Protein AF-A0A1Z9HAQ8-F1 (afdb_monomer_lite)

Radius of gyration: 44.08 Å; chains: 1; bounding box: 168×93×110 Å

Sequence (1094 aa):
MNKNILQEGAVAGHMNHIYDNGEITFGELKQLLQAAVDGKLRGTEKTDGQNVFLSFDIKTQRARAIRNKTHIKAGGLNVEEFDDFFSAHPNQALRYSFVEALQTFEDTIKQLDEDTQFKIFGNKEDNIYFNTEVMNPGTPDGEEGDPRAAGTQNVIPYDKKTLLIHEVGHAMFNPDTALAHDDPESLKRVSVCYSVLENSLIGKSTEEASVFSIETHPRRKLDPAGMERAASVLGPTIEAIDNVVSDFGLNDINTIQDLVMVQIKPLIDNFGMTDDRNKAFILRLMGLCKSLKDPNILIPCGTKDPKTGQSLHEPPINIRELTSGLPQDLTDEIKQFDKGFKYQHYTAALSSSLYEFTNAILQDFNSSFISDNQRAIKDLQNELKQSIKKIQNSANEAAKEDLEKQLAKLQDVKNVNTPSEGFVFDYNGTTYKFTGWFAPSNQILGTERYGRFGPIEPQSSEENGSQVNTRALKIALFPGSFKPPHKGHVLAAEALAAEADLIYIFVSAPQLSGRSLKSGATISADQAVQCWNAMIDKSSIKNKARVLIGPDGVASPMMTAINFIQHPASPGNIYAAPKNATVILGVGAKGSDADRYSQKIMDKSKEKRPDLKIIKMAVGPFKHSSEYLALLDKHPSVASILNKGKGRISTSDLSEEERLEGKVGDKDLFHASDMRDFIDIATEDPIGLEFLRDFVPRPGDELAIMGILGLNPVDTQDNESDQVEEEEIDPLNEIIFEQANLFYESFKRQSAPKAGSSNSKFQRKMRTRLSKAHRTYLDMGRKDLTKYGGGFHLDRPKNISNAFLAEEDIEEMSSMAGGHVQGAPSQNITPGKRDKKMNNKQEKALRMKIRKGLKEFFIIKSKQHEEDISKILEEHSLRLHLRNMILDQSVLLEVEDPTTDLHDSTGINTLKDLFKNTNILSTIRNVYKTLTTDEEQKKSFRAHLVQWTQDTLAPVKLNDTDSLDQAQVAEQSDVGIDVLGVNDEDREKFIDASDGSEKDAKPVEDDDELATISGEDTTGRNKAERVYPTIERSIVDYYAELDNAEDQEMFYDYLIANMKLYFDKWDNESAKSIEEPESETYNQATSSQESASI

Secondary structure (DSSP, 8-state):
----S--TTTTT-PPPBTTT-TT-BHHHHHHHHHHHHTT---EEEE--SEEEEEEEETTTTEEEEESSHHHHHTT-B-HHHHHHHHTT-S-HHHHHHHHHHHHHHHHHHHTS-HHHHHHHH--GGG-EEEEEEEE----TTPPTT-TTTS----SS--SS-EEEEPSS--EEB-TTT--B--SHHHHHHHHHHHHHHHHHHTT-----TTSPEEEEPPPBPPPHHHHHHHHHHHHHHHHHHHHHHHHTT--TTSBHHHHHHHHHHHHHHTTT--HHHHHHHHHHHTTEEEBSS-TTSEEETT-B-TTT--BSBPPPPPHHHHHTTS-HHHHHHHHHHHHH--HHHHTHHHHHHHHHHHHHHTTT---TT-S-HHHHHHHHHHHHHHHHHHHHTBS-HHHHHHHHHHHHHH--GGG---SSSEEEEEETTEEEEE-TTHHHHHHHHHHHHTTBTB--PBP--S-S------PPPEEEEEEE--SS--HHHHHHHHHHHHS-SEEEEEEP--SS-PEEPTTS-EE-HHHHHHHHHHHHTTSTTTTTEEEEEPPTT---HHHHHHHHHHSPP-TT-TTSPPTT-EEEEEEESSSTTGGGS-HHHHHHHHHH-TT-EEEEEEE-PPBPPHHHHHHHHH-HHHHHHHT-STT---TTS--HHHHHTT-S--TTB--HHHHHHHHHHHTT-THHHHHHHHHSSSTTHHHHHHHHTT--PPP----S----PPP---HHHHHHHHHHHHHHHHHHT-SPPP------HHHHHHHHHHHHHHIIIIIS--GGGGGG-SGGGS---TT---TTSSSS-SS----------------------STHHHHHHHHHHHHHHHHHHHHHHHHHHHHHHHHHHHHHHHHHHHHHHHHHHHHHHHTTS----TTTT--S-HHHHHHHHHHHHS-HHHHHHHHHHT--S-HHHHHHHHHHHHHHHHHHHHHHHHHS--S--TTSGGGSTTS----S---HHHHTT------PPP--PPP------PPPPTTS-HHHHHHHHHHHHHHHHHHHHHHTT---HHHHHHHHHHHHHHHHHHHHHHHHHHT---PPPPPHHHHHHHTTSSSS--

pLDDT: mean 72.61, std 19.31, range [20.7, 95.81]

Foldseek 3Di:
DPPPPQQQQQLLHDADALLRPQFAFLLNSLVVLVCQLVLVFKFFFFFRFRKWKWAAALVVLFIFIHRHLVCLLVLGDTLVRQLVVCVPPPQVLVSLLVSQLRVLVSVLLVVDDSVLSCLQHNHSQQQWIFMKGWFFLFAPPDDPPPSPRHGPDFQFRFPATETETELDSIFGADNPLRDGQPDPVRVVSSNSSVVSVQVSLVPQADPDRSHYGYYYTDIDTFDNQLSVLLVVCSVQLSVLSVVLQVVLPHDRRHGSNVLLVSVCLVVLVVLVDDPVLSVLLSCVLVQWFQFPVHRVDIDHHCDADSVPRHDRGDHRDDLCNSCPPPDPVSSVVSVVCSVPRDSCVSCVSNCLSCQSSLLSRNAPVEDPRDPCFVVSLVVSLVLLVVLLVLLVQFPQVVLVVLSVVLCSRLVHSPSSRYSGQWTWTDDPNGIHTRRHNNVSSSVSSCCPVVVPRHDSDGDPDPDDDDPDDDDAFEEEEAEDQCQDPFPQVVQLQVVRVVVGQAYEYEHFADPPDFDAFPVGFGRGSVLNLLLVCLQQVPDPCVVRYDYDYADPPDRGSLVLQLQQLQDDDDVPDPSHDDFQHEYEYEAEPAACRVCSCPPVSVVNSCVRHVRYHYHYDYGDFAFFDPVLVVLCVVCVVLVVVVQPPPQADPPPPDDPVVVRNPSHPDNGTDDPVSLSSLLVVQLVDVVSLVNNCRGGPHPPSSQVSCVSSVGDGDDDDDDDDDDDDDDDDPPVVVVVVVVVVVVVVVVVPPDDDDDDDDDDPVVVVVVVVVVVVCCVQPQCADCVCPVPDADRRHGDDPPDGPPPRGPPDDDDDDDDDDDDDDDDDDDDDDDDPDPPPPVVVVVVVVVVVVVVVVVVVVVVVVVVVVVVVVVVVVVVVVVVVVVVVVVVVVVVDPPPDPPVPDDPFPLLVLLLCLQAVDQLLVLLLVLLVVPDDDPLLNLQLLVLLLVVLCVLCVVVVVVLDDDDDPPPPVPPPPDDPPLDDDDPVLVVLADDYDNDDDDDQDDDDDDDDRDHDPPGDPNSVVSNVVRNVSSSVSLVVSLVVDPDPVSSVVNSVSVSSNSSVSSVVSVVVVPDDDDDDDDPVVVVVVVVPPPPDD

Structure (mmCIF, N/CA/C/O backbone):
data_AF-A0A1Z9HAQ8-F1
#
_entry.id   AF-A0A1Z9HAQ8-F1
#
loop_
_atom_site.group_PDB
_atom_site.id
_atom_site.type_symbol
_atom_site.label_atom_id
_atom_site.label_alt_id
_atom_site.label_comp_id
_atom_site.label_asym_id
_atom_site.label_entity_id
_atom_site.label_seq_id
_atom_site.pdbx_PDB_ins_code
_atom_site.Cartn_x
_atom_site.Cartn_y
_atom_site.Cartn_z
_atom_site.occupancy
_atom_site.B_iso_or_equiv
_atom_site.auth_seq_id
_atom_site.auth_comp_id
_atom_site.auth_asym_id
_atom_site.auth_atom_id
_atom_site.pdbx_PDB_model_num
ATOM 1 N N . MET A 1 1 ? -8.245 15.567 -8.925 1.00 29.48 1 MET A N 1
ATOM 2 C CA . MET A 1 1 ? -8.192 15.247 -7.465 1.00 29.48 1 MET A CA 1
ATOM 3 C C . MET A 1 1 ? -9.001 13.974 -7.241 1.00 29.48 1 MET A C 1
ATOM 5 O O . MET A 1 1 ? -10.179 14.015 -7.526 1.00 29.48 1 MET A O 1
ATOM 9 N N . ASN A 1 2 ? -8.431 12.876 -6.732 1.00 20.70 2 ASN A N 1
ATOM 10 C CA . ASN A 1 2 ? -9.222 11.754 -6.192 1.00 20.70 2 ASN A CA 1
ATOM 11 C C . ASN A 1 2 ? -8.411 11.027 -5.108 1.00 20.70 2 ASN A C 1
ATOM 13 O O . ASN A 1 2 ? -7.792 9.991 -5.323 1.00 20.70 2 ASN A O 1
ATOM 17 N N . LYS A 1 3 ? -8.332 11.667 -3.937 1.00 22.59 3 LYS A N 1
ATOM 18 C CA . LYS A 1 3 ? -7.612 11.188 -2.745 1.00 22.59 3 LYS A CA 1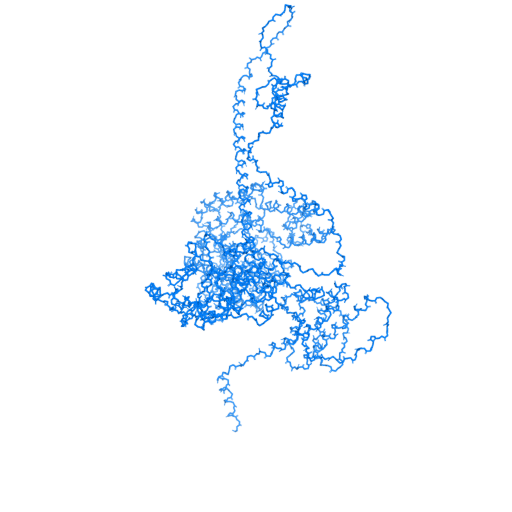
ATOM 19 C C . LYS A 1 3 ? -8.566 11.015 -1.554 1.00 22.59 3 LYS A C 1
ATOM 21 O O . LYS A 1 3 ? -8.182 11.262 -0.420 1.00 22.59 3 LYS A O 1
ATOM 26 N N . ASN A 1 4 ? -9.808 10.604 -1.816 1.00 24.95 4 ASN A N 1
ATOM 27 C CA . ASN A 1 4 ? -10.806 10.294 -0.785 1.00 24.95 4 ASN A CA 1
ATOM 28 C C . ASN A 1 4 ? -10.978 8.777 -0.613 1.00 24.95 4 ASN A C 1
ATOM 30 O O . ASN A 1 4 ? -12.090 8.280 -0.484 1.00 24.95 4 ASN A O 1
ATOM 34 N N . ILE A 1 5 ? -9.869 8.035 -0.592 1.00 26.27 5 ILE A N 1
ATOM 35 C CA . ILE A 1 5 ? -9.858 6.750 0.112 1.00 26.27 5 ILE A CA 1
ATOM 36 C C . ILE A 1 5 ? -9.799 7.124 1.592 1.00 26.27 5 ILE A C 1
ATOM 38 O O . ILE A 1 5 ? -8.929 7.904 1.986 1.00 26.27 5 ILE A O 1
ATOM 42 N N . LEU A 1 6 ? -10.767 6.643 2.377 1.00 31.39 6 LEU A N 1
ATOM 43 C CA . LEU A 1 6 ? -10.829 6.805 3.829 1.00 31.39 6 LEU A CA 1
ATOM 44 C C . LEU A 1 6 ? -9.426 6.583 4.416 1.00 31.39 6 LEU A C 1
ATOM 46 O O . LEU A 1 6 ? -8.922 5.465 4.412 1.00 31.39 6 LEU A O 1
ATOM 50 N N . GLN A 1 7 ? -8.770 7.655 4.872 1.00 30.81 7 GLN A N 1
ATOM 51 C CA . GLN A 1 7 ? -7.513 7.519 5.600 1.00 30.81 7 GLN A CA 1
ATOM 52 C C . GLN A 1 7 ? -7.826 6.733 6.875 1.00 30.81 7 GLN A C 1
ATOM 54 O O . GLN A 1 7 ? -8.694 7.142 7.649 1.00 30.81 7 GLN A O 1
ATOM 59 N N . GLU A 1 8 ? -7.128 5.615 7.067 1.00 38.59 8 GLU A N 1
ATOM 60 C CA . GLU A 1 8 ? -7.360 4.594 8.105 1.00 38.59 8 GLU A CA 1
ATOM 61 C C . GLU A 1 8 ? -7.362 5.150 9.550 1.00 38.59 8 GLU A C 1
ATOM 63 O O . GLU A 1 8 ? -7.747 4.454 10.480 1.00 38.59 8 GLU A O 1
ATOM 68 N N . GLY A 1 9 ? -6.988 6.420 9.756 1.00 45.78 9 GLY A N 1
ATOM 69 C CA . GLY A 1 9 ? -6.946 7.082 11.063 1.00 45.78 9 GLY A CA 1
ATOM 70 C C . GLY A 1 9 ? -8.006 8.155 11.339 1.00 45.78 9 GLY A C 1
ATOM 71 O O . GLY A 1 9 ? -7.924 8.788 12.387 1.00 45.78 9 GLY A O 1
ATOM 72 N N . ALA A 1 10 ? -8.954 8.431 10.430 1.00 57.62 10 ALA A N 1
ATOM 73 C CA . ALA A 1 10 ? -9.944 9.513 10.589 1.00 57.62 10 ALA A CA 1
ATOM 74 C C . ALA A 1 10 ? -9.317 10.825 11.137 1.00 57.62 10 ALA A C 1
ATOM 76 O O . ALA A 1 10 ? -8.391 11.367 10.535 1.00 57.62 10 ALA A O 1
ATOM 77 N N . VAL A 1 11 ? -9.792 11.340 12.278 1.00 58.06 11 VAL A N 1
ATOM 78 C CA . VAL A 1 11 ? -9.239 12.539 12.941 1.00 58.06 11 VAL A CA 1
ATOM 79 C C . VAL A 1 11 ? -7.953 12.240 13.734 1.00 58.06 11 VAL A C 1
ATOM 81 O O . VAL A 1 11 ? -7.134 13.141 13.900 1.00 58.06 11 VAL A O 1
ATOM 84 N N . ALA A 1 12 ? -7.743 10.997 14.185 1.00 55.75 12 ALA A N 1
ATOM 85 C CA . ALA A 1 12 ? -6.584 10.584 14.989 1.00 55.75 12 ALA A CA 1
ATOM 86 C C . ALA A 1 12 ? -5.259 10.541 14.204 1.00 55.75 12 ALA A C 1
ATOM 88 O O . ALA A 1 12 ? -4.190 10.588 14.810 1.00 55.75 12 ALA A O 1
ATOM 89 N N . GLY A 1 13 ? -5.307 10.471 12.870 1.00 61.94 13 GLY A N 1
ATOM 90 C CA . GLY A 1 13 ? -4.109 10.374 12.031 1.00 61.94 13 GLY A CA 1
ATOM 91 C C . GLY A 1 13 ? -3.434 8.994 12.077 1.00 61.94 13 GLY A C 1
ATOM 92 O O . GLY A 1 13 ? -4.013 8.009 12.530 1.00 61.94 13 GLY A O 1
ATOM 93 N N . HIS A 1 14 ? -2.210 8.899 11.545 1.00 66.75 14 HIS A N 1
ATOM 94 C CA . HIS A 1 14 ? -1.449 7.645 11.495 1.00 66.75 14 HIS A CA 1
ATOM 95 C C . HIS A 1 14 ? -0.644 7.447 12.787 1.00 66.75 14 HIS A C 1
ATOM 97 O O . HIS A 1 14 ? 0.209 8.262 13.121 1.00 66.75 14 HIS A O 1
ATOM 103 N N . MET A 1 15 ? -0.876 6.340 13.494 1.00 74.94 15 MET A N 1
ATOM 104 C CA . MET A 1 15 ? -0.092 5.973 14.678 1.00 74.94 15 MET A CA 1
ATOM 105 C C . MET A 1 15 ? 1.320 5.520 14.288 1.00 74.94 15 MET A C 1
ATOM 107 O O . MET A 1 15 ? 1.467 4.686 13.390 1.00 74.94 15 MET A O 1
ATOM 111 N N . ASN A 1 16 ? 2.340 6.036 14.973 1.00 78.75 16 ASN A N 1
ATOM 112 C CA . ASN A 1 16 ? 3.743 5.841 14.611 1.00 78.75 16 ASN A CA 1
ATOM 113 C C . ASN A 1 16 ? 4.191 4.381 14.763 1.00 78.75 16 ASN A C 1
ATOM 115 O O . ASN A 1 16 ? 4.074 3.781 15.837 1.00 78.75 16 ASN A O 1
ATOM 119 N N . HIS A 1 17 ? 4.782 3.818 13.706 1.00 86.12 17 HIS A N 1
ATOM 120 C CA . HIS A 1 17 ? 5.743 2.739 13.899 1.00 86.12 17 HIS A CA 1
ATOM 121 C C . HIS A 1 17 ? 6.979 3.286 14.617 1.00 86.12 17 HIS A C 1
ATOM 123 O O . HIS A 1 17 ? 7.255 4.484 14.621 1.00 86.12 17 HIS A O 1
ATOM 129 N N . ILE A 1 18 ? 7.766 2.397 15.212 1.00 87.75 18 ILE A N 1
ATOM 130 C CA . ILE A 1 18 ? 8.951 2.803 15.978 1.00 87.75 18 ILE A CA 1
ATOM 131 C C . ILE A 1 18 ? 9.981 3.514 15.084 1.00 87.75 18 ILE A C 1
ATOM 133 O O . ILE A 1 18 ? 10.668 4.423 15.534 1.00 87.75 18 ILE A O 1
ATOM 137 N N . TYR A 1 19 ? 10.030 3.150 13.801 1.00 86.38 19 TYR A N 1
ATOM 138 C CA . TYR A 1 19 ? 10.891 3.770 12.795 1.00 86.38 19 TYR A CA 1
ATOM 139 C C . TYR A 1 19 ? 10.283 5.002 12.096 1.00 86.38 19 TYR A C 1
ATOM 141 O O . TYR A 1 19 ? 10.948 5.596 11.252 1.00 86.38 19 TYR A O 1
ATOM 149 N N . ASP A 1 20 ? 9.042 5.383 12.421 1.00 84.88 20 ASP A N 1
ATOM 150 C CA . ASP A 1 20 ? 8.405 6.594 11.879 1.00 84.88 20 ASP A CA 1
ATOM 151 C C . ASP A 1 20 ? 8.700 7.828 12.737 1.00 84.88 20 ASP A C 1
ATOM 153 O O . ASP A 1 20 ? 8.599 8.957 12.256 1.00 84.88 20 ASP A O 1
ATOM 157 N N . ASN A 1 21 ? 9.056 7.633 14.013 1.00 85.56 21 ASN A N 1
ATOM 158 C CA . ASN A 1 21 ? 9.413 8.743 14.882 1.00 85.56 21 ASN A CA 1
ATOM 159 C C . ASN A 1 21 ? 10.819 9.247 14.536 1.00 85.56 21 ASN A C 1
ATOM 161 O O . ASN A 1 21 ? 11.811 8.695 15.001 1.00 85.56 21 ASN A O 1
ATOM 165 N N . GLY A 1 22 ? 10.898 10.320 13.751 1.00 83.88 22 GLY A N 1
ATOM 166 C CA . GLY A 1 22 ? 12.168 10.943 13.386 1.00 83.88 22 GLY A CA 1
ATOM 167 C C . GLY A 1 22 ? 13.000 11.419 14.582 1.00 83.88 22 GLY A C 1
ATOM 168 O O . GLY A 1 22 ? 14.221 11.449 14.471 1.00 83.88 22 GLY A O 1
ATOM 169 N N . GLU A 1 23 ? 12.375 11.744 15.719 1.00 85.12 23 GLU A N 1
ATOM 170 C CA . GLU A 1 23 ? 13.045 12.338 16.885 1.00 85.12 23 GLU A CA 1
ATOM 171 C C . GLU A 1 23 ? 13.723 11.309 17.801 1.00 85.12 23 GLU A C 1
ATOM 173 O O . GLU A 1 23 ? 14.572 11.685 18.610 1.00 85.12 23 GLU A O 1
ATOM 178 N N . ILE A 1 24 ? 13.385 10.017 17.688 1.00 89.00 24 ILE A N 1
ATOM 179 C CA . ILE A 1 24 ? 13.989 8.982 18.537 1.00 89.00 24 ILE A CA 1
ATOM 180 C C . ILE A 1 24 ? 15.457 8.763 18.152 1.00 89.00 24 ILE A C 1
ATOM 182 O O . ILE A 1 24 ? 15.803 8.644 16.971 1.00 89.00 24 ILE A O 1
ATOM 186 N N . THR A 1 25 ? 16.331 8.677 19.154 1.00 93.75 25 THR A N 1
ATOM 187 C CA . THR A 1 25 ? 17.736 8.306 18.935 1.00 93.75 25 THR A CA 1
ATOM 188 C C . THR A 1 25 ? 17.890 6.802 18.708 1.00 93.75 25 THR A C 1
ATOM 190 O O . THR A 1 25 ? 17.106 5.997 19.219 1.00 93.75 25 THR A O 1
ATOM 193 N N . PHE A 1 26 ? 18.933 6.377 17.990 1.00 94.69 26 PHE A N 1
ATOM 194 C CA . PHE A 1 26 ? 19.217 4.944 17.823 1.00 94.69 26 PHE A CA 1
ATOM 195 C C . PHE A 1 26 ? 19.499 4.248 19.165 1.00 94.69 26 PHE A C 1
ATOM 197 O O . PHE A 1 26 ? 19.129 3.087 19.348 1.00 94.69 26 PHE A O 1
ATOM 204 N N . GLY A 1 27 ? 20.083 4.957 20.137 1.00 94.44 27 GLY A N 1
ATOM 205 C CA . GLY A 1 27 ? 20.246 4.463 21.503 1.00 94.44 27 GLY A CA 1
ATOM 206 C C . GLY A 1 27 ? 18.910 4.222 22.217 1.00 94.44 27 GLY A C 1
ATOM 207 O O . GLY A 1 27 ? 18.715 3.162 22.812 1.00 94.44 27 GLY A O 1
ATOM 208 N N . GLU A 1 28 ? 17.969 5.166 22.135 1.00 94.69 28 GLU A N 1
ATOM 209 C CA . GLU A 1 28 ? 16.619 5.011 22.698 1.00 94.69 28 GLU A CA 1
ATOM 210 C C . GLU A 1 28 ? 15.820 3.918 21.988 1.00 94.69 28 GLU A C 1
ATOM 212 O O . GLU A 1 28 ? 15.141 3.136 22.652 1.00 94.69 28 GLU A O 1
ATOM 217 N N . LEU A 1 29 ? 15.948 3.805 20.663 1.00 95.12 29 LEU A N 1
ATOM 218 C CA . LEU A 1 29 ? 15.342 2.728 19.885 1.00 95.12 29 LEU A CA 1
ATOM 219 C C . LEU A 1 29 ? 15.787 1.358 20.416 1.00 95.12 29 LEU A C 1
ATOM 221 O O . LEU A 1 29 ? 14.948 0.519 20.735 1.00 95.12 29 LEU A O 1
ATOM 225 N N . LYS A 1 30 ? 17.096 1.140 20.594 1.00 95.25 30 LYS A N 1
ATOM 226 C CA . LYS A 1 30 ? 17.630 -0.115 21.155 1.00 95.25 30 LYS A CA 1
ATOM 227 C C . LYS A 1 30 ? 17.142 -0.366 22.584 1.00 95.25 30 LYS A C 1
ATOM 229 O O . LYS A 1 30 ? 16.807 -1.498 22.931 1.00 95.25 30 LYS A O 1
ATOM 234 N N . GLN A 1 31 ? 17.068 0.678 23.413 1.00 95.44 31 GLN A N 1
ATOM 235 C CA . GLN A 1 31 ? 16.528 0.572 24.773 1.00 95.44 31 GLN A CA 1
ATOM 236 C C . GLN A 1 31 ? 15.044 0.197 24.781 1.00 95.44 31 GLN A C 1
ATOM 238 O O . GLN A 1 31 ? 14.626 -0.583 25.638 1.00 95.44 31 GLN A O 1
ATOM 243 N N . LEU A 1 32 ? 14.259 0.707 23.831 1.00 95.19 32 LEU A N 1
ATOM 244 C CA . LEU A 1 32 ? 12.859 0.339 23.647 1.00 95.19 32 LEU A CA 1
ATOM 245 C C . LEU A 1 32 ? 12.736 -1.146 23.280 1.00 95.19 32 LEU A C 1
ATOM 247 O O . LEU A 1 32 ? 11.952 -1.855 23.913 1.00 95.19 32 LEU A O 1
ATOM 251 N N . LEU A 1 33 ? 13.545 -1.646 22.337 1.00 95.81 33 LEU A N 1
ATOM 252 C CA . LEU A 1 33 ? 13.554 -3.073 21.977 1.00 95.81 33 LEU A CA 1
ATOM 253 C C . LEU A 1 33 ? 13.924 -3.957 23.179 1.00 95.81 33 LEU A C 1
ATOM 255 O O . LEU A 1 33 ? 13.256 -4.955 23.446 1.00 95.81 33 LEU A O 1
ATOM 259 N N . GLN A 1 34 ? 14.928 -3.556 23.964 1.00 95.31 34 GLN A N 1
ATOM 260 C CA . GLN A 1 34 ? 15.287 -4.260 25.196 1.00 95.31 34 GLN A CA 1
ATOM 261 C C . GLN A 1 34 ? 14.149 -4.219 26.228 1.00 95.31 34 GLN A C 1
ATOM 263 O O . GLN A 1 34 ? 13.839 -5.231 26.850 1.00 95.31 34 GLN A O 1
ATOM 268 N N . ALA A 1 35 ? 13.482 -3.074 26.400 1.00 94.62 35 ALA A N 1
ATOM 269 C CA . ALA A 1 35 ? 12.352 -2.940 27.316 1.00 94.62 35 ALA A CA 1
ATOM 270 C C . ALA A 1 35 ? 11.151 -3.814 26.909 1.00 94.62 35 ALA A C 1
ATOM 272 O O . ALA A 1 35 ? 10.424 -4.294 27.788 1.00 94.62 35 ALA A O 1
ATOM 273 N N . ALA A 1 36 ? 10.959 -4.041 25.605 1.00 93.88 36 ALA A N 1
ATOM 274 C CA . ALA A 1 36 ? 9.962 -4.969 25.079 1.00 93.88 36 ALA A CA 1
ATOM 275 C C . ALA A 1 36 ? 10.260 -6.410 25.507 1.00 93.88 36 ALA A C 1
ATOM 277 O O . ALA A 1 36 ? 9.395 -7.060 26.094 1.00 93.88 36 ALA A O 1
ATOM 278 N N . VAL A 1 37 ? 11.497 -6.871 25.298 1.00 95.25 37 VAL A N 1
ATOM 279 C CA . VAL A 1 37 ? 11.947 -8.220 25.687 1.00 95.25 37 VAL A CA 1
ATOM 280 C C . VAL A 1 37 ? 11.927 -8.419 27.205 1.00 95.25 37 VAL A C 1
ATOM 282 O O . VAL A 1 37 ? 11.550 -9.482 27.690 1.00 95.25 37 VAL A O 1
ATOM 285 N N . ASP A 1 38 ? 12.257 -7.381 27.973 1.00 92.94 38 ASP A N 1
ATOM 286 C CA . ASP A 1 38 ? 12.222 -7.410 29.440 1.00 92.94 38 ASP A CA 1
ATOM 287 C C . ASP A 1 38 ? 10.786 -7.448 30.018 1.00 92.94 38 ASP A C 1
ATOM 289 O O . ASP A 1 38 ? 10.607 -7.478 31.241 1.00 92.94 38 ASP A O 1
ATOM 293 N N . GLY A 1 39 ? 9.745 -7.366 29.178 1.00 90.06 39 GLY A N 1
ATOM 294 C CA . GLY A 1 39 ? 8.344 -7.346 29.609 1.00 90.06 39 GLY A CA 1
ATOM 295 C C . GLY A 1 39 ? 7.960 -6.100 30.413 1.00 90.06 39 GLY A C 1
ATOM 296 O O . GLY A 1 39 ? 7.065 -6.154 31.275 1.00 90.06 39 GLY A O 1
ATOM 297 N N . LYS A 1 40 ? 8.664 -4.986 30.164 1.00 91.00 40 LYS A N 1
ATOM 298 C CA . LYS A 1 40 ? 8.406 -3.671 30.774 1.00 91.00 40 LYS A CA 1
ATOM 299 C C . LYS A 1 40 ? 7.314 -2.898 30.037 1.00 91.00 40 LYS A C 1
ATOM 301 O O . LYS A 1 40 ? 6.691 -2.030 30.644 1.00 91.00 40 LYS A O 1
ATOM 306 N N . LEU A 1 41 ? 7.063 -3.226 28.769 1.00 90.94 41 LEU A N 1
ATOM 307 C CA . LEU A 1 41 ? 6.003 -2.601 27.985 1.00 90.94 41 LEU A CA 1
ATOM 308 C C . LEU A 1 41 ? 4.624 -3.107 28.423 1.00 90.94 41 LEU A C 1
ATOM 310 O O . LEU A 1 41 ? 4.399 -4.302 28.633 1.00 90.94 41 LEU A O 1
ATOM 314 N N . ARG A 1 42 ? 3.695 -2.164 28.564 1.00 89.19 42 ARG A N 1
ATOM 315 C CA . ARG A 1 42 ? 2.271 -2.408 28.788 1.00 89.19 42 ARG A CA 1
ATOM 316 C C . ARG A 1 42 ? 1.496 -1.619 27.754 1.00 89.19 42 ARG A C 1
ATOM 318 O O . ARG A 1 42 ? 1.848 -0.479 27.470 1.00 89.19 42 ARG A O 1
ATOM 325 N N . GLY A 1 43 ? 0.447 -2.230 27.240 1.00 88.94 43 GLY A N 1
ATOM 326 C CA . GLY A 1 43 ? -0.250 -1.700 26.091 1.00 88.94 43 GLY A CA 1
ATOM 327 C C . GLY A 1 43 ? -1.549 -2.432 25.832 1.00 88.94 43 GLY A C 1
ATOM 328 O O . GLY A 1 43 ? -1.975 -3.277 26.626 1.00 88.94 43 GLY A O 1
ATOM 329 N N . THR A 1 44 ? -2.167 -2.092 24.720 1.00 89.25 44 THR A N 1
ATOM 330 C CA . THR A 1 44 ? -3.438 -2.642 24.271 1.00 89.25 44 THR A CA 1
ATOM 331 C C . THR A 1 44 ? -3.248 -3.363 22.947 1.00 89.25 44 THR A C 1
ATOM 333 O O . THR A 1 44 ? -2.252 -3.195 22.239 1.00 89.25 44 THR A O 1
ATOM 336 N N . GLU A 1 45 ? -4.191 -4.244 22.648 1.00 89.56 45 GLU A N 1
ATOM 337 C CA . GLU A 1 45 ? -4.269 -4.858 21.334 1.00 89.56 45 GLU A CA 1
ATOM 338 C C . GLU A 1 45 ? -4.515 -3.781 20.275 1.00 89.56 45 GLU A C 1
ATOM 340 O O . GLU A 1 45 ? -5.324 -2.878 20.486 1.00 89.56 45 GLU A O 1
ATOM 345 N N . LYS A 1 46 ? -3.800 -3.861 19.149 1.00 89.19 46 LYS A N 1
ATOM 346 C CA . LYS A 1 46 ? -4.189 -3.109 17.966 1.00 89.19 46 LYS A CA 1
ATOM 347 C C . LYS A 1 46 ? -5.226 -3.923 17.203 1.00 89.19 46 LYS A C 1
ATOM 349 O O . LYS A 1 46 ? -4.986 -5.083 16.868 1.00 89.19 46 LYS A O 1
ATOM 354 N N . THR A 1 47 ? -6.341 -3.279 16.926 1.00 89.62 47 THR A N 1
ATOM 355 C CA . THR A 1 47 ? -7.462 -3.788 16.145 1.00 89.62 47 THR A CA 1
ATOM 356 C C . THR A 1 47 ? -7.488 -3.137 14.759 1.00 89.62 47 THR A C 1
ATOM 358 O O . THR A 1 47 ? -6.929 -2.045 14.591 1.00 89.62 47 THR A O 1
ATOM 361 N N . ASP A 1 48 ? -8.078 -3.841 13.783 1.00 88.62 48 ASP A N 1
ATOM 362 C CA . ASP A 1 48 ? -8.147 -3.458 12.361 1.00 88.62 48 ASP A CA 1
ATOM 363 C C . ASP A 1 48 ? -9.570 -3.107 11.895 1.00 88.62 48 ASP A C 1
ATOM 365 O O . ASP A 1 48 ? -9.973 -3.375 10.757 1.00 88.62 48 ASP A O 1
ATOM 369 N N . GLY A 1 49 ? -10.347 -2.510 12.793 1.00 88.31 49 GLY A N 1
ATOM 370 C CA . GLY A 1 49 ? -11.691 -2.032 12.515 1.00 88.31 49 GLY A CA 1
ATOM 371 C C . GLY A 1 49 ? -11.722 -0.648 11.860 1.00 88.31 49 GLY A C 1
ATOM 372 O O . GLY A 1 49 ? -10.754 -0.128 11.305 1.00 88.31 49 GLY A O 1
ATOM 373 N N . GLN A 1 50 ? -12.907 -0.043 11.885 1.00 88.81 50 GLN A N 1
ATOM 374 C CA . GLN A 1 50 ? -13.173 1.236 11.239 1.00 88.81 50 GLN A CA 1
ATOM 375 C C . GLN A 1 50 ? -13.237 2.365 12.273 1.00 88.81 50 GLN A C 1
ATOM 377 O O . GLN A 1 50 ? -14.190 2.467 13.047 1.00 88.81 50 GLN A O 1
ATOM 382 N N . ASN A 1 51 ? -12.230 3.239 12.277 1.00 89.62 51 ASN A N 1
ATOM 383 C CA . ASN A 1 51 ? -12.093 4.295 13.282 1.00 89.62 51 ASN A CA 1
ATOM 384 C C . ASN A 1 51 ? -13.157 5.403 13.155 1.00 89.62 51 ASN A C 1
ATOM 386 O O . ASN A 1 51 ? -13.410 5.887 12.049 1.00 89.62 51 ASN A O 1
ATOM 390 N N . VAL A 1 52 ? -13.744 5.849 14.269 1.00 91.50 52 VAL A N 1
ATOM 391 C CA . VAL A 1 52 ? -14.654 7.004 14.367 1.00 91.50 52 VAL A CA 1
ATOM 392 C C . VAL A 1 52 ? -14.554 7.635 15.758 1.00 91.50 52 VAL A C 1
ATOM 394 O O . VAL A 1 52 ? -14.322 6.952 16.749 1.00 91.50 52 VAL A O 1
ATOM 397 N N . PHE A 1 53 ? -14.733 8.948 15.861 1.00 92.81 53 PHE A N 1
ATOM 398 C CA . PHE A 1 53 ? -14.738 9.637 17.152 1.00 92.81 53 PHE A CA 1
ATOM 399 C C . PHE A 1 53 ? -16.161 9.927 17.593 1.00 92.81 53 PHE A C 1
ATOM 401 O O . PHE A 1 53 ? -16.926 10.514 16.825 1.00 92.81 53 PHE A O 1
ATOM 408 N N . LEU A 1 54 ? -16.487 9.565 18.833 1.00 94.69 54 LEU A N 1
ATOM 409 C CA . LEU A 1 54 ? -17.836 9.661 19.378 1.00 94.69 54 LEU A CA 1
ATOM 410 C C . LEU A 1 54 ? -17.920 10.612 20.571 1.00 94.69 54 LEU A C 1
ATOM 412 O O . LEU A 1 54 ? -17.012 10.709 21.395 1.00 94.69 54 LEU A O 1
ATOM 416 N N . SER A 1 55 ? -19.044 11.309 20.662 1.00 95.38 55 SER A N 1
ATOM 417 C CA . SER A 1 55 ? -19.451 12.161 21.775 1.00 95.38 55 SER A CA 1
ATOM 418 C C . SER A 1 55 ? -20.963 12.033 21.976 1.00 95.38 55 SER A C 1
ATOM 420 O O . SER A 1 55 ? -21.649 11.335 21.230 1.00 95.38 55 SER A O 1
ATOM 422 N N . PHE A 1 56 ? -21.503 12.715 22.978 1.00 94.94 56 PHE A N 1
ATOM 423 C CA . PHE A 1 56 ? -22.928 12.718 23.286 1.00 94.94 56 PHE A CA 1
ATOM 424 C C . PHE A 1 56 ? -23.385 14.145 23.595 1.00 94.94 56 PHE A C 1
ATOM 426 O O . PHE A 1 56 ? -22.660 14.915 24.228 1.00 94.94 56 PHE A O 1
ATOM 433 N N . ASP A 1 57 ? -24.556 14.534 23.096 1.00 93.75 57 ASP A N 1
ATOM 434 C CA . ASP A 1 57 ? -25.197 15.811 23.411 1.00 93.75 57 ASP A CA 1
ATOM 435 C C . ASP A 1 57 ? -26.313 15.580 24.433 1.00 93.75 57 ASP A C 1
ATOM 437 O O . ASP A 1 57 ? -27.378 15.052 24.121 1.00 93.75 57 ASP A O 1
ATOM 441 N N . ILE A 1 58 ? -26.063 16.011 25.668 1.00 92.12 58 ILE A N 1
ATOM 442 C CA . ILE A 1 58 ? -26.946 15.793 26.821 1.00 92.12 58 ILE A CA 1
ATOM 443 C C . ILE A 1 58 ? -28.295 16.503 26.636 1.00 92.12 58 ILE A C 1
ATOM 445 O O . ILE A 1 58 ? -29.322 15.999 27.083 1.00 92.12 58 ILE A O 1
ATOM 449 N N . LYS A 1 59 ? -28.328 17.653 25.944 1.00 90.25 59 LYS A N 1
ATOM 450 C CA . LYS A 1 59 ? -29.566 18.435 25.762 1.00 90.25 59 LYS A CA 1
ATOM 451 C C . LYS A 1 59 ? -30.524 17.763 24.787 1.00 90.25 59 LYS A C 1
ATOM 453 O O . LYS A 1 59 ? -31.734 17.798 24.987 1.00 90.25 59 LYS A O 1
ATOM 458 N N . THR A 1 60 ? -29.980 17.205 23.709 1.00 90.81 60 THR A N 1
ATOM 459 C CA . THR A 1 60 ? -30.765 16.541 22.659 1.00 90.81 60 THR A CA 1
ATOM 460 C C . THR A 1 60 ? -30.897 15.038 22.894 1.00 90.81 60 THR A C 1
ATOM 462 O O . THR A 1 60 ? -31.726 14.406 22.247 1.00 90.81 60 THR A O 1
ATOM 465 N N . GLN A 1 61 ? -30.125 14.482 23.838 1.00 92.94 61 GLN A N 1
ATOM 466 C CA . GLN A 1 61 ? -29.996 13.047 24.103 1.00 92.94 61 GLN A CA 1
ATOM 467 C C . GLN A 1 61 ? -29.613 12.264 22.838 1.00 92.94 61 GLN A C 1
ATOM 469 O O . GLN A 1 61 ? -30.121 11.168 22.598 1.00 92.94 61 GLN A O 1
ATOM 474 N N . ARG A 1 62 ? -28.733 12.849 22.016 1.00 94.12 62 ARG A N 1
ATOM 475 C CA . ARG A 1 62 ? -28.255 12.261 20.760 1.00 94.12 62 ARG A CA 1
ATOM 476 C C . ARG A 1 62 ? -26.752 12.027 20.781 1.00 94.12 62 ARG A C 1
ATOM 478 O O . ARG A 1 62 ? -25.991 12.864 21.278 1.00 94.12 62 ARG A O 1
ATOM 485 N N . ALA A 1 63 ? -26.316 10.908 20.211 1.00 94.81 63 ALA A N 1
ATOM 486 C CA . ALA A 1 63 ? -24.903 10.665 19.961 1.00 94.81 63 ALA A CA 1
ATOM 487 C C . ALA A 1 63 ? -24.388 11.570 18.835 1.00 94.81 63 ALA A C 1
ATOM 489 O O . ALA A 1 63 ? -25.138 12.003 17.962 1.00 94.81 63 ALA A O 1
ATOM 490 N N . ARG A 1 64 ? -23.092 11.876 18.875 1.00 94.12 64 ARG A N 1
ATOM 491 C CA . ARG A 1 64 ? -22.410 12.724 17.896 1.00 94.12 64 ARG A CA 1
ATOM 492 C C . ARG A 1 64 ? -21.158 12.031 17.391 1.00 94.12 64 ARG A C 1
ATOM 494 O O . ARG A 1 64 ? -20.343 11.597 18.201 1.00 94.12 64 ARG A O 1
ATOM 501 N N . ALA A 1 65 ? -20.967 11.993 16.080 1.00 93.69 65 ALA A N 1
ATOM 502 C CA . ALA A 1 65 ? -19.816 11.372 15.441 1.00 93.69 65 ALA A CA 1
ATOM 503 C C . ALA A 1 65 ? -19.022 12.368 14.583 1.00 93.69 65 ALA A C 1
ATOM 505 O O . ALA A 1 65 ? -19.584 13.241 13.915 1.00 93.69 65 ALA A O 1
ATOM 506 N N . ILE A 1 66 ? -17.694 12.220 14.566 1.00 91.69 66 ILE A N 1
ATOM 507 C CA . ILE A 1 66 ? -16.790 12.983 13.692 1.00 91.69 66 ILE A CA 1
ATOM 508 C C . ILE A 1 66 ? -15.800 12.050 12.979 1.00 91.69 66 ILE A C 1
ATOM 510 O O . ILE A 1 66 ? -15.314 11.071 13.544 1.00 91.69 66 ILE A O 1
ATOM 514 N N . ARG A 1 67 ? -15.486 12.380 11.718 1.00 86.94 67 ARG A N 1
ATOM 515 C CA . ARG A 1 67 ? -14.470 11.684 10.898 1.00 86.94 67 ARG A CA 1
ATOM 516 C C . ARG A 1 67 ? -13.457 12.615 10.236 1.00 86.94 67 ARG A C 1
ATOM 518 O O . ARG A 1 67 ? -12.382 12.171 9.854 1.00 86.94 67 ARG A O 1
ATOM 525 N N . ASN A 1 68 ? -13.799 13.890 10.064 1.00 84.56 68 ASN A N 1
ATOM 526 C CA . ASN A 1 68 ? -12.966 14.874 9.382 1.00 84.56 68 ASN A CA 1
ATOM 527 C C . ASN A 1 68 ? -13.088 16.252 10.057 1.00 84.56 68 ASN A C 1
ATOM 529 O O . ASN A 1 68 ? -13.948 16.474 10.912 1.00 84.56 68 ASN A O 1
ATOM 533 N N . LYS A 1 69 ? -12.238 17.198 9.637 1.00 84.56 69 LYS A N 1
ATOM 534 C CA . LYS A 1 69 ? -12.214 18.566 10.180 1.00 84.56 69 LYS A CA 1
ATOM 535 C C . LYS A 1 69 ? -13.531 19.319 9.980 1.00 84.56 69 LYS A C 1
ATOM 537 O O . LYS A 1 69 ? -13.870 20.153 10.810 1.00 84.56 69 LYS A O 1
ATOM 542 N N . THR A 1 70 ? -14.278 19.032 8.916 1.00 86.31 70 THR A N 1
ATOM 543 C CA . THR A 1 70 ? -15.584 19.656 8.659 1.00 86.31 70 THR A CA 1
ATOM 544 C C . THR A 1 70 ? -16.600 19.251 9.725 1.00 86.31 70 THR A C 1
ATOM 546 O O . THR A 1 70 ? -17.307 20.108 10.242 1.00 86.31 70 THR A O 1
ATOM 549 N N . HIS A 1 71 ? -16.614 17.978 10.131 1.00 88.62 71 HIS A N 1
ATOM 550 C CA . HIS A 1 71 ? -17.528 17.486 11.168 1.00 88.62 71 HIS A CA 1
ATOM 551 C C . HIS A 1 71 ? -17.174 18.062 12.547 1.00 88.62 71 HIS A C 1
ATOM 553 O O . HIS A 1 71 ? -18.068 18.360 13.333 1.00 88.62 71 HIS A O 1
ATOM 559 N N . ILE A 1 72 ? -15.881 18.290 12.821 1.00 86.12 72 ILE A N 1
ATOM 560 C CA . ILE A 1 72 ? -15.431 18.976 14.045 1.00 86.12 72 ILE A CA 1
ATOM 561 C C . ILE A 1 72 ? -16.000 20.397 14.102 1.00 86.12 72 ILE A C 1
ATOM 563 O O . ILE A 1 72 ? -16.570 20.787 15.118 1.00 86.12 72 ILE A O 1
ATOM 567 N N . LYS A 1 73 ? -15.900 21.150 12.999 1.00 84.56 73 LYS A N 1
ATOM 568 C CA . LYS A 1 73 ? -16.442 22.517 12.907 1.00 84.56 73 LYS A CA 1
ATOM 569 C C . LYS A 1 73 ? -17.965 22.561 13.010 1.00 84.56 73 LYS A C 1
ATOM 571 O O . LYS A 1 73 ? -18.511 23.514 13.552 1.00 84.56 73 LYS A O 1
ATOM 576 N N . ALA A 1 74 ? -18.643 21.522 12.522 1.00 85.44 74 ALA A N 1
ATOM 577 C CA . ALA A 1 74 ? -20.088 21.361 12.670 1.00 85.44 74 ALA A CA 1
ATOM 578 C C . ALA A 1 74 ? -20.516 20.990 14.107 1.00 85.44 74 ALA A C 1
ATOM 580 O O . ALA A 1 74 ? -21.703 21.021 14.418 1.00 85.44 74 ALA A O 1
ATOM 581 N N . GLY A 1 75 ? -19.571 20.659 14.996 1.00 85.62 75 GLY A N 1
ATOM 582 C CA . GLY A 1 75 ? -19.868 20.228 16.363 1.00 85.62 75 GLY A CA 1
ATOM 583 C C . GLY A 1 75 ? -20.355 18.779 16.466 1.00 85.62 75 GLY A C 1
ATOM 584 O O . GLY A 1 75 ? -20.966 18.435 17.482 1.00 85.62 75 GLY A O 1
ATOM 585 N N . GLY A 1 76 ? -20.053 17.953 15.455 1.00 89.69 76 GLY A N 1
ATOM 586 C CA . GLY A 1 76 ? -20.428 16.540 15.351 1.00 89.69 76 GLY A CA 1
ATOM 587 C C . GLY A 1 76 ? -21.759 16.309 14.641 1.00 89.69 76 GLY A C 1
ATOM 588 O O . GLY A 1 76 ? -22.676 17.111 14.781 1.00 89.69 76 GLY A O 1
ATOM 589 N N . LEU A 1 77 ? -21.851 15.204 13.896 1.00 92.38 77 LEU A N 1
ATOM 590 C CA . LEU A 1 77 ? -23.075 14.777 13.209 1.00 92.38 77 LEU A CA 1
ATOM 591 C C . LEU A 1 77 ? -23.859 13.797 14.086 1.00 92.38 77 LEU A C 1
ATOM 593 O O . LEU A 1 77 ? -23.245 12.929 14.710 1.00 92.38 77 LEU A O 1
ATOM 597 N N . ASN A 1 78 ? -25.184 13.921 14.132 1.00 92.94 78 ASN A N 1
ATOM 598 C CA . ASN A 1 78 ? -26.052 12.924 14.775 1.00 92.94 78 ASN A CA 1
ATOM 599 C C . ASN A 1 78 ? -26.227 11.659 13.907 1.00 92.94 78 ASN A C 1
ATOM 601 O O . ASN A 1 78 ? -25.655 11.573 12.823 1.00 92.94 78 ASN A O 1
ATOM 605 N N . VAL A 1 79 ? -26.984 10.663 14.385 1.00 91.38 79 VAL A N 1
ATOM 606 C CA . VAL A 1 79 ? -27.182 9.381 13.679 1.00 91.38 79 VAL A CA 1
ATOM 607 C C . VAL A 1 79 ? -27.760 9.583 12.282 1.00 91.38 79 VAL A C 1
ATOM 609 O O . VAL A 1 79 ? -27.241 9.015 11.325 1.00 91.38 79 VAL A O 1
ATOM 612 N N . GLU A 1 80 ? -28.794 10.411 12.157 1.00 92.00 80 GLU A N 1
ATOM 613 C CA . GLU A 1 80 ? -29.486 10.656 10.895 1.00 92.00 80 GLU A CA 1
ATOM 614 C C . GLU A 1 80 ? -28.594 11.424 9.897 1.00 92.00 80 GLU A C 1
ATOM 616 O O . GLU A 1 80 ? -28.454 11.028 8.743 1.00 92.00 80 GLU A O 1
ATOM 621 N N . GLU A 1 81 ? -27.893 12.462 10.357 1.00 90.81 81 GLU A N 1
ATOM 622 C CA . GLU A 1 81 ? -26.933 13.229 9.550 1.00 90.81 81 GLU A CA 1
ATOM 623 C C . GLU A 1 81 ? -25.726 12.381 9.119 1.00 90.81 81 GLU A C 1
ATOM 625 O O . GLU A 1 81 ? -25.179 12.558 8.027 1.00 90.81 81 GLU A O 1
ATOM 630 N N . PHE A 1 82 ? -25.281 11.465 9.983 1.00 89.06 82 PHE A N 1
ATOM 631 C CA . PHE A 1 82 ? -24.184 10.551 9.681 1.00 89.06 82 PHE A CA 1
ATOM 632 C C . PHE A 1 82 ? -24.612 9.479 8.673 1.00 89.06 82 PHE A C 1
ATOM 634 O O . PHE A 1 82 ? -23.825 9.117 7.799 1.00 89.06 82 PHE A O 1
ATOM 641 N N . ASP A 1 83 ? -25.858 9.012 8.753 1.00 90.75 83 ASP A N 1
ATOM 642 C CA . ASP A 1 83 ? -26.459 8.099 7.781 1.00 90.75 83 ASP A CA 1
ATOM 643 C C . ASP A 1 83 ? -26.566 8.745 6.389 1.00 90.75 83 ASP A C 1
ATOM 645 O O . ASP A 1 83 ? -26.109 8.170 5.396 1.00 90.75 83 ASP A O 1
ATOM 649 N N . ASP A 1 84 ? -27.064 9.983 6.326 1.00 90.06 84 ASP A N 1
ATOM 650 C CA . ASP A 1 84 ? -27.151 10.769 5.091 1.00 90.06 84 ASP A CA 1
ATOM 651 C C . ASP A 1 84 ? -25.772 10.980 4.455 1.00 90.06 84 ASP A C 1
ATOM 653 O O . ASP A 1 84 ? -25.613 10.830 3.239 1.00 90.06 84 ASP A O 1
ATOM 657 N N . PHE A 1 85 ? -24.747 11.255 5.269 1.00 86.94 85 PHE A N 1
ATOM 658 C CA . PHE A 1 85 ? -23.368 11.410 4.802 1.00 86.94 85 PHE A CA 1
ATOM 659 C C . PHE A 1 85 ? -22.828 10.145 4.110 1.00 86.94 85 PHE A C 1
ATOM 661 O O . PHE A 1 85 ? -22.078 10.248 3.138 1.00 86.94 85 PHE A O 1
ATOM 668 N N . PHE A 1 86 ? -23.217 8.953 4.573 1.00 86.06 86 PHE A N 1
ATOM 669 C CA . PHE A 1 86 ? -22.788 7.674 3.996 1.00 86.06 86 PHE A CA 1
ATOM 670 C C . PHE A 1 86 ? -23.759 7.097 2.954 1.00 86.06 86 PHE A C 1
ATOM 672 O O . PHE A 1 86 ? -23.458 6.060 2.360 1.00 86.06 86 PHE A O 1
ATOM 679 N N . SER A 1 87 ? -24.886 7.758 2.679 1.00 86.56 87 SER A N 1
ATOM 680 C CA . SER A 1 87 ? -25.928 7.259 1.770 1.00 86.56 87 SER A CA 1
ATOM 681 C C . SER A 1 87 ? -25.417 6.945 0.358 1.00 86.56 87 SER A C 1
ATOM 683 O O . SER A 1 87 ? -25.764 5.907 -0.204 1.00 86.56 87 SER A O 1
ATOM 685 N N . ALA A 1 88 ? -24.527 7.785 -0.179 1.00 83.44 88 ALA A N 1
ATOM 686 C CA . ALA A 1 88 ? -23.923 7.631 -1.504 1.00 83.44 88 ALA A CA 1
ATOM 687 C C . ALA A 1 88 ? -22.674 6.722 -1.532 1.00 83.44 88 ALA A C 1
ATOM 689 O O . ALA A 1 88 ? -22.031 6.590 -2.574 1.00 83.44 88 ALA A O 1
ATOM 690 N N . HIS A 1 89 ? -22.281 6.118 -0.404 1.00 79.56 89 HIS A N 1
ATOM 691 C CA . HIS A 1 89 ? -21.074 5.296 -0.337 1.00 79.56 89 HIS A CA 1
ATOM 692 C C . HIS A 1 89 ? -21.270 3.960 -1.090 1.00 79.56 89 HIS A C 1
ATOM 694 O O . HIS A 1 89 ? -22.297 3.304 -0.903 1.00 79.56 89 HIS A O 1
ATOM 700 N N . PRO A 1 90 ? -20.299 3.494 -1.905 1.00 80.00 90 PRO A N 1
ATOM 701 C CA . PRO A 1 90 ? -20.456 2.270 -2.702 1.00 80.00 90 PRO A CA 1
ATOM 702 C C . PRO A 1 90 ? -20.631 1.012 -1.838 1.00 80.00 90 PRO A C 1
ATOM 704 O O . PRO A 1 90 ? -21.359 0.097 -2.204 1.00 80.00 90 PRO A O 1
ATOM 707 N N . ASN A 1 91 ? -19.996 0.977 -0.663 1.00 83.12 91 ASN A N 1
ATOM 708 C CA . ASN A 1 91 ? -20.183 -0.091 0.315 1.00 83.12 91 ASN A CA 1
ATOM 709 C C . ASN A 1 91 ? -21.258 0.310 1.338 1.00 83.12 91 ASN A C 1
ATOM 711 O O . ASN A 1 91 ? -20.962 1.052 2.277 1.00 83.12 91 ASN A O 1
ATOM 715 N N . GLN A 1 92 ? -22.487 -0.182 1.152 1.00 87.00 92 GLN A N 1
ATOM 716 C CA . GLN A 1 92 ? -23.614 0.081 2.056 1.00 87.00 92 GLN A CA 1
ATOM 717 C C . GLN A 1 92 ? -23.495 -0.664 3.397 1.00 87.00 92 GLN A C 1
ATOM 719 O O . GLN A 1 92 ? -24.027 -0.183 4.393 1.00 87.00 92 GLN A O 1
ATOM 724 N N . ALA A 1 93 ? -22.753 -1.774 3.475 1.00 87.69 93 ALA A N 1
ATOM 725 C CA . ALA A 1 93 ? -22.513 -2.454 4.752 1.00 87.69 93 ALA A CA 1
ATOM 726 C C . ALA A 1 93 ? -21.732 -1.556 5.723 1.00 87.69 93 ALA A C 1
ATOM 728 O O . ALA A 1 93 ? -22.046 -1.484 6.908 1.00 87.69 93 ALA A O 1
ATOM 729 N N . LEU A 1 94 ? -20.774 -0.775 5.204 1.00 88.19 94 LEU A N 1
ATOM 730 C CA . LEU A 1 94 ? -20.022 0.210 5.991 1.00 88.19 94 LEU A CA 1
ATOM 731 C C . LEU A 1 94 ? -20.918 1.287 6.605 1.00 88.19 94 LEU A C 1
ATOM 733 O O . LEU A 1 94 ? -20.756 1.622 7.778 1.00 88.19 94 LEU A O 1
ATOM 737 N N . ARG A 1 95 ? -21.868 1.805 5.822 1.00 89.94 95 ARG A N 1
ATOM 738 C CA . ARG A 1 95 ? -22.868 2.771 6.290 1.00 89.94 95 ARG A CA 1
ATOM 739 C C . ARG A 1 95 ? -23.633 2.208 7.489 1.00 89.94 95 ARG A C 1
ATOM 741 O O . ARG A 1 95 ? -23.633 2.826 8.551 1.00 89.94 95 ARG A O 1
ATOM 748 N N . TYR A 1 96 ? -24.219 1.019 7.340 1.00 89.75 96 TYR A N 1
ATOM 749 C CA . TYR A 1 96 ? -25.015 0.404 8.402 1.00 89.75 96 TYR A CA 1
ATOM 750 C C . TYR A 1 96 ? -24.184 0.034 9.633 1.00 89.75 96 TYR A C 1
ATOM 752 O O . TYR A 1 96 ? -24.645 0.286 10.743 1.00 89.75 96 TYR A O 1
ATOM 760 N N . SER A 1 97 ? -22.944 -0.444 9.468 1.00 91.75 97 SER A N 1
ATOM 761 C CA . SER A 1 97 ? -22.028 -0.691 10.592 1.00 91.75 97 SER A CA 1
ATOM 762 C C . SER A 1 97 ? -21.867 0.536 11.490 1.00 91.75 97 SER A C 1
ATOM 764 O O . SER A 1 97 ? -21.938 0.417 12.711 1.00 91.75 97 SER A O 1
ATOM 766 N N . PHE A 1 98 ? -21.659 1.724 10.912 1.00 92.31 98 PHE A N 1
ATOM 767 C CA . PHE A 1 98 ? -21.518 2.940 11.713 1.00 92.31 98 PHE A CA 1
ATOM 768 C C . PHE A 1 98 ? -22.822 3.377 12.366 1.00 92.31 98 PHE A C 1
ATOM 770 O O . PHE A 1 98 ? -22.808 3.782 13.526 1.00 92.31 98 PHE A O 1
ATOM 777 N N . VAL A 1 99 ? -23.930 3.318 11.629 1.00 91.88 99 VAL A N 1
ATOM 778 C CA . VAL A 1 99 ? -25.243 3.747 12.125 1.00 91.88 99 VAL A CA 1
ATOM 779 C C . VAL A 1 99 ? -25.693 2.863 13.287 1.00 91.88 99 VAL A C 1
ATOM 781 O O . VAL A 1 99 ? -26.069 3.382 14.334 1.00 91.88 99 VAL A O 1
ATOM 784 N N . GLU A 1 100 ? -25.577 1.540 13.154 1.00 92.31 100 GLU A N 1
ATOM 785 C CA . GLU A 1 100 ? -25.900 0.584 14.220 1.00 92.31 100 GLU A CA 1
ATOM 786 C C . GLU A 1 100 ? -24.989 0.759 15.444 1.00 92.31 100 GLU A C 1
ATOM 788 O O . GLU A 1 100 ? -25.472 0.751 16.580 1.00 92.31 100 GLU A O 1
ATOM 793 N N . ALA A 1 101 ? -23.684 0.968 15.234 1.00 93.81 101 ALA A N 1
ATOM 794 C CA . ALA A 1 101 ? -22.746 1.218 16.325 1.00 93.81 101 ALA A CA 1
ATOM 795 C C . ALA A 1 101 ? -23.062 2.531 17.064 1.00 93.81 101 ALA A C 1
ATOM 797 O O . ALA A 1 101 ? -23.072 2.563 18.295 1.00 93.81 101 ALA A O 1
ATOM 798 N N . LEU A 1 102 ? -23.370 3.605 16.328 1.00 94.38 102 LEU A N 1
ATOM 799 C CA . LEU A 1 102 ? -23.708 4.908 16.899 1.00 94.38 102 LEU A CA 1
ATOM 800 C C . LEU A 1 102 ? -25.045 4.877 17.647 1.00 94.38 102 LEU A C 1
ATOM 802 O O . LEU A 1 102 ? -25.145 5.445 18.732 1.00 94.38 102 LEU A O 1
ATOM 806 N N . GLN A 1 103 ? -26.042 4.173 17.107 1.00 93.06 103 GLN A N 1
ATOM 807 C CA . GLN A 1 103 ? -27.329 3.969 17.768 1.00 93.06 103 GLN A CA 1
ATOM 808 C C . GLN A 1 103 ? -27.158 3.177 19.070 1.00 93.06 103 GLN A C 1
ATOM 810 O O . GLN A 1 103 ? -27.674 3.571 20.114 1.00 93.06 103 GLN A O 1
ATOM 815 N N . THR A 1 104 ? -26.359 2.109 19.041 1.00 93.06 104 THR A N 1
ATOM 816 C CA . THR A 1 104 ? -26.078 1.303 20.237 1.00 93.06 104 THR A CA 1
ATOM 817 C C . THR A 1 104 ? -25.337 2.113 21.305 1.00 93.06 104 THR A C 1
ATOM 819 O O . THR A 1 104 ? -25.641 2.011 22.498 1.00 93.06 104 THR A O 1
ATOM 822 N N . PHE A 1 105 ? -24.400 2.970 20.887 1.00 94.75 105 PHE A N 1
ATOM 823 C CA . PHE A 1 105 ? -23.743 3.933 21.768 1.00 94.75 105 PHE A CA 1
ATOM 824 C C . PHE A 1 105 ? -24.737 4.923 22.379 1.00 94.75 105 PHE A C 1
ATOM 826 O O . PHE A 1 105 ? -24.758 5.089 23.598 1.00 94.75 105 PHE A O 1
ATOM 833 N N . GLU A 1 106 ? -25.599 5.531 21.562 1.00 94.81 106 GLU A N 1
ATOM 834 C CA . GLU A 1 106 ? -26.651 6.444 22.013 1.00 94.81 106 GLU A CA 1
ATOM 835 C C . GLU A 1 106 ? -27.536 5.792 23.085 1.00 94.81 106 GLU A C 1
ATOM 837 O O . GLU A 1 106 ? -27.719 6.353 24.168 1.00 94.81 106 GLU A O 1
ATOM 842 N N . ASP A 1 107 ? -28.025 4.581 22.826 1.00 92.81 107 ASP A N 1
ATOM 843 C CA . ASP A 1 107 ? -28.937 3.874 23.724 1.00 92.81 107 ASP A CA 1
ATOM 844 C C . ASP A 1 107 ? -28.254 3.422 25.021 1.00 92.81 107 ASP A C 1
ATOM 846 O O . ASP A 1 107 ? -28.863 3.462 26.093 1.00 92.81 107 ASP A O 1
ATOM 850 N N . THR A 1 108 ? -26.969 3.066 24.966 1.00 91.94 108 THR A N 1
ATOM 851 C CA . THR A 1 108 ? -26.193 2.692 26.159 1.00 91.94 108 THR A CA 1
ATOM 852 C C . THR A 1 108 ? -25.912 3.892 27.061 1.00 91.94 108 THR A C 1
ATOM 854 O O . THR A 1 108 ? -25.992 3.779 28.291 1.00 91.94 108 THR A O 1
ATOM 857 N N . ILE A 1 109 ? -25.600 5.050 26.471 1.00 93.75 109 ILE A N 1
ATOM 858 C CA . ILE A 1 109 ? -25.324 6.285 27.214 1.00 93.75 109 ILE A CA 1
ATOM 859 C C . ILE A 1 109 ? -26.611 6.892 27.785 1.00 93.75 109 ILE A C 1
ATOM 861 O O . ILE A 1 109 ? -26.592 7.370 28.920 1.00 93.75 109 ILE A O 1
ATOM 865 N N . LYS A 1 110 ? -27.751 6.789 27.086 1.00 93.81 110 LYS A N 1
ATOM 866 C CA . LYS A 1 110 ? -29.076 7.196 27.602 1.00 93.81 110 LYS A CA 1
ATOM 867 C C . LYS A 1 110 ? -29.486 6.483 28.895 1.00 93.81 110 LYS A C 1
ATOM 869 O O . LYS A 1 110 ? -30.308 7.001 29.642 1.00 93.81 110 LYS A O 1
ATOM 874 N N . GLN A 1 111 ? -28.934 5.301 29.172 1.00 91.81 111 GLN A N 1
ATOM 875 C CA . GLN A 1 111 ? -29.182 4.578 30.426 1.00 91.81 111 GLN A CA 1
ATOM 876 C C . GLN A 1 111 ? -28.394 5.137 31.622 1.00 91.81 111 GLN A C 1
ATOM 878 O O . GLN A 1 111 ? -28.645 4.725 32.754 1.00 91.81 111 GLN A O 1
ATOM 883 N N . LEU A 1 112 ? -27.398 5.996 31.389 1.00 92.56 112 LEU A N 1
ATOM 884 C CA . LEU A 1 112 ? -26.643 6.670 32.446 1.00 92.56 112 LEU A CA 1
ATOM 885 C C . LEU A 1 112 ? -27.417 7.897 32.944 1.00 92.56 112 LEU A C 1
ATOM 887 O O . LEU A 1 112 ? -28.153 8.521 32.184 1.00 92.56 112 LEU A O 1
ATOM 891 N N . ASP A 1 113 ? -27.234 8.262 34.212 1.00 93.00 113 ASP A N 1
ATOM 892 C CA . ASP A 1 113 ? -27.801 9.497 34.756 1.00 93.00 113 ASP A CA 1
ATOM 893 C C . ASP A 1 113 ? -27.133 10.746 34.149 1.00 93.00 113 ASP A C 1
ATOM 895 O O . ASP A 1 113 ? -25.963 10.715 33.755 1.00 93.00 113 ASP A O 1
ATOM 899 N N . GLU A 1 114 ? -27.870 11.860 34.089 1.00 92.56 114 GLU A N 1
ATOM 900 C CA . GLU A 1 114 ? -27.397 13.110 33.474 1.00 92.56 114 GLU A CA 1
ATOM 901 C C . GLU A 1 114 ? -26.109 13.652 34.125 1.00 92.56 114 GLU A C 1
ATOM 903 O O . GLU A 1 114 ? -25.259 14.203 33.425 1.00 92.56 114 GLU A O 1
ATOM 908 N N . ASP A 1 115 ? -25.908 13.455 35.436 1.00 93.06 115 ASP A N 1
ATOM 909 C CA . ASP A 1 115 ? -24.690 13.897 36.130 1.00 93.06 115 ASP A CA 1
ATOM 910 C C . ASP A 1 115 ? -23.461 13.107 35.655 1.00 93.06 115 ASP A C 1
ATOM 912 O O . ASP A 1 115 ? -22.370 13.663 35.483 1.00 93.06 115 ASP A O 1
ATOM 916 N N . THR A 1 116 ? -23.617 11.800 35.447 1.00 93.25 116 THR A N 1
ATOM 917 C CA . THR A 1 116 ? -22.581 10.931 34.885 1.00 93.25 116 THR A CA 1
ATOM 918 C C . THR A 1 116 ? -22.322 11.274 33.420 1.00 93.25 116 THR A C 1
ATOM 920 O O . THR A 1 116 ? -21.161 11.438 33.040 1.00 93.25 116 THR A O 1
ATOM 923 N N . GLN A 1 117 ? -23.371 11.486 32.614 1.00 93.25 117 GLN A N 1
ATOM 924 C CA . GLN A 1 117 ? -23.230 11.952 31.228 1.00 93.25 117 GLN A CA 1
ATOM 925 C C . GLN A 1 117 ? -22.445 13.274 31.163 1.00 93.25 117 GLN A C 1
ATOM 927 O O . GLN A 1 117 ? -21.511 13.402 30.370 1.00 93.25 117 GLN A O 1
ATOM 932 N N . PHE A 1 118 ? -22.748 14.227 32.049 1.00 93.56 118 PHE A N 1
ATOM 933 C CA . PHE A 1 118 ? -22.054 15.513 32.135 1.00 93.56 118 PHE A CA 1
ATOM 934 C C . PHE A 1 118 ? -20.576 15.375 32.509 1.00 93.56 118 PHE A C 1
ATOM 936 O O . PHE A 1 118 ? -19.726 16.051 31.930 1.00 93.56 118 PHE A O 1
ATOM 943 N N . LYS A 1 119 ? -20.232 14.473 33.435 1.00 93.88 119 LYS A N 1
ATOM 944 C CA . LYS A 1 119 ? -18.827 14.205 33.796 1.00 93.88 119 LYS A CA 1
ATOM 945 C C . LYS A 1 119 ? -18.024 13.592 32.648 1.00 93.88 119 LYS A C 1
ATOM 947 O O . LYS A 1 119 ? -16.815 13.812 32.585 1.00 93.88 119 LYS A O 1
ATOM 952 N N . ILE A 1 120 ? -18.675 12.832 31.771 1.00 93.38 120 ILE A N 1
ATOM 953 C CA . ILE A 1 120 ? -18.030 12.176 30.631 1.00 93.38 120 ILE A CA 1
ATOM 954 C C . ILE A 1 120 ? -17.878 13.144 29.453 1.00 93.38 120 ILE A C 1
ATOM 956 O O . ILE A 1 120 ? -16.776 13.316 28.941 1.00 93.38 120 ILE A O 1
ATOM 960 N N . PHE A 1 121 ? -18.969 13.770 29.012 1.00 94.19 121 PHE A N 1
ATOM 961 C CA . PHE A 1 121 ? -19.002 14.508 27.743 1.00 94.19 121 PHE A CA 1
ATOM 962 C C . PHE A 1 121 ? -18.915 16.028 27.906 1.00 94.19 121 PHE A C 1
ATOM 964 O O . PHE A 1 121 ? -18.646 16.730 26.932 1.00 94.19 121 PHE A O 1
ATOM 971 N N . GLY A 1 122 ? -19.101 16.545 29.124 1.00 90.56 122 GLY A N 1
ATOM 972 C CA . GLY A 1 122 ? -19.200 17.981 29.370 1.00 90.56 122 GLY A CA 1
ATOM 973 C C . GLY A 1 122 ? -20.417 18.606 28.686 1.00 90.56 122 GLY A C 1
ATOM 974 O O . GLY A 1 122 ? -21.406 17.937 28.381 1.00 90.56 122 GLY A O 1
ATOM 975 N N . ASN A 1 123 ? -20.352 19.914 28.449 1.00 87.69 123 ASN A N 1
ATOM 976 C CA . ASN A 1 123 ? -21.334 20.592 27.612 1.00 87.69 123 ASN A CA 1
ATOM 977 C C . ASN A 1 123 ? -21.050 20.339 26.127 1.00 87.69 123 ASN A C 1
ATOM 979 O O . ASN A 1 123 ? -19.937 19.992 25.732 1.00 87.69 123 ASN A O 1
ATOM 983 N N . LYS A 1 124 ? -22.044 20.597 25.270 1.00 84.12 124 LYS A N 1
ATOM 984 C CA . LYS A 1 124 ? -21.893 20.464 23.815 1.00 84.12 124 LYS A CA 1
ATOM 985 C C . LYS A 1 124 ? -20.688 21.252 23.290 1.00 84.12 124 LYS A C 1
ATOM 987 O O . LYS A 1 124 ? -19.962 20.751 22.435 1.00 84.12 124 LYS A O 1
ATOM 992 N N . GLU A 1 125 ? -20.486 22.447 23.838 1.00 83.81 125 GLU A N 1
ATOM 993 C CA . GLU A 1 125 ? -19.444 23.412 23.492 1.00 83.81 125 GLU A CA 1
ATOM 994 C C . GLU A 1 125 ? -18.039 22.968 23.931 1.00 83.81 125 GLU A C 1
ATOM 996 O O . GLU A 1 125 ? -17.056 23.460 23.383 1.00 83.81 125 GLU A O 1
ATOM 1001 N N . ASP A 1 126 ? -17.932 22.025 24.877 1.00 84.69 126 ASP A N 1
ATOM 1002 C CA . ASP A 1 126 ? -16.642 21.467 25.293 1.00 84.69 126 ASP A CA 1
ATOM 1003 C C . ASP A 1 126 ? -16.037 20.563 24.206 1.00 84.69 126 ASP A C 1
ATOM 1005 O O . ASP A 1 126 ? -14.829 20.373 24.200 1.00 84.69 126 ASP A O 1
ATOM 1009 N N . ASN A 1 127 ? -16.838 20.020 23.273 1.00 88.56 127 ASN A N 1
ATOM 1010 C CA . ASN A 1 127 ? -16.363 19.203 22.143 1.00 88.56 127 ASN A CA 1
ATOM 1011 C C . ASN A 1 127 ? -15.360 18.104 22.550 1.00 88.56 127 ASN A C 1
ATOM 1013 O O . ASN A 1 127 ? -14.306 17.933 21.930 1.00 88.56 127 ASN A O 1
ATOM 1017 N N . ILE A 1 128 ? -15.696 17.354 23.601 1.00 92.25 128 ILE A N 1
ATOM 1018 C CA . ILE A 1 128 ? -14.938 16.181 24.043 1.00 92.25 128 ILE A CA 1
ATOM 1019 C C . ILE A 1 128 ? -15.371 14.984 23.201 1.00 92.25 128 ILE A C 1
ATOM 1021 O O . ILE A 1 128 ? -16.554 14.633 23.190 1.00 92.25 128 ILE A O 1
ATOM 1025 N N . TYR A 1 129 ? -14.420 14.356 22.513 1.00 93.44 129 TYR A N 1
ATOM 1026 C CA . TYR A 1 129 ? -14.663 13.168 21.702 1.00 93.44 129 TYR A CA 1
ATOM 1027 C C . TYR A 1 129 ? -13.716 12.036 22.076 1.00 93.44 129 TYR A C 1
ATOM 1029 O O . TYR A 1 129 ? -12.513 12.229 22.284 1.00 93.44 129 TYR A O 1
ATOM 1037 N N . PHE A 1 130 ? -14.266 10.829 22.087 1.00 92.75 130 PHE A N 1
ATOM 1038 C CA . PHE A 1 130 ? -13.533 9.609 22.355 1.00 92.75 130 PHE A CA 1
ATOM 1039 C C . PHE A 1 130 ? -13.218 8.892 21.049 1.00 92.75 130 PHE A C 1
ATOM 1041 O O . PHE A 1 130 ? -14.108 8.632 20.246 1.00 92.75 130 PHE A O 1
ATOM 1048 N N . ASN A 1 131 ? -11.941 8.578 20.849 1.00 91.00 131 ASN A N 1
ATOM 1049 C CA . ASN A 1 131 ? -11.474 7.689 19.802 1.00 91.00 131 ASN A CA 1
ATOM 1050 C C . ASN A 1 131 ? -12.078 6.280 19.950 1.00 91.00 131 ASN A C 1
ATOM 1052 O O . ASN A 1 131 ? -11.864 5.621 20.971 1.00 91.00 131 ASN A O 1
ATOM 1056 N N . THR A 1 132 ? -12.812 5.830 18.935 1.00 92.38 132 THR A N 1
ATOM 1057 C CA . THR A 1 132 ? -13.455 4.512 18.907 1.00 92.38 132 THR A CA 1
ATOM 1058 C C . THR A 1 132 ? -13.229 3.802 17.580 1.00 92.38 132 THR A C 1
ATOM 1060 O O . THR A 1 132 ? -12.866 4.418 16.577 1.00 92.38 132 THR A O 1
ATOM 1063 N N . GLU A 1 133 ? -13.481 2.503 17.563 1.00 91.69 133 GLU A N 1
ATOM 1064 C CA . GLU A 1 133 ? -13.326 1.656 16.396 1.00 91.69 133 GLU A CA 1
ATOM 1065 C C . GLU A 1 133 ? -14.494 0.682 16.270 1.00 91.69 133 GLU A C 1
ATOM 1067 O O . GLU A 1 133 ? -14.917 0.049 17.236 1.00 91.69 133 GLU A O 1
ATOM 1072 N N . VAL A 1 134 ? -15.043 0.596 15.061 1.00 92.44 134 VAL A N 1
ATOM 1073 C CA . VAL A 1 134 ? -16.187 -0.253 14.737 1.00 92.44 134 VAL A CA 1
ATOM 1074 C C . VAL A 1 134 ? -15.680 -1.539 14.094 1.00 92.44 134 VAL A C 1
ATOM 1076 O O . VAL A 1 134 ? -15.112 -1.511 13.002 1.00 92.44 134 VAL A O 1
ATOM 1079 N N . MET A 1 135 ? -15.907 -2.669 14.760 1.00 92.12 135 MET A N 1
ATOM 1080 C CA . MET A 1 135 ? -15.597 -4.012 14.270 1.00 92.12 135 MET A CA 1
ATOM 1081 C C . MET A 1 135 ? -16.911 -4.740 13.983 1.00 92.12 135 MET A C 1
ATOM 1083 O O . MET A 1 135 ? -17.701 -4.971 14.896 1.00 92.12 135 MET A O 1
ATOM 1087 N N . ASN A 1 136 ? -17.167 -5.086 12.720 1.00 91.56 136 ASN A N 1
ATOM 1088 C CA . ASN A 1 136 ? -18.385 -5.791 12.314 1.00 91.56 136 ASN A CA 1
ATOM 1089 C C . ASN A 1 136 ? -18.034 -7.024 11.461 1.00 91.56 136 ASN A C 1
ATOM 1091 O O . ASN A 1 136 ? -17.756 -6.862 10.269 1.00 91.56 136 ASN A O 1
ATOM 1095 N N . PRO A 1 137 ? -18.066 -8.242 12.031 1.00 88.75 137 PRO A N 1
ATOM 1096 C CA . PRO A 1 137 ? -17.856 -9.479 11.278 1.00 88.75 137 PRO A CA 1
ATOM 1097 C C . PRO A 1 137 ? -19.086 -9.934 10.471 1.00 88.75 137 PRO A C 1
ATOM 1099 O O . PRO A 1 137 ? -19.009 -10.917 9.741 1.00 88.75 137 PRO A O 1
ATOM 1102 N N . GLY A 1 138 ? -20.208 -9.213 10.555 1.00 87.19 138 GLY A N 1
ATOM 1103 C CA . GLY A 1 138 ? -21.487 -9.585 9.951 1.00 87.19 138 GLY A CA 1
ATOM 1104 C C . GLY A 1 138 ? -22.375 -10.373 10.913 1.00 87.19 138 GLY A C 1
ATOM 1105 O O . GLY A 1 138 ? -22.033 -10.586 12.078 1.00 87.19 138 GLY A O 1
ATOM 1106 N N . THR A 1 139 ? -23.551 -10.781 10.442 1.00 83.06 139 THR A N 1
ATOM 1107 C CA . THR A 1 139 ? -24.515 -11.559 11.234 1.00 83.06 139 THR A CA 1
ATOM 1108 C C . THR A 1 139 ? -24.611 -12.987 10.684 1.00 83.06 139 THR A C 1
ATOM 1110 O O . THR A 1 139 ? -24.993 -13.140 9.525 1.00 83.06 139 THR A O 1
ATOM 1113 N N . PRO A 1 140 ? -24.301 -14.033 11.483 1.00 73.75 140 PRO A N 1
ATOM 1114 C CA . PRO A 1 140 ? -24.223 -15.421 11.006 1.00 73.75 140 PRO A CA 1
ATOM 1115 C C . PRO A 1 140 ? -25.482 -15.956 10.306 1.00 73.75 140 PRO A C 1
ATOM 1117 O O . PRO A 1 140 ? -25.361 -16.759 9.388 1.00 73.75 140 PRO A O 1
ATOM 1120 N N . ASP A 1 141 ? -26.666 -15.491 10.718 1.00 70.19 141 ASP A N 1
ATOM 1121 C CA . ASP A 1 141 ? -27.975 -15.921 10.197 1.00 70.19 141 ASP A CA 1
ATOM 1122 C C . ASP A 1 141 ? -28.696 -14.813 9.401 1.00 70.19 141 ASP A C 1
ATOM 1124 O O . ASP A 1 141 ? -29.921 -14.824 9.273 1.00 70.19 141 ASP A O 1
ATOM 1128 N N . GLY A 1 142 ? -27.966 -13.798 8.933 1.00 73.69 142 GLY A N 1
ATOM 1129 C CA . GLY A 1 142 ? -28.563 -12.694 8.186 1.00 73.69 142 GLY A CA 1
ATOM 1130 C C . GLY A 1 142 ? -29.015 -13.095 6.777 1.00 73.69 142 GLY A C 1
ATOM 1131 O O . GLY A 1 142 ? -28.482 -14.034 6.185 1.00 73.69 142 GLY A O 1
ATOM 1132 N N . GLU A 1 143 ? -30.007 -12.386 6.233 1.00 75.44 143 GLU A N 1
ATOM 1133 C CA . GLU A 1 143 ? -30.503 -12.650 4.879 1.00 75.44 143 GLU A CA 1
ATOM 1134 C C . GLU A 1 143 ? -29.416 -12.376 3.827 1.00 75.44 143 GLU A C 1
ATOM 1136 O O . GLU A 1 143 ? -28.749 -11.338 3.838 1.00 75.44 143 GLU A O 1
ATOM 1141 N N . GLU A 1 144 ? -29.235 -13.322 2.903 1.00 73.25 144 GLU A N 1
ATOM 1142 C CA . GLU A 1 144 ? -28.255 -13.207 1.825 1.00 73.25 144 GLU A CA 1
ATOM 1143 C C . GLU A 1 144 ? -28.599 -12.005 0.930 1.00 73.25 144 GLU A C 1
ATOM 1145 O O . GLU A 1 144 ? -29.681 -11.928 0.350 1.00 73.25 144 GLU A O 1
ATOM 1150 N N . GLY A 1 145 ? -27.675 -11.045 0.839 1.00 74.88 145 GLY A N 1
ATOM 1151 C CA . GLY A 1 145 ? -27.866 -9.800 0.092 1.00 74.88 145 GLY A CA 1
ATOM 1152 C C . GLY A 1 145 ? -28.352 -8.603 0.919 1.00 74.88 145 GLY A C 1
ATOM 1153 O O . GLY A 1 145 ? -28.349 -7.497 0.381 1.00 74.88 145 GLY A O 1
ATOM 1154 N N . ASP A 1 146 ? -28.700 -8.765 2.204 1.00 82.06 146 ASP A N 1
ATOM 1155 C CA . ASP A 1 146 ? -28.961 -7.625 3.096 1.00 82.06 146 ASP A CA 1
ATOM 1156 C C . ASP A 1 146 ? -27.633 -6.947 3.501 1.00 82.06 146 ASP A C 1
ATOM 1158 O O . ASP A 1 146 ? -26.791 -7.565 4.167 1.00 82.06 146 ASP A O 1
ATOM 1162 N N . PRO A 1 147 ? -27.418 -5.659 3.168 1.00 82.44 147 PRO A N 1
ATOM 1163 C CA . PRO A 1 147 ? -26.215 -4.936 3.566 1.00 82.44 147 PRO A CA 1
ATOM 1164 C C . PRO A 1 147 ? -25.997 -4.846 5.086 1.00 82.44 147 PRO A C 1
ATOM 1166 O O . PRO A 1 147 ? -24.867 -4.624 5.505 1.00 82.44 147 PRO A O 1
ATOM 1169 N N . ARG A 1 148 ? -27.037 -5.003 5.918 1.00 81.94 148 ARG A N 1
ATOM 1170 C CA . ARG A 1 148 ? -26.928 -4.982 7.394 1.00 81.94 148 ARG A CA 1
ATOM 1171 C C . ARG A 1 148 ? -26.393 -6.288 7.977 1.00 81.94 148 ARG A C 1
ATOM 1173 O O . ARG A 1 148 ? -25.775 -6.297 9.044 1.00 81.94 148 ARG A O 1
ATOM 1180 N N . ALA A 1 149 ? -26.638 -7.388 7.270 1.00 81.69 149 ALA A N 1
ATOM 1181 C CA . ALA A 1 149 ? -26.107 -8.703 7.597 1.00 81.69 149 ALA A CA 1
ATOM 1182 C C . ALA A 1 149 ? -24.644 -8.858 7.161 1.00 81.69 149 ALA A C 1
ATOM 1184 O O . ALA A 1 149 ? -23.895 -9.628 7.767 1.00 81.69 149 ALA A O 1
ATOM 1185 N N . ALA A 1 150 ? -24.233 -8.123 6.125 1.00 84.81 150 ALA A N 1
ATOM 1186 C CA . ALA A 1 150 ? -22.881 -8.165 5.595 1.00 84.81 150 ALA A CA 1
ATOM 1187 C C . ALA A 1 150 ? -21.849 -7.602 6.590 1.00 84.81 150 ALA A C 1
ATOM 1189 O O . ALA A 1 150 ? -22.033 -6.548 7.202 1.00 84.81 150 ALA A O 1
ATOM 1190 N N . GLY A 1 151 ? -20.728 -8.311 6.735 1.00 84.00 151 GLY A N 1
ATOM 1191 C CA . GLY A 1 151 ? -19.597 -7.855 7.535 1.00 84.00 151 GLY A CA 1
ATOM 1192 C C . GLY A 1 151 ? -18.793 -6.762 6.834 1.00 84.00 151 GLY A C 1
ATOM 1193 O O . GLY A 1 151 ? -18.696 -6.711 5.610 1.00 84.00 151 GLY A O 1
ATOM 1194 N N . THR A 1 152 ? -18.154 -5.908 7.628 1.00 85.62 152 THR A N 1
ATOM 1195 C CA . THR A 1 152 ? -17.169 -4.916 7.162 1.00 85.62 152 THR A CA 1
ATOM 1196 C C . THR A 1 152 ? -15.778 -5.263 7.665 1.00 85.62 152 THR A C 1
ATOM 1198 O O . THR A 1 152 ? -14.974 -4.379 7.966 1.00 85.62 152 THR A O 1
ATOM 1201 N N . GLN A 1 153 ? -15.534 -6.564 7.815 1.00 82.56 153 GLN A N 1
ATOM 1202 C CA . GLN A 1 153 ? -14.280 -7.114 8.283 1.00 82.56 153 GLN A CA 1
ATOM 1203 C C . GLN A 1 153 ? -13.150 -6.683 7.346 1.00 82.56 153 GLN A C 1
ATOM 1205 O O . GLN A 1 153 ? -13.236 -6.862 6.128 1.00 82.56 153 GLN A O 1
ATOM 1210 N N . ASN A 1 154 ? -12.086 -6.131 7.927 1.00 83.50 154 ASN A N 1
ATOM 1211 C CA . ASN A 1 154 ? -10.813 -6.029 7.238 1.00 83.50 154 ASN A CA 1
ATOM 1212 C C . ASN A 1 154 ? -10.124 -7.399 7.335 1.00 83.50 154 ASN A C 1
ATOM 1214 O O . ASN A 1 154 ? -10.736 -8.411 7.002 1.00 83.50 154 ASN A O 1
ATOM 1218 N N . VAL A 1 155 ? -8.878 -7.503 7.771 1.00 87.38 155 VAL A N 1
ATOM 1219 C CA . VAL A 1 155 ? -8.139 -8.768 7.737 1.00 87.38 155 VAL A CA 1
ATOM 1220 C C . VAL A 1 155 ? -8.571 -9.701 8.870 1.00 87.38 155 VAL A C 1
ATOM 1222 O O . VAL A 1 155 ? -8.853 -10.865 8.594 1.00 87.38 155 VAL A O 1
ATOM 1225 N N . ILE A 1 156 ? -8.671 -9.229 10.115 1.00 89.31 156 ILE A N 1
ATOM 1226 C CA . ILE A 1 156 ? -8.903 -10.094 11.282 1.00 89.31 156 ILE A CA 1
ATOM 1227 C C . ILE A 1 156 ? -10.383 -10.511 11.409 1.00 89.31 156 ILE A C 1
ATOM 1229 O O . ILE A 1 156 ? -11.263 -9.649 11.448 1.00 89.31 156 ILE A O 1
ATOM 1233 N N . PRO A 1 157 ? -10.689 -11.823 11.509 1.00 88.38 157 PRO A N 1
ATOM 1234 C CA . PRO A 1 157 ? -12.050 -12.321 11.699 1.00 88.38 157 PRO A CA 1
ATOM 1235 C C . PRO A 1 157 ? -12.457 -12.291 13.172 1.00 88.38 157 PRO A C 1
ATOM 1237 O O . PRO A 1 157 ? -12.306 -13.279 13.886 1.00 88.38 157 PRO A O 1
ATOM 1240 N N . TYR A 1 158 ? -12.958 -11.145 13.630 1.00 90.25 158 TYR A N 1
ATOM 1241 C CA . TYR A 1 158 ? -13.537 -11.007 14.969 1.00 90.25 158 TYR A CA 1
ATOM 1242 C C . TYR A 1 158 ? -14.823 -11.827 15.129 1.00 90.25 158 TYR A C 1
ATOM 1244 O O . TYR A 1 158 ? -15.573 -12.003 14.175 1.00 90.25 158 TYR A O 1
ATOM 1252 N N . ASP A 1 159 ? -15.118 -12.285 16.347 1.00 88.19 159 ASP A N 1
ATOM 1253 C CA . ASP A 1 159 ? -16.269 -13.173 16.575 1.00 88.19 159 ASP A CA 1
ATOM 1254 C C . ASP A 1 159 ? -17.611 -12.430 16.666 1.00 88.19 159 ASP A C 1
ATOM 1256 O O . ASP A 1 159 ? -18.660 -13.006 16.375 1.00 88.19 159 ASP A O 1
ATOM 1260 N N . LYS A 1 160 ? -17.601 -11.158 17.092 1.00 88.75 160 LYS A N 1
ATOM 1261 C CA . LYS A 1 160 ? -18.822 -10.376 17.343 1.00 88.75 160 LYS A CA 1
ATOM 1262 C C . LYS A 1 160 ? -18.707 -8.907 16.943 1.00 88.75 160 LYS A C 1
ATOM 1264 O O . LYS A 1 160 ? -17.615 -8.333 16.907 1.00 88.75 160 LYS A O 1
ATOM 1269 N N . LYS A 1 161 ? -19.865 -8.286 16.692 1.00 91.75 161 LYS A N 1
ATOM 1270 C CA . LYS A 1 161 ? -19.992 -6.840 16.474 1.00 91.75 161 LYS A CA 1
ATOM 1271 C C . LYS A 1 161 ? -19.534 -6.096 17.731 1.00 91.75 161 LYS A C 1
ATOM 1273 O O . LYS A 1 161 ? -20.116 -6.276 18.797 1.00 91.75 161 LYS A O 1
ATOM 1278 N N . THR A 1 162 ? -18.511 -5.255 17.616 1.00 92.25 162 THR A N 1
ATOM 1279 C CA . THR A 1 162 ? -17.931 -4.526 18.754 1.00 92.25 162 THR A CA 1
ATOM 1280 C C . THR A 1 162 ? -17.685 -3.065 18.382 1.00 92.25 162 THR A C 1
ATOM 1282 O O . THR A 1 162 ? -17.038 -2.773 17.377 1.00 92.25 162 THR A O 1
ATOM 1285 N N . LEU A 1 163 ? -18.197 -2.144 19.199 1.00 93.69 163 LEU A N 1
ATOM 1286 C CA . LEU A 1 163 ? -17.772 -0.751 19.244 1.00 93.69 163 LEU A CA 1
ATOM 1287 C C . LEU A 1 163 ? -16.742 -0.611 20.361 1.00 93.69 163 LEU A C 1
ATOM 1289 O O . LEU A 1 163 ? -17.057 -0.652 21.552 1.00 93.69 163 LEU A O 1
ATOM 1293 N N . LEU A 1 164 ? -15.500 -0.449 19.952 1.00 91.88 164 LEU A N 1
ATOM 1294 C CA . LEU A 1 164 ? -14.355 -0.470 20.829 1.00 91.88 164 LEU A CA 1
ATOM 1295 C C . LEU A 1 164 ? -13.900 0.945 21.134 1.00 91.88 164 LEU A C 1
ATOM 1297 O O . LEU A 1 164 ? -13.534 1.692 20.233 1.00 91.88 164 LEU A O 1
ATOM 1301 N N . ILE A 1 165 ? -13.902 1.322 22.404 1.00 91.50 165 ILE A N 1
ATOM 1302 C CA . ILE A 1 165 ? -13.370 2.607 22.843 1.00 91.50 165 ILE A CA 1
ATOM 1303 C C . ILE A 1 165 ? -11.906 2.389 23.211 1.00 91.50 165 ILE A C 1
ATOM 1305 O O . ILE A 1 165 ? -11.579 1.594 24.097 1.00 91.50 165 ILE A O 1
ATOM 1309 N N . HIS A 1 166 ? -11.008 3.062 22.490 1.00 87.31 166 HIS A N 1
ATOM 1310 C CA . HIS A 1 166 ? -9.581 2.991 22.790 1.00 87.31 166 HIS A CA 1
ATOM 1311 C C . HIS A 1 166 ? -9.290 3.643 24.139 1.00 87.31 166 HIS A C 1
ATOM 1313 O O . HIS A 1 166 ? -10.100 4.396 24.651 1.00 87.31 166 HIS A O 1
ATOM 1319 N N . GLU A 1 167 ? -8.122 3.375 24.709 1.00 80.81 167 GLU A N 1
ATOM 1320 C CA . GLU A 1 167 ? -7.681 4.055 25.932 1.00 80.81 167 GLU A CA 1
ATOM 1321 C C . GLU A 1 167 ? -7.010 5.413 25.649 1.00 80.81 167 GLU A C 1
ATOM 1323 O O . GLU A 1 167 ? -6.888 6.281 26.515 1.00 80.81 167 GLU A O 1
ATOM 1328 N N . VAL A 1 168 ? -6.522 5.581 24.420 1.00 78.75 168 VAL A N 1
ATOM 1329 C CA . VAL A 1 168 ? -5.700 6.714 23.997 1.00 78.75 168 VAL A CA 1
ATOM 1330 C C . VAL A 1 168 ? -6.231 7.320 22.701 1.00 78.75 168 VAL A C 1
ATOM 1332 O O . VAL A 1 168 ? -7.006 6.713 21.956 1.00 78.75 168 VAL A O 1
ATOM 1335 N N . GLY A 1 169 ? -5.798 8.547 22.420 1.00 80.75 169 GLY A N 1
ATOM 1336 C CA . GLY A 1 169 ? -6.207 9.293 21.229 1.00 80.75 169 GLY A CA 1
ATOM 1337 C C . GLY A 1 169 ? -7.524 10.053 21.388 1.00 80.75 169 GLY A C 1
ATOM 1338 O O . GLY A 1 169 ? -8.012 10.618 20.418 1.00 80.75 169 GLY A O 1
ATOM 1339 N N . HIS A 1 170 ? -8.109 10.095 22.586 1.00 87.69 170 HIS A N 1
ATOM 1340 C CA . HIS A 1 170 ? -9.221 10.997 22.892 1.00 87.69 170 HIS A CA 1
ATOM 1341 C C . HIS A 1 170 ? -8.757 12.450 22.858 1.00 87.69 170 HIS A C 1
ATOM 1343 O O . HIS A 1 170 ? -7.625 12.755 23.236 1.00 87.69 170 HIS A O 1
ATOM 1349 N N . ALA A 1 171 ? -9.644 13.355 22.458 1.00 87.31 171 ALA A N 1
ATOM 1350 C CA . ALA A 1 171 ? -9.290 14.758 22.343 1.00 87.31 171 ALA A CA 1
ATOM 1351 C C . ALA A 1 171 ? -10.484 15.676 22.592 1.00 87.31 171 ALA A C 1
ATOM 1353 O O . ALA A 1 171 ? -11.644 15.339 22.345 1.00 87.31 171 ALA A O 1
ATOM 1354 N N . MET A 1 172 ? -10.152 16.872 23.065 1.00 88.75 172 MET A N 1
ATOM 1355 C CA . MET A 1 172 ? -11.047 18.017 23.087 1.00 88.75 172 MET A CA 1
ATOM 1356 C C . MET A 1 172 ? -10.723 18.871 21.864 1.00 88.75 172 MET A C 1
ATOM 1358 O O . MET A 1 172 ? -9.556 19.217 21.668 1.00 88.75 172 MET A O 1
ATOM 1362 N N . PHE A 1 173 ? -11.714 19.190 21.034 1.00 87.19 173 PHE A N 1
ATOM 1363 C CA . PHE A 1 173 ? -11.480 19.895 19.772 1.00 87.19 173 PHE A CA 1
ATOM 1364 C C . PHE A 1 173 ? -11.996 21.330 19.790 1.00 87.19 173 PHE A C 1
ATOM 1366 O O . PHE A 1 173 ? -13.135 21.602 20.169 1.00 87.19 173 PHE A O 1
ATOM 1373 N N . ASN A 1 174 ? -11.183 22.249 19.275 1.00 83.38 174 ASN A N 1
ATOM 1374 C CA . ASN A 1 174 ? -11.597 23.627 19.072 1.00 83.38 174 ASN A CA 1
ATOM 1375 C C . ASN A 1 174 ? -12.522 23.731 17.832 1.00 83.38 174 ASN A C 1
ATOM 1377 O O . ASN A 1 174 ? -12.100 23.349 16.734 1.00 83.38 174 ASN A O 1
ATOM 1381 N N . PRO A 1 175 ? -13.753 24.262 17.969 1.00 80.00 175 PRO A N 1
ATOM 1382 C CA . PRO A 1 175 ? -14.731 24.317 16.879 1.00 80.00 175 PRO A CA 1
ATOM 1383 C C . PRO A 1 175 ? -14.328 25.243 15.722 1.00 80.00 175 PRO A C 1
ATOM 1385 O O . PRO A 1 175 ? -14.707 24.983 14.584 1.00 80.00 175 PRO A O 1
ATOM 1388 N N . ASP A 1 176 ? -13.523 26.279 15.960 1.00 78.38 176 ASP A N 1
ATOM 1389 C CA . ASP A 1 176 ? -13.125 27.226 14.912 1.00 78.38 176 ASP A CA 1
ATOM 1390 C C . ASP A 1 176 ? -11.941 26.691 14.096 1.00 78.38 176 ASP A C 1
ATOM 1392 O O . ASP A 1 176 ? -11.905 26.751 12.858 1.00 78.38 176 ASP A O 1
ATOM 1396 N N . THR A 1 177 ? -10.947 26.140 14.795 1.00 76.31 177 THR A N 1
ATOM 1397 C CA . THR A 1 177 ? -9.683 25.708 14.184 1.00 76.31 177 THR A CA 1
ATOM 1398 C C . THR A 1 177 ? -9.687 24.241 13.762 1.00 76.31 177 THR A C 1
ATOM 1400 O O . THR A 1 177 ? -8.888 23.866 12.900 1.00 76.31 177 THR A O 1
ATOM 1403 N N . ALA A 1 178 ? -10.596 23.429 14.314 1.00 77.75 178 ALA A N 1
ATOM 1404 C CA . ALA A 1 178 ? -10.625 21.971 14.193 1.00 77.75 178 ALA A CA 1
ATOM 1405 C C . ALA A 1 178 ? -9.325 21.282 14.655 1.00 77.75 178 ALA A C 1
ATOM 1407 O O . ALA A 1 178 ? -8.942 20.243 14.113 1.00 77.75 178 ALA A O 1
ATOM 1408 N N . LEU A 1 179 ? -8.624 21.889 15.617 1.00 78.88 179 LEU A N 1
ATOM 1409 C CA . LEU A 1 179 ? -7.410 21.351 16.236 1.00 78.88 179 LEU A CA 1
ATOM 1410 C C . LEU A 1 179 ? -7.722 20.795 17.626 1.00 78.88 179 LEU A C 1
ATOM 1412 O O . LEU A 1 179 ? -8.619 21.295 18.309 1.00 78.88 179 LEU A O 1
ATOM 1416 N N . ALA A 1 180 ? -6.977 19.767 18.028 1.00 80.44 180 ALA A N 1
ATOM 1417 C CA . ALA A 1 180 ? -7.030 19.235 19.382 1.00 80.44 180 ALA A CA 1
ATOM 1418 C C . ALA A 1 180 ? -6.387 20.215 20.378 1.00 80.44 180 ALA A C 1
ATOM 1420 O O . ALA A 1 180 ? -5.465 20.960 20.040 1.00 80.44 180 ALA A O 1
ATOM 1421 N N . HIS A 1 181 ? -6.891 20.226 21.609 1.00 78.81 181 HIS A N 1
ATOM 1422 C CA . HIS A 1 181 ? -6.265 20.932 22.718 1.00 78.81 181 HIS A CA 1
ATOM 1423 C C . HIS A 1 181 ? -5.117 20.100 23.305 1.00 78.81 181 HIS A C 1
ATOM 1425 O O . HIS A 1 181 ? -5.359 19.112 23.996 1.00 78.81 181 HIS A O 1
ATOM 1431 N N . ASP A 1 182 ? -3.881 20.551 23.086 1.00 70.81 182 ASP A N 1
ATOM 1432 C CA . ASP A 1 182 ? -2.661 19.860 23.541 1.00 70.81 182 ASP A CA 1
ATOM 1433 C C . ASP A 1 182 ? -2.128 20.371 24.894 1.00 70.81 182 ASP A C 1
ATOM 1435 O O . ASP A 1 182 ? -1.035 20.008 25.334 1.00 70.81 182 ASP A O 1
ATOM 1439 N N . ASP A 1 183 ? -2.856 21.263 25.571 1.00 78.31 183 ASP A N 1
ATOM 1440 C CA . ASP A 1 183 ? -2.412 21.784 26.859 1.00 78.31 183 ASP A CA 1
ATOM 1441 C C . ASP A 1 183 ? -2.585 20.742 27.991 1.00 78.31 183 ASP A C 1
ATOM 1443 O O . ASP A 1 183 ? -3.538 19.956 27.983 1.00 78.31 183 ASP A O 1
ATOM 1447 N N . PRO A 1 184 ? -1.694 20.731 29.007 1.00 76.69 184 PRO A N 1
ATOM 1448 C CA . PRO A 1 184 ? -1.725 19.723 30.069 1.00 76.69 184 PRO A CA 1
ATOM 1449 C C . PRO A 1 184 ? -3.040 19.649 30.857 1.00 76.69 184 PRO A C 1
ATOM 1451 O O . PRO A 1 184 ? -3.354 18.604 31.427 1.00 76.69 184 PRO A O 1
ATOM 1454 N N . GLU A 1 185 ? -3.795 20.748 30.935 1.00 83.00 185 GLU A N 1
ATOM 1455 C CA . GLU A 1 185 ? -5.065 20.796 31.659 1.00 83.00 185 GLU A CA 1
ATOM 1456 C C . GLU A 1 185 ? -6.172 20.102 30.860 1.00 83.00 185 GLU A C 1
ATOM 1458 O O . GLU A 1 185 ? -6.869 19.245 31.407 1.00 83.00 185 GLU A O 1
ATOM 1463 N N . SER A 1 186 ? -6.264 20.384 29.559 1.00 83.50 186 SER A N 1
ATOM 1464 C CA . SER A 1 186 ? -7.173 19.703 28.632 1.00 83.50 186 SER A CA 1
ATOM 1465 C C . SER A 1 186 ? -6.889 18.203 28.542 1.00 83.50 186 SER A C 1
ATOM 1467 O O . SER A 1 186 ? -7.812 17.402 28.691 1.00 83.50 186 SER A O 1
ATOM 1469 N N . LEU A 1 187 ? -5.621 17.797 28.404 1.00 80.88 187 LEU A N 1
ATOM 1470 C CA . LEU A 1 187 ? -5.230 16.379 28.385 1.00 80.88 187 LEU A CA 1
ATOM 1471 C C . LEU A 1 187 ? -5.627 15.661 29.684 1.00 80.88 187 LEU A C 1
ATOM 1473 O O . LEU A 1 187 ? -6.165 14.551 29.662 1.00 80.88 187 LEU A O 1
ATOM 1477 N N . LYS A 1 188 ? -5.427 16.319 30.833 1.00 86.94 188 LYS A N 1
ATOM 1478 C CA . LYS A 1 188 ? -5.851 15.792 32.133 1.00 86.94 188 LYS A CA 1
ATOM 1479 C C . LYS A 1 188 ? -7.374 15.692 32.236 1.00 86.94 188 LYS A C 1
ATOM 1481 O O . LYS A 1 188 ? -7.872 14.700 32.762 1.00 86.94 188 LYS A O 1
ATOM 1486 N N . ARG A 1 189 ? -8.113 16.690 31.741 1.00 88.38 189 ARG A N 1
ATOM 1487 C CA . ARG A 1 189 ? -9.583 16.684 31.715 1.00 88.38 189 ARG A CA 1
ATOM 1488 C C . ARG A 1 189 ? -10.108 15.509 30.893 1.00 88.38 189 ARG A C 1
ATOM 1490 O O . ARG A 1 189 ? -10.909 14.739 31.408 1.00 88.38 189 ARG A O 1
ATOM 1497 N N . VAL A 1 190 ? -9.608 15.334 29.670 1.00 89.06 190 VAL A N 1
ATOM 1498 C CA . VAL A 1 190 ? -9.996 14.232 28.776 1.00 89.06 190 VAL A CA 1
ATOM 1499 C C . VAL A 1 190 ? -9.699 12.870 29.411 1.00 89.06 190 VAL A C 1
ATOM 1501 O O . VAL A 1 190 ? -10.554 11.988 29.389 1.00 89.06 190 VAL A O 1
ATOM 1504 N N . SER A 1 191 ? -8.534 12.712 30.048 1.00 87.38 191 SER A N 1
ATOM 1505 C CA . SER A 1 191 ? -8.184 11.482 30.770 1.00 87.38 191 SER A CA 1
ATOM 1506 C C . SER A 1 191 ? -9.166 11.171 31.908 1.00 87.38 191 SER A C 1
ATOM 1508 O O . SER A 1 191 ? -9.606 10.031 32.038 1.00 87.38 191 SER A O 1
ATOM 1510 N N . VAL A 1 192 ? -9.574 12.177 32.691 1.00 90.69 192 VAL A N 1
ATOM 1511 C CA . VAL A 1 192 ? -10.588 12.006 33.747 1.00 90.69 192 VAL A CA 1
ATOM 1512 C C . VAL A 1 192 ? -11.944 11.620 33.154 1.00 90.69 192 VAL A C 1
ATOM 1514 O O . VAL A 1 192 ? -12.586 10.702 33.662 1.00 90.69 192 VAL A O 1
ATOM 1517 N N . CYS A 1 193 ? -12.369 12.282 32.076 1.00 92.38 193 CYS A N 1
ATOM 1518 C CA . CYS A 1 193 ? -13.612 11.968 31.374 1.00 92.38 193 CYS A CA 1
ATOM 1519 C C . CYS A 1 193 ? -13.631 10.517 30.866 1.00 92.38 193 CYS A C 1
ATOM 1521 O O . CYS A 1 193 ? -14.620 9.813 31.074 1.00 92.38 193 CYS A O 1
ATOM 1523 N N . TYR A 1 194 ? -12.522 10.043 30.286 1.00 91.88 194 TYR A N 1
ATOM 1524 C CA . TYR A 1 194 ? -12.374 8.650 29.863 1.00 91.88 194 TYR A CA 1
ATOM 1525 C C . TYR A 1 194 ? -12.465 7.682 31.045 1.00 91.88 194 TYR A C 1
ATOM 1527 O O . TYR A 1 194 ? -13.222 6.721 30.979 1.00 91.88 194 TYR A O 1
ATOM 1535 N N . SER A 1 195 ? -11.783 7.952 32.164 1.00 90.69 195 SER A N 1
ATOM 1536 C CA . SER A 1 195 ? -11.877 7.083 33.346 1.00 90.69 195 SER A CA 1
ATOM 1537 C C . SER A 1 195 ? -13.309 6.966 33.883 1.00 90.69 195 SER A C 1
ATOM 1539 O O . SER A 1 195 ? -13.694 5.914 34.388 1.00 90.69 195 SER A O 1
ATOM 1541 N N . VAL A 1 196 ? -14.121 8.025 33.798 1.00 93.19 196 VAL A N 1
ATOM 1542 C CA . VAL A 1 196 ? -15.541 7.954 34.186 1.00 93.19 196 VAL A CA 1
ATOM 1543 C C . VAL A 1 196 ? -16.343 7.130 33.177 1.00 93.19 196 VAL A C 1
ATOM 1545 O O . VAL A 1 196 ? -17.164 6.310 33.593 1.00 93.19 196 VAL A O 1
ATOM 1548 N N . LEU A 1 197 ? -16.091 7.307 31.877 1.00 92.12 197 LEU A N 1
ATOM 1549 C CA . LEU A 1 197 ? -16.730 6.532 30.813 1.00 92.12 197 LEU A CA 1
ATOM 1550 C C . LEU A 1 197 ? -16.427 5.040 30.955 1.00 92.12 197 LEU A C 1
ATOM 1552 O O . LEU A 1 197 ? -17.351 4.239 31.029 1.00 92.12 197 LEU A O 1
ATOM 1556 N N . GLU A 1 198 ? -15.151 4.683 31.074 1.00 90.88 198 GLU A N 1
ATOM 1557 C CA . GLU A 1 198 ? -14.683 3.308 31.239 1.00 90.88 198 GLU A CA 1
ATOM 1558 C C . GLU A 1 198 ? -15.373 2.629 32.427 1.00 90.88 198 GLU A C 1
ATOM 1560 O O . GLU A 1 198 ? -15.990 1.579 32.264 1.00 90.88 198 GLU A O 1
ATOM 1565 N N . ASN A 1 199 ? -15.378 3.272 33.600 1.00 89.81 199 ASN A N 1
ATOM 1566 C CA . ASN A 1 199 ? -16.054 2.739 34.786 1.00 89.81 199 ASN A CA 1
ATOM 1567 C C . ASN A 1 199 ? -17.573 2.579 34.599 1.00 89.81 199 ASN A C 1
ATOM 1569 O O . ASN A 1 199 ? -18.171 1.686 35.196 1.00 89.81 199 ASN A O 1
ATOM 1573 N N . SER A 1 200 ? -18.197 3.428 33.778 1.00 89.81 200 SER A N 1
ATOM 1574 C CA . SER A 1 200 ? -19.640 3.389 33.499 1.00 89.81 200 SER A CA 1
ATOM 1575 C C . SER A 1 200 ? -20.034 2.298 32.495 1.00 89.81 200 SER A C 1
ATOM 1577 O O . SER A 1 200 ? -21.209 1.932 32.419 1.00 89.81 200 SER A O 1
ATOM 1579 N N . LEU A 1 201 ? -19.069 1.786 31.726 1.00 88.00 201 LEU A N 1
ATOM 1580 C CA . LEU A 1 201 ? -19.265 0.731 30.729 1.00 88.00 201 LEU A CA 1
ATOM 1581 C C . LEU A 1 201 ? -18.979 -0.678 31.274 1.00 88.00 201 LEU A C 1
ATOM 1583 O O . LEU A 1 201 ? -19.357 -1.663 30.640 1.00 88.00 201 LEU A O 1
ATOM 1587 N N . ILE A 1 202 ? -18.369 -0.802 32.460 1.00 83.75 202 ILE A N 1
ATOM 1588 C CA . ILE A 1 202 ? -18.086 -2.103 33.086 1.00 83.75 202 ILE A CA 1
ATOM 1589 C C . ILE A 1 202 ? -19.382 -2.916 33.229 1.00 83.75 202 ILE A C 1
ATOM 1591 O O . ILE A 1 202 ? -20.328 -2.503 33.897 1.00 83.75 202 ILE A O 1
ATOM 1595 N N . GLY A 1 203 ? -19.400 -4.110 32.629 1.00 76.44 203 GLY A N 1
ATOM 1596 C CA . GLY A 1 203 ? -20.534 -5.037 32.692 1.00 76.44 203 GLY A CA 1
ATOM 1597 C C . GLY A 1 203 ? -21.697 -4.706 31.751 1.00 76.44 203 GLY A C 1
ATOM 1598 O O . GLY A 1 203 ? -22.741 -5.344 31.863 1.00 76.44 203 GLY A O 1
ATOM 1599 N N . LYS A 1 204 ? -21.531 -3.737 30.838 1.00 78.88 204 LYS A N 1
ATOM 1600 C CA . LYS A 1 204 ? -22.513 -3.405 29.791 1.00 78.88 204 LYS A CA 1
ATOM 1601 C C . LYS A 1 204 ? -22.231 -4.066 28.430 1.00 78.88 204 LYS A C 1
ATOM 1603 O O . LYS A 1 204 ? -22.916 -3.754 27.460 1.00 78.88 204 LYS A O 1
ATOM 1608 N N . SER A 1 205 ? -21.247 -4.963 28.344 1.00 82.88 205 SER A N 1
ATOM 1609 C CA . SER A 1 205 ? -20.957 -5.736 27.130 1.00 82.88 205 SER A CA 1
ATOM 1610 C C . SER A 1 205 ? -22.036 -6.794 26.866 1.00 82.88 205 SER A C 1
ATOM 1612 O O . SER A 1 205 ? -22.668 -7.298 27.797 1.00 82.88 205 SER A O 1
ATOM 1614 N N . THR A 1 206 ? -22.233 -7.153 25.597 1.00 83.62 206 THR A N 1
ATOM 1615 C CA . THR A 1 206 ? -23.176 -8.201 25.175 1.00 83.62 206 THR A CA 1
ATOM 1616 C C . THR A 1 206 ? -22.466 -9.291 24.367 1.00 83.62 206 THR A C 1
ATOM 1618 O O . THR A 1 206 ? -21.419 -9.056 23.760 1.00 83.62 206 THR A O 1
ATOM 1621 N N . GLU A 1 207 ? -23.034 -10.496 24.385 1.00 81.81 207 GLU A N 1
ATOM 1622 C CA . GLU A 1 207 ? -22.606 -11.644 23.568 1.00 81.81 207 GLU A CA 1
ATOM 1623 C C . GLU A 1 207 ? -23.570 -11.906 22.394 1.00 81.81 207 GLU A C 1
ATOM 1625 O O . GLU A 1 207 ? -23.410 -12.870 21.648 1.00 81.81 207 GLU A O 1
ATOM 1630 N N . GLU A 1 208 ? -24.597 -11.068 22.221 1.00 82.19 208 GLU A N 1
ATOM 1631 C CA . GLU A 1 208 ? -25.544 -11.185 21.110 1.00 82.19 208 GLU A CA 1
ATOM 1632 C C . GLU A 1 208 ? -24.898 -10.753 19.785 1.00 82.19 208 GLU A C 1
ATOM 1634 O O . GLU A 1 208 ? -24.578 -9.585 19.596 1.00 82.19 208 GLU A O 1
ATOM 1639 N N . ALA A 1 209 ? -24.757 -11.679 18.830 1.00 78.81 209 ALA A N 1
ATOM 1640 C CA . ALA A 1 209 ? -24.070 -11.424 17.557 1.00 78.81 209 ALA A CA 1
ATOM 1641 C C . ALA A 1 209 ? -24.753 -10.373 16.653 1.00 78.81 209 ALA A C 1
ATOM 1643 O O . ALA A 1 209 ? -24.108 -9.782 15.787 1.00 78.81 209 ALA A O 1
ATOM 1644 N N . SER A 1 210 ? -26.058 -10.136 16.828 1.00 78.69 210 SER A N 1
ATOM 1645 C CA . SER A 1 210 ? -26.824 -9.167 16.035 1.00 78.69 210 SER A CA 1
ATOM 1646 C C . SER A 1 210 ? -26.672 -7.719 16.511 1.00 78.69 210 SER A C 1
ATOM 1648 O O . SER A 1 210 ? -27.014 -6.811 15.756 1.00 78.69 210 SER A O 1
ATOM 1650 N N . VAL A 1 211 ? -26.170 -7.492 17.730 1.00 86.38 211 VAL A N 1
ATOM 1651 C CA . VAL A 1 211 ? -26.081 -6.169 18.370 1.00 86.38 211 VAL A CA 1
ATOM 1652 C C . VAL A 1 211 ? -24.617 -5.819 18.635 1.00 86.38 211 VAL A C 1
ATOM 1654 O O . VAL A 1 211 ? -23.807 -6.689 18.937 1.00 86.38 211 VAL A O 1
ATOM 1657 N N . PHE A 1 212 ? -24.258 -4.538 18.534 1.00 91.50 212 PHE A N 1
ATOM 1658 C CA . PHE A 1 212 ? -22.909 -4.092 18.878 1.00 91.50 212 PHE A CA 1
ATOM 1659 C C . PHE A 1 212 ? -22.656 -4.186 20.390 1.00 91.50 212 PHE A C 1
ATOM 1661 O O . PHE A 1 212 ? -23.378 -3.609 21.198 1.00 91.50 212 PHE A O 1
ATOM 1668 N N . SER A 1 213 ? -21.585 -4.867 20.788 1.00 91.25 213 SER A N 1
ATOM 1669 C CA . SER A 1 213 ? -21.052 -4.792 22.150 1.00 91.25 213 SER A CA 1
ATOM 1670 C C . SER A 1 213 ? -20.211 -3.528 22.312 1.00 91.25 213 SER A C 1
ATOM 1672 O O . SER A 1 213 ? -19.382 -3.239 21.452 1.00 91.25 213 SER A O 1
ATOM 1674 N N . ILE A 1 214 ? -20.400 -2.766 23.392 1.00 91.12 214 ILE A N 1
ATOM 1675 C CA . ILE A 1 214 ? -19.548 -1.608 23.704 1.00 91.12 214 ILE A CA 1
ATOM 1676 C C . ILE A 1 214 ? -18.488 -2.042 24.705 1.00 91.12 214 ILE A C 1
ATOM 1678 O O . ILE A 1 214 ? -18.815 -2.431 25.827 1.00 91.12 214 ILE A O 1
ATOM 1682 N N . GLU A 1 215 ? -17.222 -1.964 24.303 1.00 89.50 215 GLU A N 1
ATOM 1683 C CA . GLU A 1 215 ? -16.102 -2.502 25.079 1.00 89.50 215 GLU A CA 1
ATOM 1684 C C . GLU A 1 215 ? -14.925 -1.524 25.142 1.00 89.50 215 GLU A C 1
ATOM 1686 O O . GLU A 1 215 ? -14.749 -0.669 24.273 1.00 89.50 215 GLU A O 1
ATOM 1691 N N . THR A 1 216 ? -14.104 -1.654 26.185 1.00 86.56 216 THR A N 1
ATOM 1692 C CA . THR A 1 216 ? -12.813 -0.967 26.318 1.00 86.56 216 THR A CA 1
ATOM 1693 C C . THR A 1 216 ? -11.683 -1.995 26.354 1.00 86.56 216 THR A C 1
ATOM 1695 O O . THR A 1 216 ? -11.868 -3.135 26.786 1.00 86.56 216 THR A O 1
ATOM 1698 N N . HIS A 1 217 ? -10.493 -1.615 25.886 1.00 75.88 217 HIS A N 1
ATOM 1699 C CA . HIS A 1 217 ? -9.346 -2.524 25.878 1.00 75.88 217 HIS A CA 1
ATOM 1700 C C . HIS A 1 217 ? -8.709 -2.681 27.266 1.00 75.88 217 HIS A C 1
ATOM 1702 O O . HIS A 1 217 ? -8.279 -1.687 27.853 1.00 75.88 217 HIS A O 1
ATOM 1708 N N . PRO A 1 218 ? -8.486 -3.912 27.757 1.00 71.25 218 PRO A N 1
ATOM 1709 C CA . PRO A 1 218 ? -7.666 -4.109 28.941 1.00 71.25 218 PRO A CA 1
ATOM 1710 C C . PRO A 1 218 ? -6.179 -3.903 28.614 1.00 71.25 218 PRO A C 1
ATOM 1712 O O . PRO A 1 218 ? -5.633 -4.527 27.699 1.00 71.25 218 PRO A O 1
ATOM 1715 N N . ARG A 1 219 ? -5.477 -3.092 29.421 1.00 80.75 219 ARG A N 1
ATOM 1716 C CA . ARG A 1 219 ? -4.007 -3.042 29.371 1.00 80.75 219 ARG A CA 1
ATOM 1717 C C . ARG A 1 219 ? -3.425 -4.402 29.728 1.00 80.75 219 ARG A C 1
ATOM 1719 O O . ARG A 1 219 ? -3.567 -4.877 30.859 1.00 80.75 219 ARG A O 1
ATOM 1726 N N . ARG A 1 220 ? -2.659 -4.975 28.807 1.00 87.06 220 ARG A N 1
ATOM 1727 C CA . ARG A 1 220 ? -1.960 -6.246 28.995 1.00 87.06 220 ARG A CA 1
ATOM 1728 C C . ARG A 1 220 ? -0.480 -6.144 28.646 1.00 87.06 220 ARG A C 1
ATOM 1730 O O . ARG A 1 220 ? 0.007 -5.140 28.126 1.00 87.06 220 ARG A O 1
ATOM 1737 N N . LYS A 1 221 ? 0.259 -7.172 29.050 1.00 87.88 221 LYS A N 1
ATOM 1738 C CA . LYS A 1 221 ? 1.650 -7.372 28.642 1.00 87.88 221 LYS A CA 1
ATOM 1739 C C . LYS A 1 221 ? 1.681 -8.197 27.357 1.00 87.88 221 LYS A C 1
ATOM 1741 O O . LYS A 1 221 ? 0.716 -8.899 27.061 1.00 87.88 221 LYS A O 1
ATOM 1746 N N . LEU A 1 222 ? 2.802 -8.118 26.650 1.00 89.06 222 LEU A N 1
ATOM 1747 C CA . LEU A 1 222 ? 3.132 -9.032 25.558 1.00 89.06 222 LEU A CA 1
ATOM 1748 C C . LEU A 1 222 ? 3.247 -10.474 26.075 1.00 89.06 222 LEU A C 1
ATOM 1750 O O . LEU A 1 222 ? 3.520 -10.693 27.262 1.00 89.06 222 LEU A O 1
ATOM 1754 N N . ASP A 1 223 ? 3.018 -11.443 25.189 1.00 89.06 223 ASP A N 1
ATOM 1755 C CA . ASP A 1 223 ? 3.046 -12.858 25.555 1.00 89.06 223 ASP A CA 1
ATOM 1756 C C . ASP A 1 223 ? 4.480 -13.320 25.892 1.00 89.06 223 ASP A C 1
ATOM 1758 O O . ASP A 1 223 ? 5.431 -12.925 25.205 1.00 89.06 223 ASP A O 1
ATOM 1762 N N . PRO A 1 224 ? 4.681 -14.145 26.939 1.00 88.50 224 PRO A N 1
ATOM 1763 C CA . PRO A 1 224 ? 5.989 -14.709 27.263 1.00 88.50 224 PRO A CA 1
ATOM 1764 C C . PRO A 1 224 ? 6.682 -15.430 26.106 1.00 88.50 224 PRO A C 1
ATOM 1766 O O . PRO A 1 224 ? 7.897 -15.286 25.969 1.00 88.50 224 PRO A O 1
ATOM 1769 N N . ALA A 1 225 ? 5.938 -16.153 25.265 1.00 88.69 225 ALA A N 1
ATOM 1770 C CA . ALA A 1 225 ? 6.500 -16.849 24.110 1.00 88.69 225 ALA A CA 1
ATOM 1771 C C . ALA A 1 225 ? 7.076 -15.858 23.087 1.00 88.69 225 ALA A C 1
ATOM 1773 O O . ALA A 1 225 ? 8.196 -16.041 22.603 1.00 88.69 225 ALA A O 1
ATOM 1774 N N . GLY A 1 226 ? 6.354 -14.765 22.820 1.00 90.19 226 GLY A N 1
ATOM 1775 C CA . GLY A 1 226 ? 6.833 -13.678 21.969 1.00 90.19 226 GLY A CA 1
ATOM 1776 C C . GLY A 1 226 ? 8.067 -12.979 22.538 1.00 90.19 226 GLY A C 1
ATOM 1777 O O . GLY A 1 226 ? 9.033 -12.742 21.815 1.00 90.19 226 GLY A O 1
ATOM 1778 N N . MET A 1 227 ? 8.098 -12.723 23.850 1.00 92.25 227 MET A N 1
ATOM 1779 C CA . MET A 1 227 ? 9.269 -12.133 24.516 1.00 92.25 227 MET A CA 1
ATOM 1780 C C . MET A 1 227 ? 10.509 -13.036 24.434 1.00 92.25 227 MET A C 1
ATOM 1782 O O . MET A 1 227 ? 11.603 -12.542 24.162 1.00 92.25 227 MET A O 1
ATOM 1786 N N . GLU A 1 228 ? 10.356 -14.351 24.613 1.00 92.62 228 GLU A N 1
ATOM 1787 C CA . GLU A 1 228 ? 11.455 -15.317 24.489 1.00 92.62 228 GLU A CA 1
ATOM 1788 C C . GLU A 1 228 ? 11.988 -15.390 23.051 1.00 92.62 228 GLU A C 1
ATOM 1790 O O . GLU A 1 228 ? 13.202 -15.323 22.830 1.00 92.62 228 GLU A O 1
ATOM 1795 N N . ARG A 1 229 ? 11.094 -15.451 22.053 1.00 91.88 229 ARG A N 1
ATOM 1796 C CA . ARG A 1 229 ? 11.500 -15.447 20.641 1.00 91.88 229 ARG A CA 1
ATOM 1797 C C . ARG A 1 229 ? 12.191 -14.132 20.279 1.00 91.88 229 ARG A C 1
ATOM 1799 O O . ARG A 1 229 ? 13.256 -14.157 19.664 1.00 91.88 229 ARG A O 1
ATOM 1806 N N . ALA A 1 230 ? 11.639 -12.998 20.708 1.00 93.00 230 ALA A N 1
ATOM 1807 C CA . ALA A 1 230 ? 12.221 -11.675 20.497 1.00 93.00 230 ALA A CA 1
ATOM 1808 C C . ALA A 1 230 ? 13.608 -11.542 21.143 1.00 93.00 230 ALA A C 1
ATOM 1810 O O . ALA A 1 230 ? 14.509 -10.978 20.527 1.00 93.00 230 ALA A O 1
ATOM 1811 N N . ALA A 1 231 ? 13.823 -12.125 22.328 1.00 94.31 231 ALA A N 1
ATOM 1812 C CA . ALA A 1 231 ? 15.137 -12.163 22.971 1.00 94.31 231 ALA A CA 1
ATOM 1813 C C . ALA A 1 231 ? 16.196 -12.865 22.105 1.00 94.31 231 ALA A C 1
ATOM 1815 O O . ALA A 1 231 ? 17.347 -12.431 22.069 1.00 94.31 231 ALA A O 1
ATOM 1816 N N . SER A 1 232 ? 15.810 -13.931 21.393 1.00 94.62 232 SER A N 1
ATOM 1817 C CA . SER A 1 232 ? 16.724 -14.686 20.527 1.00 94.62 232 SER A CA 1
ATOM 1818 C C . SER A 1 232 ? 17.150 -13.920 19.268 1.00 94.62 232 SER A C 1
ATOM 1820 O O . SER A 1 232 ? 18.280 -14.088 18.813 1.00 94.62 232 SER A O 1
ATOM 1822 N N . VAL A 1 233 ? 16.283 -13.045 18.744 1.00 94.81 233 VAL A N 1
ATOM 1823 C CA . VAL A 1 233 ? 16.550 -12.235 17.539 1.00 94.81 233 VAL A CA 1
ATOM 1824 C C . VAL A 1 233 ? 17.039 -10.819 17.855 1.00 94.81 233 VAL A C 1
ATOM 1826 O O . VAL A 1 233 ? 17.567 -10.151 16.973 1.00 94.81 233 VAL A O 1
ATOM 1829 N N . LEU A 1 234 ? 16.944 -10.367 19.113 1.00 95.69 234 LEU A N 1
ATOM 1830 C CA . LEU A 1 234 ? 17.331 -9.014 19.526 1.00 95.69 234 LEU A CA 1
ATOM 1831 C C . LEU A 1 234 ? 18.792 -8.684 19.188 1.00 95.69 234 LEU A C 1
ATOM 1833 O O . LEU A 1 234 ? 19.068 -7.593 18.701 1.00 95.69 234 LEU A O 1
ATOM 1837 N N . GLY A 1 235 ? 19.721 -9.615 19.427 1.00 95.31 235 GLY A N 1
ATOM 1838 C CA . GLY A 1 235 ? 21.140 -9.435 19.095 1.00 95.31 235 GLY A CA 1
ATOM 1839 C C . GLY A 1 235 ? 21.361 -9.161 17.600 1.00 95.31 235 GLY A C 1
ATOM 1840 O O . GLY A 1 235 ? 21.866 -8.088 17.267 1.00 95.31 235 GLY A O 1
ATOM 1841 N N . PRO A 1 236 ? 20.931 -10.075 16.707 1.00 95.69 236 PRO A N 1
ATOM 1842 C CA . PRO A 1 236 ? 20.947 -9.855 15.260 1.00 95.69 236 PRO A CA 1
ATOM 1843 C C . PRO A 1 236 ? 20.237 -8.570 14.809 1.00 95.69 236 PRO A C 1
ATOM 1845 O O . PRO A 1 236 ? 20.747 -7.864 13.944 1.00 95.69 236 PRO A O 1
ATOM 1848 N N . THR A 1 237 ? 19.092 -8.223 15.406 1.00 95.12 237 THR A N 1
ATOM 1849 C CA . THR A 1 237 ? 18.374 -6.976 15.095 1.00 95.12 237 THR A CA 1
ATOM 1850 C C . THR A 1 237 ? 19.195 -5.740 15.454 1.00 95.12 237 THR A C 1
ATOM 1852 O O . THR A 1 237 ? 19.281 -4.816 14.649 1.00 95.12 237 THR A O 1
ATOM 1855 N N . ILE A 1 238 ? 19.821 -5.708 16.635 1.00 95.62 238 ILE A N 1
ATOM 1856 C CA . ILE A 1 238 ? 20.686 -4.592 17.041 1.00 95.62 238 ILE A CA 1
ATOM 1857 C C . ILE A 1 238 ? 21.892 -4.484 16.104 1.00 95.62 238 ILE A C 1
ATOM 1859 O O . ILE A 1 238 ? 22.201 -3.382 15.663 1.00 95.62 238 ILE A O 1
ATOM 1863 N N . GLU A 1 239 ? 22.520 -5.604 15.738 1.00 95.25 239 GLU A N 1
ATOM 1864 C CA . GLU A 1 239 ? 23.633 -5.623 14.780 1.00 95.25 239 GLU A CA 1
ATOM 1865 C C . GLU A 1 239 ? 23.206 -5.111 13.393 1.00 95.25 239 GLU A C 1
ATOM 1867 O O . GLU A 1 239 ? 23.913 -4.319 12.774 1.00 95.25 239 GLU A O 1
ATOM 1872 N N . ALA A 1 240 ? 22.019 -5.494 12.916 1.00 94.62 240 ALA A N 1
ATOM 1873 C CA . ALA A 1 240 ? 21.470 -4.996 11.657 1.00 94.62 240 ALA A CA 1
ATOM 1874 C C . ALA A 1 240 ? 21.186 -3.484 11.698 1.00 94.62 240 ALA A C 1
ATOM 1876 O O . ALA A 1 240 ? 21.438 -2.791 10.713 1.00 94.62 240 ALA A O 1
ATOM 1877 N N . ILE A 1 241 ? 20.695 -2.957 12.826 1.00 94.31 241 ILE A N 1
ATOM 1878 C CA . ILE A 1 241 ? 20.541 -1.508 13.034 1.00 94.31 241 ILE A CA 1
ATOM 1879 C C . ILE A 1 241 ? 21.917 -0.831 13.029 1.00 94.31 241 ILE A C 1
ATOM 1881 O O . ILE A 1 241 ? 22.095 0.165 12.334 1.00 94.31 241 ILE A O 1
ATOM 1885 N N . ASP A 1 242 ? 22.899 -1.386 13.742 1.00 94.06 242 ASP A N 1
ATOM 1886 C CA . ASP A 1 242 ? 24.256 -0.836 13.825 1.00 94.06 242 ASP A CA 1
ATOM 1887 C C . ASP A 1 242 ? 24.954 -0.776 12.472 1.00 94.06 242 ASP A C 1
ATOM 1889 O O . ASP A 1 242 ? 25.626 0.214 12.183 1.00 94.06 242 ASP A O 1
ATOM 1893 N N . ASN A 1 243 ? 24.765 -1.788 11.626 1.00 94.25 243 ASN A N 1
ATOM 1894 C CA . ASN A 1 243 ? 25.297 -1.795 10.267 1.00 94.25 243 ASN A CA 1
ATOM 1895 C C . ASN A 1 243 ? 24.673 -0.670 9.428 1.00 94.25 243 ASN A C 1
ATOM 1897 O O . ASN A 1 243 ? 25.408 0.139 8.869 1.00 94.25 243 ASN A O 1
ATOM 1901 N N . VAL A 1 244 ? 23.339 -0.537 9.436 1.00 92.31 244 VAL A N 1
ATOM 1902 C CA . VAL A 1 244 ? 22.640 0.550 8.720 1.00 92.31 244 VAL A CA 1
ATOM 1903 C C . VAL A 1 244 ? 23.114 1.924 9.202 1.00 92.31 244 VAL A C 1
ATOM 1905 O O . VAL A 1 244 ? 23.357 2.814 8.396 1.00 92.31 244 VAL A O 1
ATOM 1908 N N . VAL A 1 245 ? 23.270 2.113 10.512 1.00 92.19 245 VAL A N 1
ATOM 1909 C CA . VAL A 1 245 ? 23.714 3.383 11.109 1.00 92.19 245 VAL A CA 1
ATOM 1910 C C . VAL A 1 245 ? 25.182 3.674 10.764 1.00 92.19 245 VAL A C 1
ATOM 1912 O O . VAL A 1 245 ? 25.529 4.802 10.402 1.00 92.19 245 VAL A O 1
ATOM 1915 N N . SER A 1 246 ? 26.042 2.656 10.821 1.00 91.69 246 SER A N 1
ATOM 1916 C CA . SER A 1 246 ? 27.480 2.780 10.555 1.00 91.69 246 SER A CA 1
ATOM 1917 C C . SER A 1 246 ? 27.795 3.034 9.082 1.00 91.69 246 SER A C 1
ATOM 1919 O O . SER A 1 246 ? 28.733 3.780 8.798 1.00 91.69 246 SER A O 1
ATOM 1921 N N . ASP A 1 247 ? 27.002 2.487 8.155 1.00 91.62 247 ASP A N 1
ATOM 1922 C CA . ASP A 1 247 ? 27.152 2.703 6.708 1.00 91.62 247 ASP A CA 1
ATOM 1923 C C . ASP A 1 247 ? 27.057 4.193 6.330 1.00 91.62 247 ASP A C 1
ATOM 1925 O O . ASP A 1 247 ? 27.717 4.648 5.394 1.00 91.62 247 ASP A O 1
ATOM 1929 N N . PHE A 1 248 ? 26.309 4.978 7.112 1.00 90.69 248 PHE A N 1
ATOM 1930 C CA . PHE A 1 248 ? 26.174 6.430 6.953 1.00 90.69 248 PHE A CA 1
ATOM 1931 C C . PHE A 1 248 ? 27.034 7.248 7.934 1.00 90.69 248 PHE A C 1
ATOM 1933 O O . PHE A 1 248 ? 26.926 8.474 7.978 1.00 90.69 248 PHE A O 1
ATOM 1940 N N . GLY A 1 249 ? 27.909 6.601 8.711 1.00 90.31 249 GLY A N 1
ATOM 1941 C CA . GLY A 1 249 ? 28.798 7.264 9.672 1.00 90.31 249 GLY A CA 1
ATOM 1942 C C . GLY A 1 249 ? 28.087 7.855 10.896 1.00 90.31 249 GLY A C 1
ATOM 1943 O O . GLY A 1 249 ? 28.617 8.775 11.524 1.00 90.31 249 GLY A O 1
ATOM 1944 N N . LEU A 1 250 ? 26.895 7.355 11.224 1.00 93.00 250 LEU A N 1
ATOM 1945 C CA . LEU A 1 250 ? 26.103 7.775 12.380 1.00 93.00 250 LEU A CA 1
ATOM 1946 C C . LEU A 1 250 ? 26.412 6.905 13.611 1.00 93.00 250 LEU A C 1
ATOM 1948 O O . LEU A 1 250 ? 27.158 5.928 13.535 1.00 93.00 250 LEU A O 1
ATOM 1952 N N . ASN A 1 251 ? 25.876 7.282 14.774 1.00 92.44 251 ASN A N 1
ATOM 1953 C CA . ASN A 1 251 ? 25.999 6.519 16.020 1.00 92.44 251 ASN A CA 1
ATOM 1954 C C . ASN A 1 251 ? 24.730 6.620 16.890 1.00 92.44 251 ASN A C 1
ATOM 1956 O O . ASN A 1 251 ? 23.750 7.251 16.510 1.00 92.44 251 ASN A O 1
ATOM 1960 N N . ASP A 1 252 ? 24.766 6.031 18.087 1.00 92.94 252 ASP A N 1
ATOM 1961 C CA . ASP A 1 252 ? 23.621 5.924 19.005 1.00 92.94 252 ASP A CA 1
ATOM 1962 C C . ASP A 1 252 ? 23.023 7.257 19.477 1.00 92.94 252 ASP A C 1
ATOM 1964 O O . ASP A 1 252 ? 21.884 7.273 19.939 1.00 92.94 252 ASP A O 1
ATOM 1968 N N . ILE A 1 253 ? 23.770 8.361 19.379 1.00 93.56 253 ILE A N 1
ATOM 1969 C CA . ILE A 1 253 ? 23.309 9.709 19.747 1.00 93.56 253 ILE A CA 1
ATOM 1970 C C . ILE A 1 253 ? 22.470 10.321 18.617 1.00 93.56 253 ILE A C 1
ATOM 1972 O O . ILE A 1 253 ? 21.680 11.232 18.856 1.00 93.56 253 ILE A O 1
ATOM 1976 N N . ASN A 1 254 ? 22.640 9.835 17.386 1.00 92.50 254 ASN A N 1
ATOM 1977 C CA . ASN A 1 254 ? 21.907 10.325 16.232 1.00 92.50 254 ASN A CA 1
ATOM 1978 C C . ASN A 1 254 ? 20.467 9.821 16.215 1.00 92.50 254 ASN A C 1
ATOM 1980 O O . ASN A 1 254 ? 20.140 8.757 16.749 1.00 92.50 254 ASN A O 1
ATOM 1984 N N . THR A 1 255 ? 19.618 10.608 15.569 1.00 91.75 255 THR A N 1
ATOM 1985 C CA . THR A 1 255 ? 18.191 10.336 15.408 1.00 91.75 255 THR A CA 1
ATOM 1986 C C . THR A 1 255 ? 17.896 9.610 14.097 1.00 91.75 255 THR A C 1
ATOM 1988 O O . THR A 1 255 ? 18.699 9.634 13.160 1.00 91.75 255 THR A O 1
ATOM 1991 N N . ILE A 1 256 ? 16.717 8.992 13.984 1.00 90.75 256 ILE A N 1
ATOM 1992 C CA . ILE A 1 256 ? 16.249 8.429 12.702 1.00 90.75 256 ILE A CA 1
ATOM 1993 C C . ILE A 1 256 ? 16.162 9.527 11.635 1.00 90.75 256 ILE A C 1
ATOM 1995 O O . ILE A 1 256 ? 16.472 9.311 10.462 1.00 90.75 256 ILE A O 1
ATOM 1999 N N . GLN A 1 257 ? 15.803 10.739 12.044 1.00 87.88 257 GLN A N 1
ATOM 2000 C CA . GLN A 1 257 ? 15.808 11.898 11.174 1.00 87.88 257 GLN A CA 1
ATOM 2001 C C . GLN A 1 257 ? 17.206 12.218 10.615 1.00 87.88 257 GLN A C 1
ATOM 2003 O O . GLN A 1 257 ? 17.314 12.541 9.432 1.00 87.88 257 GLN A O 1
ATOM 2008 N N . ASP A 1 258 ? 18.275 12.068 11.404 1.00 89.44 258 ASP A N 1
ATOM 2009 C CA . ASP A 1 258 ? 19.656 12.253 10.927 1.00 89.44 258 ASP A CA 1
ATOM 2010 C C . ASP A 1 258 ? 20.033 11.235 9.839 1.00 89.44 258 ASP A C 1
ATOM 2012 O O . ASP A 1 258 ? 20.728 11.573 8.879 1.00 89.44 258 ASP A O 1
ATOM 2016 N N . LEU A 1 259 ? 19.540 9.997 9.940 1.00 90.62 259 LEU A N 1
ATOM 2017 C CA . LEU A 1 259 ? 19.742 8.967 8.915 1.00 90.62 259 LEU A CA 1
ATOM 2018 C C . LEU A 1 259 ? 19.126 9.373 7.573 1.00 90.62 259 LEU A C 1
ATOM 2020 O O . LEU A 1 259 ? 19.758 9.226 6.526 1.00 90.62 259 LEU A O 1
ATOM 2024 N N . VAL A 1 260 ? 17.912 9.917 7.603 1.00 90.50 260 VAL A N 1
ATOM 2025 C CA . VAL A 1 260 ? 17.228 10.409 6.402 1.00 90.50 260 VAL A CA 1
ATOM 2026 C C . VAL A 1 260 ? 17.950 11.637 5.832 1.00 90.50 260 VAL A C 1
ATOM 2028 O O . VAL A 1 260 ? 18.166 11.731 4.624 1.00 90.50 260 VAL A O 1
ATOM 2031 N N . MET A 1 261 ? 18.424 12.533 6.699 1.00 87.81 261 MET A N 1
ATOM 2032 C CA . MET A 1 261 ? 19.206 13.713 6.317 1.00 87.81 261 MET A CA 1
ATOM 2033 C C . MET A 1 261 ? 20.481 13.376 5.551 1.00 87.81 261 MET A C 1
ATOM 2035 O O . MET A 1 261 ? 20.746 13.966 4.502 1.00 87.81 261 MET A O 1
ATOM 2039 N N . VAL A 1 262 ? 21.275 12.434 6.066 1.00 90.62 262 VAL A N 1
ATOM 2040 C CA . VAL A 1 262 ? 22.548 12.044 5.444 1.00 90.62 262 VAL A CA 1
ATOM 2041 C C . VAL A 1 262 ? 22.326 11.408 4.071 1.00 90.62 262 VAL A C 1
ATOM 2043 O O . VAL A 1 262 ? 23.118 11.651 3.164 1.00 90.62 262 VAL A O 1
ATOM 2046 N N . GLN A 1 263 ? 21.234 10.662 3.890 1.00 90.88 263 GLN A N 1
ATOM 2047 C CA . GLN A 1 263 ? 20.884 10.046 2.608 1.00 90.88 263 GLN A CA 1
ATOM 2048 C C . GLN A 1 263 ? 20.404 11.058 1.561 1.00 90.88 263 GLN A C 1
ATOM 2050 O O . GLN A 1 263 ? 20.754 10.948 0.387 1.00 90.88 263 GLN A O 1
ATOM 2055 N N . ILE A 1 264 ? 19.601 12.044 1.967 1.00 90.69 264 ILE A N 1
ATOM 2056 C CA . ILE A 1 264 ? 19.007 13.015 1.038 1.00 90.69 264 ILE A CA 1
ATOM 2057 C C . ILE A 1 264 ? 20.010 14.092 0.629 1.00 90.69 264 ILE A C 1
ATOM 2059 O O . ILE A 1 264 ? 19.992 14.543 -0.515 1.00 90.69 264 ILE A O 1
ATOM 2063 N N . LYS A 1 265 ? 20.889 14.513 1.545 1.00 89.69 265 LYS A N 1
ATOM 2064 C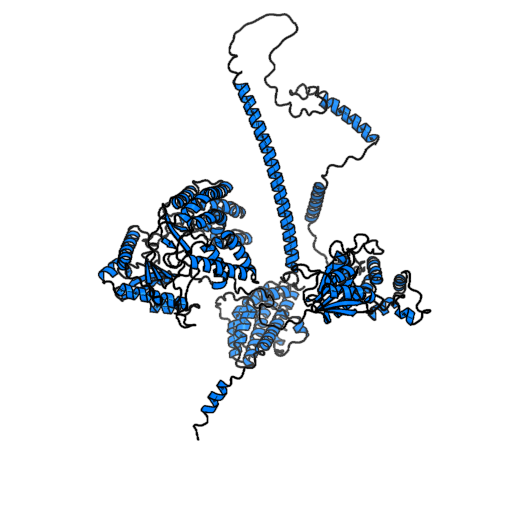 CA . LYS A 1 265 ? 21.850 15.591 1.300 1.00 89.69 265 LYS A CA 1
ATOM 2065 C C . LYS A 1 265 ? 22.625 15.453 -0.028 1.00 89.69 265 LYS A C 1
ATOM 2067 O O . LYS A 1 265 ? 22.574 16.407 -0.796 1.00 89.69 265 LYS A O 1
ATOM 2072 N N . PRO A 1 266 ? 23.273 14.318 -0.364 1.00 89.62 266 PRO A N 1
ATOM 2073 C CA . PRO A 1 266 ? 23.986 14.184 -1.638 1.00 89.62 266 PRO A CA 1
ATOM 2074 C C . PRO A 1 266 ? 23.060 14.257 -2.861 1.00 89.62 266 PRO A C 1
ATOM 2076 O O . PRO A 1 266 ? 23.468 14.770 -3.898 1.00 89.62 266 PRO A O 1
ATOM 2079 N N . LEU A 1 267 ? 21.811 13.787 -2.748 1.00 89.88 267 LEU A N 1
ATOM 2080 C CA . LEU A 1 267 ? 20.829 13.884 -3.834 1.00 89.88 267 LEU A CA 1
ATOM 2081 C C . LEU A 1 267 ? 20.449 15.340 -4.107 1.00 89.88 267 LEU A C 1
ATOM 2083 O O . LEU A 1 267 ? 20.303 15.732 -5.257 1.00 89.88 267 LEU A O 1
ATOM 2087 N N . ILE A 1 268 ? 20.322 16.143 -3.050 1.00 89.00 268 ILE A N 1
ATOM 2088 C CA . ILE A 1 268 ? 19.996 17.564 -3.177 1.00 89.00 268 ILE A CA 1
ATOM 2089 C C . ILE A 1 268 ? 21.204 18.382 -3.623 1.00 89.00 268 ILE A C 1
ATOM 2091 O O . ILE A 1 268 ? 21.059 19.271 -4.458 1.00 89.00 268 ILE A O 1
ATOM 2095 N N . ASP A 1 269 ? 22.394 18.065 -3.113 1.00 88.19 269 ASP A N 1
ATOM 2096 C CA . ASP A 1 269 ? 23.634 18.728 -3.517 1.00 88.19 269 ASP A CA 1
ATOM 2097 C C . ASP A 1 269 ? 23.906 18.533 -5.026 1.00 88.19 269 ASP A C 1
ATOM 2099 O O . ASP A 1 269 ? 24.423 19.444 -5.675 1.00 88.19 269 ASP A O 1
ATOM 2103 N N . ASN A 1 270 ? 23.463 17.414 -5.618 1.00 89.88 270 ASN A N 1
ATOM 2104 C CA . ASN A 1 270 ? 23.552 17.159 -7.061 1.00 89.88 270 ASN A CA 1
ATOM 2105 C C . ASN A 1 270 ? 22.715 18.114 -7.932 1.00 89.88 270 ASN A C 1
ATOM 2107 O O . ASN A 1 270 ? 23.062 18.297 -9.096 1.00 89.88 270 ASN A O 1
ATOM 2111 N N . PHE A 1 271 ? 21.671 18.763 -7.398 1.00 87.50 271 PHE A N 1
ATOM 2112 C CA . PHE A 1 271 ? 20.928 19.792 -8.144 1.00 87.50 271 PHE A CA 1
ATOM 2113 C C . PHE A 1 271 ? 21.743 21.080 -8.352 1.00 87.50 271 PHE A C 1
ATOM 2115 O O . PHE A 1 271 ? 21.317 21.967 -9.089 1.00 87.50 271 PHE A O 1
ATOM 2122 N N . GLY A 1 272 ? 22.897 21.228 -7.688 1.00 82.94 272 GLY A N 1
ATOM 2123 C CA . GLY A 1 272 ? 23.789 22.373 -7.879 1.00 82.94 272 GLY A CA 1
ATOM 2124 C C . GLY A 1 272 ? 23.220 23.710 -7.390 1.00 82.94 272 GLY A C 1
ATOM 2125 O O . GLY A 1 272 ? 23.681 24.767 -7.824 1.00 82.94 272 GLY A O 1
ATOM 2126 N N . MET A 1 273 ? 22.219 23.696 -6.501 1.00 86.38 273 MET A N 1
ATOM 2127 C CA . MET A 1 273 ? 21.712 24.922 -5.876 1.00 86.38 273 MET A CA 1
ATOM 2128 C C . MET A 1 273 ? 22.680 25.430 -4.794 1.00 86.38 273 MET A C 1
ATOM 2130 O O . MET A 1 273 ? 23.616 24.747 -4.382 1.00 86.38 273 MET A O 1
ATOM 2134 N N . THR A 1 274 ? 22.457 26.654 -4.308 1.00 85.88 274 THR A N 1
ATOM 2135 C CA . THR A 1 274 ? 23.249 27.209 -3.201 1.00 85.88 274 THR A CA 1
ATOM 2136 C C . THR A 1 274 ? 23.015 26.438 -1.898 1.00 85.88 274 THR A C 1
ATOM 2138 O O . THR A 1 274 ? 21.908 25.962 -1.651 1.00 85.88 274 THR A O 1
ATOM 2141 N N . ASP A 1 275 ? 24.014 26.401 -1.010 1.00 84.94 275 ASP A N 1
ATOM 2142 C CA . ASP A 1 275 ? 23.920 25.726 0.298 1.00 84.94 275 ASP A CA 1
ATOM 2143 C C . ASP A 1 275 ? 22.679 26.137 1.107 1.00 84.94 275 ASP A C 1
ATOM 2145 O O . ASP A 1 275 ? 22.069 25.318 1.796 1.00 84.94 275 ASP A O 1
ATOM 2149 N N . ASP A 1 276 ? 22.287 27.411 1.033 1.00 84.62 276 ASP A N 1
ATOM 2150 C CA . ASP A 1 276 ? 21.110 27.921 1.736 1.00 84.62 276 ASP A CA 1
ATOM 2151 C C . ASP A 1 276 ? 19.799 27.423 1.109 1.00 84.62 276 ASP A C 1
ATOM 2153 O O . ASP A 1 276 ? 18.860 27.100 1.842 1.00 84.62 276 ASP A O 1
ATOM 2157 N N . ARG A 1 277 ? 19.742 27.279 -0.226 1.00 85.62 277 ARG A N 1
ATOM 2158 C CA . ARG A 1 277 ? 18.606 26.651 -0.922 1.00 85.62 277 ARG A CA 1
ATOM 2159 C C . ARG A 1 277 ? 18.544 25.154 -0.640 1.00 85.62 277 ARG A C 1
ATOM 2161 O O . ARG A 1 277 ? 17.459 24.662 -0.354 1.00 85.62 277 ARG A O 1
ATOM 2168 N N . ASN A 1 278 ? 19.680 24.455 -0.613 1.00 87.25 278 ASN A N 1
ATOM 2169 C CA . ASN A 1 278 ? 19.733 23.033 -0.256 1.00 87.25 278 ASN A CA 1
ATOM 2170 C C . ASN A 1 278 ? 19.199 22.804 1.160 1.00 87.25 278 ASN A C 1
ATOM 2172 O O . ASN A 1 278 ? 18.319 21.970 1.361 1.00 87.25 278 ASN A O 1
ATOM 2176 N N . LYS A 1 279 ? 19.649 23.599 2.140 1.00 86.00 279 LYS A N 1
ATOM 2177 C CA . LYS A 1 279 ? 19.130 23.535 3.517 1.00 86.00 279 LYS A CA 1
ATOM 2178 C C . LYS A 1 279 ? 17.629 23.810 3.577 1.00 86.00 279 LYS A C 1
ATOM 2180 O O . LYS A 1 279 ? 16.913 23.096 4.271 1.00 86.00 279 LYS A O 1
ATOM 2185 N N . ALA A 1 280 ? 17.145 24.823 2.859 1.00 84.69 280 ALA A N 1
ATOM 2186 C CA . ALA A 1 280 ? 15.721 25.141 2.826 1.00 84.69 280 ALA A CA 1
ATOM 2187 C C . ALA A 1 280 ? 14.892 24.027 2.163 1.00 84.69 280 ALA A C 1
ATOM 2189 O O . ALA A 1 280 ? 13.800 23.714 2.639 1.00 84.69 280 ALA A O 1
ATOM 2190 N N . PHE A 1 281 ? 15.421 23.391 1.112 1.00 89.38 281 PHE A N 1
ATOM 2191 C CA . PHE A 1 281 ? 14.760 22.273 0.447 1.00 89.38 281 PHE A CA 1
ATOM 2192 C C . PHE A 1 281 ? 14.677 21.052 1.360 1.00 89.38 281 PHE A C 1
ATOM 2194 O O . PHE A 1 281 ? 13.612 20.465 1.511 1.00 89.38 281 PHE A O 1
ATOM 2201 N N . ILE A 1 282 ? 15.772 20.725 2.043 1.00 87.38 282 ILE A N 1
ATOM 2202 C CA . ILE A 1 282 ? 15.816 19.646 3.028 1.00 87.38 282 ILE A CA 1
ATOM 2203 C C . ILE A 1 282 ? 14.763 19.862 4.124 1.00 87.38 282 ILE A C 1
ATOM 2205 O O . ILE A 1 282 ? 13.946 18.981 4.376 1.00 87.38 282 ILE A O 1
ATOM 2209 N N . LEU A 1 283 ? 14.730 21.054 4.731 1.00 84.12 283 LEU A N 1
ATOM 2210 C CA . LEU A 1 283 ? 13.742 21.392 5.761 1.00 84.12 283 LEU A CA 1
ATOM 2211 C C . LEU A 1 283 ? 12.304 21.244 5.248 1.00 84.12 283 LEU A C 1
ATOM 2213 O O . LEU A 1 283 ? 11.448 20.707 5.951 1.00 84.12 283 LEU A O 1
ATOM 2217 N N . ARG A 1 284 ? 12.052 21.649 3.998 1.00 86.50 284 ARG A N 1
ATOM 2218 C CA . ARG A 1 284 ? 10.759 21.466 3.333 1.00 86.50 284 ARG A CA 1
ATOM 2219 C C . ARG A 1 284 ? 10.389 19.988 3.186 1.00 86.50 284 ARG A C 1
ATOM 2221 O O . ARG A 1 284 ? 9.271 19.630 3.547 1.00 86.50 284 ARG A O 1
ATOM 2228 N N . LEU A 1 285 ? 11.297 19.145 2.693 1.00 86.56 285 LEU A N 1
ATOM 2229 C CA . LEU A 1 285 ? 11.044 17.710 2.499 1.00 86.56 285 LEU A CA 1
ATOM 2230 C C . LEU A 1 285 ? 10.757 16.988 3.818 1.00 86.56 285 LEU A C 1
ATOM 2232 O O . LEU A 1 285 ? 9.941 16.073 3.870 1.00 86.56 285 LEU A O 1
ATOM 2236 N N . MET A 1 286 ? 11.397 17.429 4.896 1.00 81.12 286 MET A N 1
ATOM 2237 C CA . MET A 1 286 ? 11.191 16.883 6.237 1.00 81.12 286 MET A CA 1
ATOM 2238 C C . MET A 1 286 ? 9.970 17.459 6.954 1.00 81.12 286 MET A C 1
ATOM 2240 O O . MET A 1 286 ? 9.633 17.000 8.041 1.00 81.12 286 MET A O 1
ATOM 2244 N N . GLY A 1 287 ? 9.333 18.489 6.392 1.00 82.06 287 GLY A N 1
ATOM 2245 C CA . GLY A 1 287 ? 8.243 19.197 7.053 1.00 82.06 287 GLY A CA 1
ATOM 2246 C C . GLY A 1 287 ? 8.682 19.912 8.332 1.00 82.06 287 GLY A C 1
ATOM 2247 O O . GLY A 1 287 ? 7.903 19.980 9.278 1.00 82.06 287 GLY A O 1
ATOM 2248 N N . LEU A 1 288 ? 9.908 20.440 8.377 1.00 81.25 288 LEU A N 1
ATOM 2249 C CA . LEU A 1 288 ? 10.462 21.170 9.518 1.00 81.25 288 LEU A CA 1
ATOM 2250 C C . LEU A 1 288 ? 10.613 22.655 9.204 1.00 81.25 288 LEU A C 1
ATOM 2252 O O . LEU A 1 288 ? 11.075 23.053 8.138 1.00 81.25 288 LEU A O 1
ATOM 2256 N N . CYS A 1 289 ? 10.240 23.486 10.166 1.00 82.06 289 CYS A N 1
ATOM 2257 C CA . CYS A 1 289 ? 10.253 24.934 10.070 1.00 82.06 289 CYS A CA 1
ATOM 2258 C C . CYS A 1 289 ? 10.993 25.524 11.278 1.00 82.06 289 CYS A C 1
ATOM 2260 O O . CYS A 1 289 ? 11.013 24.946 12.365 1.00 82.06 289 CYS A O 1
ATOM 2262 N N . LYS A 1 290 ? 11.606 26.698 11.109 1.00 83.12 290 LYS A N 1
ATOM 2263 C CA . LYS A 1 290 ? 12.263 27.395 12.223 1.00 83.12 290 LYS A CA 1
ATOM 2264 C C . LYS A 1 290 ? 11.219 27.922 13.199 1.00 83.12 290 LYS A C 1
ATOM 2266 O O . LYS A 1 290 ? 10.222 28.514 12.781 1.00 83.12 290 LYS A O 1
ATOM 2271 N N . SER A 1 291 ? 11.450 27.717 14.491 1.00 81.69 291 SER A N 1
ATOM 2272 C CA . SER A 1 291 ? 10.584 28.249 15.540 1.00 81.69 291 SER A CA 1
ATOM 2273 C C . SER A 1 291 ? 10.662 29.776 15.592 1.00 81.69 291 SER A C 1
ATOM 2275 O O . SER A 1 291 ? 11.743 30.361 15.581 1.00 81.69 291 SER A O 1
ATOM 2277 N N . LEU A 1 292 ? 9.504 30.431 15.721 1.00 82.31 292 LEU A N 1
ATOM 2278 C CA . LEU A 1 292 ? 9.411 31.880 15.940 1.00 82.31 292 LEU A CA 1
ATOM 2279 C C . LEU A 1 292 ? 9.907 32.290 17.333 1.00 82.31 292 LEU A C 1
ATOM 2281 O O . LEU A 1 292 ? 10.215 33.459 17.555 1.00 82.31 292 LEU A O 1
ATOM 2285 N N . LYS A 1 293 ? 9.957 31.347 18.286 1.00 80.38 293 LYS A N 1
ATOM 2286 C CA . LYS A 1 293 ? 10.464 31.595 19.646 1.00 80.38 293 LYS A CA 1
ATOM 2287 C C . LYS A 1 293 ? 11.986 31.492 19.717 1.00 80.38 293 LYS A C 1
ATOM 2289 O O . LYS A 1 293 ? 12.601 32.270 20.438 1.00 80.38 293 LYS A O 1
ATOM 2294 N N . ASP A 1 294 ? 12.569 30.539 18.994 1.00 77.75 294 ASP A N 1
ATOM 2295 C CA . ASP A 1 294 ? 14.017 30.344 18.904 1.00 77.75 294 ASP A CA 1
ATOM 2296 C C . ASP A 1 294 ? 14.395 29.876 17.486 1.00 77.75 294 ASP A C 1
ATOM 2298 O O . ASP A 1 294 ? 14.127 28.725 17.137 1.00 77.75 294 ASP A O 1
ATOM 2302 N N . PRO A 1 295 ? 15.044 30.728 16.671 1.00 74.38 295 PRO A N 1
ATOM 2303 C CA . PRO A 1 295 ? 15.418 30.396 15.296 1.00 74.38 295 PRO A CA 1
ATOM 2304 C C . PRO A 1 295 ? 16.372 29.200 15.154 1.00 74.38 295 PRO A C 1
ATOM 2306 O O . PRO A 1 295 ? 16.510 28.671 14.049 1.00 74.38 295 PRO A O 1
ATOM 2309 N N . ASN A 1 296 ? 17.049 28.785 16.234 1.00 74.31 296 ASN A N 1
ATOM 2310 C CA . ASN A 1 296 ? 17.941 27.621 16.232 1.00 74.31 296 ASN A CA 1
ATOM 2311 C C . ASN A 1 296 ? 17.203 26.297 16.463 1.00 74.31 296 ASN A C 1
ATOM 2313 O O . ASN A 1 296 ? 17.792 25.233 16.275 1.00 74.31 296 ASN A O 1
ATOM 2317 N N . ILE A 1 297 ? 15.936 26.351 16.875 1.00 75.62 297 ILE A N 1
ATOM 2318 C CA . ILE A 1 297 ? 15.110 25.171 17.114 1.00 75.62 297 ILE A CA 1
ATOM 2319 C C . ILE A 1 297 ? 14.233 24.938 15.885 1.00 75.62 297 ILE A C 1
ATOM 2321 O O . ILE A 1 297 ? 13.460 25.806 15.470 1.00 75.62 297 ILE A O 1
ATOM 2325 N N . LEU A 1 298 ? 14.348 23.743 15.312 1.00 77.69 298 LEU A N 1
ATOM 2326 C CA . LEU A 1 298 ? 13.450 23.261 14.270 1.00 77.69 298 LEU A CA 1
ATOM 2327 C C . LEU A 1 298 ? 12.229 22.624 14.929 1.00 77.69 298 LEU A C 1
ATOM 2329 O O . LEU A 1 298 ? 12.368 21.826 15.851 1.00 77.69 298 LEU A O 1
ATOM 2333 N N . ILE A 1 299 ? 11.044 22.989 14.458 1.00 73.81 299 ILE A N 1
ATOM 2334 C CA . ILE A 1 299 ? 9.769 22.407 14.880 1.00 73.81 299 ILE A CA 1
ATOM 2335 C C . ILE A 1 299 ? 8.974 21.971 13.646 1.00 73.81 299 ILE A C 1
ATOM 2337 O O . ILE A 1 299 ? 9.175 22.540 12.570 1.00 73.81 299 ILE A O 1
ATOM 2341 N N . PRO A 1 300 ? 8.052 21.003 13.760 1.00 75.00 300 PRO A N 1
ATOM 2342 C CA . PRO A 1 300 ? 7.207 20.605 12.642 1.00 75.00 300 PRO A CA 1
ATOM 2343 C C . PRO A 1 300 ? 6.462 21.796 12.020 1.00 75.00 300 PRO A C 1
ATOM 2345 O O . PRO A 1 300 ? 5.881 22.640 12.713 1.00 75.00 300 PRO A O 1
ATOM 2348 N N . CYS A 1 301 ? 6.459 21.876 10.695 1.00 73.38 301 CYS A N 1
ATOM 2349 C CA . CYS A 1 301 ? 5.659 22.844 9.964 1.00 73.38 301 CYS A CA 1
ATOM 2350 C C . CYS A 1 301 ? 4.168 22.567 10.205 1.00 73.38 301 CYS A C 1
ATOM 2352 O O . CYS A 1 301 ? 3.708 21.430 10.226 1.00 73.38 301 CYS A O 1
ATOM 2354 N N . GLY A 1 302 ? 3.393 23.625 10.380 1.00 68.62 302 GLY A N 1
ATOM 2355 C CA . GLY A 1 302 ? 1.993 23.585 10.792 1.00 68.62 302 GLY A CA 1
ATOM 2356 C C . GLY A 1 302 ? 1.775 23.652 12.305 1.00 68.62 302 GLY A C 1
ATOM 2357 O O . GLY A 1 302 ? 0.619 23.756 12.717 1.00 68.62 302 GLY A O 1
ATOM 2358 N N . THR A 1 303 ? 2.837 23.637 13.126 1.00 69.69 303 THR A N 1
ATOM 2359 C CA . THR A 1 303 ? 2.720 23.784 14.586 1.00 69.69 303 THR A CA 1
ATOM 2360 C C . THR A 1 303 ? 2.112 25.141 14.933 1.00 69.69 303 THR A C 1
ATOM 2362 O O . THR A 1 303 ? 2.676 26.197 14.635 1.00 69.69 303 THR A O 1
ATOM 2365 N N . LYS A 1 304 ? 0.951 25.118 15.585 1.00 75.06 304 LYS A N 1
ATOM 2366 C CA . LYS A 1 304 ? 0.213 26.312 15.999 1.00 75.06 304 LYS A CA 1
ATOM 2367 C C . LYS A 1 304 ? 0.140 26.395 17.509 1.00 75.06 304 LYS A C 1
ATOM 2369 O O . LYS A 1 304 ? 0.176 25.383 18.199 1.00 75.06 304 LYS A O 1
ATOM 2374 N N . ASP A 1 305 ? 0.011 27.611 18.014 1.00 68.19 305 ASP A N 1
ATOM 2375 C CA . ASP A 1 305 ? -0.329 27.835 19.407 1.00 68.19 305 ASP A CA 1
ATOM 2376 C C . ASP A 1 305 ? -1.741 27.265 19.656 1.00 68.19 305 ASP A C 1
ATOM 2378 O O . ASP A 1 305 ? -2.691 27.707 18.998 1.00 68.19 305 ASP A O 1
ATOM 2382 N N . PRO A 1 306 ? -1.907 26.310 20.590 1.00 53.84 306 PRO A N 1
ATOM 2383 C CA . PRO A 1 306 ? -3.198 25.673 20.852 1.00 53.84 306 PRO A CA 1
ATOM 2384 C C . PRO A 1 306 ? -4.291 26.653 21.300 1.00 53.84 306 PRO A C 1
ATOM 2386 O O . PRO A 1 306 ? -5.478 26.368 21.154 1.00 53.84 306 PRO A O 1
ATOM 2389 N N . LYS A 1 307 ? -3.912 27.811 21.859 1.00 58.62 307 LYS A N 1
ATOM 2390 C CA . LYS A 1 307 ? -4.843 28.805 22.408 1.00 58.62 307 LYS A CA 1
ATOM 2391 C C . LYS A 1 307 ? -5.212 29.882 21.399 1.00 58.62 307 LYS A C 1
ATOM 2393 O O . LYS A 1 307 ? -6.355 30.326 21.380 1.00 58.62 307 LYS A O 1
ATOM 2398 N N . THR A 1 308 ? -4.253 30.335 20.593 1.00 65.88 308 THR A N 1
ATOM 2399 C CA . THR A 1 308 ? -4.459 31.466 19.667 1.00 65.88 308 THR A CA 1
ATOM 2400 C C . THR A 1 308 ? -4.608 31.039 18.209 1.00 65.88 308 THR A C 1
ATOM 2402 O O . THR A 1 308 ? -5.005 31.850 17.374 1.00 65.88 308 THR A O 1
ATOM 2405 N N . GLY A 1 309 ? -4.274 29.787 17.876 1.00 64.44 309 GLY A N 1
ATOM 2406 C CA . GLY A 1 309 ? -4.275 29.271 16.507 1.00 64.44 309 GLY A CA 1
ATOM 2407 C C . GLY A 1 309 ? -3.205 29.892 15.599 1.00 64.44 309 GLY A C 1
ATOM 2408 O O . GLY A 1 309 ? -3.172 29.583 14.403 1.00 64.44 309 GLY A O 1
ATOM 2409 N N . GLN A 1 310 ? -2.339 30.759 16.138 1.00 74.06 310 GLN A N 1
ATOM 2410 C CA . GLN A 1 310 ? -1.250 31.396 15.401 1.00 74.06 310 GLN A CA 1
ATOM 2411 C C . GLN A 1 310 ? -0.108 30.409 15.161 1.00 74.06 310 GLN A C 1
ATOM 2413 O O . GLN A 1 310 ? 0.160 29.547 15.994 1.00 74.06 310 GLN A O 1
ATOM 2418 N N . SER A 1 311 ? 0.572 30.537 14.021 1.00 77.19 311 SER A N 1
ATOM 2419 C CA . SER A 1 311 ? 1.755 29.725 13.720 1.00 77.19 311 SER A CA 1
ATOM 2420 C C . SER A 1 311 ? 2.844 29.963 14.765 1.00 77.19 311 SER A C 1
ATOM 2422 O O . SER A 1 311 ? 3.112 31.110 15.113 1.00 77.19 311 SER A O 1
ATOM 2424 N N . LEU A 1 312 ? 3.483 28.894 15.242 1.00 79.88 312 LEU A N 1
ATOM 2425 C CA . LEU A 1 312 ? 4.675 28.968 16.094 1.00 79.88 312 LEU A CA 1
ATOM 2426 C C . LEU A 1 312 ? 5.976 28.900 15.291 1.00 79.88 312 LEU A C 1
ATOM 2428 O O . LEU A 1 312 ? 7.054 29.009 15.874 1.00 79.88 312 LEU A O 1
ATOM 2432 N N . HIS A 1 313 ? 5.885 28.740 13.973 1.00 80.81 313 HIS A N 1
ATOM 2433 C CA . HIS A 1 313 ? 7.023 28.628 13.071 1.00 80.81 313 HIS A CA 1
ATOM 2434 C C . HIS A 1 313 ? 6.961 29.660 11.937 1.00 80.81 313 HIS A C 1
ATOM 2436 O O . HIS A 1 313 ? 5.883 30.141 11.566 1.00 80.81 313 HIS A O 1
ATOM 2442 N N . GLU A 1 314 ? 8.125 29.976 11.372 1.00 80.00 314 GLU A N 1
ATOM 2443 C CA . GLU A 1 314 ? 8.243 30.732 10.123 1.00 80.00 314 GLU A CA 1
ATOM 2444 C C . GLU A 1 314 ? 7.540 29.985 8.976 1.00 80.00 314 GLU A C 1
ATOM 2446 O O . GLU A 1 314 ? 7.508 28.749 8.982 1.00 80.00 314 GLU A O 1
ATOM 2451 N N . PRO A 1 315 ? 6.946 30.690 7.995 1.00 77.00 315 PRO A N 1
ATOM 2452 C CA . PRO A 1 315 ? 6.267 30.031 6.886 1.00 77.00 315 PRO A CA 1
ATOM 2453 C C . PRO A 1 315 ? 7.232 29.093 6.139 1.00 77.00 315 PRO A C 1
ATOM 2455 O O . PRO A 1 315 ? 8.372 29.481 5.876 1.00 77.00 315 PRO A O 1
ATOM 2458 N N . PRO A 1 316 ? 6.806 27.860 5.801 1.00 78.31 316 PRO A N 1
ATOM 2459 C CA . PRO A 1 316 ? 7.640 26.945 5.033 1.00 78.31 316 PRO A CA 1
ATOM 2460 C C . PRO A 1 316 ? 7.945 27.547 3.664 1.00 78.31 316 PRO A C 1
ATOM 2462 O O . PRO A 1 316 ? 7.067 28.151 3.043 1.00 78.31 316 PRO A O 1
ATOM 2465 N N . ILE A 1 317 ? 9.166 27.332 3.172 1.00 79.56 317 ILE A N 1
ATOM 2466 C CA . ILE A 1 317 ? 9.559 27.826 1.853 1.00 79.56 317 ILE A CA 1
ATOM 2467 C C . ILE A 1 317 ? 8.662 27.217 0.770 1.00 79.56 317 ILE A C 1
ATOM 2469 O O . ILE A 1 317 ? 8.430 25.998 0.719 1.00 79.56 317 ILE A O 1
ATOM 2473 N N . ASN A 1 318 ? 8.127 28.071 -0.100 1.00 84.00 318 ASN A N 1
ATOM 2474 C CA . ASN A 1 318 ? 7.330 27.611 -1.227 1.00 84.00 318 ASN A CA 1
ATOM 2475 C C . ASN A 1 318 ? 8.255 27.000 -2.291 1.00 84.00 318 ASN A C 1
ATOM 2477 O O . ASN A 1 318 ? 9.337 27.522 -2.548 1.00 84.00 318 ASN A O 1
ATOM 2481 N N . ILE A 1 319 ? 7.818 25.934 -2.970 1.00 84.88 319 ILE A N 1
ATOM 2482 C CA . ILE A 1 319 ? 8.573 25.354 -4.090 1.00 84.88 319 ILE A CA 1
ATOM 2483 C C . ILE A 1 319 ? 8.868 26.398 -5.178 1.00 84.88 319 ILE A C 1
ATOM 2485 O O . ILE A 1 319 ? 9.938 26.378 -5.777 1.00 84.88 319 ILE A O 1
ATOM 2489 N N . ARG A 1 320 ? 7.960 27.365 -5.385 1.00 85.06 320 ARG A N 1
ATOM 2490 C CA . ARG A 1 320 ? 8.162 28.492 -6.312 1.00 85.06 320 ARG A CA 1
ATOM 2491 C C . ARG A 1 320 ? 9.288 29.423 -5.868 1.00 85.06 320 ARG A C 1
ATOM 2493 O O . ARG A 1 320 ? 10.035 29.912 -6.703 1.00 85.06 320 ARG A O 1
ATOM 2500 N N . GLU A 1 321 ? 9.417 29.670 -4.568 1.00 84.31 321 GLU A N 1
ATOM 2501 C CA . GLU A 1 321 ? 10.493 30.504 -4.016 1.00 84.31 321 GLU A CA 1
ATOM 2502 C C . GLU A 1 321 ? 11.838 29.779 -4.090 1.00 84.31 321 GLU A C 1
ATOM 2504 O O . GLU A 1 321 ? 12.849 30.393 -4.425 1.00 84.31 321 GLU A O 1
ATOM 2509 N N . LEU A 1 322 ? 11.836 28.464 -3.847 1.00 84.81 322 LEU A N 1
ATOM 2510 C CA . LEU A 1 322 ? 13.015 27.606 -3.958 1.00 84.81 322 LEU A CA 1
ATOM 2511 C C . LEU A 1 322 ? 13.567 27.565 -5.395 1.00 84.81 322 LEU A C 1
ATOM 2513 O O . LEU A 1 322 ? 14.776 27.667 -5.605 1.00 84.81 322 LEU A O 1
ATOM 2517 N N . THR A 1 323 ? 12.667 27.442 -6.373 1.00 86.38 323 THR A N 1
ATOM 2518 C CA . THR A 1 323 ? 12.993 27.300 -7.804 1.00 86.38 323 THR A CA 1
ATOM 2519 C C . THR A 1 323 ? 13.128 28.632 -8.542 1.00 86.38 323 THR A C 1
ATOM 2521 O O . THR A 1 323 ? 13.519 28.667 -9.704 1.00 86.38 323 THR A O 1
ATOM 2524 N N . SER A 1 324 ? 12.871 29.755 -7.867 1.00 85.88 324 SER A N 1
ATOM 2525 C CA . SER A 1 324 ? 12.957 31.084 -8.473 1.00 85.88 324 SER A CA 1
ATOM 2526 C C . SER A 1 324 ? 14.359 31.368 -9.029 1.00 85.88 324 SER A C 1
ATOM 2528 O O . SER A 1 324 ? 15.370 31.267 -8.319 1.00 85.88 324 SER A O 1
ATOM 2530 N N . GLY A 1 325 ? 14.417 31.733 -10.311 1.00 81.75 325 GLY A N 1
ATOM 2531 C CA . GLY A 1 325 ? 15.656 32.041 -11.028 1.00 81.75 325 GLY A CA 1
ATOM 2532 C C . GLY A 1 325 ? 16.508 30.824 -11.408 1.00 81.75 325 GLY A C 1
ATOM 2533 O O . GLY A 1 325 ? 17.661 31.019 -11.783 1.00 81.75 325 GLY A O 1
ATOM 2534 N N . LEU A 1 326 ? 15.985 29.596 -11.288 1.00 87.69 326 LEU A N 1
ATOM 2535 C CA . LEU A 1 326 ? 16.615 28.388 -11.836 1.00 87.69 326 LEU A CA 1
ATOM 2536 C C . LEU A 1 326 ? 16.130 28.120 -13.275 1.00 87.69 326 LEU A C 1
ATOM 2538 O O . LEU A 1 326 ? 15.033 28.556 -13.630 1.00 87.69 326 LEU A O 1
ATOM 2542 N N . PRO A 1 327 ? 16.909 27.388 -14.095 1.00 88.38 327 PRO A N 1
ATOM 2543 C CA . PRO A 1 327 ? 16.446 26.875 -15.384 1.00 88.38 327 PRO A CA 1
ATOM 2544 C C . PRO A 1 327 ? 15.162 26.046 -15.249 1.00 88.38 327 PRO A C 1
ATOM 2546 O O . PRO A 1 327 ? 14.914 25.440 -14.200 1.00 88.38 327 PRO A O 1
ATOM 2549 N N . GLN A 1 328 ? 14.352 26.014 -16.310 1.00 87.00 328 GLN A N 1
ATOM 2550 C CA . GLN A 1 328 ? 13.060 25.322 -16.306 1.00 87.00 328 GLN A CA 1
ATOM 2551 C C . GLN A 1 328 ? 13.223 23.806 -16.109 1.00 87.00 328 GLN A C 1
ATOM 2553 O O . GLN A 1 328 ? 12.541 23.243 -15.257 1.00 87.00 328 GLN A O 1
ATOM 2558 N N . ASP A 1 329 ? 14.197 23.184 -16.775 1.00 86.69 329 ASP A N 1
ATOM 2559 C CA . ASP A 1 329 ? 14.473 21.744 -16.647 1.00 86.69 329 ASP A CA 1
ATOM 2560 C C . ASP A 1 329 ? 14.804 21.360 -15.198 1.00 86.69 329 ASP A C 1
ATOM 2562 O O . ASP A 1 329 ? 14.161 20.498 -14.601 1.00 86.69 329 ASP A O 1
ATOM 2566 N N . LEU A 1 330 ? 15.727 22.100 -14.570 1.00 87.06 330 LEU A N 1
ATOM 2567 C CA . LEU A 1 330 ? 16.096 21.903 -13.165 1.00 87.06 330 LEU A CA 1
ATOM 2568 C C . LEU A 1 330 ? 14.910 22.163 -12.222 1.00 87.06 330 LEU A C 1
ATOM 2570 O O . LEU A 1 330 ? 14.735 21.493 -11.205 1.00 87.06 330 LEU A O 1
ATOM 2574 N N . THR A 1 331 ? 14.077 23.148 -12.553 1.00 87.69 331 THR A N 1
ATOM 2575 C CA . THR A 1 331 ? 12.860 23.459 -11.801 1.00 87.69 331 THR A CA 1
ATOM 2576 C C . THR A 1 331 ? 11.874 22.293 -11.836 1.00 87.69 331 THR A C 1
ATOM 2578 O O . THR A 1 331 ? 11.247 21.990 -10.815 1.00 87.69 331 THR A O 1
ATOM 2581 N N . ASP A 1 332 ? 11.729 21.632 -12.979 1.00 90.44 332 ASP A N 1
ATOM 2582 C CA . ASP A 1 332 ? 10.813 20.511 -13.140 1.00 90.44 332 ASP A CA 1
ATOM 2583 C C . ASP A 1 332 ? 11.367 19.225 -12.515 1.00 90.44 332 ASP A C 1
ATOM 2585 O O . ASP A 1 332 ? 10.609 18.537 -11.826 1.00 90.44 332 ASP A O 1
ATOM 2589 N N . GLU A 1 333 ? 12.682 18.989 -12.573 1.00 90.06 333 GLU A N 1
ATOM 2590 C CA . GLU A 1 333 ? 13.355 17.935 -11.798 1.00 90.06 333 GLU A CA 1
ATOM 2591 C C . GLU A 1 333 ? 13.133 18.101 -10.286 1.00 90.06 333 GLU A C 1
ATOM 2593 O O . GLU A 1 333 ? 12.705 17.166 -9.604 1.00 90.06 333 GLU A O 1
ATOM 2598 N N . ILE A 1 334 ? 13.346 19.308 -9.747 1.00 89.44 334 ILE A N 1
ATOM 2599 C CA . ILE A 1 334 ? 13.140 19.604 -8.321 1.00 89.44 334 ILE A CA 1
ATOM 2600 C C . ILE A 1 334 ? 11.670 19.400 -7.927 1.00 89.44 334 ILE A C 1
ATOM 2602 O O . ILE A 1 334 ? 11.382 18.823 -6.876 1.00 89.44 334 ILE A O 1
ATOM 2606 N N . LYS A 1 335 ? 10.714 19.843 -8.757 1.00 90.25 335 LYS A N 1
ATOM 2607 C CA . LYS A 1 335 ? 9.277 19.617 -8.508 1.00 90.25 335 LYS A CA 1
ATOM 2608 C C . LYS A 1 335 ? 8.916 18.135 -8.571 1.00 90.25 335 LYS A C 1
ATOM 2610 O O . LYS A 1 335 ? 8.059 17.696 -7.802 1.00 90.25 335 LYS A O 1
ATOM 2615 N N . GLN A 1 336 ? 9.505 17.378 -9.493 1.00 90.94 336 GLN A N 1
ATOM 2616 C CA . GLN A 1 336 ? 9.285 15.940 -9.603 1.00 90.94 336 GLN A CA 1
ATOM 2617 C C . GLN A 1 336 ? 9.844 15.220 -8.374 1.00 90.94 336 GLN A C 1
ATOM 2619 O O . GLN A 1 336 ? 9.155 14.369 -7.810 1.00 90.94 336 GLN A O 1
ATOM 2624 N N . PHE A 1 337 ? 11.022 15.625 -7.895 1.00 90.62 337 PHE A N 1
ATOM 2625 C CA . PHE A 1 337 ? 11.613 15.116 -6.662 1.00 90.62 337 PHE A CA 1
ATOM 2626 C C . PHE A 1 337 ? 10.762 15.453 -5.425 1.00 90.62 337 PHE A C 1
ATOM 2628 O O . PHE A 1 337 ? 10.429 14.546 -4.668 1.00 90.62 337 PHE A O 1
ATOM 2635 N N . ASP A 1 338 ? 10.322 16.710 -5.250 1.00 88.81 338 ASP A N 1
ATOM 2636 C CA . ASP A 1 338 ? 9.432 17.142 -4.146 1.00 88.81 338 ASP A CA 1
ATOM 2637 C C . ASP A 1 338 ? 8.126 16.327 -4.126 1.00 88.81 338 ASP A C 1
ATOM 2639 O O . ASP A 1 338 ? 7.676 15.888 -3.070 1.00 88.81 338 ASP A O 1
ATOM 2643 N N . LYS A 1 339 ? 7.535 16.060 -5.301 1.00 87.75 339 LYS A N 1
ATOM 2644 C CA . LYS A 1 339 ? 6.320 15.234 -5.430 1.00 87.75 339 LYS A CA 1
ATOM 2645 C C . LYS A 1 339 ? 6.569 13.742 -5.186 1.00 87.75 339 LYS A C 1
ATOM 2647 O O . LYS A 1 339 ? 5.672 13.057 -4.695 1.00 87.75 339 LYS A O 1
ATOM 2652 N N . GLY A 1 340 ? 7.733 13.232 -5.583 1.00 87.00 340 GLY A N 1
ATOM 2653 C CA . GLY A 1 340 ? 8.113 11.823 -5.464 1.00 87.00 340 GLY A CA 1
ATOM 2654 C C . GLY A 1 340 ? 8.672 11.442 -4.092 1.00 87.00 340 GLY A C 1
ATOM 2655 O O . GLY A 1 340 ? 8.732 10.254 -3.766 1.00 87.00 340 GLY A O 1
ATOM 2656 N N . PHE A 1 341 ? 9.063 12.427 -3.284 1.00 88.00 341 PHE A N 1
ATOM 2657 C CA . PHE A 1 341 ? 9.676 12.213 -1.984 1.00 88.00 341 PHE A CA 1
ATOM 2658 C C . PHE A 1 341 ? 8.734 11.489 -1.012 1.00 88.00 341 PHE A C 1
ATOM 2660 O O . PHE A 1 341 ? 7.623 11.939 -0.724 1.00 88.00 341 PHE A O 1
ATOM 2667 N N . LYS A 1 342 ? 9.206 10.367 -0.460 1.00 87.06 342 LYS A N 1
ATOM 2668 C CA . LYS A 1 342 ? 8.522 9.616 0.597 1.00 87.06 342 LYS A CA 1
ATOM 2669 C C . LYS A 1 342 ? 9.510 9.277 1.703 1.00 87.06 342 LYS A C 1
ATOM 2671 O O . LYS A 1 342 ? 10.470 8.546 1.464 1.00 87.06 342 LYS A O 1
ATOM 2676 N N . TYR A 1 343 ? 9.243 9.753 2.920 1.00 84.50 343 TYR A N 1
ATOM 2677 C CA . TYR A 1 343 ? 10.097 9.519 4.092 1.00 84.50 343 TYR A CA 1
ATOM 2678 C C . TYR A 1 343 ? 10.374 8.023 4.322 1.00 84.50 343 TYR A C 1
ATOM 2680 O O . TYR A 1 343 ? 11.509 7.626 4.577 1.00 84.50 343 TYR A O 1
ATOM 2688 N N . GLN A 1 344 ? 9.358 7.178 4.114 1.00 83.94 344 GLN A N 1
ATOM 2689 C CA . GLN A 1 344 ? 9.432 5.727 4.302 1.00 83.94 344 GLN A CA 1
ATOM 2690 C C . GLN A 1 344 ? 10.441 5.033 3.377 1.00 83.94 344 GLN A C 1
ATOM 2692 O O . GLN A 1 344 ? 10.923 3.954 3.709 1.00 83.94 344 GLN A O 1
ATOM 2697 N N . HIS A 1 345 ? 10.773 5.619 2.220 1.00 86.75 345 HIS A N 1
ATOM 2698 C CA . HIS A 1 345 ? 11.793 5.047 1.336 1.00 86.75 345 HIS A CA 1
ATOM 2699 C C . HIS A 1 345 ? 13.185 5.124 1.975 1.00 86.75 345 HIS A C 1
ATOM 2701 O O . HIS A 1 345 ? 13.959 4.177 1.874 1.00 86.75 345 HIS A O 1
ATOM 2707 N N . TYR A 1 346 ? 13.475 6.212 2.691 1.00 88.38 346 TYR A N 1
ATOM 2708 C CA . TYR A 1 346 ? 14.770 6.444 3.336 1.00 88.38 346 TYR A CA 1
ATOM 2709 C C . TYR A 1 346 ? 14.904 5.727 4.686 1.00 88.38 346 TYR A C 1
ATOM 2711 O O . TYR A 1 346 ? 16.016 5.501 5.163 1.00 88.38 346 TYR A O 1
ATOM 2719 N N . THR A 1 347 ? 13.786 5.316 5.293 1.00 89.62 347 THR A N 1
ATOM 2720 C CA . THR A 1 347 ? 13.766 4.469 6.497 1.00 89.62 347 THR A CA 1
ATOM 2721 C C . THR A 1 347 ? 13.526 2.987 6.194 1.00 89.62 347 THR A C 1
ATOM 2723 O O . THR A 1 347 ? 13.485 2.175 7.118 1.00 89.62 347 THR A O 1
ATOM 2726 N N . ALA A 1 348 ? 13.426 2.588 4.920 1.00 87.50 348 ALA A N 1
ATOM 2727 C CA . ALA A 1 348 ? 13.101 1.216 4.520 1.00 87.50 348 ALA A CA 1
ATOM 2728 C C . ALA A 1 348 ? 14.122 0.176 5.014 1.00 87.50 348 ALA A C 1
ATOM 2730 O O . ALA A 1 348 ? 13.731 -0.908 5.453 1.00 87.50 348 ALA A O 1
ATOM 2731 N N . ALA A 1 349 ? 15.418 0.510 4.995 1.00 88.62 349 ALA A N 1
ATOM 2732 C CA . ALA A 1 349 ? 16.472 -0.362 5.517 1.00 88.62 349 ALA A CA 1
ATOM 2733 C C . ALA A 1 349 ? 16.311 -0.590 7.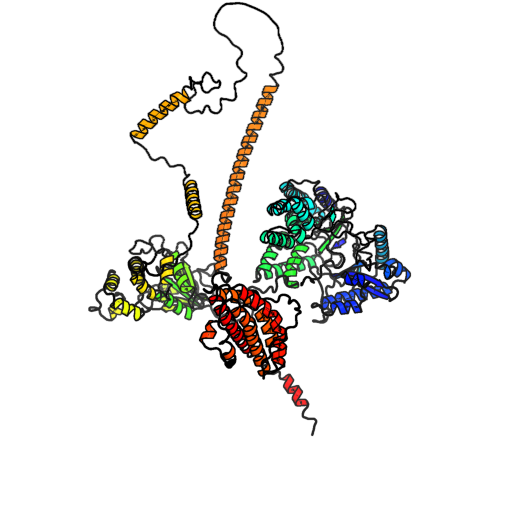029 1.00 88.62 349 ALA A C 1
ATOM 2735 O O . ALA A 1 349 ? 16.315 -1.728 7.490 1.00 88.62 349 ALA A O 1
ATOM 2736 N N . LEU A 1 350 ? 16.063 0.485 7.786 1.00 90.94 350 LEU A N 1
ATOM 2737 C CA . LEU A 1 350 ? 15.811 0.412 9.226 1.00 90.94 350 LEU A CA 1
ATOM 2738 C C . LEU A 1 350 ? 14.534 -0.382 9.544 1.00 90.94 350 LEU A C 1
ATOM 2740 O O . LEU A 1 350 ? 14.536 -1.238 10.427 1.00 90.94 350 LEU A O 1
ATOM 2744 N N . SER A 1 351 ? 13.456 -0.124 8.802 1.00 88.56 351 SER A N 1
ATOM 2745 C CA . SER A 1 351 ? 12.189 -0.856 8.907 1.00 88.56 351 SER A CA 1
ATOM 2746 C C . SER A 1 351 ? 12.389 -2.359 8.677 1.00 88.56 351 SER A C 1
ATOM 2748 O O . SER A 1 351 ? 11.890 -3.175 9.453 1.00 88.56 351 SER A O 1
ATOM 2750 N N . SER A 1 352 ? 13.189 -2.727 7.672 1.00 87.00 352 SER A N 1
ATOM 2751 C CA . SER A 1 352 ? 13.505 -4.124 7.349 1.00 87.00 352 SER A CA 1
ATOM 2752 C C . SER A 1 352 ? 14.307 -4.805 8.461 1.00 87.00 352 SER A C 1
ATOM 2754 O O . SER A 1 352 ? 13.980 -5.930 8.835 1.00 87.00 352 SER A O 1
ATOM 2756 N N . SER A 1 353 ? 15.283 -4.110 9.060 1.00 90.19 353 SER A N 1
ATOM 2757 C CA . SER A 1 353 ? 16.063 -4.623 10.199 1.00 90.19 353 SER A CA 1
ATOM 2758 C C . SER A 1 353 ? 15.207 -4.896 11.440 1.00 90.19 353 SER A C 1
ATOM 2760 O O . SER A 1 353 ? 15.516 -5.788 12.227 1.00 90.19 353 SER A O 1
ATOM 2762 N N . LEU A 1 354 ? 14.116 -4.147 11.622 1.00 90.94 354 LEU A N 1
ATOM 2763 C CA . LEU A 1 354 ? 13.201 -4.294 12.758 1.00 90.94 354 LEU A CA 1
ATOM 2764 C C . LEU A 1 354 ? 12.121 -5.358 12.532 1.00 90.94 354 LEU A C 1
ATOM 2766 O O . LEU A 1 354 ? 11.506 -5.818 13.495 1.00 90.94 354 LEU A O 1
ATOM 2770 N N . TYR A 1 355 ? 11.869 -5.750 11.284 1.00 87.00 355 TYR A N 1
ATOM 2771 C CA . TYR A 1 355 ? 10.694 -6.537 10.925 1.00 87.00 355 TYR A CA 1
ATOM 2772 C C . TYR A 1 355 ? 10.654 -7.905 11.623 1.00 87.00 355 TYR A C 1
ATOM 2774 O O . TYR A 1 355 ? 9.651 -8.249 12.254 1.00 87.00 355 TYR A O 1
ATOM 2782 N N . GLU A 1 356 ? 11.770 -8.640 11.607 1.00 87.88 356 GLU A N 1
ATOM 2783 C CA . GLU A 1 356 ? 11.893 -9.939 12.281 1.00 87.88 356 GLU A CA 1
ATOM 2784 C C . GLU A 1 356 ? 11.635 -9.829 13.790 1.00 87.88 356 GLU A C 1
ATOM 2786 O O . GLU A 1 356 ? 10.897 -10.639 14.352 1.00 87.88 356 GLU A O 1
ATOM 2791 N N . PHE A 1 357 ? 12.152 -8.778 14.433 1.00 92.81 357 PHE A N 1
ATOM 2792 C CA . PHE A 1 357 ? 11.882 -8.506 15.842 1.00 92.81 357 PHE A CA 1
ATOM 2793 C C . PHE A 1 357 ? 10.396 -8.234 16.092 1.00 92.81 357 PHE A C 1
ATOM 2795 O O . PHE A 1 357 ? 9.818 -8.791 17.024 1.00 92.81 357 PHE A O 1
ATOM 2802 N N . THR A 1 358 ? 9.752 -7.412 15.255 1.00 90.88 358 THR A N 1
ATOM 2803 C CA . THR A 1 358 ? 8.320 -7.110 15.414 1.00 90.88 358 THR A CA 1
ATOM 2804 C C . THR A 1 358 ? 7.425 -8.336 15.207 1.00 90.88 358 THR A C 1
ATOM 2806 O O . THR A 1 358 ? 6.408 -8.463 15.882 1.00 90.88 358 THR A O 1
ATOM 2809 N N . ASN A 1 359 ? 7.818 -9.274 14.341 1.00 89.44 359 ASN A N 1
ATOM 2810 C CA . ASN A 1 359 ? 7.138 -10.566 14.198 1.00 89.44 359 ASN A CA 1
ATOM 2811 C C . ASN A 1 359 ? 7.381 -11.483 15.394 1.00 89.44 359 ASN A C 1
ATOM 2813 O O . ASN A 1 359 ? 6.483 -12.209 15.819 1.00 89.44 359 ASN A O 1
ATOM 2817 N N . ALA A 1 360 ? 8.604 -11.470 15.921 1.00 91.69 360 ALA A N 1
ATOM 2818 C CA . ALA A 1 360 ? 8.984 -12.292 17.053 1.00 91.69 360 ALA A CA 1
ATOM 2819 C C . ALA A 1 360 ? 8.243 -11.875 18.324 1.00 91.69 360 ALA A C 1
ATOM 2821 O O . ALA A 1 360 ? 7.674 -12.727 18.996 1.00 91.69 360 ALA A O 1
ATOM 2822 N N . ILE A 1 361 ? 8.198 -10.572 18.617 1.00 93.19 361 ILE A N 1
ATOM 2823 C CA . ILE A 1 361 ? 7.597 -10.047 19.849 1.00 93.19 361 ILE A CA 1
ATOM 2824 C C . ILE A 1 361 ? 6.074 -10.234 19.899 1.00 93.19 361 ILE A C 1
ATOM 2826 O O . ILE A 1 361 ? 5.506 -10.334 20.983 1.00 93.19 361 ILE A O 1
ATOM 2830 N N . LEU A 1 362 ? 5.422 -10.306 18.735 1.00 92.44 362 LEU A N 1
ATOM 2831 C CA . LEU A 1 362 ? 3.980 -10.524 18.603 1.00 92.44 362 LEU A CA 1
ATOM 2832 C C . LEU A 1 362 ? 3.582 -12.005 18.539 1.00 92.44 362 LEU A C 1
ATOM 2834 O O . LEU A 1 362 ? 2.392 -12.308 18.462 1.00 92.44 362 LEU A O 1
ATOM 2838 N N . GLN A 1 363 ? 4.543 -12.933 18.570 1.00 90.12 363 GLN A N 1
ATOM 2839 C CA . GLN A 1 363 ? 4.231 -14.356 18.503 1.00 90.12 363 GLN A CA 1
ATOM 2840 C C . GLN A 1 363 ? 3.275 -14.770 19.634 1.00 90.12 363 GLN A C 1
ATOM 2842 O O . GLN A 1 363 ? 3.501 -14.440 20.798 1.00 90.12 363 GLN A O 1
ATOM 2847 N N . ASP A 1 364 ? 2.239 -15.535 19.268 1.00 87.75 364 ASP A N 1
ATOM 2848 C CA . ASP A 1 364 ? 1.231 -16.105 20.171 1.00 87.75 364 ASP A CA 1
ATOM 2849 C C . ASP A 1 364 ? 0.441 -15.055 20.982 1.00 87.75 364 ASP A C 1
ATOM 2851 O O . ASP A 1 364 ? -0.278 -15.383 21.928 1.00 87.75 364 ASP A O 1
ATOM 2855 N N . PHE A 1 365 ? 0.503 -13.781 20.580 1.00 90.38 365 PHE A N 1
ATOM 2856 C CA . PHE A 1 365 ? -0.321 -12.723 21.151 1.00 90.38 365 PHE A CA 1
ATOM 2857 C C . PHE A 1 365 ? -1.788 -12.909 20.731 1.00 90.38 365 PHE A C 1
ATOM 2859 O O . PHE A 1 365 ? -2.222 -12.420 19.696 1.00 90.38 365 PHE A O 1
ATOM 2866 N N . ASN A 1 366 ? -2.562 -13.662 21.508 1.00 90.12 366 ASN A N 1
ATOM 2867 C CA . ASN A 1 366 ? -3.957 -13.983 21.181 1.00 90.12 366 ASN A CA 1
ATOM 2868 C C . ASN A 1 366 ? -4.867 -12.751 21.260 1.00 90.12 366 ASN A C 1
ATOM 2870 O O . ASN A 1 366 ? -4.746 -11.971 22.206 1.00 90.12 366 ASN A O 1
ATOM 2874 N N . SER A 1 367 ? -5.796 -12.598 20.319 1.00 90.00 367 SER A N 1
ATOM 2875 C CA . SER A 1 367 ? -6.812 -11.546 20.358 1.00 90.00 367 SER A CA 1
ATOM 2876 C C . SER A 1 367 ? -7.813 -11.789 21.484 1.00 90.00 367 SER A C 1
ATOM 2878 O O . SER A 1 367 ? -8.191 -12.929 21.761 1.00 90.00 367 SER A O 1
ATOM 2880 N N . SER A 1 368 ? -8.252 -10.711 22.135 1.00 87.56 368 SER A N 1
ATOM 2881 C CA . SER A 1 368 ? -9.309 -10.786 23.160 1.00 87.56 368 SER A CA 1
ATOM 2882 C C . SER A 1 368 ? -10.714 -10.880 22.552 1.00 87.56 368 SER A C 1
ATOM 2884 O O . SER A 1 368 ? -11.653 -11.252 23.247 1.00 87.56 368 SER A O 1
ATOM 2886 N N . PHE A 1 369 ? -10.846 -10.571 21.259 1.00 88.12 369 PHE A N 1
ATOM 2887 C CA . PHE A 1 369 ? -12.112 -10.523 20.518 1.00 88.12 369 PHE A CA 1
ATOM 2888 C C . PHE A 1 369 ? -12.348 -11.777 19.662 1.00 88.12 369 PHE A C 1
ATOM 2890 O O . PHE A 1 369 ? -13.259 -11.809 18.833 1.00 88.12 369 PHE A O 1
ATOM 2897 N N . ILE A 1 370 ? -11.505 -12.798 19.849 1.00 89.62 370 ILE A N 1
ATOM 2898 C CA . ILE A 1 370 ? -11.563 -14.085 19.157 1.00 89.62 370 ILE A CA 1
ATOM 2899 C C . ILE A 1 370 ? -11.480 -15.199 20.198 1.00 89.62 370 ILE A C 1
ATOM 2901 O O . ILE A 1 370 ? -10.532 -15.279 20.982 1.00 89.62 370 ILE A O 1
ATOM 2905 N N . SER A 1 371 ? -12.460 -16.093 20.179 1.00 88.44 371 SER A N 1
ATOM 2906 C CA . SER A 1 371 ? -12.564 -17.251 21.063 1.00 88.44 371 SER A CA 1
ATOM 2907 C C . SER A 1 371 ? -11.593 -18.367 20.661 1.00 88.44 371 SER A C 1
ATOM 2909 O O . SER A 1 371 ? -10.842 -18.862 21.504 1.00 88.44 371 SER A O 1
ATOM 2911 N N . ASP A 1 372 ? -11.540 -18.730 19.373 1.00 92.06 372 ASP A N 1
ATOM 2912 C CA . ASP A 1 372 ? -10.610 -19.727 18.820 1.00 92.06 372 ASP A CA 1
ATOM 2913 C C . ASP A 1 372 ? -9.505 -19.075 17.976 1.00 92.06 372 ASP A C 1
ATOM 2915 O O . ASP A 1 372 ? -9.508 -19.069 16.741 1.00 92.06 372 ASP A O 1
ATOM 2919 N N . ASN A 1 373 ? -8.506 -18.549 18.681 1.00 91.81 373 ASN A N 1
ATOM 2920 C CA . ASN A 1 373 ? -7.346 -17.885 18.088 1.00 91.81 373 ASN A CA 1
ATOM 2921 C C . ASN A 1 373 ? -6.551 -18.796 17.133 1.00 91.81 373 ASN A C 1
ATOM 2923 O O . ASN A 1 373 ? -6.029 -18.339 16.118 1.00 91.81 373 ASN A O 1
ATOM 2927 N N . GLN A 1 374 ? -6.466 -20.097 17.426 1.00 92.06 374 GLN A N 1
ATOM 2928 C CA . GLN A 1 374 ? -5.696 -21.044 16.612 1.00 92.06 374 GLN A CA 1
ATOM 2929 C C . GLN A 1 374 ? -6.395 -21.359 15.291 1.00 92.06 374 GLN A C 1
ATOM 2931 O O . GLN A 1 374 ? -5.731 -21.537 14.265 1.00 92.06 374 GLN A O 1
ATOM 2936 N N . ARG A 1 375 ? -7.729 -21.424 15.299 1.00 92.69 375 ARG A N 1
ATOM 2937 C CA . ARG A 1 375 ? -8.521 -21.503 14.073 1.00 92.69 375 ARG A CA 1
ATOM 2938 C C . ARG A 1 375 ? -8.374 -20.229 13.242 1.00 92.69 375 ARG A C 1
ATOM 2940 O O . ARG A 1 375 ? -8.028 -20.347 12.071 1.00 92.69 375 ARG A O 1
ATOM 2947 N N . ALA A 1 376 ? -8.525 -19.050 13.849 1.00 91.12 376 ALA A N 1
ATOM 2948 C CA . ALA A 1 376 ? -8.387 -17.772 13.145 1.00 91.12 376 ALA A CA 1
ATOM 2949 C C . ALA A 1 376 ? -7.018 -17.626 12.454 1.00 91.12 376 ALA A C 1
ATOM 2951 O O . ALA A 1 376 ? -6.958 -17.271 11.279 1.00 91.12 376 ALA A O 1
ATOM 2952 N N . ILE A 1 377 ? -5.918 -17.997 13.127 1.00 92.19 377 ILE A N 1
ATOM 2953 C CA . ILE A 1 377 ? -4.576 -18.014 12.517 1.00 92.19 377 ILE A CA 1
ATOM 2954 C C . ILE A 1 377 ? -4.539 -18.918 11.273 1.00 92.19 377 ILE A C 1
ATOM 2956 O O . ILE A 1 377 ? -3.998 -18.530 10.238 1.00 92.19 377 ILE A O 1
ATOM 2960 N N . LYS A 1 378 ? -5.097 -20.133 11.348 1.00 93.00 378 LYS A N 1
ATOM 2961 C CA . LYS A 1 378 ? -5.101 -21.071 10.211 1.00 93.00 378 LYS A CA 1
ATOM 2962 C C . LYS A 1 378 ? -5.939 -20.557 9.048 1.00 93.00 378 LYS A C 1
ATOM 2964 O O . LYS A 1 378 ? -5.523 -20.717 7.901 1.00 93.00 378 LYS A O 1
ATOM 2969 N N . ASP A 1 379 ? -7.086 -19.959 9.340 1.00 91.06 379 ASP A N 1
ATOM 2970 C CA . ASP A 1 379 ? -7.981 -19.402 8.330 1.00 91.06 379 ASP A CA 1
ATOM 2971 C C . ASP A 1 379 ? -7.294 -18.232 7.606 1.00 91.06 379 ASP A C 1
ATOM 2973 O O . ASP A 1 379 ? -7.202 -18.256 6.379 1.00 91.06 379 ASP A O 1
ATOM 2977 N N . LEU A 1 380 ? -6.649 -17.323 8.348 1.00 91.88 380 LEU A N 1
ATOM 2978 C CA . LEU A 1 380 ? -5.819 -16.242 7.797 1.00 91.88 380 LEU A CA 1
ATOM 2979 C C . LEU A 1 380 ? -4.662 -16.768 6.933 1.00 91.88 380 LEU A C 1
ATOM 2981 O O . LEU A 1 380 ? -4.436 -16.290 5.822 1.00 91.88 380 LEU A O 1
ATOM 2985 N N . GLN A 1 381 ? -3.937 -17.788 7.401 1.00 93.62 381 GLN A N 1
ATOM 2986 C CA . GLN A 1 381 ? -2.863 -18.417 6.623 1.00 93.62 381 GLN A CA 1
ATOM 2987 C C . GLN A 1 381 ? -3.377 -19.044 5.320 1.00 93.62 381 GLN A C 1
ATOM 2989 O O . GLN A 1 381 ? -2.679 -19.034 4.303 1.00 93.62 381 GLN A O 1
ATOM 2994 N N . ASN A 1 382 ? -4.564 -19.647 5.346 1.00 93.38 382 ASN A N 1
ATOM 2995 C CA . ASN A 1 382 ? -5.167 -20.258 4.168 1.00 93.38 382 ASN A CA 1
ATOM 2996 C C . ASN A 1 382 ? -5.642 -19.198 3.176 1.00 93.38 382 ASN A C 1
ATOM 2998 O O . ASN A 1 382 ? -5.360 -19.331 1.986 1.00 93.38 382 ASN A O 1
ATOM 3002 N N . GLU A 1 383 ? -6.300 -18.146 3.657 1.00 91.19 383 GLU A N 1
ATOM 3003 C CA . GLU A 1 383 ? -6.738 -17.024 2.831 1.00 91.19 383 GLU A CA 1
ATOM 3004 C C . GLU A 1 383 ? -5.543 -16.336 2.162 1.00 91.19 383 GLU A C 1
ATOM 3006 O O . GLU A 1 383 ? -5.522 -16.153 0.944 1.00 91.19 383 GLU A O 1
ATOM 3011 N N . LEU A 1 384 ? -4.481 -16.074 2.928 1.00 92.75 384 LEU A N 1
ATOM 3012 C CA . LEU A 1 384 ? -3.266 -15.460 2.408 1.00 92.75 384 LEU A CA 1
ATOM 3013 C C . LEU A 1 384 ? -2.602 -16.330 1.333 1.00 92.75 384 LEU A C 1
ATOM 3015 O O . LEU A 1 384 ? -2.236 -15.825 0.275 1.00 92.75 384 LEU A O 1
ATOM 3019 N N . LYS A 1 385 ? -2.506 -17.652 1.539 1.00 93.88 385 LYS A N 1
ATOM 3020 C CA . LYS A 1 385 ? -1.996 -18.586 0.513 1.00 93.88 385 LYS A CA 1
ATOM 3021 C C . LYS A 1 385 ? -2.826 -18.557 -0.764 1.00 93.88 385 LYS A C 1
ATOM 3023 O O . LYS A 1 385 ? -2.262 -18.659 -1.853 1.00 93.88 385 LYS A O 1
ATOM 3028 N N . GLN A 1 386 ? -4.149 -18.474 -0.640 1.00 91.56 386 GLN A N 1
ATOM 3029 C CA . GLN A 1 386 ? -5.035 -18.402 -1.797 1.00 91.56 386 GLN A CA 1
ATOM 3030 C C . GLN A 1 386 ? -4.823 -17.098 -2.562 1.00 91.56 386 GLN A C 1
ATOM 3032 O O . GLN A 1 386 ? -4.658 -17.154 -3.779 1.00 91.56 386 GLN A O 1
ATOM 3037 N N . SER A 1 387 ? -4.752 -15.962 -1.865 1.00 90.75 387 SER A N 1
ATOM 3038 C CA . SER A 1 387 ? -4.540 -14.665 -2.508 1.00 90.75 387 SER A CA 1
ATOM 3039 C C . SER A 1 387 ? -3.158 -14.560 -3.159 1.00 90.75 387 SER A C 1
ATOM 3041 O O . SER A 1 387 ? -3.064 -14.215 -4.334 1.00 90.75 387 SER A O 1
ATOM 3043 N N . ILE A 1 388 ? -2.091 -15.011 -2.482 1.00 91.81 388 ILE A N 1
ATOM 3044 C CA . ILE A 1 388 ? -0.742 -15.115 -3.074 1.00 91.81 388 ILE A CA 1
ATOM 3045 C C . ILE A 1 388 ? -0.797 -15.911 -4.383 1.00 91.81 388 ILE A C 1
ATOM 3047 O O . ILE A 1 388 ? -0.295 -15.458 -5.408 1.00 91.81 388 ILE A O 1
ATOM 3051 N N . LYS A 1 389 ? -1.450 -17.082 -4.377 1.00 91.38 389 LYS A N 1
ATOM 3052 C CA . LYS A 1 389 ? -1.565 -17.929 -5.570 1.00 91.38 389 LYS A CA 1
ATOM 3053 C C . LYS A 1 389 ? -2.364 -17.254 -6.688 1.00 91.38 389 LYS A C 1
ATOM 3055 O O . LYS A 1 389 ? -2.022 -17.425 -7.855 1.00 91.38 389 LYS A O 1
ATOM 3060 N N . LYS A 1 390 ? -3.434 -16.526 -6.367 1.00 89.62 390 LYS A N 1
ATOM 3061 C CA . LYS A 1 390 ? -4.225 -15.789 -7.362 1.00 89.62 390 LYS A CA 1
ATOM 3062 C C . LYS A 1 390 ? -3.406 -14.671 -7.997 1.00 89.62 390 LYS A C 1
ATOM 3064 O O . LYS A 1 390 ? -3.329 -14.624 -9.217 1.00 89.62 390 LYS A O 1
ATOM 3069 N N . ILE A 1 391 ? -2.742 -13.845 -7.188 1.00 89.25 391 ILE A N 1
ATOM 3070 C CA . ILE A 1 391 ? -1.917 -12.729 -7.667 1.00 89.25 391 ILE A CA 1
ATOM 3071 C C . ILE A 1 391 ? -0.754 -13.248 -8.525 1.00 89.25 391 ILE A C 1
ATOM 3073 O O . ILE A 1 391 ? -0.537 -12.742 -9.624 1.00 89.25 391 ILE A O 1
ATOM 3077 N N . GLN A 1 392 ? -0.071 -14.316 -8.095 1.00 89.31 392 GLN A N 1
ATOM 3078 C CA . GLN A 1 392 ? 0.999 -14.955 -8.878 1.00 89.31 392 GLN A CA 1
ATOM 3079 C C . GLN A 1 392 ? 0.525 -15.452 -10.248 1.00 89.31 392 GLN A C 1
ATOM 3081 O O . GLN A 1 392 ? 1.265 -15.348 -11.222 1.00 89.31 392 GLN A O 1
ATOM 3086 N N . ASN A 1 393 ? -0.704 -15.969 -10.331 1.00 88.31 393 ASN A N 1
ATOM 3087 C CA . ASN A 1 393 ? -1.296 -16.456 -11.579 1.00 88.31 393 ASN A CA 1
ATOM 3088 C C . ASN A 1 393 ? -2.054 -15.366 -12.360 1.00 88.31 393 ASN A C 1
ATOM 3090 O O . ASN A 1 393 ? -2.666 -15.672 -13.382 1.00 88.31 393 ASN A O 1
ATOM 3094 N N . SER A 1 394 ? -2.079 -14.123 -11.878 1.00 86.94 394 SER A N 1
ATOM 3095 C CA . SER A 1 394 ? -2.815 -13.032 -12.522 1.00 86.94 394 SER A CA 1
ATOM 3096 C C . SER A 1 394 ? -2.042 -12.421 -13.688 1.00 86.94 394 SER A C 1
ATOM 3098 O O . SER A 1 394 ? -0.826 -12.586 -13.791 1.00 86.94 394 SER A O 1
ATOM 3100 N N . ALA A 1 395 ? -2.729 -11.707 -14.582 1.00 83.69 395 ALA A N 1
ATOM 3101 C CA . ALA A 1 395 ? -2.073 -10.935 -15.651 1.00 83.69 395 ALA A CA 1
ATOM 3102 C C . ALA A 1 395 ? -1.515 -9.589 -15.161 1.00 83.69 395 ALA A C 1
ATOM 3104 O O . ALA A 1 395 ? -0.863 -8.871 -15.912 1.00 83.69 395 ALA A O 1
ATOM 3105 N N . ASN A 1 396 ? -1.783 -9.240 -13.903 1.00 85.06 396 ASN A N 1
ATOM 3106 C CA . ASN A 1 396 ? -1.504 -7.929 -13.348 1.00 85.06 396 ASN A CA 1
ATOM 3107 C C . ASN A 1 396 ? -0.066 -7.856 -12.810 1.00 85.06 396 ASN A C 1
ATOM 3109 O O . ASN A 1 396 ? 0.206 -8.217 -11.664 1.00 85.06 396 ASN A O 1
ATOM 3113 N N . GLU A 1 397 ? 0.862 -7.390 -13.648 1.00 86.56 397 GLU A N 1
ATOM 3114 C CA . GLU A 1 397 ? 2.286 -7.281 -13.294 1.00 86.56 397 GLU A CA 1
ATOM 3115 C C . GLU A 1 397 ? 2.542 -6.314 -12.127 1.00 86.56 397 GLU A C 1
ATOM 3117 O O . GLU A 1 397 ? 3.371 -6.600 -11.266 1.00 86.56 397 GLU A O 1
ATOM 3122 N N . ALA A 1 398 ? 1.773 -5.224 -12.009 1.00 85.25 398 ALA A N 1
ATOM 3123 C CA . ALA A 1 398 ? 1.896 -4.299 -10.878 1.00 85.25 398 ALA A CA 1
ATOM 3124 C C . ALA A 1 398 ? 1.543 -4.975 -9.538 1.00 85.25 398 ALA A C 1
ATOM 3126 O O . ALA A 1 398 ? 2.234 -4.780 -8.536 1.00 85.25 398 ALA A O 1
ATOM 3127 N N . ALA A 1 399 ? 0.501 -5.817 -9.527 1.00 86.75 399 ALA A N 1
ATOM 3128 C CA . ALA A 1 399 ? 0.135 -6.605 -8.352 1.00 86.75 399 ALA A CA 1
ATOM 3129 C C . ALA A 1 399 ? 1.201 -7.662 -8.006 1.00 86.75 399 ALA A C 1
ATOM 3131 O O . ALA A 1 399 ? 1.437 -7.924 -6.826 1.00 86.75 399 ALA A O 1
ATOM 3132 N N . LYS A 1 400 ? 1.875 -8.250 -9.006 1.00 89.06 400 LYS A N 1
ATOM 3133 C CA . LYS A 1 400 ? 2.992 -9.187 -8.784 1.00 89.06 400 LYS A CA 1
ATOM 3134 C C . LYS A 1 400 ? 4.218 -8.494 -8.195 1.00 89.06 400 LYS A C 1
ATOM 3136 O O . LYS A 1 400 ? 4.800 -9.014 -7.248 1.00 89.06 400 LYS A O 1
ATOM 3141 N N . GLU A 1 401 ? 4.580 -7.318 -8.701 1.00 88.31 401 GLU A N 1
ATOM 3142 C CA . GLU A 1 401 ? 5.714 -6.551 -8.176 1.00 88.31 401 GLU A CA 1
ATOM 3143 C C . GLU A 1 401 ? 5.480 -6.137 -6.712 1.00 88.31 401 GLU A C 1
ATOM 3145 O O . GLU A 1 401 ? 6.377 -6.254 -5.871 1.00 88.31 401 GLU A O 1
ATOM 3150 N N . ASP A 1 402 ? 4.268 -5.680 -6.369 1.00 85.56 402 ASP A N 1
ATOM 3151 C CA . ASP A 1 402 ? 3.935 -5.392 -4.970 1.00 85.56 402 ASP A CA 1
ATOM 3152 C C . ASP A 1 402 ? 3.946 -6.668 -4.122 1.00 85.56 402 ASP A C 1
ATOM 3154 O O . ASP A 1 402 ? 4.527 -6.671 -3.036 1.00 85.56 402 ASP A O 1
ATOM 3158 N N . LEU A 1 403 ? 3.406 -7.779 -4.636 1.00 90.19 403 LEU A N 1
ATOM 3159 C CA . LEU A 1 403 ? 3.444 -9.068 -3.951 1.00 90.19 403 LEU A CA 1
ATOM 3160 C C . LEU A 1 403 ? 4.877 -9.482 -3.590 1.00 90.19 403 LEU A C 1
ATOM 3162 O O . LEU A 1 403 ? 5.107 -9.899 -2.457 1.00 90.19 403 LEU A O 1
ATOM 3166 N N . GLU A 1 404 ? 5.845 -9.346 -4.496 1.00 88.31 404 GLU A N 1
ATOM 3167 C CA . GLU A 1 404 ? 7.253 -9.650 -4.205 1.00 88.31 404 GLU A CA 1
ATOM 3168 C C . GLU A 1 404 ? 7.802 -8.788 -3.059 1.00 88.31 404 GLU A C 1
ATOM 3170 O O . GLU A 1 404 ? 8.437 -9.308 -2.135 1.00 88.31 404 GLU A O 1
ATOM 3175 N N . LYS A 1 405 ? 7.485 -7.485 -3.048 1.00 85.94 405 LYS A N 1
ATOM 3176 C CA . LYS A 1 405 ? 7.870 -6.567 -1.961 1.00 85.94 405 LYS A CA 1
ATOM 3177 C C . LYS A 1 405 ? 7.245 -6.969 -0.625 1.00 85.94 405 LYS A C 1
ATOM 3179 O O . LYS A 1 405 ? 7.917 -6.913 0.408 1.00 85.94 405 LYS A O 1
ATOM 3184 N N . GLN A 1 406 ? 5.974 -7.376 -0.618 1.00 88.69 406 GLN A N 1
ATOM 3185 C CA . GLN A 1 406 ? 5.298 -7.811 0.607 1.00 88.69 406 GLN A CA 1
ATOM 3186 C C . GLN A 1 406 ? 5.783 -9.188 1.078 1.00 88.69 406 GLN A C 1
ATOM 3188 O O . GLN A 1 406 ? 5.924 -9.393 2.283 1.00 88.69 406 GLN A O 1
ATOM 3193 N N . LEU A 1 407 ? 6.104 -10.110 0.164 1.00 88.12 407 LEU A N 1
ATOM 3194 C CA . LEU A 1 407 ? 6.686 -11.417 0.485 1.00 88.12 407 LEU A CA 1
ATOM 3195 C C . LEU A 1 407 ? 8.105 -11.296 1.043 1.00 88.12 407 LEU A C 1
ATOM 3197 O O . LEU A 1 407 ? 8.453 -12.059 1.939 1.00 88.12 407 LEU A O 1
ATOM 3201 N N . ALA A 1 408 ? 8.898 -10.318 0.597 1.00 84.12 408 ALA A N 1
ATOM 3202 C CA . ALA A 1 408 ? 10.207 -10.037 1.189 1.00 84.12 408 ALA A CA 1
ATOM 3203 C C . ALA A 1 408 ? 10.101 -9.656 2.677 1.00 84.12 408 ALA A C 1
ATOM 3205 O O . ALA A 1 408 ? 10.956 -10.035 3.478 1.00 84.12 408 ALA A O 1
ATOM 3206 N N . LYS A 1 409 ? 9.025 -8.950 3.058 1.00 82.50 409 LYS A N 1
ATOM 3207 C CA . LYS A 1 409 ? 8.712 -8.647 4.460 1.00 82.50 409 LYS A CA 1
ATOM 3208 C C . LYS A 1 409 ? 8.155 -9.883 5.157 1.00 82.50 409 LYS A C 1
ATOM 3210 O O . LYS A 1 409 ? 8.762 -10.367 6.099 1.00 82.50 409 LYS A O 1
ATOM 3215 N N . LEU A 1 410 ? 7.044 -10.435 4.669 1.00 84.62 410 LEU A N 1
ATOM 3216 C CA . LEU A 1 410 ? 6.341 -11.559 5.297 1.00 84.62 410 LEU A CA 1
ATOM 3217 C C . LEU A 1 410 ? 7.222 -12.813 5.457 1.00 84.62 410 LEU A C 1
ATOM 3219 O O . LEU A 1 410 ? 7.079 -13.526 6.449 1.00 84.62 410 LEU A O 1
ATOM 3223 N N . GLN A 1 411 ? 8.136 -13.057 4.511 1.00 82.94 411 GLN A N 1
ATOM 3224 C CA . GLN A 1 411 ? 9.017 -14.223 4.347 1.00 82.94 411 GLN A CA 1
ATOM 3225 C C . GLN A 1 411 ? 8.284 -15.560 4.147 1.00 82.94 411 GLN A C 1
ATOM 3227 O O . GLN A 1 411 ? 8.432 -16.198 3.108 1.00 82.94 411 GLN A O 1
ATOM 3232 N N . ASP A 1 412 ? 7.486 -15.996 5.121 1.00 85.31 412 ASP A N 1
ATOM 3233 C CA . ASP A 1 412 ? 6.686 -17.223 5.067 1.00 85.31 412 ASP A CA 1
ATOM 3234 C C . ASP A 1 412 ? 5.301 -16.933 5.656 1.00 85.31 412 ASP A C 1
ATOM 3236 O O . ASP A 1 412 ? 5.169 -16.267 6.680 1.00 85.31 412 ASP A O 1
ATOM 3240 N N . VAL A 1 413 ? 4.252 -17.488 5.048 1.00 87.50 413 VAL A N 1
ATOM 3241 C CA . VAL A 1 413 ? 2.878 -17.416 5.566 1.00 87.50 413 VAL A CA 1
ATOM 3242 C C . VAL A 1 413 ? 2.771 -17.979 6.991 1.00 87.50 413 VAL A C 1
ATOM 3244 O O . VAL A 1 413 ? 1.907 -17.566 7.755 1.00 87.50 413 VAL A O 1
ATOM 3247 N N . LYS A 1 414 ? 3.668 -18.879 7.407 1.00 85.31 414 LYS A N 1
ATOM 3248 C CA . LYS A 1 414 ? 3.745 -19.357 8.800 1.00 85.31 414 LYS A CA 1
ATOM 3249 C C . LYS A 1 414 ? 4.085 -18.261 9.815 1.00 85.31 414 LYS A C 1
ATOM 3251 O O . LYS A 1 414 ? 3.879 -18.480 11.006 1.00 85.31 414 LYS A O 1
ATOM 3256 N N . ASN A 1 415 ? 4.599 -17.113 9.371 1.00 85.12 415 ASN A N 1
ATOM 3257 C CA . ASN A 1 415 ? 4.845 -15.960 10.234 1.00 85.12 415 ASN A CA 1
ATOM 3258 C C . ASN A 1 415 ? 3.551 -15.239 10.635 1.00 85.12 415 ASN A C 1
ATOM 3260 O O . ASN A 1 415 ? 3.577 -14.454 11.579 1.00 85.12 415 ASN A O 1
ATOM 3264 N N . VAL A 1 416 ? 2.418 -15.548 9.993 1.00 88.31 416 VAL A N 1
ATOM 3265 C CA . VAL A 1 416 ? 1.085 -15.236 10.521 1.00 88.31 416 VAL A CA 1
ATOM 3266 C C . VAL A 1 416 ? 0.854 -16.120 11.746 1.00 88.31 416 VAL A C 1
ATOM 3268 O O . VAL A 1 416 ? 0.452 -17.276 11.622 1.00 88.31 416 VAL A O 1
ATOM 3271 N N . ASN A 1 417 ? 1.208 -15.607 12.923 1.00 86.81 417 ASN A N 1
ATOM 3272 C CA . ASN A 1 417 ? 1.300 -16.361 14.181 1.00 86.81 417 ASN A CA 1
ATOM 3273 C C . ASN A 1 417 ? 0.491 -15.740 15.335 1.00 86.81 417 ASN A C 1
ATOM 3275 O O . ASN A 1 417 ? 0.527 -16.238 16.456 1.00 86.81 417 ASN A O 1
ATOM 3279 N N . THR A 1 418 ? -0.238 -14.662 15.061 1.00 89.62 418 THR A N 1
ATOM 3280 C CA . THR A 1 418 ? -1.167 -14.003 15.981 1.00 89.62 418 THR A CA 1
ATOM 3281 C C . THR A 1 418 ? -2.387 -13.560 15.176 1.00 89.62 418 THR A C 1
ATOM 3283 O O . THR A 1 418 ? -2.202 -13.067 14.067 1.00 89.62 418 THR A O 1
ATOM 3286 N N . PRO A 1 419 ? -3.624 -13.719 15.671 1.00 90.06 419 PRO A N 1
ATOM 3287 C CA . PRO A 1 419 ? -4.824 -13.227 15.004 1.00 90.06 419 PRO A CA 1
ATOM 3288 C C . PRO A 1 419 ? -5.159 -11.806 15.485 1.00 90.06 419 PRO A C 1
ATOM 3290 O O . PRO A 1 419 ? -6.292 -11.506 15.839 1.00 90.06 419 PRO A O 1
ATOM 3293 N N . SER A 1 420 ? -4.150 -10.945 15.560 1.00 89.75 420 SER A N 1
ATOM 3294 C CA . SER A 1 420 ? -4.264 -9.550 15.970 1.00 89.75 420 SER A CA 1
ATOM 3295 C C . SER A 1 420 ? -3.481 -8.691 14.987 1.00 89.75 420 SER A C 1
ATOM 3297 O O . SER A 1 420 ? -2.460 -9.139 14.459 1.00 89.75 420 SER A O 1
ATOM 3299 N N . GLU A 1 421 ? -3.927 -7.455 14.747 1.00 90.19 421 GLU A N 1
ATOM 3300 C CA . GLU A 1 421 ? -3.139 -6.528 13.937 1.00 90.19 421 GLU A CA 1
ATOM 3301 C C . GLU A 1 421 ? -1.812 -6.188 14.620 1.00 90.19 421 GLU A C 1
ATOM 3303 O O . GLU A 1 421 ? -0.805 -5.960 13.946 1.00 90.19 421 GLU A O 1
ATOM 3308 N N . GLY A 1 422 ? -1.788 -6.144 15.953 1.00 91.44 422 GLY A N 1
ATOM 3309 C CA . GLY A 1 422 ? -0.577 -5.771 16.651 1.00 91.44 422 GLY A CA 1
ATOM 3310 C C . GLY A 1 422 ? -0.762 -5.359 18.099 1.00 91.44 422 GLY A C 1
ATOM 3311 O O . GLY A 1 422 ? -1.716 -5.725 18.780 1.00 91.44 422 GLY A O 1
ATOM 3312 N N . PHE A 1 423 ? 0.191 -4.566 18.575 1.00 91.44 423 PHE A N 1
ATOM 3313 C CA . PHE A 1 423 ? 0.258 -4.110 19.956 1.00 91.44 423 PHE A CA 1
ATOM 3314 C C . PHE A 1 423 ? 0.611 -2.628 20.011 1.00 91.44 423 PHE A C 1
ATOM 3316 O O . PHE A 1 423 ? 1.628 -2.213 19.449 1.00 91.44 423 PHE A O 1
ATOM 3323 N N . VAL A 1 424 ? -0.217 -1.845 20.699 1.00 89.88 424 VAL A N 1
ATOM 3324 C CA . VAL A 1 424 ? -0.034 -0.405 20.910 1.00 89.88 424 VAL A CA 1
ATOM 3325 C C . VAL A 1 424 ? 0.469 -0.167 22.322 1.00 89.88 424 VAL A C 1
ATOM 3327 O O . VAL A 1 424 ? -0.097 -0.697 23.273 1.00 89.88 424 VAL A O 1
ATOM 3330 N N . PHE A 1 425 ? 1.515 0.635 22.484 1.00 89.38 425 PHE A N 1
ATOM 3331 C CA . PHE A 1 425 ? 2.099 0.918 23.793 1.00 89.38 425 PHE A CA 1
ATOM 3332 C C . PHE A 1 425 ? 2.693 2.319 23.858 1.00 89.38 425 PHE A C 1
ATOM 3334 O O . PHE A 1 425 ? 3.149 2.865 22.856 1.00 89.38 425 PHE A O 1
ATOM 3341 N N . ASP A 1 426 ? 2.755 2.865 25.068 1.00 85.38 426 ASP A N 1
ATOM 3342 C CA . ASP A 1 426 ? 3.410 4.143 25.323 1.00 85.38 426 ASP A CA 1
ATOM 3343 C C . ASP A 1 426 ? 4.852 3.927 25.785 1.00 85.38 426 ASP A C 1
ATOM 3345 O O . ASP A 1 426 ? 5.133 3.105 26.664 1.00 85.38 426 ASP A O 1
ATOM 3349 N N . TYR A 1 427 ? 5.774 4.706 25.226 1.00 86.06 427 TYR A N 1
ATOM 3350 C CA . TYR A 1 427 ? 7.169 4.751 25.643 1.00 86.06 427 TYR A CA 1
ATOM 3351 C C . TYR A 1 427 ? 7.675 6.195 25.591 1.00 86.06 427 TYR A C 1
ATOM 3353 O O . TYR A 1 427 ? 7.547 6.872 24.575 1.00 86.06 427 TYR A O 1
ATOM 3361 N N . ASN A 1 428 ? 8.222 6.690 26.707 1.00 83.56 428 ASN A N 1
ATOM 3362 C CA . ASN A 1 428 ? 8.704 8.072 26.857 1.00 83.56 428 ASN A CA 1
ATOM 3363 C C . ASN A 1 428 ? 7.697 9.153 26.402 1.00 83.56 428 ASN A C 1
ATOM 3365 O O . ASN A 1 428 ? 8.075 10.159 25.813 1.00 83.56 428 ASN A O 1
ATOM 3369 N N . GLY A 1 429 ? 6.403 8.950 26.675 1.00 75.00 429 GLY A N 1
ATOM 3370 C CA . GLY A 1 429 ? 5.347 9.910 26.326 1.00 75.00 429 GLY A CA 1
ATOM 3371 C C . GLY A 1 429 ? 4.919 9.897 24.854 1.00 75.00 429 GLY A C 1
ATOM 3372 O O . GLY A 1 429 ? 4.078 10.704 24.478 1.00 75.00 429 GLY A O 1
ATOM 3373 N N . THR A 1 430 ? 5.460 8.986 24.040 1.00 81.31 430 THR A N 1
ATOM 3374 C CA . THR A 1 430 ? 5.033 8.750 22.654 1.00 81.31 430 THR A CA 1
ATOM 3375 C C . THR A 1 430 ? 4.369 7.380 22.538 1.00 81.31 430 THR A C 1
ATOM 3377 O O . THR A 1 430 ? 4.876 6.397 23.082 1.00 81.31 430 THR A O 1
ATOM 3380 N N . THR A 1 431 ? 3.252 7.306 21.818 1.00 84.25 431 THR A N 1
ATOM 3381 C CA . THR A 1 431 ? 2.554 6.048 21.526 1.00 84.25 431 THR A CA 1
ATOM 3382 C C . THR A 1 431 ? 3.128 5.403 20.264 1.00 84.25 431 THR A C 1
ATOM 3384 O O . THR A 1 431 ? 3.209 6.037 19.210 1.00 84.25 431 THR A O 1
ATOM 3387 N N . TYR A 1 432 ? 3.506 4.131 20.365 1.00 88.94 432 TYR A N 1
ATOM 3388 C CA . TYR A 1 432 ? 4.071 3.320 19.287 1.00 88.94 432 TYR A CA 1
ATOM 3389 C C . TYR A 1 432 ? 3.218 2.083 19.015 1.00 88.94 432 TYR A C 1
ATOM 3391 O O . TYR A 1 432 ? 2.447 1.640 19.869 1.00 88.94 432 TYR A O 1
ATOM 3399 N N . LYS A 1 433 ? 3.415 1.479 17.838 1.00 90.06 433 LYS A N 1
ATOM 3400 C CA . LYS A 1 433 ? 2.799 0.198 17.473 1.00 90.06 433 LYS A CA 1
ATOM 3401 C C . LYS A 1 433 ? 3.805 -0.838 16.960 1.00 90.06 433 LYS A C 1
ATOM 3403 O O . LYS A 1 433 ? 4.664 -0.535 16.126 1.00 90.06 433 LYS A O 1
ATOM 3408 N N . PHE A 1 434 ? 3.634 -2.086 17.391 1.00 91.94 434 PHE A N 1
ATOM 3409 C CA . PHE A 1 434 ? 4.142 -3.277 16.705 1.00 91.94 434 PHE A CA 1
ATOM 3410 C C . PHE A 1 434 ? 3.023 -3.849 15.838 1.00 91.94 434 PHE A C 1
ATOM 3412 O O . PHE A 1 434 ? 1.916 -3.989 16.335 1.00 91.94 434 PHE A O 1
ATOM 3419 N N . THR A 1 435 ? 3.294 -4.184 14.575 1.00 87.81 435 THR A N 1
ATOM 3420 C CA . THR A 1 435 ? 2.281 -4.743 13.641 1.00 87.81 435 THR A CA 1
ATOM 3421 C C . THR A 1 435 ? 2.726 -6.031 12.945 1.00 87.81 435 THR A C 1
ATOM 3423 O O . THR A 1 435 ? 1.894 -6.791 12.464 1.00 87.81 435 THR A O 1
ATOM 3426 N N . GLY A 1 436 ? 4.034 -6.309 12.898 1.00 86.62 436 GLY A N 1
ATOM 3427 C CA . GLY A 1 436 ? 4.581 -7.571 12.401 1.00 86.62 436 GLY A CA 1
ATOM 3428 C C . GLY A 1 436 ? 4.007 -8.024 11.050 1.00 86.62 436 GLY A C 1
ATOM 3429 O O . GLY A 1 436 ? 4.052 -7.288 10.058 1.00 86.62 436 GLY A O 1
ATOM 3430 N N . TRP A 1 437 ? 3.461 -9.246 11.016 1.00 87.62 437 TRP A N 1
ATOM 3431 C CA . TRP A 1 437 ? 2.949 -9.926 9.818 1.00 87.62 437 TRP A CA 1
ATOM 3432 C C . TRP A 1 437 ? 1.739 -9.224 9.191 1.00 87.62 437 TRP A C 1
ATOM 3434 O O . TRP A 1 437 ? 1.504 -9.368 7.985 1.00 87.62 437 TRP A O 1
ATOM 3444 N N . PHE A 1 438 ? 0.979 -8.469 9.992 1.00 90.44 438 PHE A N 1
ATOM 3445 C CA . PHE A 1 438 ? -0.290 -7.884 9.578 1.00 90.44 438 PHE A CA 1
ATOM 3446 C C . PHE A 1 438 ? -0.100 -6.883 8.446 1.00 90.44 438 PHE A C 1
ATOM 3448 O O . PHE A 1 438 ? -0.806 -6.952 7.446 1.00 90.44 438 PHE A O 1
ATOM 3455 N N . ALA A 1 439 ? 0.886 -5.987 8.567 1.00 85.94 439 ALA A N 1
ATOM 3456 C CA . ALA A 1 439 ? 1.106 -4.923 7.594 1.00 85.94 439 ALA A CA 1
ATOM 3457 C C . ALA A 1 439 ? 1.255 -5.458 6.154 1.00 85.94 439 ALA A C 1
ATOM 3459 O O . ALA A 1 439 ? 0.438 -5.066 5.321 1.00 85.94 439 ALA A O 1
ATOM 3460 N N . PRO A 1 440 ? 2.198 -6.370 5.826 1.00 88.50 440 PRO A N 1
ATOM 3461 C CA . PRO A 1 440 ? 2.283 -6.922 4.472 1.00 88.50 440 PRO A CA 1
ATOM 3462 C C . PRO A 1 440 ? 1.093 -7.809 4.103 1.00 88.50 440 PRO A C 1
ATOM 3464 O O . PRO A 1 440 ? 0.688 -7.817 2.946 1.00 88.50 440 PRO A O 1
ATOM 3467 N N . SER A 1 441 ? 0.485 -8.517 5.056 1.00 90.31 441 SER A N 1
ATOM 3468 C CA . SER A 1 441 ? -0.664 -9.381 4.749 1.00 90.31 441 SER A CA 1
ATOM 3469 C C . SER A 1 441 ? -1.912 -8.578 4.390 1.00 90.31 441 SER A C 1
ATOM 3471 O O . SER A 1 441 ? -2.623 -8.947 3.462 1.00 90.31 441 SER A O 1
ATOM 3473 N N . ASN A 1 442 ? -2.130 -7.434 5.041 1.00 90.06 442 ASN A N 1
ATOM 3474 C CA . ASN A 1 442 ? -3.169 -6.473 4.683 1.00 90.06 442 ASN A CA 1
ATOM 3475 C C . ASN A 1 442 ? -2.933 -5.869 3.288 1.00 90.06 442 ASN A C 1
ATOM 3477 O O . ASN A 1 442 ? -3.885 -5.657 2.544 1.00 90.06 442 ASN A O 1
ATOM 3481 N N . GLN A 1 443 ? -1.676 -5.635 2.886 1.00 87.62 443 GLN A N 1
ATOM 3482 C CA . GLN A 1 443 ? -1.379 -5.205 1.511 1.00 87.62 443 GLN A CA 1
ATOM 3483 C C . GLN A 1 443 ? -1.739 -6.304 0.496 1.00 87.62 443 GLN A C 1
ATOM 3485 O O . GLN A 1 443 ? -2.442 -6.027 -0.475 1.00 87.62 443 GLN A O 1
ATOM 3490 N N . ILE A 1 444 ? -1.337 -7.555 0.758 1.00 89.94 444 ILE A N 1
ATOM 3491 C CA . ILE A 1 444 ? -1.617 -8.701 -0.124 1.00 89.94 444 ILE A CA 1
ATOM 3492 C C . ILE A 1 444 ? -3.129 -8.935 -0.242 1.00 89.94 444 ILE A C 1
ATOM 3494 O O . ILE A 1 444 ? -3.676 -8.860 -1.338 1.00 89.94 444 ILE A O 1
ATOM 3498 N N . LEU A 1 445 ? -3.832 -9.132 0.876 1.00 88.94 445 LEU A N 1
ATOM 3499 C CA . LEU A 1 445 ? -5.283 -9.370 0.884 1.00 88.94 445 LEU A CA 1
ATOM 3500 C C . LEU A 1 445 ? -6.070 -8.162 0.355 1.00 88.94 445 LEU A C 1
ATOM 3502 O O . LEU A 1 445 ? -7.091 -8.310 -0.319 1.00 88.94 445 LEU A O 1
ATOM 3506 N N . GLY A 1 446 ? -5.576 -6.953 0.626 1.00 84.00 446 GLY A N 1
ATOM 3507 C CA . GLY A 1 446 ? -6.169 -5.709 0.155 1.00 84.00 446 GLY A CA 1
ATOM 3508 C C . GLY A 1 446 ? -6.060 -5.496 -1.355 1.00 84.00 446 GLY A C 1
ATOM 3509 O O . GLY A 1 446 ? -6.816 -4.696 -1.903 1.00 84.00 446 GLY A O 1
ATOM 3510 N N . THR A 1 447 ? -5.159 -6.209 -2.033 1.00 83.88 447 THR A N 1
ATOM 3511 C CA . THR A 1 447 ? -5.001 -6.151 -3.493 1.00 83.88 447 THR A CA 1
ATOM 3512 C C . THR A 1 447 ? -6.294 -6.600 -4.181 1.00 83.88 447 THR A C 1
ATOM 3514 O O . THR A 1 447 ? -6.802 -5.876 -5.036 1.00 83.88 447 THR A O 1
ATOM 3517 N N . GLU A 1 448 ? -6.888 -7.713 -3.731 1.00 78.38 448 GLU A N 1
ATOM 3518 C CA . GLU A 1 448 ? -8.194 -8.203 -4.206 1.00 78.38 448 GLU A CA 1
ATOM 3519 C C . GLU A 1 448 ? -9.351 -7.393 -3.617 1.00 78.38 448 GLU A C 1
ATOM 3521 O O . GLU A 1 448 ? -10.190 -6.872 -4.348 1.00 78.38 448 GLU A O 1
ATOM 3526 N N . ARG A 1 449 ? -9.392 -7.268 -2.285 1.00 77.19 449 ARG A N 1
ATOM 3527 C CA . ARG A 1 449 ? -10.563 -6.735 -1.568 1.00 77.19 449 ARG A CA 1
ATOM 3528 C C . ARG A 1 449 ? -10.860 -5.269 -1.878 1.00 77.19 449 ARG A C 1
ATOM 3530 O O . ARG A 1 449 ? -12.017 -4.865 -1.838 1.00 77.19 449 ARG A O 1
ATOM 3537 N N . TYR A 1 450 ? -9.827 -4.483 -2.181 1.00 75.31 450 TYR A N 1
ATOM 3538 C CA . TYR A 1 450 ? -9.953 -3.052 -2.469 1.00 75.31 450 TYR A CA 1
ATOM 3539 C C . TYR A 1 450 ? -9.625 -2.697 -3.923 1.00 75.31 450 TYR A C 1
ATOM 3541 O O . TYR A 1 450 ? -9.605 -1.514 -4.255 1.00 75.31 450 TYR A O 1
ATOM 3549 N N . GLY A 1 451 ? -9.330 -3.686 -4.778 1.00 73.69 451 GLY A N 1
ATOM 3550 C CA . GLY A 1 451 ? -8.993 -3.460 -6.187 1.00 73.69 451 GLY A CA 1
ATOM 3551 C C . GLY A 1 451 ? -7.812 -2.507 -6.390 1.00 73.69 451 GLY A C 1
ATOM 3552 O O . GLY A 1 451 ? -7.834 -1.690 -7.309 1.00 73.69 451 GLY A O 1
ATOM 3553 N N . ARG A 1 452 ? -6.787 -2.567 -5.524 1.00 74.00 452 ARG A N 1
ATOM 3554 C CA . ARG A 1 452 ? -5.699 -1.561 -5.459 1.00 74.00 452 ARG A CA 1
ATOM 3555 C C . ARG A 1 452 ? -4.945 -1.370 -6.772 1.00 74.00 452 ARG A C 1
ATOM 3557 O O . ARG A 1 452 ? -4.484 -0.267 -7.049 1.00 74.00 452 ARG A O 1
ATOM 3564 N N . PHE A 1 453 ? -4.829 -2.440 -7.551 1.00 80.50 453 PHE A N 1
ATOM 3565 C CA . PHE A 1 453 ? -4.161 -2.452 -8.851 1.00 80.50 453 PHE A CA 1
ATOM 3566 C C . PHE A 1 453 ? -5.139 -2.753 -9.997 1.00 80.50 453 PHE A C 1
ATOM 3568 O O . PHE A 1 453 ? -4.707 -3.079 -11.097 1.00 80.50 453 PHE A O 1
ATOM 3575 N N . GLY A 1 454 ? -6.451 -2.657 -9.750 1.00 77.69 454 GLY A N 1
ATOM 3576 C CA . GLY A 1 454 ? -7.495 -3.082 -10.683 1.00 77.69 454 GLY A CA 1
ATOM 3577 C C . GLY A 1 454 ? -7.854 -4.572 -10.566 1.00 77.69 454 GLY A C 1
ATOM 3578 O O . GLY A 1 454 ? -7.482 -5.222 -9.583 1.00 77.69 454 GLY A O 1
ATOM 3579 N N . PRO A 1 455 ? -8.611 -5.120 -11.536 1.00 76.31 455 PRO A N 1
ATOM 3580 C CA . PRO A 1 455 ? -9.048 -6.512 -11.524 1.00 76.31 455 PRO A CA 1
ATOM 3581 C C . PRO A 1 455 ? -7.862 -7.482 -11.498 1.00 76.31 455 PRO A C 1
ATOM 3583 O O . PRO A 1 455 ? -6.932 -7.384 -12.301 1.00 76.31 455 PRO A O 1
ATOM 3586 N N . ILE A 1 456 ? -7.904 -8.440 -10.573 1.00 75.50 456 ILE A N 1
ATOM 3587 C CA . ILE A 1 456 ? -6.957 -9.558 -10.525 1.00 75.50 456 ILE A CA 1
ATOM 3588 C C . ILE A 1 456 ? -7.590 -10.715 -11.276 1.00 75.50 456 ILE A C 1
ATOM 3590 O O . ILE A 1 456 ? -8.086 -11.678 -10.691 1.00 75.50 456 ILE A O 1
ATOM 3594 N N . GLU A 1 457 ? -7.628 -10.579 -12.594 1.00 70.25 457 GLU A N 1
ATOM 3595 C CA . GLU A 1 457 ? -8.057 -11.678 -13.436 1.00 70.25 457 GLU A CA 1
ATOM 3596 C C . GLU A 1 457 ? -6.900 -12.669 -13.571 1.00 70.25 457 GLU A C 1
ATOM 3598 O O . GLU A 1 457 ? -5.744 -12.256 -13.761 1.00 70.25 457 GLU A O 1
ATOM 3603 N N . PRO A 1 458 ? -7.166 -13.979 -13.426 1.00 62.09 458 PRO A N 1
ATOM 3604 C CA . PRO A 1 458 ? -6.169 -14.973 -13.776 1.00 62.09 458 PRO A CA 1
ATOM 3605 C C . PRO A 1 458 ? -5.714 -14.680 -15.207 1.00 62.09 458 PRO A C 1
ATOM 3607 O O . PRO A 1 458 ? -6.556 -14.425 -16.070 1.00 62.09 458 PRO A O 1
ATOM 3610 N N . GLN A 1 459 ? -4.399 -14.723 -15.471 1.00 53.44 459 GLN A N 1
ATOM 3611 C CA . GLN A 1 459 ? -3.939 -14.864 -16.853 1.00 53.44 459 GLN A CA 1
ATOM 3612 C C . GLN A 1 459 ? -4.777 -15.975 -17.446 1.00 53.44 459 GLN A C 1
ATOM 3614 O O . GLN A 1 459 ? -4.889 -17.024 -16.801 1.00 53.44 459 GLN A O 1
ATOM 3619 N N . SER A 1 460 ? -5.403 -15.711 -18.594 1.00 40.59 460 SER A N 1
ATOM 3620 C CA . SER A 1 460 ? -6.191 -16.675 -19.348 1.00 40.59 460 SER A CA 1
ATOM 3621 C C . SER A 1 460 ? -5.379 -17.957 -19.492 1.00 40.59 460 SER A C 1
ATOM 3623 O O . SER A 1 460 ? -4.579 -18.141 -20.406 1.00 40.59 460 SER A O 1
ATOM 3625 N N . SER A 1 461 ? -5.551 -18.826 -18.515 1.00 35.59 461 SER A N 1
ATOM 3626 C CA . SER A 1 461 ? -5.177 -20.208 -18.550 1.00 35.59 461 SER A CA 1
ATOM 3627 C C . SER A 1 461 ? -6.466 -20.829 -19.009 1.00 35.59 461 SER A C 1
ATOM 3629 O O . SER A 1 461 ? -7.486 -20.752 -18.321 1.00 35.59 461 SER A O 1
ATOM 3631 N N . GLU A 1 462 ? -6.431 -21.340 -20.231 1.00 39.78 462 GLU A N 1
ATOM 3632 C CA . GLU A 1 462 ? -7.426 -22.284 -20.695 1.00 39.78 462 GLU A CA 1
ATOM 3633 C C . GLU A 1 462 ? -7.761 -23.249 -19.544 1.00 39.78 462 GLU A C 1
ATOM 3635 O O . GLU A 1 462 ? -6.926 -24.018 -19.070 1.00 39.78 462 GLU A O 1
ATOM 3640 N N . GLU A 1 463 ? -8.999 -23.093 -19.076 1.00 36.59 463 GLU A N 1
ATOM 3641 C CA . GLU A 1 463 ? -9.876 -24.081 -18.466 1.00 36.59 463 GLU A CA 1
ATOM 3642 C C . GLU A 1 463 ? -9.364 -24.850 -17.234 1.00 36.59 463 GLU A C 1
ATOM 3644 O O . GLU A 1 463 ? -8.746 -25.910 -17.322 1.00 36.59 463 GLU A O 1
ATOM 3649 N N . ASN A 1 464 ? -9.842 -24.443 -16.053 1.00 33.38 464 ASN A N 1
ATOM 3650 C CA . ASN A 1 464 ? -10.197 -25.419 -15.024 1.00 33.38 464 ASN A CA 1
ATOM 3651 C C . ASN A 1 464 ? -11.693 -25.743 -15.115 1.00 33.38 464 ASN A C 1
ATOM 3653 O O . ASN A 1 464 ? -12.541 -24.953 -14.717 1.00 33.38 464 ASN A O 1
ATOM 3657 N N . GLY A 1 465 ? -11.993 -26.967 -15.548 1.00 34.25 465 GLY A N 1
ATOM 3658 C CA . GLY A 1 465 ? -13.033 -27.764 -14.902 1.00 34.25 465 GLY A CA 1
ATOM 3659 C C . GLY A 1 465 ? -14.487 -27.381 -15.167 1.00 34.25 465 GLY A C 1
ATOM 3660 O O . GLY A 1 465 ? -15.284 -27.387 -14.237 1.00 34.25 465 GLY A O 1
ATOM 3661 N N . SER A 1 466 ? -14.867 -27.180 -16.426 1.00 32.28 466 SER A N 1
ATOM 3662 C CA . SER A 1 466 ? -16.178 -27.669 -16.871 1.00 32.28 466 SER A CA 1
ATOM 3663 C C . SER A 1 466 ? -15.973 -29.046 -17.498 1.00 32.28 466 SER A C 1
ATOM 3665 O O . SER A 1 466 ? -14.963 -29.284 -18.156 1.00 32.28 466 SER A O 1
ATOM 3667 N N . GLN A 1 467 ? -16.874 -29.997 -17.257 1.00 37.97 467 GLN A N 1
ATOM 3668 C CA . GLN A 1 467 ? -16.836 -31.302 -17.920 1.00 37.97 467 GLN A CA 1
ATOM 3669 C C . GLN A 1 467 ? -16.938 -31.110 -19.441 1.00 37.97 467 GLN A C 1
ATOM 3671 O O . GLN A 1 467 ? -18.035 -31.019 -19.983 1.00 37.97 467 GLN A O 1
ATOM 3676 N N . VAL A 1 468 ? -15.803 -31.060 -20.139 1.00 32.25 468 VAL A N 1
ATOM 3677 C CA . VAL A 1 468 ? -15.756 -30.985 -21.600 1.00 32.25 468 VAL A CA 1
ATOM 3678 C C . VAL A 1 468 ? -15.139 -32.274 -22.125 1.00 32.25 468 VAL A C 1
ATOM 3680 O O . VAL A 1 468 ? -14.041 -32.681 -21.744 1.00 32.25 468 VAL A O 1
ATOM 3683 N N . ASN A 1 469 ? -15.895 -32.961 -22.980 1.00 34.00 469 ASN A N 1
ATOM 3684 C CA . ASN A 1 469 ? -15.451 -34.142 -23.708 1.00 34.00 469 ASN A CA 1
ATOM 3685 C C . ASN A 1 469 ? -14.127 -33.842 -24.422 1.00 34.00 469 ASN A C 1
ATOM 3687 O O . ASN A 1 469 ? -14.072 -33.034 -25.346 1.00 34.00 469 ASN A O 1
ATOM 3691 N N . THR A 1 470 ? -13.067 -34.522 -23.996 1.00 38.81 470 THR A N 1
ATOM 3692 C CA . THR A 1 470 ? -11.713 -34.380 -24.529 1.00 38.81 470 THR A CA 1
ATOM 3693 C C . THR A 1 470 ? -11.671 -34.760 -26.009 1.00 38.81 470 THR A C 1
ATOM 3695 O O . THR A 1 470 ? -11.640 -35.937 -26.378 1.00 38.81 470 THR A O 1
ATOM 3698 N N . ARG A 1 471 ? -11.630 -33.758 -26.892 1.00 50.09 471 ARG A N 1
ATOM 3699 C CA . ARG A 1 471 ? -11.190 -33.967 -28.272 1.00 50.09 471 ARG A CA 1
ATOM 3700 C C . ARG A 1 471 ? -9.678 -34.212 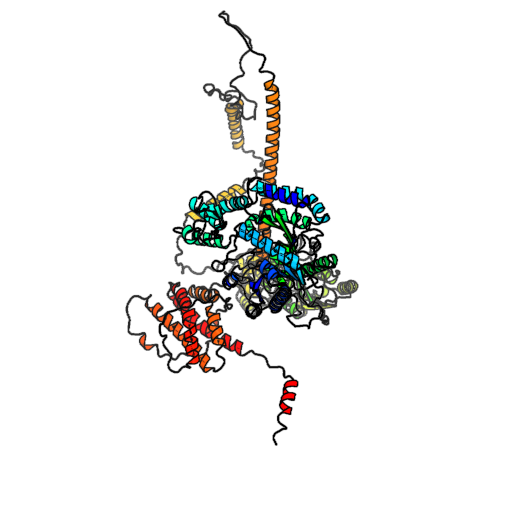-28.242 1.00 50.09 471 ARG A C 1
ATOM 3702 O O . ARG A 1 471 ? -8.920 -33.401 -27.727 1.00 50.09 471 ARG A O 1
ATOM 3709 N N . ALA A 1 472 ? -9.243 -35.358 -28.758 1.00 63.25 472 ALA A N 1
ATOM 3710 C CA . ALA A 1 472 ? -7.831 -35.732 -28.802 1.00 63.25 472 ALA A CA 1
ATOM 3711 C C . ALA A 1 472 ? -7.013 -34.754 -29.674 1.00 63.25 472 ALA A C 1
ATOM 3713 O O . ALA A 1 472 ? -7.301 -34.619 -30.864 1.00 63.25 472 ALA A O 1
ATOM 3714 N N . LEU A 1 473 ? -5.987 -34.125 -29.087 1.00 80.56 473 LEU A N 1
ATOM 3715 C CA . LEU A 1 473 ? -5.037 -33.212 -29.746 1.00 80.56 473 LEU A CA 1
ATOM 3716 C C . LEU A 1 473 ? -4.369 -33.857 -30.974 1.00 80.56 473 LEU A C 1
ATOM 3718 O O . LEU A 1 473 ? -3.855 -34.978 -30.880 1.00 80.56 473 LEU A O 1
ATOM 3722 N N . LYS A 1 474 ? -4.329 -33.148 -32.109 1.00 88.69 474 LYS A N 1
ATOM 3723 C CA . LYS A 1 474 ? -3.620 -33.546 -33.337 1.00 88.69 474 LYS A CA 1
ATOM 3724 C C . LYS A 1 474 ? -2.312 -32.763 -33.504 1.00 88.69 474 LYS A C 1
ATOM 3726 O O . LYS A 1 474 ? -2.323 -31.540 -33.568 1.00 88.69 474 LYS A O 1
ATOM 3731 N N . ILE A 1 475 ? -1.186 -33.460 -33.646 1.00 90.25 475 ILE A N 1
ATOM 3732 C CA . ILE A 1 475 ? 0.160 -32.869 -33.742 1.00 90.25 475 ILE A CA 1
ATOM 3733 C C . ILE A 1 475 ? 0.844 -33.333 -35.031 1.00 90.25 475 ILE A C 1
ATOM 3735 O O . ILE A 1 475 ? 1.011 -34.534 -35.221 1.00 90.25 475 ILE A O 1
ATOM 3739 N N . ALA A 1 476 ? 1.297 -32.421 -35.890 1.00 89.88 476 ALA A N 1
ATOM 3740 C CA . ALA A 1 476 ? 2.086 -32.732 -37.082 1.00 89.88 476 ALA A CA 1
ATOM 3741 C C . ALA A 1 476 ? 3.598 -32.620 -36.827 1.00 89.88 476 ALA A C 1
ATOM 3743 O O . ALA A 1 476 ? 4.057 -31.706 -36.149 1.00 89.88 476 ALA A O 1
ATOM 3744 N N . LEU A 1 477 ? 4.389 -33.535 -37.394 1.00 90.25 477 LEU A N 1
ATOM 3745 C CA . LEU A 1 477 ? 5.853 -33.527 -37.339 1.00 90.25 477 LEU A CA 1
ATOM 3746 C C . LEU A 1 477 ? 6.435 -33.363 -38.746 1.00 90.25 477 LEU A C 1
ATOM 3748 O O . LEU A 1 477 ? 6.120 -34.154 -39.638 1.00 90.25 477 LEU A O 1
ATOM 3752 N N . PHE A 1 478 ? 7.341 -32.399 -38.914 1.00 90.25 478 PHE A N 1
ATOM 3753 C CA . PHE A 1 478 ? 8.048 -32.126 -40.165 1.00 90.25 478 PHE A CA 1
ATOM 3754 C C . PHE A 1 478 ? 9.576 -32.132 -39.960 1.00 90.25 478 PHE A C 1
ATOM 3756 O O . PHE A 1 478 ? 10.187 -31.093 -39.696 1.00 90.25 478 PHE A O 1
ATOM 3763 N N . PRO A 1 479 ? 10.226 -33.311 -40.016 1.00 87.88 479 PRO A N 1
ATOM 3764 C CA . PRO A 1 479 ? 11.670 -33.418 -39.834 1.00 87.88 479 PRO A CA 1
ATOM 3765 C C . PRO A 1 479 ? 12.445 -33.169 -41.135 1.00 87.88 479 PRO A C 1
ATOM 3767 O O . PRO A 1 479 ? 12.177 -33.800 -42.156 1.00 87.88 479 PRO A O 1
ATOM 3770 N N . GLY A 1 480 ? 13.490 -32.338 -41.092 1.00 82.44 480 GLY A N 1
ATOM 3771 C CA . GLY A 1 480 ? 14.332 -32.098 -42.265 1.00 82.44 480 GLY A CA 1
ATOM 3772 C C . GLY A 1 480 ? 15.640 -31.371 -41.967 1.00 82.44 480 GLY A C 1
ATOM 3773 O O . GLY A 1 480 ? 15.878 -30.857 -40.878 1.00 82.44 480 GLY A O 1
ATOM 3774 N N . SER A 1 481 ? 16.553 -31.356 -42.942 1.00 73.06 481 SER A N 1
ATOM 3775 C CA . SER A 1 481 ? 17.824 -30.643 -42.762 1.00 73.06 481 SER A CA 1
ATOM 3776 C C . SER A 1 481 ? 17.708 -29.135 -42.968 1.00 73.06 481 SER A C 1
ATOM 3778 O O . SER A 1 481 ? 18.526 -28.426 -42.401 1.00 73.06 481 SER A O 1
ATOM 3780 N N . PHE A 1 482 ? 16.757 -28.693 -43.807 1.00 81.88 482 PHE A N 1
ATOM 3781 C CA . PHE A 1 482 ? 16.359 -27.299 -44.074 1.00 81.88 482 PHE A CA 1
ATOM 3782 C C . PHE A 1 482 ? 17.497 -26.258 -44.041 1.00 81.88 482 PHE A C 1
ATOM 3784 O O . PHE A 1 482 ? 17.454 -25.315 -43.266 1.00 81.88 482 PHE A O 1
ATOM 3791 N N . LYS A 1 483 ? 18.540 -26.440 -44.864 1.00 81.12 483 LYS A N 1
ATOM 3792 C CA . LYS A 1 483 ? 19.730 -25.566 -44.913 1.00 81.12 483 LYS A CA 1
ATOM 3793 C C . LYS A 1 483 ? 20.026 -25.114 -46.351 1.00 81.12 483 LYS A C 1
ATOM 3795 O O . LYS A 1 483 ? 20.755 -25.841 -47.041 1.00 81.12 483 LYS A O 1
ATOM 3800 N N . PRO A 1 484 ? 19.492 -23.965 -46.806 1.00 80.25 484 PRO A N 1
ATOM 3801 C CA . PRO A 1 484 ? 18.485 -23.108 -46.154 1.00 80.25 484 PRO A CA 1
ATOM 3802 C C . PRO A 1 484 ? 17.040 -23.632 -46.347 1.00 80.25 484 PRO A C 1
ATOM 3804 O O . PRO A 1 484 ? 16.805 -24.467 -47.233 1.00 80.25 484 PRO A O 1
ATOM 3807 N N . PRO A 1 485 ? 16.068 -23.209 -45.514 1.00 88.38 485 PRO A N 1
ATOM 3808 C CA . PRO A 1 485 ? 14.645 -23.392 -45.807 1.00 88.38 485 PRO A CA 1
ATOM 3809 C C . PRO A 1 485 ? 14.209 -22.499 -46.984 1.00 88.38 485 PRO A C 1
ATOM 3811 O O . PRO A 1 485 ? 14.846 -21.493 -47.260 1.00 88.38 485 PRO A O 1
ATOM 3814 N N . HIS A 1 486 ? 13.137 -22.880 -47.686 1.00 88.56 486 HIS A N 1
ATOM 3815 C CA . HIS A 1 486 ? 12.633 -22.185 -48.884 1.00 88.56 486 HIS A CA 1
ATOM 3816 C C . HIS A 1 486 ? 11.101 -22.195 -48.895 1.00 88.56 486 HIS A C 1
ATOM 3818 O O . HIS A 1 486 ? 10.500 -23.025 -48.208 1.00 88.56 486 HIS A O 1
ATOM 3824 N N . LYS A 1 487 ? 10.465 -21.380 -49.742 1.00 86.00 487 LYS A N 1
ATOM 3825 C CA . LYS A 1 487 ? 9.003 -21.238 -49.878 1.00 86.00 487 LYS A CA 1
ATOM 3826 C C . LYS A 1 487 ? 8.258 -22.571 -49.964 1.00 86.00 487 LYS A C 1
ATOM 3828 O O . LYS A 1 487 ? 7.323 -22.805 -49.209 1.00 86.00 487 LYS A O 1
ATOM 3833 N N . GLY A 1 488 ? 8.734 -23.513 -50.785 1.00 85.19 488 GLY A N 1
ATOM 3834 C CA . GLY A 1 488 ? 8.145 -24.860 -50.857 1.00 85.19 488 GLY A CA 1
ATOM 3835 C C . GLY A 1 488 ? 8.125 -25.650 -49.531 1.00 85.19 488 GLY A C 1
ATOM 3836 O O . GLY A 1 488 ? 7.248 -26.485 -49.338 1.00 85.19 488 GLY A O 1
ATOM 3837 N N . HIS A 1 489 ? 9.053 -25.397 -48.600 1.00 87.56 489 HIS A N 1
ATOM 3838 C CA . HIS A 1 489 ? 9.023 -25.995 -47.262 1.00 87.56 489 HIS A CA 1
ATOM 3839 C C . HIS A 1 489 ? 7.969 -25.328 -46.371 1.00 87.56 489 HIS A C 1
ATOM 3841 O O . HIS A 1 489 ? 7.307 -26.026 -45.608 1.00 87.56 489 HIS A O 1
ATOM 3847 N N . VAL A 1 490 ? 7.793 -24.008 -46.487 1.00 87.56 490 VAL A N 1
ATOM 3848 C CA . VAL A 1 490 ? 6.752 -23.256 -45.767 1.00 87.56 490 VAL A CA 1
ATOM 3849 C C . VAL A 1 490 ? 5.368 -23.734 -46.205 1.00 87.56 490 VAL A C 1
ATOM 3851 O O . VAL A 1 490 ? 4.576 -24.125 -45.358 1.00 87.56 490 VAL A O 1
ATOM 3854 N N . LEU A 1 491 ? 5.134 -23.876 -47.515 1.00 87.50 491 LEU A N 1
ATOM 3855 C CA . LEU A 1 491 ? 3.887 -24.439 -48.056 1.00 87.50 491 LEU A CA 1
ATOM 3856 C C . LEU A 1 491 ? 3.617 -25.871 -47.555 1.00 87.50 491 LEU A C 1
ATOM 3858 O O . LEU A 1 491 ? 2.477 -26.247 -47.286 1.00 87.50 491 LEU A O 1
ATOM 3862 N N . ALA A 1 492 ? 4.667 -26.685 -47.392 1.00 86.12 492 ALA A N 1
ATOM 3863 C CA . ALA A 1 492 ? 4.539 -28.021 -46.809 1.00 86.12 492 ALA A CA 1
ATOM 3864 C C . ALA A 1 492 ? 4.138 -27.968 -45.324 1.00 86.12 492 ALA A C 1
ATOM 3866 O O . ALA A 1 492 ? 3.319 -28.775 -44.879 1.00 86.12 492 ALA A O 1
ATOM 3867 N N . ALA A 1 493 ? 4.703 -27.025 -44.566 1.00 88.12 493 ALA A N 1
ATOM 3868 C CA . ALA A 1 493 ? 4.358 -26.795 -43.168 1.00 88.12 493 ALA A CA 1
ATOM 3869 C C . ALA A 1 493 ? 2.920 -26.268 -43.015 1.00 88.12 493 ALA A C 1
ATOM 3871 O O . ALA A 1 493 ? 2.201 -26.731 -42.133 1.00 88.12 493 ALA A O 1
ATOM 3872 N N . GLU A 1 494 ? 2.465 -25.386 -43.907 1.00 88.06 494 GLU A N 1
ATOM 3873 C CA . GLU A 1 494 ? 1.083 -24.890 -43.945 1.00 88.06 494 GLU A CA 1
ATOM 3874 C C . GLU A 1 494 ? 0.078 -26.009 -44.239 1.00 88.06 494 GLU A C 1
ATOM 3876 O O . GLU A 1 494 ? -0.911 -26.156 -43.519 1.00 88.06 494 GLU A O 1
ATOM 3881 N N . ALA A 1 495 ? 0.371 -26.876 -45.214 1.00 86.88 495 ALA A N 1
ATOM 3882 C CA . ALA A 1 495 ? -0.461 -28.045 -45.506 1.00 86.88 495 ALA A CA 1
ATOM 3883 C C . ALA A 1 495 ? -0.553 -29.015 -44.310 1.00 86.88 495 ALA A C 1
ATOM 3885 O O . ALA A 1 495 ? -1.615 -29.572 -44.035 1.00 86.88 495 ALA A O 1
ATOM 3886 N N . LEU A 1 496 ? 0.545 -29.204 -43.568 1.00 86.06 496 LEU A N 1
ATOM 3887 C CA . LEU A 1 496 ? 0.573 -30.017 -42.346 1.00 86.06 496 LEU A CA 1
ATOM 3888 C C . LEU A 1 496 ? -0.203 -29.374 -41.187 1.00 86.06 496 LEU A C 1
ATOM 3890 O O . LEU A 1 496 ? -0.887 -30.081 -40.447 1.00 86.06 496 LEU A O 1
ATOM 3894 N N . ALA A 1 497 ? -0.122 -28.052 -41.045 1.00 87.12 497 ALA A N 1
ATOM 3895 C CA . ALA A 1 497 ? -0.805 -27.287 -40.005 1.00 87.12 497 ALA A CA 1
ATOM 3896 C C . ALA A 1 497 ? -2.315 -27.111 -40.250 1.00 87.12 497 ALA A C 1
ATOM 3898 O O . ALA A 1 497 ? -3.052 -26.792 -39.317 1.00 87.12 497 ALA A O 1
ATOM 3899 N N . ALA A 1 498 ? -2.795 -27.316 -41.479 1.00 86.19 498 ALA A N 1
ATOM 3900 C CA . ALA A 1 498 ? -4.226 -27.319 -41.781 1.00 86.19 498 ALA A CA 1
ATOM 3901 C C . ALA A 1 498 ? -4.954 -28.524 -41.147 1.00 86.19 498 ALA A C 1
ATOM 3903 O O . ALA A 1 498 ? -6.100 -28.408 -40.722 1.00 86.19 498 ALA A O 1
ATOM 3904 N N . GLU A 1 499 ? -4.270 -29.667 -41.030 1.00 83.62 499 GLU A N 1
ATOM 3905 C CA . GLU A 1 499 ? -4.821 -30.929 -40.505 1.00 83.62 499 GLU A CA 1
ATOM 3906 C C . GLU A 1 499 ? -4.462 -31.203 -39.031 1.00 83.62 499 GLU A C 1
ATOM 3908 O O . GLU A 1 499 ? -4.915 -32.197 -38.444 1.00 83.62 499 GLU A O 1
ATOM 3913 N N . ALA A 1 500 ? -3.649 -30.332 -38.428 1.00 87.12 500 ALA A N 1
ATOM 3914 C CA . ALA A 1 500 ? -3.157 -30.447 -37.061 1.00 87.12 500 ALA A CA 1
ATOM 3915 C C . ALA A 1 500 ? -3.432 -29.183 -36.237 1.00 87.12 500 ALA A C 1
ATOM 3917 O O . ALA A 1 500 ? -3.504 -28.070 -36.755 1.00 87.12 500 ALA A O 1
ATOM 3918 N N . ASP A 1 501 ? -3.538 -29.364 -34.925 1.00 86.06 501 ASP A N 1
ATOM 3919 C CA . ASP A 1 501 ? -3.660 -28.260 -33.974 1.00 86.06 501 ASP A CA 1
ATOM 3920 C C . ASP A 1 501 ? -2.282 -27.603 -33.747 1.00 86.06 501 ASP A C 1
ATOM 3922 O O . ASP A 1 501 ? -2.188 -26.390 -33.579 1.00 86.06 501 ASP A O 1
ATOM 3926 N N . LEU A 1 502 ? -1.200 -28.395 -33.827 1.00 88.81 502 LEU A N 1
ATOM 3927 C CA . LEU A 1 502 ? 0.197 -27.958 -33.685 1.00 88.81 502 LEU A CA 1
ATOM 3928 C C . LEU A 1 502 ? 1.111 -28.619 -34.727 1.00 88.81 502 LEU A C 1
ATOM 3930 O O . LEU A 1 502 ? 0.923 -29.793 -35.050 1.00 88.81 502 LEU A O 1
ATOM 3934 N N . ILE A 1 503 ? 2.151 -27.914 -35.190 1.00 90.25 503 ILE A N 1
ATOM 3935 C CA . ILE A 1 503 ? 3.209 -28.464 -36.054 1.00 90.25 503 ILE A CA 1
ATOM 3936 C C . ILE A 1 503 ? 4.606 -28.255 -35.455 1.00 90.25 503 ILE A C 1
ATOM 3938 O O . ILE A 1 503 ? 5.007 -27.138 -35.141 1.00 90.25 503 ILE A O 1
ATOM 3942 N N . TYR A 1 504 ? 5.381 -29.337 -35.354 1.00 89.75 504 TYR A N 1
ATOM 3943 C CA . TYR A 1 504 ? 6.791 -29.308 -34.963 1.00 89.75 504 TYR A CA 1
ATOM 3944 C C . TYR A 1 504 ? 7.699 -29.485 -36.178 1.00 89.75 504 TYR A C 1
ATOM 3946 O O . TYR A 1 504 ? 7.647 -30.511 -36.861 1.00 89.75 504 TYR A O 1
ATOM 3954 N N . ILE A 1 505 ? 8.574 -28.510 -36.412 1.00 90.12 505 ILE A N 1
ATOM 3955 C CA . ILE A 1 505 ? 9.577 -28.527 -37.477 1.00 90.12 505 ILE A CA 1
ATOM 3956 C C . ILE A 1 505 ? 10.934 -28.819 -36.838 1.00 90.12 505 ILE A C 1
ATOM 3958 O O . ILE A 1 505 ? 11.455 -28.002 -36.083 1.00 90.12 505 ILE A O 1
ATOM 3962 N N . PHE A 1 506 ? 11.514 -29.987 -37.126 1.00 87.62 506 PHE A N 1
ATOM 3963 C CA . PHE A 1 506 ? 12.809 -30.376 -36.559 1.00 87.62 506 PHE A CA 1
ATOM 3964 C C . PHE A 1 506 ? 13.949 -30.086 -37.536 1.00 87.62 506 PHE A C 1
ATOM 3966 O O . PHE A 1 506 ? 13.988 -30.668 -38.624 1.00 87.62 506 PHE A O 1
ATOM 3973 N N . VAL A 1 507 ? 14.902 -29.246 -37.119 1.00 83.88 507 VAL A N 1
ATOM 3974 C CA . VAL A 1 507 ? 16.087 -28.842 -37.896 1.00 83.88 507 VAL A CA 1
ATOM 3975 C C . VAL A 1 507 ? 17.333 -29.618 -37.442 1.00 83.88 507 VAL A C 1
ATOM 3977 O O . VAL A 1 507 ? 17.561 -29.851 -36.255 1.00 83.88 507 VAL A O 1
ATOM 3980 N N . SER A 1 508 ? 18.166 -30.051 -38.398 1.00 73.00 508 SER A N 1
ATOM 3981 C CA . SER A 1 508 ? 19.377 -30.847 -38.112 1.00 73.00 508 SER A CA 1
ATOM 3982 C C . SER A 1 508 ? 20.543 -30.034 -37.527 1.00 73.00 508 SER A C 1
ATOM 3984 O O . SER A 1 508 ? 20.928 -29.013 -38.104 1.00 73.00 508 SER A O 1
ATOM 3986 N N . ALA A 1 509 ? 21.216 -30.577 -36.506 1.00 67.44 509 ALA A N 1
ATOM 3987 C CA . ALA A 1 509 ? 22.483 -30.079 -35.952 1.00 67.44 509 ALA A CA 1
ATOM 3988 C C . ALA A 1 509 ? 23.611 -31.136 -36.063 1.00 67.44 509 ALA A C 1
ATOM 3990 O O . ALA A 1 509 ? 23.924 -31.828 -35.094 1.00 67.44 509 ALA A O 1
ATOM 3991 N N . PRO A 1 510 ? 24.212 -31.346 -37.254 1.00 58.72 510 PRO A N 1
ATOM 3992 C CA . PRO A 1 510 ? 25.298 -32.310 -37.410 1.00 58.72 510 PRO A CA 1
ATOM 3993 C C . PRO A 1 510 ? 26.602 -31.787 -36.789 1.00 58.72 510 PRO A C 1
ATOM 3995 O O . PRO A 1 510 ? 27.038 -30.686 -37.106 1.00 58.72 510 PRO A O 1
ATOM 3998 N N . GLN A 1 511 ? 27.274 -32.612 -35.980 1.00 53.72 511 GLN A N 1
ATOM 3999 C CA . GLN A 1 511 ? 28.530 -32.258 -35.296 1.00 53.72 511 GLN A CA 1
ATOM 4000 C C . GLN A 1 511 ? 29.773 -32.164 -36.213 1.00 53.72 511 GLN A C 1
ATOM 4002 O O . GLN A 1 511 ? 30.839 -31.799 -35.729 1.00 53.72 511 GLN A O 1
ATOM 4007 N N . LEU A 1 512 ? 29.685 -32.502 -37.513 1.00 48.91 512 LEU A N 1
ATOM 4008 C CA . LEU A 1 512 ? 30.879 -32.692 -38.365 1.00 48.91 512 LEU A CA 1
ATOM 4009 C C . LEU A 1 512 ? 30.858 -32.088 -39.787 1.00 48.91 512 LEU A C 1
ATOM 4011 O O . LEU A 1 512 ? 31.889 -32.144 -40.447 1.00 48.91 512 LEU A O 1
ATOM 4015 N N . SER A 1 513 ? 29.772 -31.475 -40.277 1.00 50.44 513 SER A N 1
ATOM 4016 C CA . SER A 1 513 ? 29.831 -30.682 -41.528 1.00 50.44 513 SER A CA 1
ATOM 4017 C C . SER A 1 513 ? 28.562 -29.853 -41.765 1.00 50.44 513 SER A C 1
ATOM 4019 O O . SER A 1 513 ? 27.485 -30.418 -41.988 1.00 50.44 513 SER A O 1
ATOM 4021 N N . GLY A 1 514 ? 28.679 -28.523 -41.780 1.00 54.91 514 GLY A N 1
ATOM 4022 C CA . GLY A 1 514 ? 27.663 -27.641 -42.370 1.00 54.91 514 GLY A CA 1
ATOM 4023 C C . GLY A 1 514 ? 27.633 -27.793 -43.896 1.00 54.91 514 GLY A C 1
ATOM 4024 O O . GLY A 1 514 ? 28.647 -28.137 -44.503 1.00 54.91 514 GLY A O 1
ATOM 4025 N N . ARG A 1 515 ? 26.480 -27.566 -44.542 1.00 61.84 515 ARG A N 1
ATOM 4026 C CA . ARG A 1 515 ? 26.451 -27.448 -46.011 1.00 61.84 515 ARG A CA 1
ATOM 4027 C C . ARG A 1 515 ? 27.038 -26.087 -46.370 1.00 61.84 515 ARG A C 1
ATOM 4029 O O . ARG A 1 515 ? 26.502 -25.072 -45.931 1.00 61.84 515 ARG A O 1
ATOM 4036 N N . SER A 1 516 ? 28.124 -26.084 -47.133 1.00 65.75 516 SER A N 1
ATOM 4037 C CA . SER A 1 516 ? 28.763 -24.860 -47.607 1.00 65.75 516 SER A CA 1
ATOM 4038 C C . SER A 1 516 ? 28.045 -24.293 -48.835 1.00 65.75 516 SER A C 1
ATOM 4040 O O . SER A 1 516 ? 27.538 -25.046 -49.677 1.00 65.75 516 SER A O 1
ATOM 4042 N N . LEU A 1 517 ? 28.013 -22.968 -48.912 1.00 68.12 517 LEU A N 1
ATOM 4043 C CA . LEU A 1 517 ? 27.808 -22.181 -50.126 1.00 68.12 517 LEU A CA 1
ATOM 4044 C C . LEU A 1 517 ? 29.068 -22.270 -51.009 1.00 68.12 517 LEU A C 1
ATOM 4046 O O . LEU A 1 517 ? 30.133 -22.679 -50.527 1.00 68.12 517 LEU A O 1
ATOM 4050 N N . LYS A 1 518 ? 28.978 -21.941 -52.304 1.00 65.50 518 LYS A N 1
ATOM 4051 C CA . LYS A 1 518 ? 30.149 -21.967 -53.205 1.00 65.50 518 LYS A CA 1
ATOM 4052 C C . LYS A 1 518 ? 31.166 -20.882 -52.834 1.00 65.50 518 LYS A C 1
ATOM 4054 O O . LYS A 1 518 ? 32.358 -21.107 -53.027 1.00 65.50 518 LYS A O 1
ATOM 4059 N N . SER A 1 519 ? 30.709 -19.797 -52.207 1.00 60.28 519 SER A N 1
ATOM 4060 C CA . SER A 1 519 ? 31.510 -18.742 -51.561 1.00 60.28 519 SER A CA 1
ATOM 4061 C C . SER A 1 519 ? 32.338 -19.209 -50.347 1.00 60.28 519 SER A C 1
ATOM 4063 O O . SER A 1 519 ? 33.234 -18.499 -49.896 1.00 60.28 519 SER A O 1
ATOM 4065 N N . GLY A 1 520 ? 32.086 -20.413 -49.815 1.00 60.28 520 GLY A N 1
ATOM 4066 C CA . GLY A 1 520 ? 32.807 -20.986 -48.670 1.00 60.28 520 GLY A CA 1
ATOM 4067 C C . GLY A 1 520 ? 32.143 -20.760 -47.306 1.00 60.28 520 GLY A C 1
ATOM 4068 O O . GLY A 1 520 ? 32.552 -21.393 -46.330 1.00 60.28 520 GLY A O 1
ATOM 4069 N N . ALA A 1 521 ? 31.089 -19.941 -47.228 1.00 67.69 521 ALA A N 1
ATOM 4070 C CA . ALA A 1 521 ? 30.286 -19.757 -46.019 1.00 67.69 521 ALA A CA 1
ATOM 4071 C C . ALA A 1 521 ? 29.451 -21.015 -45.694 1.00 67.69 521 ALA A C 1
ATOM 4073 O O . ALA A 1 521 ? 28.939 -21.690 -46.589 1.00 67.69 521 ALA A O 1
ATOM 4074 N N . THR A 1 522 ? 29.308 -21.368 -44.412 1.00 74.56 522 THR A N 1
ATOM 4075 C CA . THR A 1 522 ? 28.537 -22.546 -43.967 1.00 74.56 522 THR A CA 1
ATOM 4076 C C . THR A 1 522 ? 27.267 -22.140 -43.237 1.00 74.56 522 THR A C 1
ATOM 4078 O O . THR A 1 522 ? 27.350 -21.394 -42.269 1.00 74.56 522 THR A O 1
ATOM 4081 N N . ILE A 1 523 ? 26.121 -22.709 -43.624 1.00 77.69 523 ILE A N 1
ATOM 4082 C CA . ILE A 1 523 ? 24.832 -22.425 -42.973 1.00 77.69 523 ILE A CA 1
ATOM 4083 C C . ILE A 1 523 ? 24.700 -23.263 -41.690 1.00 77.69 523 ILE A C 1
ATOM 4085 O O . ILE A 1 523 ? 24.658 -24.505 -41.746 1.00 77.69 523 ILE A O 1
ATOM 4089 N N . SER A 1 524 ? 24.646 -22.596 -40.533 1.00 82.06 524 SER A N 1
ATOM 4090 C CA . SER A 1 524 ? 24.502 -23.232 -39.216 1.00 82.06 524 SER A CA 1
ATOM 4091 C C . SER A 1 524 ? 23.073 -23.751 -38.967 1.00 82.06 524 SER A C 1
ATOM 4093 O O . SER A 1 524 ? 22.156 -23.532 -39.760 1.00 82.06 524 SER A O 1
ATOM 4095 N N . ALA A 1 525 ? 22.876 -24.542 -37.904 1.00 79.62 525 ALA A N 1
ATOM 4096 C CA . ALA A 1 525 ? 21.528 -24.969 -37.505 1.00 79.62 525 ALA A CA 1
ATOM 4097 C C . ALA A 1 525 ? 20.706 -23.786 -36.972 1.00 79.62 525 ALA A C 1
ATOM 4099 O O . ALA A 1 525 ? 19.542 -23.662 -37.336 1.00 79.62 525 ALA A O 1
ATOM 4100 N N . ASP A 1 526 ? 21.338 -22.895 -36.208 1.00 82.50 526 ASP A N 1
ATOM 4101 C CA . ASP A 1 526 ? 20.701 -21.701 -35.648 1.00 82.50 526 ASP A CA 1
ATOM 4102 C C . ASP A 1 526 ? 20.297 -20.716 -36.746 1.00 82.50 526 ASP A C 1
ATOM 4104 O O . ASP A 1 526 ? 19.167 -20.244 -36.758 1.00 82.50 526 ASP A O 1
ATOM 4108 N N . GLN A 1 527 ? 21.159 -20.503 -37.748 1.00 84.50 527 GLN A N 1
ATOM 4109 C CA . GLN A 1 527 ? 20.831 -19.687 -38.923 1.00 84.50 527 GLN A CA 1
ATOM 4110 C C . GLN A 1 527 ? 19.638 -20.260 -39.695 1.00 84.50 527 GLN A C 1
ATOM 4112 O O . GLN A 1 527 ? 18.785 -19.514 -40.164 1.00 84.50 527 GLN A O 1
ATOM 4117 N N . ALA A 1 528 ? 19.532 -21.588 -39.801 1.00 84.94 528 ALA A N 1
ATOM 4118 C CA . ALA A 1 528 ? 18.378 -22.226 -40.426 1.00 84.94 528 ALA A CA 1
ATOM 4119 C C . ALA A 1 528 ? 17.084 -22.052 -39.609 1.00 84.94 528 ALA A C 1
ATOM 4121 O O . ALA A 1 528 ? 16.021 -21.899 -40.208 1.00 84.94 528 ALA A O 1
ATOM 4122 N N . VAL A 1 529 ? 17.158 -22.056 -38.271 1.00 87.25 529 VAL A N 1
ATOM 4123 C CA . VAL A 1 529 ? 16.011 -21.753 -37.393 1.00 87.25 529 VAL A CA 1
ATOM 4124 C C . VAL A 1 529 ? 15.604 -20.287 -37.519 1.00 87.25 529 VAL A C 1
ATOM 4126 O O . VAL A 1 529 ? 14.423 -20.011 -37.686 1.00 87.25 529 VAL A O 1
ATOM 4129 N N . GLN A 1 530 ? 16.565 -19.362 -37.538 1.00 87.31 530 GLN A N 1
ATOM 4130 C CA . GLN A 1 530 ? 16.304 -17.936 -37.754 1.00 87.31 530 GLN A CA 1
ATOM 4131 C C . GLN A 1 530 ? 15.651 -17.682 -39.120 1.00 87.31 530 GLN A C 1
ATOM 4133 O O . GLN A 1 530 ? 14.658 -16.967 -39.191 1.00 87.31 530 GLN A O 1
ATOM 4138 N N . CYS A 1 531 ? 16.125 -18.338 -40.189 1.00 87.19 531 CYS A N 1
ATOM 4139 C CA . CYS A 1 531 ? 15.487 -18.262 -41.510 1.00 87.19 531 CYS A CA 1
ATOM 4140 C C . CYS A 1 531 ? 14.047 -18.804 -41.489 1.00 87.19 531 CYS A C 1
ATOM 4142 O O . CYS A 1 531 ? 13.167 -18.253 -42.145 1.00 87.19 531 CYS A O 1
ATOM 4144 N N . TRP A 1 532 ? 13.794 -19.894 -40.756 1.00 89.50 532 TRP A N 1
ATOM 4145 C CA . TRP A 1 532 ? 12.444 -20.435 -40.584 1.00 89.50 532 TRP A CA 1
ATOM 4146 C C . TRP A 1 532 ? 11.529 -19.473 -39.828 1.00 89.50 532 TRP A C 1
ATOM 4148 O O . TRP A 1 532 ? 10.409 -19.259 -40.279 1.00 89.50 532 TRP A O 1
ATOM 4158 N N . ASN A 1 533 ? 12.000 -18.891 -38.725 1.00 90.00 533 ASN A N 1
ATOM 4159 C CA . ASN A 1 533 ? 11.226 -17.934 -37.936 1.00 90.00 533 ASN A CA 1
ATOM 4160 C C . ASN A 1 533 ? 10.915 -16.682 -38.763 1.00 90.00 533 ASN A C 1
ATOM 4162 O O . ASN A 1 533 ? 9.749 -16.340 -38.891 1.00 90.00 533 ASN A O 1
ATOM 4166 N N . ALA A 1 534 ? 11.896 -16.117 -39.478 1.00 86.69 534 ALA A N 1
ATOM 4167 C CA . ALA A 1 534 ? 11.673 -14.973 -40.368 1.00 86.69 534 ALA A CA 1
ATOM 4168 C C . ALA A 1 534 ? 10.579 -15.237 -41.425 1.00 86.69 534 ALA A C 1
ATOM 4170 O O . ALA A 1 534 ? 9.750 -14.369 -41.702 1.00 86.69 534 ALA A O 1
ATOM 4171 N N . MET A 1 535 ? 10.529 -16.456 -41.980 1.00 86.25 535 MET A N 1
ATOM 4172 C CA . MET A 1 535 ? 9.484 -16.856 -42.930 1.00 86.25 535 MET A CA 1
ATOM 4173 C C . MET A 1 535 ? 8.136 -17.206 -42.270 1.00 86.25 535 MET A C 1
ATOM 4175 O O . MET A 1 535 ? 7.099 -17.061 -42.915 1.00 86.25 535 MET A O 1
ATOM 4179 N N . ILE A 1 536 ? 8.121 -17.685 -41.019 1.00 87.94 536 ILE A N 1
ATOM 4180 C CA . ILE A 1 536 ? 6.908 -18.118 -40.299 1.00 87.94 536 ILE A CA 1
ATOM 4181 C C . ILE A 1 536 ? 6.238 -16.969 -39.532 1.00 87.94 536 ILE A C 1
ATOM 4183 O O . ILE A 1 536 ? 5.009 -16.965 -39.434 1.00 87.94 536 ILE A O 1
ATOM 4187 N N . ASP A 1 537 ? 6.995 -15.997 -39.020 1.00 83.12 537 ASP A N 1
ATOM 4188 C CA . ASP A 1 537 ? 6.536 -14.951 -38.085 1.00 83.12 537 ASP A CA 1
ATOM 4189 C C . ASP A 1 537 ? 5.409 -14.082 -38.628 1.00 83.12 537 ASP A C 1
ATOM 4191 O O . ASP A 1 537 ? 4.659 -13.461 -37.877 1.00 83.12 537 ASP A O 1
ATOM 4195 N N . LYS A 1 538 ? 5.266 -14.062 -39.946 1.00 75.44 538 LYS A N 1
ATOM 4196 C CA . LYS A 1 538 ? 4.240 -13.309 -40.649 1.00 75.44 538 LYS A CA 1
ATOM 4197 C C . LYS A 1 538 ? 3.402 -14.218 -41.576 1.00 75.44 538 LYS A C 1
ATOM 4199 O O . LYS A 1 538 ? 2.865 -13.758 -42.580 1.00 75.44 538 LYS A O 1
ATOM 4204 N N . SER A 1 539 ? 3.341 -15.517 -41.265 1.00 77.44 539 SER A N 1
ATOM 4205 C CA . SER A 1 539 ? 2.556 -16.544 -41.969 1.00 77.44 539 SER A CA 1
ATOM 4206 C C . SER A 1 539 ? 1.323 -16.972 -41.164 1.00 77.44 539 SER A C 1
ATOM 4208 O O . SER A 1 539 ? 1.244 -16.767 -39.951 1.00 77.44 539 SER A O 1
ATOM 4210 N N . SER A 1 540 ? 0.388 -17.663 -41.823 1.00 79.00 540 SER A N 1
ATOM 4211 C CA . SER A 1 540 ? -0.846 -18.186 -41.211 1.00 79.00 540 SER A CA 1
ATOM 4212 C C . SER A 1 540 ? -0.617 -19.216 -40.090 1.00 79.00 540 SER A C 1
ATOM 4214 O O . SER A 1 540 ? -1.520 -19.502 -39.302 1.00 79.00 540 SER A O 1
ATOM 4216 N N . ILE A 1 541 ? 0.597 -19.770 -39.993 1.00 83.31 541 ILE A N 1
ATOM 4217 C CA . ILE A 1 541 ? 0.955 -20.828 -39.043 1.00 83.31 541 ILE A CA 1
ATOM 4218 C C . ILE A 1 541 ? 1.789 -20.342 -37.856 1.00 83.31 541 ILE A C 1
ATOM 4220 O O . ILE A 1 541 ? 2.181 -21.182 -37.046 1.00 83.31 541 ILE A O 1
ATOM 4224 N N . LYS A 1 542 ? 2.015 -19.027 -37.692 1.00 83.38 542 LYS A N 1
ATOM 4225 C CA . LYS A 1 542 ? 2.793 -18.441 -36.577 1.00 83.38 542 LYS A CA 1
ATOM 4226 C C . LYS A 1 542 ? 2.417 -19.040 -35.215 1.00 83.38 542 LYS A C 1
ATOM 4228 O O . LYS A 1 542 ? 3.264 -19.548 -34.482 1.00 83.38 542 LYS A O 1
ATOM 4233 N N . ASN A 1 543 ? 1.119 -19.086 -34.919 1.00 82.00 543 ASN A N 1
ATOM 4234 C CA . ASN A 1 543 ? 0.614 -19.544 -33.621 1.00 82.00 543 ASN A CA 1
ATOM 4235 C C . ASN A 1 543 ? 0.602 -21.078 -33.475 1.00 82.00 543 ASN A C 1
ATOM 4237 O O . ASN A 1 543 ? 0.517 -21.585 -32.358 1.00 82.00 543 ASN A O 1
ATOM 4241 N N . LYS A 1 544 ? 0.742 -21.822 -34.582 1.00 84.88 544 LYS A N 1
ATOM 4242 C CA . LYS A 1 544 ? 0.703 -23.295 -34.622 1.00 84.88 544 LYS A CA 1
ATOM 4243 C C . LYS A 1 544 ? 2.080 -23.947 -34.766 1.00 84.88 544 LYS A C 1
ATOM 4245 O O . LYS A 1 544 ? 2.233 -25.117 -34.411 1.00 84.88 544 LYS A O 1
ATOM 4250 N N . ALA A 1 545 ? 3.066 -23.236 -35.311 1.00 87.06 545 ALA A N 1
ATOM 4251 C CA . ALA A 1 545 ? 4.373 -23.781 -35.649 1.00 87.06 545 ALA A CA 1
ATOM 4252 C C . ALA A 1 545 ? 5.393 -23.637 -34.515 1.00 87.06 545 ALA A C 1
ATOM 4254 O O . ALA A 1 545 ? 5.480 -22.614 -33.835 1.00 87.06 545 ALA A O 1
ATOM 4255 N N . ARG A 1 546 ? 6.186 -24.691 -34.306 1.00 89.12 546 ARG A N 1
ATOM 4256 C CA . ARG A 1 546 ? 7.304 -24.734 -33.358 1.00 89.12 546 ARG A CA 1
ATOM 4257 C C . ARG A 1 546 ? 8.539 -25.280 -34.065 1.00 89.12 546 ARG A C 1
ATOM 4259 O O . ARG A 1 546 ? 8.585 -26.459 -34.422 1.00 89.12 546 ARG A O 1
ATOM 4266 N N . VAL A 1 547 ? 9.535 -24.423 -34.279 1.00 87.88 547 VAL A N 1
ATOM 4267 C CA . VAL A 1 547 ? 10.794 -24.781 -34.945 1.00 87.88 547 VAL A CA 1
ATOM 4268 C C . VAL A 1 547 ? 11.825 -25.131 -33.880 1.00 87.88 547 VAL A C 1
ATOM 4270 O O . VAL A 1 547 ? 12.180 -24.293 -33.060 1.00 87.88 547 VAL A O 1
ATOM 4273 N N . LEU A 1 548 ? 12.284 -26.382 -33.865 1.00 85.38 548 LEU A N 1
ATOM 4274 C CA . LEU A 1 548 ? 13.187 -26.898 -32.838 1.00 85.38 548 LEU A CA 1
ATOM 4275 C C . LEU A 1 548 ? 14.429 -27.532 -33.462 1.00 85.38 548 LEU A C 1
ATOM 4277 O O . LEU A 1 548 ? 14.363 -28.240 -34.472 1.00 85.38 548 LEU A O 1
ATOM 4281 N N . ILE A 1 549 ? 15.569 -27.335 -32.810 1.00 84.31 549 ILE A N 1
ATOM 4282 C CA . ILE A 1 549 ? 16.795 -28.077 -33.104 1.00 84.31 549 ILE A CA 1
ATOM 4283 C C . ILE A 1 549 ? 16.698 -29.446 -32.420 1.00 84.31 549 ILE A C 1
ATOM 4285 O O . ILE A 1 549 ? 16.119 -29.575 -31.346 1.00 84.31 549 ILE A O 1
ATOM 4289 N N . GLY A 1 550 ? 17.211 -30.504 -33.054 1.00 76.12 550 GLY A N 1
ATOM 4290 C CA . GLY A 1 550 ? 17.264 -31.824 -32.412 1.00 76.12 550 GLY A CA 1
ATOM 4291 C C . GLY A 1 550 ? 18.049 -31.799 -31.085 1.00 76.12 550 GLY A C 1
ATOM 4292 O O . GLY A 1 550 ? 19.019 -31.051 -30.986 1.00 76.12 550 GLY A O 1
ATOM 4293 N N . PRO A 1 551 ? 17.672 -32.615 -30.081 1.00 75.00 551 PRO A N 1
ATOM 4294 C CA . PRO A 1 551 ? 18.348 -32.641 -28.784 1.00 75.00 551 PRO A CA 1
ATOM 4295 C C . PRO A 1 551 ? 19.807 -33.107 -28.901 1.00 75.00 551 PRO A C 1
ATOM 4297 O O . PRO A 1 551 ? 20.161 -33.871 -29.809 1.00 75.00 551 PRO A O 1
ATOM 4300 N N . ASP A 1 552 ? 20.640 -32.691 -27.943 1.00 64.94 552 ASP A N 1
ATOM 4301 C CA . ASP A 1 552 ? 22.070 -33.006 -27.912 1.00 64.94 552 ASP A CA 1
ATOM 4302 C C . ASP A 1 552 ? 22.336 -34.514 -28.049 1.00 64.94 552 ASP A C 1
ATOM 4304 O O . ASP A 1 552 ? 21.771 -35.352 -27.344 1.00 64.94 552 ASP A O 1
ATOM 4308 N N . GLY A 1 553 ? 23.203 -34.874 -28.999 1.00 64.62 553 GLY A N 1
ATOM 4309 C CA . GLY A 1 553 ? 23.529 -36.266 -29.327 1.00 64.62 553 GLY A CA 1
ATOM 4310 C C . GLY A 1 553 ? 22.644 -36.913 -30.403 1.00 64.62 553 GLY A C 1
ATOM 4311 O O . GLY A 1 553 ? 22.975 -38.004 -30.873 1.00 64.62 553 GLY A O 1
ATOM 4312 N N . VAL A 1 554 ? 21.575 -36.252 -30.869 1.00 70.56 554 VAL A N 1
ATOM 4313 C CA . VAL A 1 554 ? 20.709 -36.736 -31.961 1.00 70.56 554 VAL A CA 1
ATOM 4314 C C . VAL A 1 554 ? 20.868 -35.858 -33.206 1.00 70.56 554 VAL A C 1
ATOM 4316 O O . VAL A 1 554 ? 20.092 -34.948 -33.473 1.00 70.56 554 VAL A O 1
ATOM 4319 N N . ALA A 1 555 ? 21.870 -36.169 -34.032 1.00 61.47 555 ALA A N 1
ATOM 4320 C CA . ALA A 1 555 ? 22.191 -35.380 -35.230 1.00 61.47 555 ALA A CA 1
ATOM 4321 C C . ALA A 1 555 ? 21.139 -35.469 -36.363 1.00 61.47 555 ALA A C 1
ATOM 4323 O O . ALA A 1 555 ? 21.163 -34.664 -37.296 1.00 61.47 555 ALA A O 1
ATOM 4324 N N . SER A 1 556 ? 20.234 -36.456 -36.320 1.00 78.44 556 SER A N 1
ATOM 4325 C CA . SER A 1 556 ? 19.242 -36.715 -37.372 1.00 78.44 556 SER A CA 1
ATOM 4326 C C . SER A 1 556 ? 17.842 -36.233 -36.959 1.00 78.44 556 SER A C 1
ATOM 4328 O O . SER A 1 556 ? 17.267 -36.819 -36.041 1.00 78.44 556 SER A O 1
ATOM 4330 N N . PRO A 1 557 ? 17.231 -35.267 -37.676 1.00 79.69 557 PRO A N 1
ATOM 4331 C CA . PRO A 1 557 ? 15.852 -34.811 -37.437 1.00 79.69 557 PRO A CA 1
ATOM 4332 C C . PRO A 1 557 ? 14.823 -35.938 -37.480 1.00 79.69 557 PRO A C 1
ATOM 4334 O O . PRO A 1 557 ? 13.838 -35.941 -36.747 1.00 79.69 557 PRO A O 1
ATOM 4337 N N . MET A 1 558 ? 15.084 -36.938 -38.323 1.00 81.75 558 MET A N 1
ATOM 4338 C CA . MET A 1 558 ? 14.247 -38.125 -38.431 1.00 81.75 558 MET A CA 1
ATOM 4339 C C . MET A 1 558 ? 14.270 -38.942 -37.136 1.00 81.75 558 MET A C 1
ATOM 4341 O O . MET A 1 558 ? 13.241 -39.449 -36.697 1.00 81.75 558 MET A O 1
ATOM 4345 N N . MET A 1 559 ? 15.438 -39.052 -36.499 1.00 80.38 559 MET A N 1
ATOM 4346 C CA . MET A 1 559 ? 15.559 -39.732 -35.213 1.00 80.38 559 MET A CA 1
ATOM 4347 C C . MET A 1 559 ? 14.847 -38.946 -34.107 1.00 80.38 559 MET A C 1
ATOM 4349 O O . MET A 1 559 ? 14.205 -39.559 -33.263 1.00 80.38 559 MET A O 1
ATOM 4353 N N . THR A 1 560 ? 14.865 -37.612 -34.152 1.00 82.88 560 THR A N 1
ATOM 4354 C CA . THR A 1 560 ? 14.079 -36.762 -33.242 1.00 82.88 560 THR A CA 1
ATOM 4355 C C . THR A 1 560 ? 12.577 -37.017 -33.385 1.00 82.88 560 THR A C 1
ATOM 4357 O O . THR A 1 560 ? 11.904 -37.247 -32.384 1.00 82.88 560 THR A O 1
ATOM 4360 N N . ALA A 1 561 ? 12.058 -37.097 -34.615 1.00 85.12 561 ALA A N 1
ATOM 4361 C CA . ALA A 1 561 ? 10.652 -37.430 -34.855 1.00 85.12 561 ALA A CA 1
ATOM 4362 C C . ALA A 1 561 ? 10.288 -38.857 -34.392 1.00 85.12 561 ALA A C 1
ATOM 4364 O O . ALA A 1 561 ? 9.214 -39.073 -33.835 1.00 85.12 561 ALA A O 1
ATOM 4365 N N . ILE A 1 562 ? 11.185 -39.836 -34.572 1.00 83.88 562 ILE A N 1
ATOM 4366 C CA . ILE A 1 562 ? 10.998 -41.204 -34.054 1.00 83.88 562 ILE A CA 1
ATOM 4367 C C . ILE A 1 562 ? 11.011 -41.212 -32.519 1.00 83.88 562 ILE A C 1
ATOM 4369 O O . ILE A 1 562 ? 10.196 -41.891 -31.895 1.00 83.88 562 ILE A O 1
ATOM 4373 N N . ASN A 1 563 ? 11.905 -40.444 -31.899 1.00 84.06 563 ASN A N 1
ATOM 4374 C CA . ASN A 1 563 ? 11.979 -40.312 -30.451 1.00 84.06 563 ASN A CA 1
ATOM 4375 C C . ASN A 1 563 ? 10.704 -39.675 -29.886 1.00 84.06 563 ASN A C 1
ATOM 4377 O O . ASN A 1 563 ? 10.204 -40.171 -28.876 1.00 84.06 563 ASN A O 1
ATOM 4381 N N . PHE A 1 564 ? 10.142 -38.679 -30.572 1.00 85.25 564 PHE A N 1
ATOM 4382 C CA . PHE A 1 564 ? 8.909 -37.997 -30.178 1.00 85.25 564 PHE A CA 1
ATOM 4383 C C . PHE A 1 564 ? 7.723 -38.952 -29.998 1.00 85.25 564 PHE A C 1
ATOM 4385 O O . PHE A 1 564 ? 6.954 -38.822 -29.046 1.00 85.25 564 PHE A O 1
ATOM 4392 N N . ILE A 1 565 ? 7.611 -39.962 -30.866 1.00 85.38 565 ILE A N 1
ATOM 4393 C CA . ILE A 1 565 ? 6.535 -40.965 -30.820 1.00 85.38 565 ILE A CA 1
ATOM 4394 C C . ILE A 1 565 ? 6.869 -42.204 -29.968 1.00 85.38 565 ILE A C 1
ATOM 4396 O O . ILE A 1 565 ? 5.985 -43.022 -29.727 1.00 85.38 565 ILE A O 1
ATOM 4400 N N . GLN A 1 566 ? 8.122 -42.382 -29.526 1.00 83.88 566 GLN A N 1
ATOM 4401 C CA . GLN A 1 566 ? 8.566 -43.577 -28.784 1.00 83.88 566 GLN A CA 1
ATOM 4402 C C . GLN A 1 566 ? 8.895 -43.340 -27.306 1.00 83.88 566 GLN A C 1
ATOM 4404 O O . GLN A 1 566 ? 8.949 -44.315 -26.553 1.00 83.88 566 GLN A O 1
ATOM 4409 N N . HIS A 1 567 ? 9.156 -42.101 -26.882 1.00 83.38 567 HIS A N 1
ATOM 4410 C CA . HIS A 1 567 ? 9.464 -41.788 -25.483 1.00 83.38 567 HIS A CA 1
ATOM 4411 C C . HIS A 1 567 ? 8.187 -41.618 -24.644 1.00 83.38 567 HIS A C 1
ATOM 4413 O O . HIS A 1 567 ? 7.147 -41.219 -25.175 1.00 83.38 567 HIS A O 1
ATOM 4419 N N . PRO A 1 568 ? 8.224 -41.935 -23.335 1.00 75.56 568 PRO A N 1
ATOM 4420 C CA . PRO A 1 568 ? 7.094 -41.706 -22.440 1.00 75.56 568 PRO A CA 1
ATOM 4421 C C . PRO A 1 568 ? 6.837 -40.205 -22.245 1.00 75.56 568 PRO A C 1
ATOM 4423 O O . PRO A 1 568 ? 7.771 -39.405 -22.221 1.00 75.56 568 PRO A O 1
ATOM 4426 N N . ALA A 1 569 ? 5.567 -39.832 -22.081 1.00 74.19 569 ALA A N 1
ATOM 4427 C CA . ALA A 1 569 ? 5.186 -38.460 -21.760 1.00 74.19 569 ALA A CA 1
ATOM 4428 C C . ALA A 1 569 ? 5.692 -38.087 -20.353 1.00 74.19 569 ALA A C 1
ATOM 4430 O O . ALA A 1 569 ? 5.372 -38.778 -19.384 1.00 74.19 569 ALA A O 1
ATOM 4431 N N . SER A 1 570 ? 6.455 -36.996 -20.246 1.00 69.56 570 SER A N 1
ATOM 4432 C CA . SER A 1 570 ? 6.941 -36.428 -18.982 1.00 69.56 570 SER A CA 1
ATOM 4433 C C . SER A 1 570 ? 6.597 -34.939 -18.925 1.00 69.56 570 SER A C 1
ATOM 4435 O O . SER A 1 570 ? 6.790 -34.262 -19.939 1.00 69.56 570 SER A O 1
ATOM 4437 N N . PRO A 1 571 ? 6.150 -34.402 -17.772 1.00 57.47 571 PRO A N 1
ATOM 4438 C CA . PRO A 1 571 ? 6.028 -32.960 -17.580 1.00 57.47 571 PRO A CA 1
ATOM 4439 C C . PRO A 1 571 ? 7.384 -32.297 -17.864 1.00 57.47 571 PRO A C 1
ATOM 4441 O O . PRO A 1 571 ? 8.391 -32.699 -17.283 1.00 57.47 571 PRO A O 1
ATOM 4444 N N . GLY A 1 572 ? 7.426 -31.357 -18.812 1.00 60.47 572 GLY A N 1
ATOM 4445 C CA . GLY A 1 572 ? 8.636 -30.612 -19.186 1.00 60.47 572 GLY A CA 1
ATOM 4446 C C . GLY A 1 572 ? 9.464 -31.165 -20.358 1.00 60.47 572 GLY A C 1
ATOM 4447 O O . GLY A 1 572 ? 10.422 -30.512 -20.758 1.00 60.47 572 GLY A O 1
ATOM 4448 N N . ASN A 1 573 ? 9.124 -32.319 -20.953 1.00 74.50 573 ASN A N 1
ATOM 4449 C CA . ASN A 1 573 ? 9.838 -32.817 -22.140 1.00 74.50 573 ASN A CA 1
ATOM 4450 C C . ASN A 1 573 ? 9.135 -32.407 -23.447 1.00 74.50 573 ASN A C 1
ATOM 4452 O O . ASN A 1 573 ? 8.201 -33.074 -23.887 1.00 74.50 573 ASN A O 1
ATOM 4456 N N . ILE A 1 574 ? 9.637 -31.354 -24.100 1.00 75.06 574 ILE A N 1
ATOM 4457 C CA . ILE A 1 574 ? 9.128 -30.847 -25.390 1.00 75.06 574 ILE A CA 1
ATOM 4458 C C . ILE A 1 574 ? 9.396 -31.784 -26.586 1.00 75.06 574 ILE A C 1
ATOM 4460 O O . ILE A 1 574 ? 8.846 -31.579 -27.664 1.00 75.06 574 ILE A O 1
ATOM 4464 N N . TYR A 1 575 ? 10.215 -32.828 -26.406 1.00 81.25 575 TYR A N 1
ATOM 4465 C CA . TYR A 1 575 ? 10.565 -33.814 -27.436 1.00 81.25 575 TYR A CA 1
ATOM 4466 C C . TYR A 1 575 ? 9.807 -35.146 -27.282 1.00 81.25 575 TYR A C 1
ATOM 4468 O O . TYR A 1 575 ? 10.272 -36.170 -27.786 1.00 81.25 575 TYR A O 1
ATOM 4476 N N . ALA A 1 576 ? 8.661 -35.167 -26.591 1.00 83.94 576 ALA A N 1
ATOM 4477 C CA . ALA A 1 576 ? 7.811 -36.352 -26.445 1.00 83.94 576 ALA A CA 1
ATOM 4478 C C . ALA A 1 576 ? 6.319 -36.020 -26.615 1.00 83.94 576 ALA A C 1
ATOM 4480 O O . ALA A 1 576 ? 5.830 -35.024 -26.090 1.00 83.94 576 ALA A O 1
ATOM 4481 N N . ALA A 1 577 ? 5.574 -36.894 -27.299 1.00 82.25 577 ALA A N 1
ATOM 4482 C CA . ALA A 1 577 ? 4.144 -36.698 -27.529 1.00 82.25 577 ALA A CA 1
ATOM 4483 C C . ALA A 1 577 ? 3.311 -36.837 -26.230 1.00 82.25 577 ALA A C 1
ATOM 4485 O O . ALA A 1 577 ? 3.518 -37.809 -25.479 1.00 82.25 577 ALA A O 1
ATOM 4486 N N . PRO A 1 578 ? 2.327 -35.944 -25.988 1.00 80.69 578 PRO A N 1
ATOM 4487 C CA . PRO A 1 578 ? 1.418 -36.024 -24.844 1.00 80.69 578 PRO A CA 1
ATOM 4488 C C . PRO A 1 578 ? 0.514 -37.265 -24.909 1.00 80.69 578 PRO A C 1
ATOM 4490 O O . PRO A 1 578 ? 0.403 -37.921 -25.946 1.00 80.69 578 PRO A O 1
ATOM 4493 N N . LYS A 1 579 ? -0.099 -37.637 -23.778 1.00 80.56 579 LYS A N 1
ATOM 4494 C CA . LYS A 1 579 ? -0.965 -38.828 -23.702 1.00 80.56 579 LYS A CA 1
ATOM 4495 C C . LYS A 1 579 ? -2.212 -38.643 -24.578 1.00 80.56 579 LYS A C 1
ATOM 4497 O O . LYS A 1 579 ? -2.782 -37.559 -24.594 1.00 80.56 579 LYS A O 1
ATOM 4502 N N . ASN A 1 580 ? -2.650 -39.705 -25.258 1.00 80.56 580 ASN A N 1
ATOM 4503 C CA . ASN A 1 580 ? -3.860 -39.736 -26.099 1.00 80.56 580 ASN A CA 1
ATOM 4504 C C . ASN A 1 580 ? -3.864 -38.792 -27.325 1.00 80.56 580 ASN A C 1
ATOM 4506 O O . ASN A 1 580 ? -4.931 -38.476 -27.851 1.00 80.56 580 ASN A O 1
ATOM 4510 N N . ALA A 1 581 ? -2.699 -38.351 -27.811 1.00 84.00 581 ALA A N 1
ATOM 4511 C CA . ALA A 1 581 ? -2.606 -37.504 -29.002 1.00 84.00 581 ALA A CA 1
ATOM 4512 C C . ALA A 1 581 ? -2.634 -38.295 -30.325 1.00 84.00 581 ALA A C 1
ATOM 4514 O O . ALA A 1 581 ? -2.183 -39.443 -30.418 1.00 84.00 581 ALA A O 1
ATOM 4515 N N . THR A 1 582 ? -3.120 -37.643 -31.383 1.00 86.62 582 THR A N 1
ATOM 4516 C CA . THR A 1 582 ? -2.967 -38.102 -32.768 1.00 86.62 582 THR A CA 1
ATOM 4517 C C . THR A 1 582 ? -1.748 -37.424 -33.390 1.00 86.62 582 THR A C 1
ATOM 4519 O O . THR A 1 582 ? -1.725 -36.208 -33.517 1.00 86.62 582 THR A O 1
ATOM 4522 N N . VAL A 1 583 ? -0.736 -38.187 -33.799 1.00 87.75 583 VAL A N 1
ATOM 4523 C CA . VAL A 1 583 ? 0.494 -37.657 -34.404 1.00 87.75 583 VAL A CA 1
ATOM 4524 C C . VAL A 1 583 ? 0.487 -37.888 -35.915 1.00 87.75 583 VAL A C 1
ATOM 4526 O O . VAL A 1 583 ? 0.397 -39.028 -36.372 1.00 87.75 583 VAL A O 1
ATOM 4529 N N . ILE A 1 584 ? 0.607 -36.815 -36.693 1.00 88.44 584 ILE A N 1
ATOM 4530 C CA . ILE A 1 584 ? 0.726 -36.814 -38.151 1.00 88.44 584 ILE A CA 1
ATOM 4531 C C . ILE A 1 584 ? 2.210 -36.716 -38.518 1.00 88.44 584 ILE A C 1
ATOM 4533 O O . ILE A 1 584 ? 2.894 -35.759 -38.175 1.00 88.44 584 ILE A O 1
ATOM 4537 N N . LEU A 1 585 ? 2.727 -37.715 -39.223 1.00 86.44 585 LEU A N 1
ATOM 4538 C CA . LEU A 1 585 ? 4.091 -37.745 -39.741 1.00 86.44 585 LEU A CA 1
ATOM 4539 C C . LEU A 1 585 ? 4.087 -37.205 -41.173 1.00 86.44 585 LEU A C 1
ATOM 4541 O O . LEU A 1 585 ? 3.569 -37.868 -42.077 1.00 86.44 585 LEU A O 1
ATOM 4545 N N . GLY A 1 586 ? 4.654 -36.014 -41.373 1.00 82.88 586 GLY A N 1
ATOM 4546 C CA . GLY A 1 586 ? 4.828 -35.423 -42.696 1.00 82.88 586 GLY A CA 1
ATOM 4547 C C . GLY A 1 586 ? 5.876 -36.187 -43.501 1.00 82.88 586 GLY A C 1
ATOM 4548 O O . GLY A 1 586 ? 7.017 -36.335 -43.064 1.00 82.88 586 GLY A O 1
ATOM 4549 N N . VAL A 1 587 ? 5.493 -36.681 -44.676 1.00 80.06 587 VAL A N 1
ATOM 4550 C CA . VAL A 1 587 ? 6.389 -37.340 -45.637 1.00 80.06 587 VAL A CA 1
ATOM 4551 C C . VAL A 1 587 ? 6.321 -36.612 -46.975 1.00 80.06 587 VAL A C 1
ATOM 4553 O O . VAL A 1 587 ? 5.258 -36.149 -47.377 1.00 80.06 587 VAL A O 1
ATOM 4556 N N . GLY A 1 588 ? 7.442 -36.485 -47.683 1.00 73.75 588 GLY A N 1
ATOM 4557 C CA . GLY A 1 588 ? 7.412 -35.939 -49.041 1.00 73.75 588 GLY A CA 1
ATOM 4558 C C . GLY A 1 588 ? 6.637 -36.866 -49.980 1.00 73.75 588 GLY A C 1
ATOM 4559 O O . GLY A 1 588 ? 6.812 -38.082 -49.917 1.00 73.75 588 GLY A O 1
ATOM 4560 N N . ALA A 1 589 ? 5.802 -36.318 -50.870 1.00 66.38 589 ALA A N 1
ATOM 4561 C CA . ALA A 1 589 ? 5.078 -37.132 -51.857 1.00 66.38 589 ALA A CA 1
ATOM 4562 C C . ALA A 1 589 ? 5.987 -37.736 -52.951 1.00 66.38 589 ALA A C 1
ATOM 4564 O O . ALA A 1 589 ? 5.564 -38.625 -53.686 1.00 66.38 589 ALA A O 1
ATOM 4565 N N . LYS A 1 590 ? 7.236 -37.257 -53.067 1.00 56.94 590 LYS A N 1
ATOM 4566 C CA . LYS A 1 590 ? 8.247 -37.712 -54.034 1.00 56.94 590 LYS A CA 1
ATOM 4567 C C . LYS A 1 590 ? 9.346 -38.519 -53.324 1.00 56.94 590 LYS A C 1
ATOM 4569 O O . LYS A 1 590 ? 9.918 -38.050 -52.343 1.00 56.94 590 LYS A O 1
ATOM 4574 N N . GLY A 1 591 ? 9.691 -39.688 -53.871 1.00 54.69 591 GLY A N 1
ATOM 4575 C CA . GLY A 1 591 ? 10.773 -40.558 -53.385 1.00 54.69 591 GLY A CA 1
ATOM 4576 C C . GLY A 1 591 ? 10.366 -41.551 -52.285 1.00 54.69 591 GLY A C 1
ATOM 4577 O O . GLY A 1 591 ? 9.232 -41.564 -51.816 1.00 54.69 591 GLY A O 1
ATOM 4578 N N . SER A 1 592 ? 11.314 -42.384 -51.841 1.00 56.59 592 SER A N 1
ATOM 4579 C CA . SER A 1 592 ? 11.130 -43.411 -50.796 1.00 56.59 592 SER A CA 1
ATOM 4580 C C . SER A 1 592 ? 11.052 -42.829 -49.369 1.00 56.59 592 SER A C 1
ATOM 4582 O O . SER A 1 592 ? 11.476 -43.459 -48.399 1.00 56.59 592 SER A O 1
ATOM 4584 N N . ASP A 1 593 ? 10.579 -41.589 -49.205 1.00 58.44 593 ASP A N 1
ATOM 4585 C CA . ASP A 1 593 ? 10.544 -40.904 -47.904 1.00 58.44 593 ASP A CA 1
ATOM 4586 C C . ASP A 1 593 ? 9.517 -41.534 -46.956 1.00 58.44 593 ASP A C 1
ATOM 4588 O O . ASP A 1 593 ? 9.770 -41.671 -45.757 1.00 58.44 593 ASP A O 1
ATOM 4592 N N . ALA A 1 594 ? 8.407 -42.038 -47.503 1.00 61.44 594 ALA A N 1
ATOM 4593 C CA . ALA A 1 594 ? 7.424 -42.823 -46.760 1.00 61.44 594 ALA A CA 1
ATOM 4594 C C . ALA A 1 594 ? 8.007 -44.133 -46.184 1.00 61.44 594 ALA A C 1
ATOM 4596 O O . ALA A 1 594 ? 7.562 -44.577 -45.111 1.00 61.44 594 ALA A O 1
ATOM 4597 N N . ASP A 1 595 ? 9.030 -44.699 -46.843 1.00 67.06 595 ASP A N 1
ATOM 4598 C CA . ASP A 1 595 ? 9.738 -45.917 -46.422 1.00 67.06 595 ASP A CA 1
ATOM 4599 C C . ASP A 1 595 ? 10.677 -45.664 -45.234 1.00 67.06 595 ASP A C 1
ATOM 4601 O O . ASP A 1 595 ? 11.006 -46.594 -44.490 1.00 67.06 595 ASP A O 1
ATOM 4605 N N . ARG A 1 596 ? 11.056 -44.398 -44.978 1.00 67.75 596 ARG A N 1
ATOM 4606 C CA . ARG A 1 596 ? 11.851 -44.017 -43.794 1.00 67.75 596 ARG A CA 1
ATOM 4607 C C . ARG A 1 596 ? 11.108 -44.307 -42.490 1.00 67.75 596 ARG A C 1
ATOM 4609 O O . ARG A 1 596 ? 11.736 -44.638 -41.486 1.00 67.75 596 ARG A O 1
ATOM 4616 N N . TYR A 1 597 ? 9.776 -44.258 -42.509 1.00 73.25 597 TYR A N 1
ATOM 4617 C CA . TYR A 1 597 ? 8.913 -44.729 -41.423 1.00 73.25 597 TYR A CA 1
ATOM 4618 C C . TYR A 1 597 ? 8.486 -46.186 -41.665 1.00 73.25 597 TYR A C 1
ATOM 4620 O O . TYR A 1 597 ? 7.305 -46.470 -41.882 1.00 73.25 597 TYR A O 1
ATOM 4628 N N . SER A 1 598 ? 9.445 -47.115 -41.667 1.00 72.06 598 SER A N 1
ATOM 4629 C CA . SER A 1 598 ? 9.177 -48.543 -41.906 1.00 72.06 598 SER A CA 1
ATOM 4630 C C . SER A 1 598 ? 8.110 -49.122 -40.962 1.00 72.06 598 SER A C 1
ATOM 4632 O O . SER A 1 598 ? 7.943 -48.658 -39.829 1.00 72.06 598 SER A O 1
ATOM 4634 N N . GLN A 1 599 ? 7.430 -50.190 -41.395 1.00 71.44 599 GLN A N 1
ATOM 4635 C CA . GLN A 1 599 ? 6.408 -50.874 -40.590 1.00 71.44 599 GLN A CA 1
ATOM 4636 C C . GLN A 1 599 ? 6.938 -51.277 -39.202 1.00 71.44 599 GLN A C 1
ATOM 4638 O O . GLN A 1 599 ? 6.274 -51.066 -38.194 1.00 71.44 599 GLN A O 1
ATOM 4643 N N . LYS A 1 600 ? 8.207 -51.699 -39.129 1.00 73.94 600 LYS A N 1
ATOM 4644 C CA . LYS A 1 600 ? 8.901 -52.042 -37.880 1.00 73.94 600 LYS A CA 1
ATOM 4645 C C . LYS A 1 600 ? 8.991 -50.877 -36.883 1.00 73.94 600 LYS A C 1
ATOM 4647 O O . LYS A 1 600 ? 8.951 -51.107 -35.677 1.00 73.94 600 LYS A O 1
ATOM 4652 N N . ILE A 1 601 ? 9.141 -49.637 -37.358 1.00 77.31 601 ILE A N 1
ATOM 4653 C CA . ILE A 1 601 ? 9.169 -48.443 -36.495 1.00 77.31 601 ILE A CA 1
ATOM 4654 C C . ILE A 1 601 ? 7.763 -48.150 -35.975 1.00 77.31 601 ILE A C 1
ATOM 4656 O O . ILE A 1 601 ? 7.608 -47.876 -34.790 1.00 77.31 601 ILE A O 1
ATOM 4660 N N . MET A 1 602 ? 6.750 -48.263 -36.835 1.00 75.81 602 MET A N 1
ATOM 4661 C CA . MET A 1 602 ? 5.350 -48.050 -36.462 1.00 75.81 602 MET A CA 1
ATOM 4662 C C . MET A 1 602 ? 4.869 -49.082 -35.434 1.00 75.81 602 MET A C 1
ATOM 4664 O O . MET A 1 602 ? 4.226 -48.709 -34.455 1.00 75.81 602 MET A O 1
ATOM 4668 N N . ASP A 1 603 ? 5.230 -50.354 -35.610 1.00 77.50 603 ASP A N 1
ATOM 4669 C CA . ASP A 1 603 ? 4.869 -51.435 -34.687 1.00 77.50 603 ASP A CA 1
ATOM 4670 C C . ASP A 1 603 ? 5.557 -51.256 -33.325 1.00 77.50 603 ASP A C 1
ATOM 4672 O O . ASP A 1 603 ? 4.911 -51.348 -32.283 1.00 77.50 603 ASP A O 1
ATOM 4676 N N . LYS A 1 604 ? 6.846 -50.885 -33.323 1.00 79.38 604 LYS A N 1
ATOM 4677 C CA . LYS A 1 604 ? 7.599 -50.587 -32.094 1.00 79.38 604 LYS A CA 1
ATOM 4678 C C . LYS A 1 604 ? 7.067 -49.352 -31.359 1.00 79.38 604 LYS A C 1
ATOM 4680 O O . LYS A 1 604 ? 7.091 -49.312 -30.131 1.00 79.38 604 LYS A O 1
ATOM 4685 N N . SER A 1 605 ? 6.594 -48.338 -32.086 1.00 79.31 605 SER A N 1
ATOM 4686 C CA . SER A 1 605 ? 5.950 -47.168 -31.480 1.00 79.31 605 SER A CA 1
ATOM 4687 C C . SER A 1 605 ? 4.599 -47.532 -30.858 1.00 79.31 605 SER A C 1
ATOM 4689 O O . SER A 1 605 ? 4.330 -47.099 -29.743 1.00 79.31 605 SER A O 1
ATOM 4691 N N . LYS A 1 606 ? 3.799 -48.393 -31.504 1.00 79.19 606 LYS A N 1
ATOM 4692 C CA . LYS A 1 606 ? 2.543 -48.914 -30.932 1.00 79.19 606 LYS A CA 1
ATOM 4693 C C . LYS A 1 606 ? 2.766 -49.779 -29.688 1.00 79.19 606 LYS A C 1
ATOM 4695 O O . LYS A 1 606 ? 1.975 -49.700 -28.757 1.00 79.19 606 LYS A O 1
ATOM 4700 N N . GLU A 1 607 ? 3.837 -50.575 -29.655 1.00 80.12 607 GLU A N 1
ATOM 4701 C CA . GLU A 1 607 ? 4.212 -51.383 -28.484 1.00 80.12 607 GLU A CA 1
ATOM 4702 C C . GLU A 1 607 ? 4.601 -50.503 -27.284 1.00 80.12 607 GLU A C 1
ATOM 4704 O O . GLU A 1 607 ? 4.187 -50.762 -26.157 1.00 80.12 607 GLU A O 1
ATOM 4709 N N . LYS A 1 608 ? 5.377 -49.438 -27.523 1.00 81.44 608 LYS A N 1
ATOM 4710 C CA . LYS A 1 608 ? 5.858 -48.534 -26.466 1.00 81.44 608 LYS A CA 1
ATOM 4711 C C . LYS A 1 608 ? 4.825 -47.505 -26.001 1.00 81.44 608 LYS A C 1
ATOM 4713 O O . LYS A 1 608 ? 4.843 -47.118 -24.835 1.00 81.44 608 LYS A O 1
ATOM 4718 N N . ARG A 1 609 ? 3.984 -47.016 -26.913 1.00 79.25 609 ARG A N 1
ATOM 4719 C CA . ARG A 1 609 ? 2.993 -45.951 -26.693 1.00 79.25 609 ARG A CA 1
ATOM 4720 C C . ARG A 1 609 ? 1.661 -46.337 -27.354 1.00 79.25 609 ARG A C 1
ATOM 4722 O O . ARG A 1 609 ? 1.307 -45.781 -28.396 1.00 79.25 609 ARG A O 1
ATOM 4729 N N . PRO A 1 610 ? 0.913 -47.300 -26.779 1.00 79.62 610 PRO A N 1
ATOM 4730 C CA . PRO A 1 610 ? -0.386 -47.720 -27.314 1.00 79.62 610 PRO A CA 1
ATOM 4731 C C . PRO A 1 610 ? -1.458 -46.623 -27.215 1.00 79.62 610 PRO A C 1
ATOM 4733 O O . PRO A 1 610 ? -2.511 -46.730 -27.834 1.00 79.62 610 PRO A O 1
ATOM 4736 N N . ASP A 1 611 ? -1.187 -45.573 -26.442 1.00 78.31 611 ASP A N 1
ATOM 4737 C CA . ASP A 1 611 ? -2.040 -44.406 -26.253 1.00 78.31 611 ASP A CA 1
ATOM 4738 C C . ASP A 1 611 ? -2.031 -43.431 -27.445 1.00 78.31 611 ASP A C 1
ATOM 4740 O O . ASP A 1 611 ? -2.904 -42.574 -27.528 1.00 78.31 611 ASP A O 1
ATOM 4744 N N . LEU A 1 612 ? -1.078 -43.538 -28.380 1.00 83.88 612 LEU A N 1
ATOM 4745 C CA . LEU A 1 612 ? -0.948 -42.610 -29.510 1.00 83.88 612 LEU A CA 1
ATOM 4746 C C . LEU A 1 612 ? -1.577 -43.151 -30.800 1.00 83.88 612 LEU A C 1
ATOM 4748 O O . LEU A 1 612 ? -1.357 -44.301 -31.191 1.00 83.88 612 LEU A O 1
ATOM 4752 N N . LYS A 1 613 ? -2.266 -42.281 -31.550 1.00 84.31 613 LYS A N 1
ATOM 4753 C CA . LYS A 1 613 ? -2.726 -42.580 -32.918 1.00 84.31 613 LYS A CA 1
ATOM 4754 C C . LYS A 1 613 ? -1.774 -41.959 -33.937 1.00 84.31 613 LYS A C 1
ATOM 4756 O O . LYS A 1 613 ? -1.731 -40.747 -34.069 1.00 84.31 613 LYS A O 1
ATOM 4761 N N . ILE A 1 614 ? -1.028 -42.770 -34.685 1.00 84.31 614 ILE A N 1
ATOM 4762 C CA . ILE A 1 614 ? -0.002 -42.272 -35.620 1.00 84.31 614 ILE A CA 1
ATOM 4763 C C . ILE A 1 614 ? -0.482 -42.421 -37.071 1.00 84.31 614 ILE A C 1
ATOM 4765 O O . ILE A 1 614 ? -0.846 -43.523 -37.487 1.00 84.31 614 ILE A O 1
ATOM 4769 N N . ILE A 1 615 ? -0.467 -41.329 -37.838 1.00 85.00 615 ILE A N 1
ATOM 4770 C CA . ILE A 1 615 ? -0.905 -41.243 -39.242 1.00 85.00 615 ILE A CA 1
ATOM 4771 C C . ILE A 1 615 ? 0.248 -40.673 -40.080 1.00 85.00 615 ILE A C 1
ATOM 4773 O O . ILE A 1 615 ? 1.042 -39.888 -39.574 1.00 85.00 615 ILE A O 1
ATOM 4777 N N . LYS A 1 616 ? 0.370 -41.063 -41.352 1.00 85.56 616 LYS A N 1
ATOM 4778 C CA . LYS A 1 616 ? 1.316 -40.453 -42.302 1.00 85.56 616 LYS A CA 1
ATOM 4779 C C . LYS A 1 616 ? 0.554 -39.544 -43.262 1.00 85.56 616 LYS A C 1
ATOM 4781 O O . LYS A 1 616 ? -0.501 -39.955 -43.740 1.00 85.56 616 LYS A O 1
ATOM 4786 N N . MET A 1 617 ? 1.096 -38.371 -43.573 1.00 83.06 617 MET A N 1
ATOM 4787 C CA . MET A 1 617 ? 0.526 -37.460 -44.567 1.00 83.06 617 MET A CA 1
ATOM 4788 C C . MET A 1 617 ? 1.584 -37.051 -45.587 1.00 83.06 617 MET A C 1
ATOM 4790 O O . MET A 1 617 ? 2.669 -36.612 -45.210 1.00 83.06 617 MET A O 1
ATOM 4794 N N . ALA A 1 618 ? 1.267 -37.218 -46.871 1.00 80.38 618 ALA A N 1
ATOM 4795 C CA . ALA A 1 618 ? 2.138 -36.817 -47.966 1.00 80.38 618 ALA A CA 1
ATOM 4796 C C . ALA A 1 618 ? 1.959 -35.325 -48.284 1.00 80.38 618 ALA A C 1
ATOM 4798 O O . ALA A 1 618 ? 0.827 -34.867 -48.415 1.00 80.38 618 ALA A O 1
ATOM 4799 N N . VAL A 1 619 ? 3.062 -34.587 -48.425 1.00 80.06 619 VAL A N 1
ATOM 4800 C CA . VAL A 1 619 ? 3.067 -33.155 -48.770 1.00 80.06 619 VAL A CA 1
ATOM 4801 C C . VAL A 1 619 ? 4.037 -32.838 -49.912 1.00 80.06 619 VAL A C 1
ATOM 4803 O O . VAL A 1 619 ? 5.102 -33.454 -50.034 1.00 80.06 619 VAL A O 1
ATOM 4806 N N . GLY A 1 620 ? 3.664 -31.865 -50.751 1.00 70.69 620 GLY A N 1
ATOM 4807 C CA . GLY A 1 620 ? 4.411 -31.460 -51.949 1.00 70.69 620 GLY A CA 1
ATOM 4808 C C . GLY A 1 620 ? 4.332 -32.477 -53.101 1.00 70.69 620 GLY A C 1
ATOM 4809 O O . GLY A 1 620 ? 3.516 -33.392 -53.042 1.00 70.69 620 GLY A O 1
ATOM 4810 N N . PRO A 1 621 ? 5.174 -32.356 -54.147 1.00 65.88 621 PRO A N 1
ATOM 4811 C CA . PRO A 1 621 ? 6.106 -31.258 -54.404 1.00 65.88 621 PRO A CA 1
ATOM 4812 C C . PRO A 1 621 ? 5.387 -29.990 -54.906 1.00 65.88 621 PRO A C 1
ATOM 4814 O O . PRO A 1 621 ? 4.366 -30.076 -55.581 1.00 65.88 621 PRO A O 1
ATOM 4817 N N . PHE A 1 622 ? 5.934 -28.816 -54.585 1.00 80.56 622 PHE A N 1
ATOM 4818 C CA . PHE A 1 622 ? 5.393 -27.512 -54.992 1.00 80.56 622 PHE A CA 1
ATOM 4819 C C . PHE A 1 622 ? 6.196 -26.930 -56.160 1.00 80.56 622 PHE A C 1
ATOM 4821 O O . PHE A 1 622 ? 7.415 -27.124 -56.219 1.00 80.56 622 PHE A O 1
ATOM 4828 N N . LYS A 1 623 ? 5.509 -26.233 -57.073 1.00 81.81 623 LYS A N 1
ATOM 4829 C CA . LYS A 1 623 ? 6.098 -25.636 -58.279 1.00 81.81 623 LYS A CA 1
ATOM 4830 C C . LYS A 1 623 ? 6.424 -24.148 -58.103 1.00 81.81 623 LYS A C 1
ATOM 4832 O O . LYS A 1 623 ? 5.738 -23.473 -57.340 1.00 81.81 623 LYS A O 1
ATOM 4837 N N . HIS A 1 624 ? 7.439 -23.674 -58.822 1.00 82.00 624 HIS A N 1
ATOM 4838 C CA . HIS A 1 624 ? 7.806 -22.262 -58.966 1.00 82.00 624 HIS A CA 1
ATOM 4839 C C . HIS A 1 624 ? 6.725 -21.449 -59.702 1.00 82.00 624 HIS A C 1
ATOM 4841 O O . HIS A 1 624 ? 5.877 -22.018 -60.399 1.00 82.00 624 HIS A O 1
ATOM 4847 N N . SER A 1 625 ? 6.751 -20.119 -59.558 1.00 84.44 625 SER A N 1
ATOM 4848 C CA . SER A 1 625 ? 5.828 -19.222 -60.270 1.00 84.44 625 SER A CA 1
ATOM 4849 C C . SER A 1 625 ? 6.100 -19.182 -61.783 1.00 84.44 625 SER A C 1
ATOM 4851 O O . SER A 1 625 ? 7.208 -19.445 -62.256 1.00 84.44 625 SER A O 1
ATOM 4853 N N . SER A 1 626 ? 5.088 -18.817 -62.577 1.00 81.38 626 SER A N 1
ATOM 4854 C CA . SER A 1 626 ? 5.256 -18.609 -64.026 1.00 81.38 626 SER A CA 1
ATOM 4855 C C . SER A 1 626 ? 6.213 -17.458 -64.352 1.00 81.38 626 SER A C 1
ATOM 4857 O O . SER A 1 626 ? 6.864 -17.479 -65.394 1.00 81.38 626 SER A O 1
ATOM 4859 N N . GLU A 1 627 ? 6.316 -16.477 -63.455 1.00 82.50 627 GLU A N 1
ATOM 4860 C CA . GLU A 1 627 ? 7.222 -15.329 -63.553 1.00 82.50 627 GLU A CA 1
ATOM 4861 C C . GLU A 1 627 ? 8.681 -15.762 -63.401 1.00 82.50 627 GLU A C 1
ATOM 4863 O O . GLU A 1 627 ? 9.510 -15.406 -64.238 1.00 82.50 627 GLU A O 1
ATOM 4868 N N . TYR A 1 628 ? 8.977 -16.617 -62.416 1.00 83.69 628 TYR A N 1
ATOM 4869 C CA . TYR A 1 628 ? 10.296 -17.228 -62.248 1.00 83.69 628 TYR A CA 1
ATOM 4870 C C . TYR A 1 628 ? 10.719 -18.029 -63.485 1.00 83.69 628 TYR A C 1
ATOM 4872 O O . TYR A 1 628 ? 11.842 -17.886 -63.969 1.00 83.69 628 TYR A O 1
ATOM 4880 N N . LEU A 1 629 ? 9.813 -18.839 -64.044 1.00 81.88 629 LEU A N 1
ATOM 4881 C CA . LEU A 1 629 ? 10.104 -19.629 -65.245 1.00 81.88 629 LEU A CA 1
ATOM 4882 C C . LEU A 1 629 ? 10.371 -18.736 -66.466 1.00 81.88 629 LEU A C 1
ATOM 4884 O O . LEU A 1 629 ? 11.302 -19.000 -67.227 1.00 81.88 629 LEU A O 1
ATOM 4888 N N . ALA A 1 630 ? 9.613 -17.647 -66.620 1.00 81.62 630 ALA A N 1
ATOM 4889 C CA . ALA A 1 630 ? 9.839 -16.664 -67.676 1.00 81.62 630 ALA A CA 1
ATOM 4890 C C . ALA A 1 630 ? 11.162 -15.896 -67.493 1.00 81.62 630 ALA A C 1
ATOM 4892 O O . ALA A 1 630 ? 11.841 -15.607 -68.480 1.00 81.62 630 ALA A O 1
ATOM 4893 N N . LEU A 1 631 ? 11.547 -15.581 -66.252 1.00 82.56 631 LEU A N 1
ATOM 4894 C CA . LEU A 1 631 ? 12.829 -14.951 -65.927 1.00 82.56 631 LEU A CA 1
ATOM 4895 C C . LEU A 1 631 ? 13.999 -15.900 -66.227 1.00 82.56 631 LEU A C 1
ATOM 4897 O O . LEU A 1 631 ? 14.993 -15.503 -66.834 1.00 82.56 631 LEU A O 1
ATOM 4901 N N . LEU A 1 632 ? 13.853 -17.183 -65.895 1.00 80.69 632 LEU A N 1
ATOM 4902 C CA . LEU A 1 632 ? 14.864 -18.202 -66.163 1.00 80.69 632 LEU A CA 1
ATOM 4903 C C . LEU A 1 632 ? 15.090 -18.418 -67.669 1.00 80.69 632 LEU A C 1
ATOM 4905 O O . LEU A 1 632 ? 16.234 -18.552 -68.104 1.00 80.69 632 LEU A O 1
ATOM 4909 N N . ASP A 1 633 ? 14.022 -18.395 -68.471 1.00 79.12 633 ASP A N 1
ATOM 4910 C CA . ASP A 1 633 ? 14.110 -18.511 -69.932 1.00 79.12 633 ASP A CA 1
ATOM 4911 C C . ASP A 1 633 ? 14.754 -17.261 -70.582 1.00 79.12 633 ASP A C 1
ATOM 4913 O O . ASP A 1 633 ? 15.415 -17.377 -71.617 1.00 79.12 633 ASP A O 1
ATOM 4917 N N . LYS A 1 634 ? 14.630 -16.074 -69.961 1.00 82.12 634 LYS A N 1
ATOM 4918 C CA . LYS A 1 634 ? 15.295 -14.827 -70.400 1.00 82.12 634 LYS A CA 1
ATOM 4919 C C . LYS A 1 634 ? 16.797 -14.789 -70.085 1.00 82.12 634 LYS A C 1
ATOM 4921 O O . LYS A 1 634 ? 17.537 -14.107 -70.794 1.00 82.12 634 LYS A O 1
ATOM 4926 N N . HIS A 1 635 ? 17.262 -15.541 -69.083 1.00 80.06 635 HIS A N 1
ATOM 4927 C CA . HIS A 1 635 ? 18.661 -15.550 -68.629 1.00 80.06 635 HIS A CA 1
ATOM 4928 C C . HIS A 1 635 ? 19.313 -16.946 -68.753 1.00 80.06 635 HIS A C 1
ATOM 4930 O O . HIS A 1 635 ? 19.574 -17.625 -67.753 1.00 80.06 635 HIS A O 1
ATOM 4936 N N . PRO A 1 636 ? 19.659 -17.388 -69.983 1.00 73.31 636 PRO A N 1
ATOM 4937 C CA . PRO A 1 636 ? 20.190 -18.733 -70.237 1.00 73.31 636 PRO A CA 1
ATOM 4938 C C . PRO A 1 636 ? 21.563 -18.999 -69.591 1.00 73.31 636 PRO A C 1
ATOM 4940 O O . PRO A 1 636 ? 21.917 -20.153 -69.335 1.00 73.31 636 PRO A O 1
ATOM 4943 N N . SER A 1 637 ? 22.340 -17.951 -69.294 1.00 71.31 637 SER A N 1
ATOM 4944 C CA . SER A 1 637 ? 23.602 -18.045 -68.545 1.00 71.31 637 SER A CA 1
ATOM 4945 C C . SER A 1 637 ? 23.375 -18.550 -67.118 1.00 71.31 637 SER A C 1
ATOM 4947 O O . SER A 1 637 ? 24.068 -19.473 -66.685 1.00 71.31 637 SER A O 1
ATOM 4949 N N . VAL A 1 638 ? 22.360 -18.025 -66.430 1.00 72.19 638 VAL A N 1
ATOM 4950 C CA . VAL A 1 638 ? 21.970 -18.417 -65.068 1.00 72.19 638 VAL A CA 1
ATOM 4951 C C . VAL A 1 638 ? 21.348 -19.818 -65.066 1.00 72.19 638 VAL A C 1
ATOM 4953 O O . VAL A 1 638 ? 21.737 -20.672 -64.266 1.00 72.19 638 VAL A O 1
ATOM 4956 N N . ALA A 1 639 ? 20.498 -20.129 -66.051 1.00 66.94 639 ALA A N 1
ATOM 4957 C CA . ALA A 1 639 ? 19.927 -21.469 -66.228 1.00 66.94 639 ALA A CA 1
ATOM 4958 C C . ALA A 1 639 ? 20.996 -22.569 -66.423 1.00 66.94 639 ALA A C 1
ATOM 4960 O O . ALA A 1 639 ? 20.809 -23.722 -66.024 1.00 66.94 639 ALA A O 1
ATOM 4961 N N . SER A 1 640 ? 22.157 -22.233 -66.998 1.00 65.38 640 SER A N 1
ATOM 4962 C CA . SER A 1 640 ? 23.273 -23.175 -67.163 1.00 65.38 640 SER A CA 1
ATOM 4963 C C . SER A 1 640 ? 23.972 -23.546 -65.842 1.00 65.38 640 SER A C 1
ATOM 4965 O O . SER A 1 640 ? 24.568 -24.624 -65.743 1.00 65.38 640 SER A O 1
ATOM 4967 N N . ILE A 1 641 ? 23.884 -22.692 -64.812 1.00 67.69 641 ILE A N 1
ATOM 4968 C CA . ILE A 1 641 ? 24.504 -22.897 -63.491 1.00 67.69 641 ILE A CA 1
ATOM 4969 C C . ILE A 1 641 ? 23.736 -23.962 -62.699 1.00 67.69 641 ILE A C 1
ATOM 4971 O O . ILE A 1 641 ? 24.360 -24.859 -62.124 1.00 67.69 641 ILE A O 1
ATOM 4975 N N . LEU A 1 642 ? 22.402 -23.946 -62.788 1.00 62.91 642 LEU A N 1
ATOM 4976 C CA . LEU A 1 642 ? 21.500 -24.920 -62.155 1.00 62.91 642 LEU A CA 1
ATOM 4977 C C . LEU A 1 642 ? 21.724 -26.368 -62.647 1.00 62.91 642 LEU A C 1
ATOM 4979 O O . LEU A 1 642 ? 21.402 -27.341 -61.959 1.00 62.91 642 LEU A O 1
ATOM 4983 N N . ASN A 1 643 ? 22.323 -26.541 -63.830 1.00 52.66 643 ASN A N 1
ATOM 4984 C CA . ASN A 1 643 ? 22.528 -27.842 -64.475 1.00 52.66 643 ASN A CA 1
ATOM 4985 C C . ASN A 1 643 ? 23.851 -28.551 -64.111 1.00 52.66 643 ASN A C 1
ATOM 4987 O O . ASN A 1 643 ? 24.098 -29.660 -64.581 1.00 52.66 643 ASN A O 1
ATOM 4991 N N . LYS A 1 644 ? 24.717 -27.968 -63.266 1.00 50.22 644 LYS A N 1
ATOM 4992 C CA . LYS A 1 644 ? 26.067 -28.517 -62.979 1.00 50.22 644 LYS A CA 1
ATOM 4993 C C . LYS A 1 644 ? 26.144 -29.546 -61.834 1.00 50.22 644 LYS A C 1
ATOM 4995 O O . LYS A 1 644 ? 27.227 -30.055 -61.538 1.00 50.22 644 LYS A O 1
ATOM 5000 N N . GLY A 1 645 ? 25.028 -29.896 -61.193 1.00 43.72 645 GLY A N 1
ATOM 5001 C CA . GLY A 1 645 ? 24.980 -30.952 -60.173 1.00 43.72 645 GLY A CA 1
ATOM 5002 C C . GLY A 1 645 ? 25.023 -32.357 -60.789 1.00 43.72 645 GLY A C 1
ATOM 5003 O O . GLY A 1 645 ? 24.209 -32.676 -61.652 1.00 43.72 645 GLY A O 1
ATOM 5004 N N . LYS A 1 646 ? 25.960 -33.213 -60.349 1.00 38.44 646 LYS A N 1
ATOM 5005 C CA . LYS A 1 646 ? 26.120 -34.612 -60.804 1.00 38.44 646 LYS A CA 1
ATOM 5006 C C . LYS A 1 646 ? 24.782 -35.377 -60.758 1.00 38.44 646 LYS A C 1
ATOM 5008 O O . LYS A 1 646 ? 24.389 -35.831 -59.688 1.00 38.44 646 LYS A O 1
ATOM 5013 N N . GLY A 1 647 ? 24.118 -35.540 -61.908 1.00 43.50 647 GLY A N 1
ATOM 5014 C CA . GLY A 1 647 ? 22.929 -36.393 -62.052 1.00 43.50 647 GLY A CA 1
ATOM 5015 C C . GLY A 1 647 ? 21.823 -35.914 -63.001 1.00 43.50 647 GLY A C 1
ATOM 5016 O O . GLY A 1 647 ? 20.911 -36.688 -63.254 1.00 43.50 647 GLY A O 1
ATOM 5017 N N . ARG A 1 648 ? 21.868 -34.697 -63.557 1.00 43.97 648 ARG A N 1
ATOM 5018 C CA . ARG A 1 648 ? 20.815 -34.203 -64.468 1.00 43.97 648 ARG A CA 1
ATOM 5019 C C . ARG A 1 648 ? 21.168 -34.530 -65.934 1.00 43.97 648 ARG A C 1
ATOM 5021 O O . ARG A 1 648 ? 21.969 -33.837 -66.549 1.00 43.97 648 ARG A O 1
ATOM 5028 N N . ILE A 1 649 ? 20.628 -35.629 -66.471 1.00 39.09 649 ILE A N 1
ATOM 5029 C CA . ILE A 1 649 ? 20.680 -35.959 -67.912 1.00 39.09 649 ILE A CA 1
ATOM 5030 C C . ILE A 1 649 ? 19.669 -35.065 -68.654 1.00 39.09 649 ILE A C 1
ATOM 5032 O O . ILE A 1 649 ? 18.600 -34.774 -68.120 1.00 39.09 649 ILE A O 1
ATOM 5036 N N . SER A 1 650 ? 20.016 -34.625 -69.869 1.00 40.47 650 SER A N 1
ATOM 5037 C CA . SER A 1 650 ? 19.130 -33.897 -70.792 1.00 40.47 650 SER A CA 1
ATOM 5038 C C . SER A 1 650 ? 17.759 -34.580 -70.920 1.00 40.47 650 SER A C 1
ATOM 5040 O O . SER A 1 650 ? 17.667 -35.787 -71.127 1.00 40.47 650 SER A O 1
ATOM 5042 N N . THR A 1 651 ? 16.686 -33.796 -70.825 1.00 44.47 651 THR A N 1
ATOM 5043 C CA . THR A 1 651 ? 15.274 -34.217 -70.746 1.00 44.47 651 THR A CA 1
ATOM 5044 C C . THR A 1 651 ? 14.714 -34.929 -71.986 1.00 44.47 651 THR A C 1
ATOM 5046 O O . THR A 1 651 ? 13.544 -35.324 -71.960 1.00 44.47 651 THR A O 1
ATOM 5049 N N . SER A 1 652 ? 15.508 -35.097 -73.048 1.00 46.47 652 SER A N 1
ATOM 5050 C CA . SER A 1 652 ? 15.091 -35.671 -74.337 1.00 46.47 652 SER A CA 1
ATOM 5051 C C . SER A 1 652 ? 15.179 -37.201 -74.435 1.00 46.47 652 SER A C 1
ATOM 5053 O O . SER A 1 652 ? 14.522 -37.751 -75.312 1.00 46.47 652 SER A O 1
ATOM 5055 N N . ASP A 1 653 ? 15.890 -37.888 -73.531 1.00 44.66 653 ASP A N 1
ATOM 5056 C CA . ASP A 1 653 ? 16.211 -39.323 -73.685 1.00 44.66 653 ASP A CA 1
ATOM 5057 C C . ASP A 1 653 ? 15.638 -40.257 -72.588 1.00 44.66 653 ASP A C 1
ATOM 5059 O O . ASP A 1 653 ? 16.092 -41.392 -72.458 1.00 44.66 653 ASP A O 1
ATOM 5063 N N . LEU A 1 654 ? 14.660 -39.826 -71.776 1.00 46.25 654 LEU A N 1
ATOM 5064 C CA . LEU A 1 654 ? 14.179 -40.599 -70.609 1.00 46.25 654 LEU A CA 1
ATOM 5065 C C . LEU A 1 654 ? 12.691 -40.975 -70.676 1.00 46.25 654 LEU A C 1
ATOM 5067 O O . LEU A 1 654 ? 11.858 -40.195 -71.144 1.00 46.25 654 LEU A O 1
ATOM 5071 N N . SER A 1 655 ? 12.365 -42.165 -70.161 1.00 54.72 655 SER A N 1
ATOM 5072 C CA . SER A 1 655 ? 11.000 -42.711 -70.084 1.00 54.72 655 SER A CA 1
ATOM 5073 C C . SER A 1 655 ? 10.134 -42.019 -69.009 1.00 54.72 655 SER A C 1
ATOM 5075 O O . SER A 1 655 ? 10.658 -41.403 -68.078 1.00 54.72 655 SER A O 1
ATOM 5077 N N . GLU A 1 656 ? 8.795 -42.097 -69.106 1.00 51.28 656 GLU A N 1
ATOM 5078 C CA . GLU A 1 656 ? 7.886 -41.485 -68.109 1.00 51.28 656 GLU A CA 1
ATOM 5079 C C . GLU A 1 656 ? 8.073 -42.043 -66.688 1.00 51.28 656 GLU A C 1
ATOM 5081 O O . GLU A 1 656 ? 7.943 -41.304 -65.712 1.00 51.28 656 GLU A O 1
ATOM 5086 N N . GLU A 1 657 ? 8.450 -43.315 -66.558 1.00 49.03 657 GLU A N 1
ATOM 5087 C CA . GLU A 1 657 ? 8.712 -43.952 -65.263 1.00 49.03 657 GLU A CA 1
ATOM 5088 C C . GLU A 1 657 ? 9.988 -43.386 -64.605 1.00 49.03 657 GLU A C 1
ATOM 5090 O O . GLU A 1 657 ? 9.999 -43.092 -63.409 1.00 49.03 657 GLU A O 1
ATOM 5095 N N . GLU A 1 658 ? 11.034 -43.098 -65.388 1.00 46.47 658 GLU A N 1
ATOM 5096 C CA . GLU A 1 658 ? 12.273 -42.469 -64.899 1.00 46.47 658 GLU A CA 1
ATOM 5097 C C . GLU A 1 658 ? 12.091 -40.983 -64.540 1.00 46.47 658 GLU A C 1
ATOM 5099 O O . GLU A 1 658 ? 12.789 -40.462 -63.661 1.00 46.47 658 GLU A O 1
ATOM 5104 N N . ARG A 1 659 ? 11.122 -40.301 -65.170 1.00 48.75 659 ARG A N 1
ATOM 5105 C CA . ARG A 1 659 ? 10.697 -38.943 -64.787 1.00 48.75 659 ARG A CA 1
ATOM 5106 C C . ARG A 1 659 ? 10.000 -38.929 -63.422 1.00 48.75 659 ARG A C 1
ATOM 5108 O O . ARG A 1 659 ? 10.238 -38.009 -62.636 1.00 48.75 659 ARG A O 1
ATOM 5115 N N . LEU A 1 660 ? 9.216 -39.962 -63.100 1.00 44.78 660 LEU A N 1
ATOM 5116 C CA . LEU A 1 660 ? 8.572 -40.111 -61.788 1.00 44.78 660 LEU A CA 1
ATOM 5117 C C . LEU A 1 660 ? 9.551 -40.505 -60.664 1.00 44.78 660 LEU A C 1
ATOM 5119 O O . LEU A 1 660 ? 9.358 -40.085 -59.522 1.00 44.78 660 LEU A O 1
ATOM 5123 N N . GLU A 1 661 ? 10.633 -41.235 -60.962 1.00 42.09 661 GLU A N 1
ATOM 5124 C CA . GLU A 1 661 ? 11.655 -41.636 -59.973 1.00 42.09 661 GLU A CA 1
ATOM 5125 C C . GLU A 1 661 ? 12.553 -40.485 -59.468 1.00 42.09 661 GLU A C 1
ATOM 5127 O O . GLU A 1 661 ? 13.364 -40.671 -58.557 1.00 42.09 661 GLU A O 1
ATOM 5132 N N . GLY A 1 662 ? 12.422 -39.272 -60.018 1.00 41.72 662 GLY A N 1
ATOM 5133 C CA . GLY A 1 662 ? 13.038 -38.071 -59.448 1.00 41.72 662 GLY A CA 1
ATOM 5134 C C . GLY A 1 662 ? 14.555 -37.949 -59.612 1.00 41.72 662 GLY A C 1
ATOM 5135 O O . GLY A 1 662 ? 15.177 -37.186 -58.874 1.00 41.72 662 GLY A O 1
ATOM 5136 N N . LYS A 1 663 ? 15.155 -38.647 -60.582 1.00 39.59 663 LYS A N 1
ATOM 5137 C CA . LYS A 1 663 ? 16.592 -38.530 -60.904 1.00 39.59 663 LYS A CA 1
ATOM 5138 C C . LYS A 1 663 ? 16.945 -37.330 -61.793 1.00 39.59 663 LYS A C 1
ATOM 5140 O O . LYS A 1 663 ? 18.122 -37.079 -62.021 1.00 39.59 663 LYS A O 1
ATOM 5145 N N . VAL A 1 664 ? 15.962 -36.549 -62.239 1.00 43.38 664 VAL A N 1
ATOM 5146 C CA . VAL A 1 664 ? 16.168 -35.288 -62.967 1.00 43.38 664 VAL A CA 1
ATOM 5147 C C . VAL A 1 664 ? 15.580 -34.158 -62.127 1.00 43.38 664 VAL A C 1
ATOM 5149 O O . VAL A 1 664 ? 14.474 -34.286 -61.598 1.00 43.38 664 VAL A O 1
ATOM 5152 N N . GLY A 1 665 ? 16.336 -33.073 -61.944 1.00 52.75 665 GLY A N 1
ATOM 5153 C CA . GLY A 1 665 ? 15.775 -31.879 -61.320 1.00 52.75 665 GLY A CA 1
ATOM 5154 C C . GLY A 1 665 ? 14.865 -31.206 -62.311 1.00 52.75 665 GLY A C 1
ATOM 5155 O O . GLY A 1 665 ? 15.321 -30.719 -63.341 1.00 52.75 665 GLY A O 1
ATOM 5156 N N . ASP A 1 666 ? 13.588 -31.267 -62.000 1.00 61.41 666 ASP A N 1
ATOM 5157 C CA . ASP A 1 666 ? 12.563 -30.567 -62.733 1.00 61.41 666 ASP A CA 1
ATOM 5158 C C . ASP A 1 666 ? 12.721 -29.076 -62.420 1.00 61.41 666 ASP A C 1
ATOM 5160 O O . ASP A 1 666 ? 12.661 -28.695 -61.250 1.00 61.41 666 ASP A O 1
ATOM 5164 N N . LYS A 1 667 ? 12.990 -28.257 -63.444 1.00 66.19 667 LYS A N 1
ATOM 5165 C CA . LYS A 1 667 ? 13.193 -26.804 -63.295 1.00 66.19 667 LYS A CA 1
ATOM 5166 C C . LYS A 1 667 ? 11.953 -26.098 -62.737 1.00 66.19 667 LYS A C 1
ATOM 5168 O O . LYS A 1 667 ? 12.050 -24.983 -62.241 1.00 66.19 667 LYS A O 1
ATOM 5173 N N . ASP A 1 668 ? 10.812 -26.777 -62.796 1.00 68.69 668 ASP A N 1
ATOM 5174 C CA . ASP A 1 668 ? 9.544 -26.299 -62.277 1.00 68.69 668 ASP A CA 1
ATOM 5175 C C . ASP A 1 668 ? 9.433 -26.454 -60.751 1.00 68.69 668 ASP A C 1
ATOM 5177 O O . ASP A 1 668 ? 8.500 -25.905 -60.179 1.00 68.69 668 ASP A O 1
ATOM 5181 N N . LEU A 1 669 ? 10.316 -27.201 -60.067 1.00 75.56 669 LEU A N 1
ATOM 5182 C CA . LEU A 1 669 ? 10.185 -27.541 -58.640 1.00 75.56 669 LEU A CA 1
ATOM 5183 C C . LEU A 1 669 ? 11.204 -26.834 -57.741 1.00 75.56 669 LEU A C 1
ATOM 5185 O O . LEU A 1 669 ? 12.387 -26.759 -58.063 1.00 75.56 669 LEU A O 1
ATOM 5189 N N . PHE A 1 670 ? 10.764 -26.455 -56.536 1.00 77.94 670 PHE A N 1
ATOM 5190 C CA . PHE A 1 670 ? 11.651 -25.883 -55.521 1.00 77.94 670 PHE A CA 1
ATOM 5191 C C . PHE A 1 670 ? 12.755 -26.855 -55.089 1.00 77.94 670 PHE A C 1
ATOM 5193 O O . PHE A 1 670 ? 12.494 -27.965 -54.608 1.00 77.94 670 PHE A O 1
ATOM 5200 N N . HIS A 1 671 ? 14.003 -26.392 -55.168 1.00 77.88 671 HIS A N 1
ATOM 5201 C CA . HIS A 1 671 ? 15.174 -27.132 -54.714 1.00 77.88 671 HIS A CA 1
ATOM 5202 C C . HIS A 1 671 ? 16.110 -26.270 -53.856 1.00 77.88 671 HIS A C 1
ATOM 5204 O O . HIS A 1 671 ? 16.582 -25.213 -54.262 1.00 77.88 671 HIS A O 1
ATOM 5210 N N . ALA A 1 672 ? 16.489 -26.782 -52.681 1.00 71.88 672 ALA A N 1
ATOM 5211 C CA . ALA A 1 672 ? 17.437 -26.116 -51.778 1.00 71.88 672 ALA A CA 1
ATOM 5212 C C . ALA A 1 672 ? 18.884 -26.027 -52.322 1.00 71.88 672 ALA A C 1
ATOM 5214 O O . ALA A 1 672 ? 19.732 -25.355 -51.735 1.00 71.88 672 ALA A O 1
ATOM 5215 N N . SER A 1 673 ? 19.229 -26.749 -53.396 1.00 74.94 673 SER A N 1
ATOM 5216 C CA . SER A 1 673 ? 20.475 -26.502 -54.143 1.00 74.94 673 SER A CA 1
ATOM 5217 C C . SER A 1 673 ? 20.409 -25.204 -54.927 1.00 74.94 673 SER A C 1
ATOM 5219 O O . SER A 1 673 ? 21.381 -24.462 -54.934 1.00 74.94 673 SER A O 1
ATOM 5221 N N . ASP A 1 674 ? 19.256 -24.936 -55.521 1.00 78.88 674 ASP A N 1
ATOM 5222 C CA . ASP A 1 674 ? 19.075 -23.873 -56.495 1.00 78.88 674 ASP A CA 1
ATOM 5223 C C . ASP A 1 674 ? 18.998 -22.531 -55.747 1.00 78.88 674 ASP A C 1
ATOM 5225 O O . ASP A 1 674 ? 19.706 -21.596 -56.095 1.00 78.88 674 ASP A O 1
ATOM 5229 N N . MET A 1 675 ? 18.317 -22.494 -54.591 1.00 84.44 675 MET A N 1
ATOM 5230 C CA . MET A 1 675 ? 18.352 -21.344 -53.672 1.00 84.44 675 MET A CA 1
ATOM 5231 C C . MET A 1 675 ? 19.773 -20.972 -53.218 1.00 84.44 675 MET A C 1
ATOM 5233 O O . MET A 1 675 ? 20.100 -19.798 -53.119 1.00 84.44 675 MET A O 1
ATOM 5237 N N . ARG A 1 676 ? 20.637 -21.961 -52.942 1.00 82.62 676 ARG A N 1
ATOM 5238 C CA . ARG A 1 676 ? 22.031 -21.697 -52.536 1.00 82.62 676 ARG A CA 1
ATOM 5239 C C . ARG A 1 676 ? 22.845 -21.087 -53.668 1.00 82.62 676 ARG A C 1
ATOM 5241 O O . ARG A 1 676 ? 23.641 -20.194 -53.419 1.00 82.62 676 ARG A O 1
ATOM 5248 N N . ASP A 1 677 ? 22.612 -21.558 -54.888 1.00 82.38 677 ASP A N 1
ATOM 5249 C CA . ASP A 1 677 ? 23.262 -21.011 -56.071 1.00 82.38 677 ASP A CA 1
ATOM 5250 C C . ASP A 1 677 ? 22.822 -19.561 -56.326 1.00 82.38 677 ASP A C 1
ATOM 5252 O O . ASP A 1 677 ? 23.666 -18.733 -56.648 1.00 82.38 677 ASP A O 1
ATOM 5256 N N . PHE A 1 678 ? 21.545 -19.226 -56.114 1.00 85.25 678 PHE A N 1
ATOM 5257 C CA . PHE A 1 678 ? 21.066 -17.846 -56.235 1.00 85.25 678 PHE A CA 1
ATOM 5258 C C . PHE A 1 678 ? 21.548 -16.923 -55.109 1.00 85.25 678 PHE A C 1
ATOM 5260 O O . PHE A 1 678 ? 21.807 -15.759 -55.383 1.00 85.25 678 PHE A O 1
ATOM 5267 N N . ILE A 1 679 ? 21.735 -17.430 -53.881 1.00 84.62 679 ILE A N 1
ATOM 5268 C CA . ILE A 1 679 ? 22.369 -16.669 -52.785 1.00 84.62 679 ILE A CA 1
ATOM 5269 C C . ILE A 1 679 ? 23.789 -16.261 -53.177 1.00 84.62 679 ILE A C 1
ATOM 5271 O O . ILE A 1 679 ? 24.152 -15.103 -53.006 1.00 84.62 679 ILE A O 1
ATOM 5275 N N . ASP A 1 680 ? 24.573 -17.186 -53.739 1.00 82.19 680 ASP A N 1
ATOM 5276 C CA . ASP A 1 680 ? 25.920 -16.862 -54.216 1.00 82.19 680 ASP A CA 1
ATOM 5277 C C . ASP A 1 680 ? 25.866 -15.852 -55.384 1.00 82.19 680 ASP A C 1
ATOM 5279 O O . ASP A 1 680 ? 26.614 -14.879 -55.384 1.00 82.19 680 ASP A O 1
ATOM 5283 N N . ILE A 1 681 ? 24.939 -16.010 -56.339 1.00 83.44 681 ILE A N 1
ATOM 5284 C CA . ILE A 1 681 ? 24.791 -15.060 -57.459 1.00 83.44 681 ILE A CA 1
ATOM 5285 C C . ILE A 1 681 ? 24.372 -13.670 -56.966 1.00 83.44 681 ILE A C 1
ATOM 5287 O O . ILE A 1 681 ? 24.900 -12.692 -57.469 1.00 83.44 681 ILE A O 1
ATOM 5291 N N . ALA A 1 682 ? 23.494 -13.551 -55.967 1.00 84.44 682 ALA A N 1
ATOM 5292 C CA . ALA A 1 682 ? 23.046 -12.257 -55.437 1.00 84.44 682 ALA A CA 1
ATOM 5293 C C . ALA A 1 682 ? 24.180 -11.435 -54.793 1.00 84.44 682 ALA A C 1
ATOM 5295 O O . ALA A 1 682 ? 24.078 -10.213 -54.695 1.00 84.44 682 ALA A O 1
ATOM 5296 N N . THR A 1 683 ? 25.268 -12.096 -54.377 1.00 82.88 683 THR A N 1
ATOM 5297 C CA . THR A 1 683 ? 26.494 -11.430 -53.898 1.00 82.88 683 THR A CA 1
ATOM 5298 C C . THR A 1 683 ? 27.439 -10.987 -55.017 1.00 82.88 683 THR A C 1
ATOM 5300 O O . THR A 1 683 ? 28.405 -10.280 -54.745 1.00 82.88 683 THR A O 1
ATOM 5303 N N . GLU A 1 684 ? 27.178 -11.385 -56.265 1.00 82.56 684 GLU A N 1
ATOM 5304 C CA . GLU A 1 684 ? 27.997 -11.051 -57.438 1.00 82.56 684 GLU A CA 1
ATOM 5305 C C . GLU A 1 684 ? 27.242 -10.196 -58.474 1.00 82.56 684 GLU A C 1
ATOM 5307 O O . GLU A 1 684 ? 27.853 -9.357 -59.133 1.00 82.56 684 GLU A O 1
ATOM 5312 N N . ASP A 1 685 ? 25.930 -10.391 -58.617 1.00 81.44 685 ASP A N 1
ATOM 5313 C CA . ASP A 1 685 ? 25.068 -9.774 -59.625 1.00 81.44 685 ASP A CA 1
ATOM 5314 C C . ASP A 1 685 ? 23.679 -9.466 -59.016 1.00 81.44 685 ASP A C 1
ATOM 5316 O O . ASP A 1 685 ? 23.057 -10.374 -58.441 1.00 81.44 685 ASP A O 1
ATOM 5320 N N . PRO A 1 686 ? 23.150 -8.232 -59.163 1.00 82.62 686 PRO A N 1
ATOM 5321 C CA . PRO A 1 686 ? 21.809 -7.855 -58.703 1.00 82.62 686 PRO A CA 1
ATOM 5322 C C . PRO A 1 686 ? 20.697 -8.800 -59.176 1.00 82.62 686 PRO A C 1
ATOM 5324 O O . PRO A 1 686 ? 19.704 -8.995 -58.471 1.00 82.62 686 PRO A O 1
ATOM 5327 N N . ILE A 1 687 ? 20.870 -9.461 -60.327 1.00 83.81 687 ILE A N 1
ATOM 5328 C CA . ILE A 1 687 ? 19.873 -10.400 -60.851 1.00 83.81 687 ILE A CA 1
ATOM 5329 C C . ILE A 1 687 ? 19.652 -11.618 -59.947 1.00 83.81 687 ILE A C 1
ATOM 5331 O O . ILE A 1 687 ? 18.580 -12.225 -59.954 1.00 83.81 687 ILE A O 1
ATOM 5335 N N . GLY A 1 688 ? 20.649 -11.988 -59.136 1.00 83.44 688 GLY A N 1
ATOM 5336 C CA . GLY A 1 688 ? 20.507 -13.071 -58.167 1.00 83.44 688 GLY A CA 1
ATOM 5337 C C . GLY A 1 688 ? 19.411 -12.786 -57.142 1.00 83.44 688 GLY A C 1
ATOM 5338 O O . GLY A 1 688 ? 18.691 -13.707 -56.753 1.00 83.44 688 GLY A O 1
ATOM 5339 N N . LEU A 1 689 ? 19.229 -11.515 -56.767 1.00 85.25 689 LEU A N 1
ATOM 5340 C CA . LEU A 1 689 ? 18.191 -11.092 -55.830 1.00 85.25 689 LEU A CA 1
ATOM 5341 C C . LEU A 1 689 ? 16.788 -11.276 -56.429 1.00 85.25 689 LEU A C 1
ATOM 5343 O O . LEU A 1 689 ? 15.882 -11.747 -55.741 1.00 85.25 689 LEU A O 1
ATOM 5347 N N . GLU A 1 690 ? 16.620 -11.008 -57.727 1.00 84.75 690 GLU A N 1
ATOM 5348 C CA . GLU A 1 690 ? 15.353 -11.241 -58.431 1.00 84.75 690 GLU A CA 1
ATOM 5349 C C . GLU A 1 690 ? 14.970 -12.724 -58.458 1.00 84.75 690 GLU A C 1
ATOM 5351 O O . GLU A 1 690 ? 13.810 -13.070 -58.238 1.00 84.75 690 GLU A O 1
ATOM 5356 N N . PHE A 1 691 ? 15.940 -13.622 -58.658 1.00 85.81 691 PHE A N 1
ATOM 5357 C CA . PHE A 1 691 ? 15.680 -15.061 -58.591 1.00 85.81 691 PHE A CA 1
ATOM 5358 C C . PHE A 1 691 ? 15.378 -15.543 -57.166 1.00 85.81 691 PHE A C 1
ATOM 5360 O O . PHE A 1 691 ? 14.564 -16.453 -56.997 1.00 85.81 691 PHE A O 1
ATOM 5367 N N . LEU A 1 692 ? 15.992 -14.946 -56.137 1.00 86.56 692 LEU A N 1
ATOM 5368 C CA . LEU A 1 692 ? 15.738 -15.302 -54.736 1.00 86.56 692 LEU A CA 1
ATOM 5369 C C . LEU A 1 692 ? 14.330 -14.948 -54.260 1.00 86.56 692 LEU A C 1
ATOM 5371 O O . LEU A 1 692 ? 13.796 -15.678 -53.422 1.00 86.56 692 LEU A O 1
ATOM 5375 N N . ARG A 1 693 ? 13.708 -13.905 -54.820 1.00 87.81 693 ARG A N 1
ATOM 5376 C CA . ARG A 1 693 ? 12.335 -13.486 -54.483 1.00 87.81 693 ARG A CA 1
ATOM 5377 C C . ARG A 1 693 ? 11.304 -14.605 -54.626 1.00 87.81 693 ARG A C 1
ATOM 5379 O O . ARG A 1 693 ? 10.378 -14.684 -53.826 1.00 87.81 693 ARG A O 1
ATOM 5386 N N . ASP A 1 694 ? 11.470 -15.517 -55.586 1.00 87.25 694 ASP A N 1
ATOM 5387 C CA . ASP A 1 694 ? 10.536 -16.643 -55.750 1.00 87.25 694 ASP A CA 1
ATOM 5388 C C . ASP A 1 694 ? 10.765 -17.763 -54.716 1.00 87.25 694 ASP A C 1
ATOM 5390 O O . ASP A 1 694 ? 9.850 -18.522 -54.388 1.00 87.25 694 ASP A O 1
ATOM 5394 N N . PHE A 1 695 ? 11.976 -17.855 -54.151 1.00 86.44 695 PHE A N 1
ATOM 5395 C CA . PHE A 1 695 ? 12.337 -18.835 -53.121 1.00 86.44 695 PHE A CA 1
ATOM 5396 C C . PHE A 1 695 ? 11.890 -18.443 -51.715 1.00 86.44 695 PHE A C 1
ATOM 5398 O O . PHE A 1 695 ? 11.959 -19.287 -50.814 1.00 86.44 695 PHE A O 1
ATOM 5405 N N . VAL A 1 696 ? 11.393 -17.223 -51.529 1.00 88.31 696 VAL A N 1
ATOM 5406 C CA . VAL A 1 696 ? 10.840 -16.731 -50.268 1.00 88.31 696 VAL A CA 1
ATOM 5407 C C . VAL A 1 696 ? 9.331 -16.496 -50.375 1.00 88.31 696 VAL A C 1
ATOM 5409 O O . VAL A 1 696 ? 8.802 -16.302 -51.473 1.00 88.31 696 VAL A O 1
ATOM 5412 N N . PRO A 1 697 ? 8.576 -16.573 -49.264 1.00 83.56 697 PRO A N 1
ATOM 5413 C CA . PRO A 1 697 ? 7.136 -16.353 -49.302 1.00 83.56 697 PRO A CA 1
ATOM 5414 C C . PRO A 1 697 ? 6.752 -14.972 -49.839 1.00 83.56 697 PRO A C 1
ATOM 5416 O O . PRO A 1 697 ? 5.779 -14.895 -50.593 1.00 83.56 697 PRO A O 1
ATOM 5419 N N . ARG A 1 698 ? 7.501 -13.914 -49.481 1.00 83.19 698 ARG A N 1
ATOM 5420 C CA . ARG A 1 698 ? 7.161 -12.517 -49.793 1.00 83.19 698 ARG A CA 1
ATOM 5421 C C . ARG A 1 698 ? 8.371 -11.687 -50.236 1.00 83.19 698 ARG A C 1
ATOM 5423 O O . ARG A 1 698 ? 9.475 -11.978 -49.782 1.00 83.19 698 ARG A O 1
ATOM 5430 N N . PRO A 1 699 ? 8.155 -10.629 -51.042 1.00 73.12 699 PRO A N 1
ATOM 5431 C CA . PRO A 1 699 ? 9.198 -9.667 -51.396 1.00 73.12 699 PRO A CA 1
ATOM 5432 C C . PRO A 1 699 ? 9.756 -8.973 -50.144 1.00 73.12 699 PRO A C 1
ATOM 5434 O O . PRO A 1 699 ? 8.987 -8.532 -49.292 1.00 73.12 699 PRO A O 1
ATOM 5437 N N . GLY A 1 700 ? 11.079 -8.900 -50.022 1.00 76.06 700 GLY A N 1
ATOM 5438 C CA . GLY A 1 700 ? 11.808 -8.363 -48.868 1.00 76.06 700 GLY A CA 1
ATOM 5439 C C . GLY A 1 700 ? 12.342 -9.432 -47.905 1.00 76.06 700 GLY A C 1
ATOM 5440 O O . GLY A 1 700 ? 13.365 -9.209 -47.252 1.00 76.06 700 GLY A O 1
ATOM 5441 N N . ASP A 1 701 ? 11.733 -10.626 -47.863 1.00 83.81 701 ASP A N 1
ATOM 5442 C CA . ASP A 1 701 ? 12.244 -11.740 -47.050 1.00 83.81 701 ASP A CA 1
ATOM 5443 C C . ASP A 1 701 ? 13.611 -12.232 -47.588 1.00 83.81 701 ASP A C 1
ATOM 5445 O O . ASP A 1 701 ? 14.418 -12.771 -46.831 1.00 83.81 701 ASP A O 1
ATOM 5449 N N . GLU A 1 702 ? 13.924 -12.011 -48.873 1.00 83.31 702 GLU A N 1
ATOM 5450 C CA . GLU A 1 702 ? 15.223 -12.338 -49.472 1.00 83.31 702 GLU A CA 1
ATOM 5451 C C . GLU A 1 702 ? 16.388 -11.558 -48.839 1.00 83.31 702 GLU A C 1
ATOM 5453 O O . GLU A 1 702 ? 17.445 -12.142 -48.591 1.00 83.31 702 GLU A O 1
ATOM 5458 N N . LEU A 1 703 ? 16.176 -10.281 -48.496 1.00 85.25 703 LEU A N 1
ATOM 5459 C CA . LEU A 1 703 ? 17.171 -9.437 -47.827 1.00 85.25 703 LEU A CA 1
ATOM 5460 C C . LEU A 1 703 ? 17.369 -9.873 -46.375 1.00 85.25 703 LEU A C 1
ATOM 5462 O O . LEU A 1 703 ? 18.502 -9.979 -45.909 1.00 85.25 703 LEU A O 1
ATOM 5466 N N . ALA A 1 704 ? 16.276 -10.206 -45.681 1.00 84.56 704 ALA A N 1
ATOM 5467 C CA . ALA A 1 704 ? 16.334 -10.738 -44.324 1.00 84.56 704 ALA A CA 1
ATOM 5468 C C . ALA A 1 704 ? 17.107 -12.067 -44.272 1.00 84.56 704 ALA A C 1
ATOM 5470 O O . ALA A 1 704 ? 17.954 -12.260 -43.401 1.00 84.56 704 ALA A O 1
ATOM 5471 N N . ILE A 1 705 ? 16.876 -12.969 -45.235 1.00 85.19 705 ILE A N 1
ATOM 5472 C CA . ILE A 1 705 ? 17.618 -14.233 -45.329 1.00 85.19 705 ILE A CA 1
ATOM 5473 C C . ILE A 1 705 ? 19.102 -13.983 -45.621 1.00 85.19 705 ILE A C 1
ATOM 5475 O O . ILE A 1 705 ? 19.946 -14.613 -44.983 1.00 85.19 705 ILE A O 1
ATOM 5479 N N . MET A 1 706 ? 19.448 -13.070 -46.534 1.00 84.19 706 MET A N 1
ATOM 5480 C CA . MET A 1 706 ? 20.851 -12.718 -46.791 1.00 84.19 706 MET A CA 1
ATOM 5481 C C . MET A 1 706 ? 21.525 -12.115 -45.548 1.00 84.19 706 MET A C 1
ATOM 5483 O O . MET A 1 706 ? 22.618 -12.554 -45.182 1.00 84.19 706 MET A O 1
ATOM 5487 N N . GLY A 1 707 ? 20.832 -11.232 -44.821 1.00 84.00 707 GLY A N 1
ATOM 5488 C CA . GLY A 1 707 ? 21.295 -10.660 -43.555 1.00 84.00 707 GLY A CA 1
ATOM 5489 C C . GLY A 1 707 ? 21.536 -11.708 -42.461 1.00 84.00 707 GLY A C 1
ATOM 5490 O O . GLY A 1 707 ? 22.595 -11.709 -41.837 1.00 84.00 707 GLY A O 1
ATOM 5491 N N . ILE A 1 708 ? 20.623 -12.674 -42.283 1.00 84.69 708 ILE A N 1
ATOM 5492 C CA . ILE A 1 708 ? 20.788 -13.805 -41.339 1.00 84.69 708 ILE A CA 1
ATOM 5493 C C . ILE A 1 708 ? 22.015 -14.663 -41.698 1.00 84.69 708 ILE A C 1
ATOM 5495 O O . ILE A 1 708 ? 22.703 -15.211 -40.827 1.00 84.69 708 ILE A O 1
ATOM 5499 N N . LEU A 1 709 ? 22.306 -14.791 -42.993 1.00 81.44 709 LEU A N 1
ATOM 5500 C CA . LEU A 1 709 ? 23.478 -15.507 -43.494 1.00 81.44 709 LEU A CA 1
ATOM 5501 C C . LEU A 1 709 ? 24.770 -14.672 -43.443 1.00 81.44 709 LEU A C 1
ATOM 5503 O O . LEU A 1 709 ? 25.843 -15.234 -43.667 1.00 81.44 709 LEU A O 1
ATOM 5507 N N . GLY A 1 710 ? 24.686 -13.383 -43.097 1.00 79.56 710 GLY A N 1
ATOM 5508 C CA . GLY A 1 710 ? 25.820 -12.460 -43.033 1.00 79.56 710 GLY A CA 1
ATOM 5509 C C . GLY A 1 710 ? 26.358 -12.063 -44.410 1.00 79.56 710 GLY A C 1
ATOM 5510 O O . GLY A 1 710 ? 27.564 -11.868 -44.554 1.00 79.56 710 GLY A O 1
ATOM 5511 N N . LEU A 1 711 ? 25.490 -12.011 -45.423 1.00 82.12 711 LEU A N 1
ATOM 5512 C CA . LEU A 1 711 ? 25.818 -11.658 -46.805 1.00 82.12 711 LEU A CA 1
ATOM 5513 C C . LEU A 1 711 ? 25.062 -10.388 -47.210 1.00 82.12 711 LEU A C 1
ATOM 5515 O O . LEU A 1 711 ? 23.883 -10.254 -46.895 1.00 82.12 711 LEU A O 1
ATOM 5519 N N . ASN A 1 712 ? 25.721 -9.500 -47.956 1.00 82.19 712 ASN A N 1
ATOM 5520 C CA . ASN A 1 712 ? 25.099 -8.300 -48.520 1.00 82.19 712 ASN A CA 1
ATOM 5521 C C . ASN A 1 712 ? 24.905 -8.478 -50.036 1.00 82.19 712 ASN A C 1
ATOM 5523 O O . ASN A 1 712 ? 25.797 -9.037 -50.684 1.00 82.19 712 ASN A O 1
ATOM 5527 N N . PRO A 1 713 ? 23.764 -8.046 -50.603 1.00 79.31 713 PRO A N 1
ATOM 5528 C CA . PRO A 1 713 ? 23.568 -8.025 -52.050 1.00 79.31 713 PRO A CA 1
ATOM 5529 C C . PRO A 1 713 ? 24.468 -6.974 -52.717 1.00 79.31 713 PRO A C 1
ATOM 5531 O O . PRO A 1 713 ? 24.940 -6.046 -52.064 1.00 79.31 713 PRO A O 1
ATOM 5534 N N . VAL A 1 714 ? 24.716 -7.131 -54.017 1.00 78.00 714 VAL A N 1
ATOM 5535 C CA . VAL A 1 714 ? 25.443 -6.133 -54.822 1.00 78.00 714 VAL A CA 1
ATOM 5536 C C . VAL A 1 714 ? 24.556 -4.920 -55.088 1.00 78.00 714 VAL A C 1
ATOM 5538 O O . VAL A 1 714 ? 23.446 -5.082 -55.595 1.00 78.00 714 VAL A O 1
ATOM 5541 N N . ASP A 1 715 ? 25.061 -3.722 -54.781 1.00 63.41 715 ASP A N 1
ATOM 5542 C CA . ASP A 1 715 ? 24.357 -2.456 -55.005 1.00 63.41 715 ASP A CA 1
ATOM 5543 C C . ASP A 1 715 ? 24.054 -2.235 -56.494 1.00 63.41 715 ASP A C 1
ATOM 5545 O O . ASP A 1 715 ? 24.935 -2.323 -57.359 1.00 63.41 715 ASP A O 1
ATOM 5549 N N . THR A 1 716 ? 22.802 -1.899 -56.801 1.00 50.16 716 THR A N 1
ATOM 5550 C CA . THR A 1 716 ? 22.432 -1.310 -58.086 1.00 50.16 716 THR A CA 1
ATOM 5551 C C . THR A 1 716 ? 22.996 0.107 -58.129 1.00 50.16 716 THR A C 1
ATOM 5553 O O . THR A 1 716 ? 22.577 0.971 -57.366 1.00 50.16 716 THR A O 1
ATOM 5556 N N . GLN A 1 717 ? 23.981 0.359 -58.997 1.00 48.03 717 GLN A N 1
ATOM 5557 C CA . GLN A 1 717 ? 24.382 1.731 -59.307 1.00 48.03 717 GLN A CA 1
ATOM 5558 C C . GLN A 1 717 ? 23.203 2.449 -59.969 1.00 48.03 717 GLN A C 1
ATOM 5560 O O . GLN A 1 717 ? 22.993 2.285 -61.169 1.00 48.03 717 GLN A O 1
ATOM 5565 N N . ASP A 1 718 ? 22.479 3.261 -59.204 1.00 34.72 718 ASP A N 1
ATOM 5566 C CA . ASP A 1 718 ? 21.515 4.215 -59.738 1.00 34.72 718 ASP A CA 1
ATOM 5567 C C . ASP A 1 718 ? 22.047 5.652 -59.590 1.00 34.72 718 ASP A C 1
ATOM 5569 O O . ASP A 1 718 ? 22.293 6.159 -58.502 1.00 34.72 718 ASP A O 1
ATOM 5573 N N . ASN A 1 719 ? 22.312 6.219 -60.769 1.00 33.44 719 ASN A N 1
ATOM 5574 C CA . ASN A 1 719 ? 22.437 7.608 -61.228 1.00 33.44 719 ASN A CA 1
ATOM 5575 C C . ASN A 1 719 ? 22.686 8.779 -60.240 1.00 33.44 719 ASN A C 1
ATOM 5577 O O . ASN A 1 719 ? 21.919 9.073 -59.333 1.00 33.44 719 ASN A O 1
ATOM 5581 N N . GLU A 1 720 ? 23.720 9.548 -60.601 1.00 36.31 720 GLU A N 1
ATOM 5582 C CA . GLU A 1 720 ? 24.319 10.769 -60.025 1.00 36.31 720 GLU A CA 1
ATOM 5583 C C . GLU A 1 720 ? 23.421 12.028 -59.825 1.00 36.31 720 GLU A C 1
ATOM 5585 O O . GLU A 1 720 ? 23.961 13.131 -59.876 1.00 36.31 720 GLU A O 1
ATOM 5590 N N . SER A 1 721 ? 22.097 11.967 -59.617 1.00 33.34 721 SER A N 1
ATOM 5591 C CA . SER A 1 721 ? 21.272 13.202 -59.700 1.00 33.34 721 SER A CA 1
ATOM 5592 C C . SER A 1 721 ? 20.569 13.756 -58.459 1.00 33.34 721 SER A C 1
ATOM 5594 O O . SER A 1 721 ? 20.109 14.884 -58.573 1.00 33.34 721 SER A O 1
ATOM 5596 N N . ASP A 1 722 ? 20.541 13.105 -57.295 1.00 35.78 722 ASP A N 1
ATOM 5597 C CA . ASP A 1 722 ? 19.893 13.698 -56.107 1.00 35.78 722 ASP A CA 1
ATOM 5598 C C . ASP A 1 722 ? 20.835 13.731 -54.899 1.00 35.78 722 ASP A C 1
ATOM 5600 O O . ASP A 1 722 ? 20.859 12.842 -54.052 1.00 35.78 722 ASP A O 1
ATOM 5604 N N . GLN A 1 723 ? 21.646 14.790 -54.849 1.00 30.53 723 GLN A N 1
ATOM 5605 C CA . GLN A 1 723 ? 22.283 15.275 -53.627 1.00 30.53 723 GLN A CA 1
ATOM 5606 C C . GLN A 1 723 ? 21.537 16.537 -53.190 1.00 30.53 723 GLN A C 1
ATOM 5608 O O . GLN A 1 723 ? 21.603 17.558 -53.876 1.00 30.53 723 GLN A O 1
ATOM 5613 N N . VAL A 1 724 ? 20.859 16.468 -52.046 1.00 35.31 724 VAL A N 1
ATOM 5614 C CA . VAL A 1 724 ? 20.483 17.649 -51.262 1.00 35.31 724 VAL A CA 1
ATOM 5615 C C . VAL A 1 724 ? 21.375 17.642 -50.022 1.00 35.31 724 VAL A C 1
ATOM 5617 O O . VAL A 1 724 ? 21.556 16.605 -49.390 1.00 35.31 724 VAL A O 1
ATOM 5620 N N . GLU A 1 725 ? 22.020 18.780 -49.777 1.00 42.28 725 GLU A N 1
ATOM 5621 C CA . GLU A 1 725 ? 23.051 19.009 -48.761 1.00 42.28 725 GLU A CA 1
ATOM 5622 C C . GLU A 1 725 ? 22.538 18.710 -47.340 1.00 42.28 725 GLU A C 1
ATOM 5624 O O . GLU A 1 725 ? 21.635 19.387 -46.855 1.00 42.28 725 GLU A O 1
ATOM 5629 N N . GLU A 1 726 ? 23.147 17.734 -46.657 1.00 30.77 726 GLU A N 1
ATOM 5630 C CA . GLU A 1 726 ? 23.053 17.586 -45.199 1.00 30.77 726 GLU A CA 1
ATOM 5631 C C . GLU A 1 726 ? 24.145 18.422 -44.513 1.00 30.77 726 GLU A C 1
ATOM 5633 O O . GLU A 1 726 ? 25.295 18.479 -44.961 1.00 30.77 726 GLU A O 1
ATOM 5638 N N . GLU A 1 727 ? 23.763 19.087 -43.422 1.00 36.88 727 GLU A N 1
ATOM 5639 C CA . GLU A 1 727 ? 24.591 20.015 -42.652 1.00 36.88 727 GLU A CA 1
ATOM 5640 C C . GLU A 1 727 ? 25.838 19.347 -42.037 1.00 36.88 727 GLU A C 1
ATOM 5642 O O . GLU A 1 727 ? 25.800 18.219 -41.542 1.00 36.88 727 GLU A O 1
ATOM 5647 N N . GLU A 1 728 ? 26.961 20.077 -42.044 1.00 37.19 728 GLU A N 1
ATOM 5648 C CA . GLU A 1 728 ? 28.254 19.650 -41.495 1.00 37.19 728 GLU A CA 1
ATOM 5649 C C . GLU A 1 728 ? 28.146 19.211 -40.022 1.00 37.19 728 GLU A C 1
ATOM 5651 O O . GLU A 1 728 ? 28.021 20.024 -39.103 1.00 37.19 728 GLU A O 1
ATOM 5656 N N . ILE A 1 729 ? 28.292 17.907 -39.786 1.00 38.22 729 ILE A N 1
ATOM 5657 C CA . ILE A 1 729 ? 28.514 17.336 -38.456 1.00 38.22 729 ILE A CA 1
ATOM 5658 C C . ILE A 1 729 ? 29.916 17.742 -37.974 1.00 38.22 729 ILE A C 1
ATOM 5660 O O . ILE A 1 729 ? 30.916 17.546 -38.664 1.00 38.22 729 ILE A O 1
ATOM 5664 N N . ASP A 1 730 ? 29.974 18.299 -36.762 1.00 46.56 730 ASP A N 1
ATOM 5665 C CA . ASP A 1 730 ? 31.176 18.805 -36.093 1.00 46.56 730 ASP A CA 1
ATOM 5666 C C . ASP A 1 730 ? 32.351 17.791 -36.131 1.00 46.56 730 ASP A C 1
ATOM 5668 O O . ASP A 1 730 ? 32.287 16.746 -35.464 1.00 46.56 730 ASP A O 1
ATOM 5672 N N . PRO A 1 731 ? 33.461 18.093 -36.842 1.00 52.34 731 PRO A N 1
ATOM 5673 C CA . PRO A 1 731 ? 34.622 17.207 -36.972 1.00 52.34 731 PRO A CA 1
ATOM 5674 C C . PRO A 1 731 ? 35.307 16.896 -35.631 1.00 52.34 731 PRO A C 1
ATOM 5676 O O . PRO A 1 731 ? 36.157 16.006 -35.550 1.00 52.34 731 PRO A O 1
ATOM 5679 N N . LEU A 1 732 ? 34.946 17.593 -34.548 1.00 45.22 732 LEU A N 1
ATOM 5680 C CA . LEU A 1 732 ? 35.432 17.304 -33.205 1.00 45.22 732 LEU A CA 1
ATOM 5681 C C . LEU A 1 732 ? 34.866 15.990 -32.640 1.00 45.22 732 LEU A C 1
ATOM 5683 O O . LEU A 1 732 ? 35.591 15.267 -31.954 1.00 45.22 732 LEU A O 1
ATOM 5687 N N . ASN A 1 733 ? 33.614 15.642 -32.950 1.00 44.34 733 ASN A N 1
ATOM 5688 C CA . ASN A 1 733 ? 32.970 14.436 -32.418 1.00 44.34 733 ASN A CA 1
ATOM 5689 C C . ASN A 1 733 ? 33.524 13.154 -33.048 1.00 44.34 733 ASN A C 1
ATOM 5691 O O . ASN A 1 733 ? 33.721 12.160 -32.347 1.00 44.34 733 ASN A O 1
ATOM 5695 N N . GLU A 1 734 ? 33.870 13.196 -34.332 1.00 48.97 734 GLU A N 1
ATOM 5696 C CA . GLU A 1 734 ? 34.487 12.070 -35.036 1.00 48.97 734 GLU A CA 1
ATOM 5697 C C . GLU A 1 734 ? 35.921 11.822 -34.534 1.00 48.97 734 GLU A C 1
ATOM 5699 O O . GLU A 1 734 ? 36.296 10.691 -34.228 1.00 48.97 734 GLU A O 1
ATOM 5704 N N . ILE A 1 735 ? 36.683 12.894 -34.279 1.00 55.00 735 ILE A N 1
ATOM 5705 C CA . ILE A 1 735 ? 38.023 12.813 -33.676 1.00 55.00 735 ILE A CA 1
ATOM 5706 C C . ILE A 1 735 ? 37.961 12.285 -32.235 1.00 55.00 735 ILE A C 1
ATOM 5708 O O . ILE A 1 735 ? 38.827 11.506 -31.826 1.00 55.00 735 ILE A O 1
ATOM 5712 N N . ILE A 1 736 ? 36.954 12.683 -31.449 1.00 48.75 736 ILE A N 1
ATOM 5713 C CA . ILE A 1 736 ? 36.749 12.182 -30.080 1.00 48.75 736 ILE A CA 1
ATOM 5714 C C . ILE A 1 736 ? 36.380 10.696 -30.105 1.00 48.75 736 ILE A C 1
ATOM 5716 O O . ILE A 1 736 ? 36.910 9.927 -29.300 1.00 48.75 736 ILE A O 1
ATOM 5720 N N . PHE A 1 737 ? 35.536 10.269 -31.046 1.00 46.28 737 PHE A N 1
ATOM 5721 C CA . PHE A 1 737 ? 35.127 8.874 -31.192 1.00 46.28 737 PHE A CA 1
ATOM 5722 C C . PHE A 1 737 ? 36.278 7.983 -31.689 1.00 46.28 737 PHE A C 1
ATOM 5724 O O . PHE A 1 737 ? 36.499 6.892 -31.157 1.00 46.28 737 PHE A O 1
ATOM 5731 N N . GLU A 1 738 ? 37.097 8.471 -32.625 1.00 54.62 738 GLU A N 1
ATOM 5732 C CA . GLU A 1 738 ? 38.315 7.792 -33.080 1.00 54.62 738 GLU A CA 1
ATOM 5733 C C . GLU A 1 738 ? 39.389 7.712 -31.983 1.00 54.62 738 GLU A C 1
ATOM 5735 O O . GLU A 1 738 ? 39.994 6.655 -31.780 1.00 54.62 738 GLU A O 1
ATOM 5740 N N . GLN A 1 739 ? 39.604 8.788 -31.217 1.00 49.72 739 GLN A N 1
ATOM 5741 C CA . GLN A 1 739 ? 40.512 8.797 -30.060 1.00 49.72 739 GLN A CA 1
ATOM 5742 C C . GLN A 1 739 ? 40.026 7.856 -28.952 1.00 49.72 739 GLN A C 1
ATOM 5744 O O . GLN A 1 739 ? 40.835 7.136 -28.360 1.00 49.72 739 GLN A O 1
ATOM 5749 N N . ALA A 1 740 ? 38.717 7.809 -28.696 1.00 47.84 740 ALA A N 1
ATOM 5750 C CA . ALA A 1 740 ? 38.110 6.904 -27.726 1.00 47.84 740 ALA A CA 1
ATOM 5751 C C . ALA A 1 740 ? 38.247 5.437 -28.159 1.00 47.84 740 ALA A C 1
ATOM 5753 O O . ALA A 1 740 ? 38.588 4.590 -27.330 1.00 47.84 740 ALA A O 1
ATOM 5754 N N . ASN A 1 741 ? 38.086 5.133 -29.451 1.00 52.78 741 ASN A N 1
ATOM 5755 C CA . ASN A 1 741 ? 38.316 3.793 -29.993 1.00 52.78 741 ASN A CA 1
ATOM 5756 C C . ASN A 1 741 ? 39.797 3.393 -29.964 1.00 52.78 741 ASN A C 1
ATOM 5758 O O . ASN A 1 741 ? 40.118 2.267 -29.581 1.00 52.78 741 ASN A O 1
ATOM 5762 N N . LEU A 1 742 ? 40.718 4.310 -30.268 1.00 53.03 742 LEU A N 1
ATOM 5763 C CA . LEU A 1 742 ? 42.161 4.083 -30.122 1.00 53.03 742 LEU A CA 1
ATOM 5764 C C . LEU A 1 742 ? 42.559 3.851 -28.655 1.00 53.03 742 LEU A C 1
ATOM 5766 O O . LEU A 1 742 ? 43.396 2.992 -28.363 1.00 53.03 742 LEU A O 1
ATOM 5770 N N . PHE A 1 743 ? 41.927 4.562 -27.719 1.00 44.97 743 PHE A N 1
ATOM 5771 C CA . PHE A 1 743 ? 42.109 4.381 -26.280 1.00 44.97 743 PHE A CA 1
ATOM 5772 C C . PHE A 1 743 ? 41.558 3.024 -25.803 1.00 44.97 743 PHE A C 1
ATOM 5774 O O . PHE A 1 743 ? 42.260 2.293 -25.098 1.00 44.97 743 PHE A O 1
ATOM 5781 N N . TYR A 1 744 ? 40.371 2.617 -26.261 1.00 44.00 744 TYR A N 1
ATOM 5782 C CA . TYR A 1 744 ? 39.776 1.307 -25.967 1.00 44.00 744 TYR A CA 1
ATOM 5783 C C . TYR A 1 744 ? 40.563 0.134 -26.581 1.00 44.00 744 TYR A C 1
ATOM 5785 O O . TYR A 1 744 ? 40.782 -0.888 -25.919 1.00 44.00 744 TYR A O 1
ATOM 5793 N N . GLU A 1 745 ? 41.068 0.277 -27.810 1.00 44.41 745 GLU A N 1
ATOM 5794 C CA . GLU A 1 745 ? 41.972 -0.696 -28.436 1.00 44.41 745 GLU A CA 1
ATOM 5795 C C . GLU A 1 745 ? 43.303 -0.808 -27.679 1.00 44.41 745 GLU A C 1
ATOM 5797 O O . GLU A 1 745 ? 43.852 -1.908 -27.539 1.00 44.41 745 GLU A O 1
ATOM 5802 N N . SER A 1 746 ? 43.810 0.306 -27.138 1.00 38.44 746 SER A N 1
ATOM 5803 C CA . SER A 1 746 ? 45.036 0.320 -26.334 1.00 38.44 746 SER A CA 1
ATOM 5804 C C . SER A 1 746 ? 44.879 -0.431 -25.005 1.00 38.44 746 SER A C 1
ATOM 5806 O O . SER A 1 746 ? 45.820 -1.101 -24.568 1.00 38.44 746 SER A O 1
ATOM 5808 N N . PHE A 1 747 ? 43.675 -0.423 -24.421 1.00 38.19 747 PHE A N 1
ATOM 5809 C CA . PHE A 1 747 ? 43.328 -1.203 -23.231 1.00 38.19 747 PHE A CA 1
ATOM 5810 C C . PHE A 1 747 ? 43.161 -2.700 -23.544 1.00 38.19 747 PHE A C 1
ATOM 5812 O O . PHE A 1 747 ? 43.647 -3.545 -22.789 1.00 38.19 747 PHE A O 1
ATOM 5819 N N . LYS A 1 748 ? 42.569 -3.057 -24.696 1.00 42.06 748 LYS A N 1
ATOM 5820 C CA . LYS A 1 748 ? 42.420 -4.465 -25.127 1.00 42.06 748 LYS A CA 1
ATOM 5821 C C . LYS A 1 748 ? 43.746 -5.149 -25.494 1.00 42.06 748 LYS A C 1
ATOM 5823 O O . LYS A 1 748 ? 43.826 -6.377 -25.458 1.00 42.06 748 LYS A O 1
ATOM 5828 N N . ARG A 1 749 ? 44.805 -4.396 -25.824 1.00 42.78 749 ARG A N 1
ATOM 5829 C CA . ARG A 1 749 ? 46.116 -4.937 -26.249 1.00 42.78 749 ARG A CA 1
ATOM 5830 C C . ARG A 1 749 ? 47.165 -5.088 -25.137 1.00 42.78 749 ARG A C 1
ATOM 5832 O O . ARG A 1 749 ? 48.330 -5.329 -25.450 1.00 42.78 749 ARG A O 1
ATOM 5839 N N . GLN A 1 750 ? 46.803 -5.033 -23.853 1.00 40.47 750 GLN A N 1
ATOM 5840 C CA . GLN A 1 750 ? 47.720 -5.406 -22.761 1.00 40.47 750 GLN A CA 1
ATOM 5841 C C . GLN A 1 750 ? 47.477 -6.832 -22.254 1.00 40.47 750 GLN A C 1
ATOM 5843 O O . GLN A 1 750 ? 47.111 -7.071 -21.110 1.00 40.47 750 GLN A O 1
ATOM 5848 N N . SER A 1 751 ? 47.779 -7.813 -23.102 1.00 40.00 751 SER A N 1
ATOM 5849 C CA . SER A 1 751 ? 48.282 -9.103 -22.624 1.00 40.00 751 SER A CA 1
ATOM 5850 C C . SER A 1 751 ? 49.771 -9.175 -22.962 1.00 40.00 751 SER A C 1
ATOM 5852 O O . SER A 1 751 ? 50.191 -8.823 -24.065 1.00 40.00 751 SER A O 1
ATOM 5854 N N . ALA A 1 752 ? 50.603 -9.560 -21.990 1.00 36.41 752 ALA A N 1
ATOM 5855 C CA . ALA A 1 752 ? 52.047 -9.643 -22.191 1.00 36.41 752 ALA A CA 1
ATOM 5856 C C . ALA A 1 752 ? 52.361 -10.567 -23.389 1.00 36.41 752 ALA A C 1
ATOM 5858 O O . ALA A 1 752 ? 51.878 -11.704 -23.418 1.00 36.41 752 ALA A O 1
ATOM 5859 N N . PRO A 1 753 ? 53.172 -10.134 -24.373 1.00 40.69 753 PRO A N 1
ATOM 5860 C CA . PRO A 1 753 ? 53.456 -10.963 -25.534 1.00 40.69 753 PRO A CA 1
ATOM 5861 C C . PRO A 1 753 ? 54.232 -12.211 -25.100 1.00 40.69 753 PRO A C 1
ATOM 5863 O O . PRO A 1 753 ? 55.288 -12.118 -24.466 1.00 40.69 753 PRO A O 1
ATOM 5866 N N . LYS A 1 754 ? 53.740 -13.400 -25.473 1.00 41.03 754 LYS A N 1
ATOM 5867 C CA . LYS A 1 754 ? 54.532 -14.634 -25.386 1.00 41.03 754 LYS A CA 1
ATOM 5868 C C . LYS A 1 754 ? 55.764 -14.472 -26.277 1.00 41.03 754 LYS A C 1
ATOM 5870 O O . LYS A 1 754 ? 55.652 -14.208 -27.472 1.00 41.03 754 LYS A O 1
ATOM 5875 N N . ALA A 1 755 ? 56.947 -14.602 -25.682 1.00 36.22 755 ALA A N 1
ATOM 5876 C CA . ALA A 1 755 ? 58.216 -14.369 -26.356 1.00 36.22 755 ALA A CA 1
ATOM 5877 C C . ALA A 1 755 ? 58.419 -15.334 -27.540 1.00 36.22 755 ALA A C 1
ATOM 5879 O O . ALA A 1 755 ? 58.651 -16.526 -27.351 1.00 36.22 755 ALA A O 1
ATOM 5880 N N . GLY A 1 756 ? 58.390 -14.804 -28.764 1.00 49.41 756 GLY A N 1
ATOM 5881 C CA . GLY A 1 756 ? 58.936 -15.486 -29.937 1.00 49.41 756 GLY A CA 1
ATOM 5882 C C . GLY A 1 756 ? 60.470 -15.503 -29.896 1.00 49.41 756 GLY A C 1
ATOM 5883 O O . GLY A 1 756 ? 61.102 -14.570 -29.394 1.00 49.41 756 GLY A O 1
ATOM 5884 N N . SER A 1 757 ? 61.104 -16.556 -30.421 1.00 50.81 757 SER A N 1
ATOM 5885 C CA . SER A 1 757 ? 62.568 -16.669 -30.423 1.00 50.81 757 SER A CA 1
ATOM 5886 C C . SER A 1 757 ? 63.201 -15.662 -31.396 1.00 50.81 757 SER A C 1
ATOM 5888 O O . SER A 1 757 ? 63.183 -15.867 -32.610 1.00 50.81 757 SER A O 1
ATOM 5890 N N . SER A 1 758 ? 63.784 -14.573 -30.891 1.00 46.59 758 SER A N 1
ATOM 5891 C CA . SER A 1 758 ? 64.370 -13.524 -31.734 1.00 46.59 758 SER A CA 1
ATOM 5892 C C . SER A 1 758 ? 65.901 -13.655 -31.852 1.00 46.59 758 SER A C 1
ATOM 5894 O O . SER A 1 758 ? 66.652 -13.531 -30.885 1.00 46.59 758 SER A O 1
ATOM 5896 N N . ASN A 1 759 ? 66.394 -13.926 -33.067 1.00 53.03 759 ASN A N 1
ATOM 5897 C CA . ASN A 1 759 ? 67.813 -14.196 -33.357 1.00 53.03 759 ASN A CA 1
ATOM 5898 C C . ASN A 1 759 ? 68.438 -13.194 -34.356 1.00 53.03 759 ASN A C 1
ATOM 5900 O O . ASN A 1 759 ? 69.331 -13.549 -35.124 1.00 53.03 759 ASN A O 1
ATOM 5904 N N . SER A 1 760 ? 68.012 -11.923 -34.364 1.00 61.06 760 SER A N 1
ATOM 5905 C CA . SER A 1 760 ? 68.556 -10.931 -35.311 1.00 61.06 760 SER A CA 1
ATOM 5906 C C . SER A 1 760 ? 69.880 -10.297 -34.835 1.00 61.06 760 SER A C 1
ATOM 5908 O O . SER A 1 760 ? 70.073 -9.968 -33.658 1.00 61.06 760 SER A O 1
ATOM 5910 N N . LYS A 1 761 ? 70.830 -10.100 -35.767 1.00 66.44 761 LYS A N 1
ATOM 5911 C CA . LYS A 1 761 ? 72.164 -9.501 -35.509 1.00 66.44 761 LYS A CA 1
ATOM 5912 C C . LYS A 1 761 ? 72.083 -8.102 -34.880 1.00 66.44 761 LYS A C 1
ATOM 5914 O O . LYS A 1 761 ? 72.941 -7.746 -34.070 1.00 66.44 761 LYS A O 1
ATOM 5919 N N . PHE A 1 762 ? 71.060 -7.324 -35.232 1.00 66.62 762 PHE A N 1
ATOM 5920 C CA . PHE A 1 762 ? 70.823 -5.986 -34.688 1.00 66.62 762 PHE A CA 1
ATOM 5921 C C . PHE A 1 762 ? 70.452 -6.039 -33.202 1.00 66.62 762 PHE A C 1
ATOM 5923 O O . PHE A 1 762 ? 71.075 -5.360 -32.383 1.00 66.62 762 PHE A O 1
ATOM 5930 N N . GLN A 1 763 ? 69.530 -6.932 -32.828 1.00 66.56 763 GLN A N 1
ATOM 5931 C CA . GLN A 1 763 ? 69.113 -7.106 -31.436 1.00 66.56 763 GLN A CA 1
ATOM 5932 C C . GLN A 1 763 ? 70.258 -7.611 -30.546 1.00 66.56 763 GLN A C 1
ATOM 5934 O O . GLN A 1 763 ? 70.398 -7.151 -29.412 1.00 66.56 763 GLN A O 1
ATOM 5939 N N . ARG A 1 764 ? 71.154 -8.471 -31.064 1.00 64.75 764 ARG A N 1
ATOM 5940 C CA . ARG A 1 764 ? 72.381 -8.859 -30.337 1.00 64.75 764 ARG A CA 1
ATOM 5941 C C . ARG A 1 764 ? 73.311 -7.670 -30.089 1.00 64.75 764 ARG A C 1
ATOM 5943 O O . ARG A 1 764 ? 73.800 -7.521 -28.974 1.00 64.75 764 ARG A O 1
ATOM 5950 N N . LYS A 1 765 ? 73.534 -6.794 -31.078 1.00 71.88 765 LYS A N 1
ATOM 5951 C CA . LYS A 1 765 ? 74.354 -5.578 -30.891 1.00 71.88 765 LYS A CA 1
ATOM 5952 C C . LYS A 1 765 ? 73.733 -4.612 -29.877 1.00 71.88 765 LYS A C 1
ATOM 5954 O O . LYS A 1 765 ? 74.458 -4.080 -29.035 1.00 71.88 765 LYS A O 1
ATOM 5959 N N . MET A 1 766 ? 72.414 -4.425 -29.923 1.00 70.25 766 MET A N 1
ATOM 5960 C CA . MET A 1 766 ? 71.679 -3.583 -28.973 1.00 70.25 766 MET A CA 1
ATOM 5961 C C . MET A 1 766 ? 71.755 -4.133 -27.542 1.00 70.25 766 MET A C 1
ATOM 5963 O O . MET A 1 766 ? 72.109 -3.390 -26.628 1.00 70.25 766 MET A O 1
ATOM 5967 N N . ARG A 1 767 ? 71.550 -5.445 -27.344 1.00 70.00 767 ARG A N 1
ATOM 5968 C CA . ARG A 1 767 ? 71.681 -6.095 -26.024 1.00 70.00 767 ARG A CA 1
ATOM 5969 C C . ARG A 1 767 ? 73.073 -5.921 -25.427 1.00 70.00 767 ARG A C 1
ATOM 5971 O O . ARG A 1 767 ? 73.192 -5.620 -24.243 1.00 70.00 767 ARG A O 1
ATOM 5978 N N . THR A 1 768 ? 74.127 -6.052 -26.231 1.00 74.12 768 THR A N 1
ATOM 5979 C CA . THR A 1 768 ? 75.504 -5.868 -25.747 1.00 74.12 768 THR A CA 1
ATOM 5980 C C . THR A 1 768 ? 75.795 -4.408 -25.381 1.00 74.12 768 THR A C 1
ATOM 5982 O O . THR A 1 768 ? 76.495 -4.157 -24.400 1.00 74.12 768 THR A O 1
ATOM 5985 N N . ARG A 1 769 ? 75.243 -3.433 -26.123 1.00 74.81 769 ARG A N 1
ATOM 5986 C CA . ARG A 1 769 ? 75.349 -2.000 -25.783 1.00 74.81 769 ARG A CA 1
ATOM 5987 C C . ARG A 1 769 ? 74.600 -1.663 -24.496 1.00 74.81 769 ARG A C 1
ATOM 5989 O O . ARG A 1 769 ? 75.192 -1.062 -23.605 1.00 74.81 769 ARG A O 1
ATOM 5996 N N . LEU A 1 770 ? 73.344 -2.089 -24.379 1.00 74.62 770 LEU A N 1
ATOM 5997 C CA . LEU A 1 770 ? 72.504 -1.821 -23.209 1.00 74.62 770 LEU A CA 1
ATOM 5998 C C . LEU A 1 770 ? 73.032 -2.520 -21.952 1.00 74.62 770 LEU A C 1
ATOM 6000 O O . LEU A 1 770 ? 73.087 -1.908 -20.893 1.00 74.62 770 LEU A O 1
ATOM 6004 N N . SER A 1 771 ? 73.536 -3.752 -22.072 1.00 74.38 771 SER A N 1
ATOM 6005 C CA . SER A 1 771 ? 74.175 -4.462 -20.957 1.00 74.38 771 SER A CA 1
ATOM 6006 C C . SER A 1 771 ? 75.438 -3.753 -20.456 1.00 74.38 771 SER A C 1
ATOM 6008 O O . SER A 1 771 ? 75.656 -3.676 -19.247 1.00 74.38 771 SER A O 1
ATOM 6010 N N . LYS A 1 772 ? 76.256 -3.187 -21.358 1.00 74.81 772 LYS A N 1
ATOM 6011 C CA . LYS A 1 772 ? 77.413 -2.369 -20.960 1.00 74.81 772 LYS A CA 1
ATOM 6012 C C . LYS A 1 772 ? 76.981 -1.073 -20.275 1.00 74.81 772 LYS A C 1
ATOM 6014 O O . LYS A 1 772 ? 77.561 -0.737 -19.250 1.00 74.81 772 LYS A O 1
ATOM 6019 N N . ALA A 1 773 ? 75.960 -0.393 -20.799 1.00 71.25 773 ALA A N 1
ATOM 6020 C CA . ALA A 1 773 ? 75.426 0.826 -20.196 1.00 71.25 773 ALA A CA 1
ATOM 6021 C C . ALA A 1 773 ? 74.851 0.565 -18.793 1.00 71.25 773 ALA A C 1
ATOM 6023 O O . ALA A 1 773 ? 75.197 1.274 -17.854 1.00 71.25 773 ALA A O 1
ATOM 6024 N N . HIS A 1 774 ? 74.066 -0.502 -18.614 1.00 69.38 774 HIS A N 1
ATOM 6025 C CA . HIS A 1 774 ? 73.543 -0.901 -17.303 1.00 69.38 774 HIS A CA 1
ATOM 6026 C C . HIS A 1 774 ? 74.661 -1.233 -16.311 1.00 69.38 774 HIS A C 1
ATOM 6028 O O . HIS A 1 774 ? 74.613 -0.793 -15.166 1.00 69.38 774 HIS A O 1
ATOM 6034 N N . ARG A 1 775 ? 75.709 -1.938 -16.753 1.00 72.44 775 ARG A N 1
ATOM 6035 C CA . ARG A 1 775 ? 76.855 -2.232 -15.887 1.00 72.44 775 ARG A CA 1
ATOM 6036 C C . ARG A 1 775 ? 77.563 -0.954 -15.428 1.00 72.44 775 ARG A C 1
ATOM 6038 O O . ARG A 1 775 ? 77.912 -0.841 -14.262 1.00 72.44 775 ARG A O 1
ATOM 6045 N N . THR A 1 776 ? 77.788 -0.007 -16.336 1.00 67.88 776 THR A N 1
ATOM 6046 C CA . THR A 1 776 ? 78.540 1.218 -16.034 1.00 67.88 776 THR A CA 1
ATOM 6047 C C . THR A 1 776 ? 77.740 2.209 -15.191 1.00 67.88 776 THR A C 1
ATOM 6049 O O . THR A 1 776 ? 78.304 2.789 -14.275 1.00 67.88 776 THR A O 1
ATOM 6052 N N . TYR A 1 777 ? 76.451 2.402 -15.478 1.00 65.38 777 TYR A N 1
ATOM 6053 C CA . TYR A 1 777 ? 75.652 3.437 -14.815 1.00 65.38 777 TYR A CA 1
ATOM 6054 C C . TYR A 1 777 ? 74.889 2.950 -13.588 1.00 65.38 777 TYR A C 1
ATOM 6056 O O . TYR A 1 777 ? 74.602 3.757 -12.711 1.00 65.38 777 TYR A O 1
ATOM 6064 N N . LEU A 1 778 ? 74.543 1.663 -13.533 1.00 65.44 778 LEU A N 1
ATOM 6065 C CA . LEU A 1 778 ? 73.733 1.118 -12.449 1.00 65.44 778 LEU A CA 1
ATOM 6066 C C . LEU A 1 778 ? 74.552 0.202 -11.541 1.00 65.44 778 LEU A C 1
ATOM 6068 O O . LEU A 1 778 ? 74.480 0.371 -10.334 1.00 65.44 778 LEU A O 1
ATOM 6072 N N . ASP A 1 779 ? 75.343 -0.730 -12.090 1.00 67.31 779 ASP A N 1
ATOM 6073 C CA . ASP A 1 779 ? 76.053 -1.729 -11.270 1.00 67.31 779 ASP A CA 1
ATOM 6074 C C . ASP A 1 779 ? 77.360 -1.206 -10.644 1.00 67.31 779 ASP A C 1
ATOM 6076 O O . ASP A 1 779 ? 77.689 -1.580 -9.526 1.00 67.31 779 ASP A O 1
ATOM 6080 N N . MET A 1 780 ? 78.101 -0.336 -11.338 1.00 68.62 780 MET A N 1
ATOM 6081 C CA . MET A 1 780 ? 79.368 0.252 -10.856 1.00 68.62 780 MET A CA 1
ATOM 6082 C C . MET A 1 780 ? 79.204 1.629 -10.187 1.00 68.62 780 MET A C 1
ATOM 6084 O O . MET A 1 780 ? 80.203 2.288 -9.899 1.00 68.62 780 MET A O 1
ATOM 6088 N N . GLY A 1 781 ? 77.959 2.082 -10.003 1.00 66.56 781 GLY A N 1
ATOM 6089 C CA . GLY A 1 781 ? 77.644 3.397 -9.449 1.00 66.56 781 GLY A CA 1
ATOM 6090 C C . GLY A 1 781 ? 78.094 4.580 -10.324 1.00 66.56 781 GLY A C 1
ATOM 6091 O O . GLY A 1 781 ? 79.047 4.531 -11.105 1.00 66.56 781 GLY A O 1
ATOM 6092 N N . ARG A 1 782 ? 77.401 5.709 -10.193 1.00 68.06 782 ARG A N 1
ATOM 6093 C CA . ARG A 1 782 ? 77.722 6.962 -10.894 1.00 68.06 782 ARG A CA 1
ATOM 6094 C C . ARG A 1 782 ? 78.795 7.740 -10.125 1.00 68.06 782 ARG A C 1
ATOM 6096 O O . ARG A 1 782 ? 78.483 8.577 -9.279 1.00 68.06 782 ARG A O 1
ATOM 6103 N N . LYS A 1 783 ? 80.077 7.463 -10.389 1.00 65.38 783 LYS A N 1
ATOM 6104 C CA . LYS A 1 783 ? 81.209 8.094 -9.663 1.00 65.38 783 LYS A CA 1
ATOM 6105 C C . LYS A 1 783 ? 81.345 9.603 -9.913 1.00 65.38 783 LYS A C 1
ATOM 6107 O O . LYS A 1 783 ? 81.970 10.302 -9.119 1.00 65.38 783 LYS A O 1
ATOM 6112 N N . ASP A 1 784 ? 80.713 10.098 -10.973 1.00 66.00 784 ASP A N 1
ATOM 6113 C CA . ASP A 1 784 ? 80.566 11.514 -11.322 1.00 66.00 784 ASP A CA 1
ATOM 6114 C C . ASP A 1 784 ? 79.633 12.292 -10.374 1.00 66.00 784 ASP A C 1
ATOM 6116 O O . ASP A 1 784 ? 79.738 13.512 -10.278 1.00 66.00 784 ASP A O 1
ATOM 6120 N N . LEU A 1 785 ? 78.748 11.605 -9.643 1.00 63.47 785 LEU A N 1
ATOM 6121 C CA . LEU A 1 785 ? 77.760 12.217 -8.743 1.00 63.47 785 LEU A CA 1
ATOM 6122 C C . LEU A 1 785 ? 78.187 12.244 -7.267 1.00 63.47 785 LEU A C 1
ATOM 6124 O O . LEU A 1 785 ? 77.405 12.635 -6.404 1.00 63.47 785 LEU A O 1
ATOM 6128 N N . THR A 1 786 ? 79.440 11.897 -6.970 1.00 61.44 786 THR A N 1
ATOM 6129 C CA . THR A 1 786 ? 80.017 11.872 -5.610 1.00 61.44 786 THR A CA 1
ATOM 6130 C C . THR A 1 786 ? 79.891 13.199 -4.846 1.00 61.44 786 THR A C 1
ATOM 6132 O O . THR A 1 786 ? 79.830 13.197 -3.622 1.00 61.44 786 THR A O 1
ATOM 6135 N N . LYS A 1 787 ? 79.781 14.327 -5.556 1.00 55.06 787 LYS A N 1
ATOM 6136 C CA . LYS A 1 787 ? 79.565 15.678 -5.007 1.00 55.06 787 LYS A CA 1
ATOM 6137 C C . LYS A 1 787 ? 78.211 15.875 -4.303 1.00 55.06 787 LYS A C 1
ATOM 6139 O O . LYS A 1 787 ? 78.111 16.762 -3.461 1.00 55.06 787 LYS A O 1
ATOM 6144 N N . TYR A 1 788 ? 77.173 15.130 -4.682 1.00 56.28 788 TYR A N 1
ATOM 6145 C CA . TYR A 1 788 ? 75.784 15.455 -4.321 1.00 56.28 788 TYR A CA 1
ATOM 6146 C C . TYR A 1 788 ? 75.231 14.668 -3.123 1.00 56.28 788 TYR A C 1
ATOM 6148 O O . TYR A 1 788 ? 74.127 14.965 -2.682 1.00 56.28 788 TYR A O 1
ATOM 6156 N N . GLY A 1 789 ? 76.003 13.732 -2.558 1.00 53.72 789 GLY A N 1
ATOM 6157 C CA . GLY A 1 789 ? 75.568 12.888 -1.438 1.00 53.72 789 GLY A CA 1
ATOM 6158 C C . GLY A 1 789 ? 74.473 11.873 -1.816 1.00 53.72 789 GLY A C 1
ATOM 6159 O O . GLY A 1 789 ? 73.671 12.103 -2.716 1.00 53.72 789 GLY A O 1
ATOM 6160 N N . GLY A 1 790 ? 74.460 10.717 -1.140 1.00 60.50 790 GLY A N 1
ATOM 6161 C CA . GLY A 1 790 ? 73.506 9.615 -1.360 1.00 60.50 790 GLY A CA 1
ATOM 6162 C C . GLY A 1 790 ? 74.087 8.401 -2.109 1.00 60.50 790 GLY A C 1
ATOM 6163 O O . GLY A 1 790 ? 75.037 8.519 -2.882 1.00 60.50 790 GLY A O 1
ATOM 6164 N N . GLY A 1 791 ? 73.502 7.212 -1.902 1.00 58.03 791 GLY A N 1
ATOM 6165 C CA . GLY A 1 791 ? 74.044 5.896 -2.304 1.00 58.03 791 GLY A CA 1
ATOM 6166 C C . GLY A 1 791 ? 74.169 5.595 -3.810 1.00 58.03 791 GLY A C 1
ATOM 6167 O O . GLY A 1 791 ? 74.486 4.471 -4.195 1.00 58.03 791 GLY A O 1
ATOM 6168 N N . PHE A 1 792 ? 73.948 6.573 -4.691 1.00 57.78 792 PHE A N 1
ATOM 6169 C CA . PHE A 1 792 ? 73.983 6.406 -6.153 1.00 57.78 792 PHE A CA 1
ATOM 6170 C C . PHE A 1 792 ? 75.397 6.248 -6.741 1.00 57.78 792 PHE A C 1
ATOM 6172 O O . PHE A 1 792 ? 75.551 5.796 -7.878 1.00 57.78 792 PHE A O 1
ATOM 6179 N N . HIS A 1 793 ? 76.435 6.607 -5.983 1.00 62.09 793 HIS A N 1
ATOM 6180 C CA . HIS A 1 793 ? 77.834 6.488 -6.406 1.00 62.09 793 HIS A CA 1
ATOM 6181 C C . HIS A 1 793 ? 78.496 5.160 -5.992 1.00 62.09 793 HIS A C 1
ATOM 6183 O O . HIS A 1 793 ? 79.676 4.958 -6.286 1.00 62.09 793 HIS A O 1
ATOM 6189 N N . LEU A 1 794 ? 77.775 4.289 -5.277 1.00 62.19 794 LEU A N 1
ATOM 6190 C CA . LEU A 1 794 ? 78.275 3.010 -4.771 1.00 62.19 794 LEU A CA 1
ATOM 6191 C C . LEU A 1 794 ? 77.973 1.868 -5.751 1.00 62.19 794 LEU A C 1
ATOM 6193 O O . LEU A 1 794 ? 76.919 1.836 -6.390 1.00 62.19 794 LEU A O 1
ATOM 6197 N N . ASP A 1 795 ? 78.908 0.924 -5.854 1.00 66.25 795 ASP A N 1
ATOM 6198 C CA . ASP A 1 795 ? 78.749 -0.304 -6.636 1.00 66.25 795 ASP A CA 1
ATOM 6199 C C . ASP A 1 795 ? 77.643 -1.182 -6.008 1.00 66.25 795 ASP A C 1
ATOM 6201 O O . ASP A 1 795 ? 77.551 -1.295 -4.783 1.00 66.25 795 ASP A O 1
ATOM 6205 N N . ARG A 1 796 ? 76.814 -1.840 -6.829 1.00 63.88 796 ARG A N 1
ATOM 6206 C CA . ARG A 1 796 ? 75.684 -2.673 -6.372 1.00 63.88 796 ARG A CA 1
ATOM 6207 C C . ARG A 1 796 ? 75.739 -4.112 -6.912 1.00 63.88 796 ARG A C 1
ATOM 6209 O O . ARG A 1 796 ? 76.371 -4.371 -7.941 1.00 63.88 796 ARG A O 1
ATOM 6216 N N . PRO A 1 797 ? 75.009 -5.063 -6.296 1.00 60.03 797 PRO A N 1
ATOM 6217 C CA . PRO A 1 797 ? 74.830 -6.403 -6.845 1.00 60.03 797 PRO A CA 1
ATOM 6218 C C . PRO A 1 797 ? 74.026 -6.372 -8.155 1.00 60.03 797 PRO A C 1
ATOM 6220 O O . PRO A 1 797 ? 73.042 -5.642 -8.290 1.00 60.03 797 PRO A O 1
ATOM 6223 N N . LYS A 1 798 ? 74.420 -7.203 -9.125 1.00 55.00 798 LYS A N 1
ATOM 6224 C CA . LYS A 1 798 ? 73.741 -7.315 -10.426 1.00 55.00 798 LYS A CA 1
ATOM 6225 C C . LYS A 1 798 ? 72.249 -7.640 -10.255 1.00 55.00 798 LYS A C 1
ATOM 6227 O O . LYS A 1 798 ? 71.911 -8.585 -9.551 1.00 55.00 798 LYS A O 1
ATOM 6232 N N . ASN A 1 799 ? 71.391 -6.923 -10.989 1.00 53.66 799 ASN A N 1
ATOM 6233 C CA . ASN A 1 799 ? 69.926 -7.092 -11.060 1.00 53.66 799 ASN A CA 1
ATOM 6234 C C . ASN A 1 799 ? 69.092 -6.645 -9.835 1.00 53.66 799 ASN A C 1
ATOM 6236 O O . ASN A 1 799 ? 67.946 -7.071 -9.716 1.00 53.66 799 ASN A O 1
ATOM 6240 N N . ILE A 1 800 ? 69.591 -5.758 -8.963 1.00 57.38 800 ILE A N 1
ATOM 6241 C CA . ILE A 1 800 ? 68.808 -5.192 -7.838 1.00 57.38 800 ILE A CA 1
ATOM 6242 C C . ILE A 1 800 ? 68.794 -3.654 -7.925 1.00 57.38 800 ILE A C 1
ATOM 6244 O O . ILE A 1 800 ? 69.840 -3.046 -8.106 1.00 57.38 800 ILE A O 1
ATOM 6248 N N . SER A 1 801 ? 67.621 -3.011 -7.856 1.00 52.34 801 SER A N 1
ATOM 6249 C CA . SER A 1 801 ? 67.424 -1.551 -8.012 1.00 52.34 801 SER A CA 1
ATOM 6250 C C . SER A 1 801 ? 67.900 -0.740 -6.792 1.00 52.34 801 SER A C 1
ATOM 6252 O O . SER A 1 801 ? 67.566 -1.095 -5.668 1.00 52.34 801 SER A O 1
ATOM 6254 N N . ASN A 1 802 ? 68.607 0.383 -7.007 1.00 52.53 802 ASN A N 1
ATOM 6255 C CA . ASN A 1 802 ? 69.076 1.281 -5.931 1.00 52.53 802 ASN A CA 1
ATOM 6256 C C . ASN A 1 802 ? 68.029 2.327 -5.499 1.00 52.53 802 ASN A C 1
ATOM 6258 O O . ASN A 1 802 ? 68.325 3.178 -4.666 1.00 52.53 802 ASN A O 1
ATOM 6262 N N . ALA A 1 803 ? 66.809 2.282 -6.043 1.00 46.94 803 ALA A N 1
ATOM 6263 C CA . ALA A 1 803 ? 65.797 3.317 -5.817 1.00 46.94 803 ALA A CA 1
ATOM 6264 C C . ALA A 1 803 ? 65.279 3.416 -4.361 1.00 46.94 803 ALA A C 1
ATOM 6266 O O . ALA A 1 803 ? 64.550 4.349 -4.059 1.00 46.94 803 ALA A O 1
ATOM 6267 N N . PHE A 1 804 ? 65.669 2.502 -3.461 1.00 43.59 804 PHE A N 1
ATOM 6268 C CA . PHE A 1 804 ? 65.224 2.456 -2.057 1.00 43.59 804 PHE A CA 1
ATOM 6269 C C . PHE A 1 804 ? 66.352 2.590 -1.011 1.00 43.59 804 PHE A C 1
ATOM 6271 O O . PHE A 1 804 ? 66.106 2.403 0.174 1.00 43.59 804 PHE A O 1
ATOM 6278 N N . LEU A 1 805 ? 67.583 2.919 -1.418 1.00 46.62 805 LEU A N 1
ATOM 6279 C CA . LEU A 1 805 ? 68.736 3.078 -0.507 1.00 46.62 805 LEU A CA 1
ATOM 6280 C C . LEU A 1 805 ? 69.039 4.545 -0.137 1.00 46.62 805 LEU A C 1
ATOM 6282 O O . LEU A 1 805 ? 70.065 4.820 0.472 1.00 46.62 805 LEU A O 1
ATOM 6286 N N . ALA A 1 806 ? 68.188 5.497 -0.530 1.00 43.41 806 ALA A N 1
ATOM 6287 C CA . ALA A 1 806 ? 68.456 6.930 -0.366 1.00 43.41 806 ALA A CA 1
ATOM 6288 C C . ALA A 1 806 ? 67.900 7.560 0.931 1.00 43.41 806 ALA A C 1
ATOM 6290 O O . ALA A 1 806 ? 68.151 8.739 1.154 1.00 43.41 806 ALA A O 1
ATOM 6291 N N . GLU A 1 807 ? 67.191 6.814 1.787 1.00 41.94 807 GLU A N 1
ATOM 6292 C CA . GLU A 1 807 ? 66.573 7.368 3.013 1.00 41.94 807 GLU A CA 1
ATOM 6293 C C . GLU A 1 807 ? 67.117 6.820 4.340 1.00 41.94 807 GLU A C 1
ATOM 6295 O O . GLU A 1 807 ? 66.737 7.305 5.402 1.00 41.94 807 GLU A O 1
ATOM 6300 N N . GLU A 1 808 ? 68.058 5.880 4.323 1.00 43.19 808 GLU A N 1
ATOM 6301 C CA . GLU A 1 808 ? 68.722 5.412 5.543 1.00 43.19 808 GLU A CA 1
ATOM 6302 C C . GLU A 1 808 ? 70.228 5.595 5.370 1.00 43.19 808 GLU A C 1
ATOM 6304 O O . GLU A 1 808 ? 70.872 4.718 4.817 1.00 43.19 808 GLU A O 1
ATOM 6309 N N . ASP A 1 809 ? 70.755 6.773 5.731 1.00 36.34 809 ASP A N 1
ATOM 6310 C CA . ASP A 1 809 ? 72.116 6.950 6.278 1.00 36.34 809 ASP A CA 1
ATOM 6311 C C . ASP A 1 809 ? 72.401 8.437 6.584 1.00 36.34 809 ASP A C 1
ATOM 6313 O O . ASP A 1 809 ? 73.314 9.072 6.051 1.00 36.34 809 ASP A O 1
ATOM 6317 N N . ILE A 1 810 ? 71.626 9.016 7.504 1.00 38.31 810 ILE A N 1
ATOM 6318 C CA . ILE A 1 810 ? 72.154 10.055 8.393 1.00 38.31 810 ILE A CA 1
ATOM 6319 C C . ILE A 1 810 ? 72.032 9.466 9.798 1.00 38.31 810 ILE A C 1
ATOM 6321 O O . ILE A 1 810 ? 70.929 9.240 10.279 1.00 38.31 810 ILE A O 1
ATOM 6325 N N . GLU A 1 811 ? 73.188 9.199 10.409 1.00 36.50 811 GLU A N 1
ATOM 6326 C CA . GLU A 1 811 ? 73.405 8.621 11.749 1.00 36.50 811 GLU A CA 1
ATOM 6327 C C . GLU A 1 811 ? 73.559 7.093 11.877 1.00 36.50 811 GLU A C 1
ATOM 6329 O O . GLU A 1 811 ? 72.884 6.473 12.688 1.00 36.50 811 GLU A O 1
ATOM 6334 N N . GLU A 1 812 ? 74.573 6.493 11.237 1.00 44.12 812 GLU A N 1
ATOM 6335 C CA . GLU A 1 812 ? 75.390 5.463 11.918 1.00 44.12 812 GLU A CA 1
ATOM 6336 C C . GLU A 1 812 ? 76.774 5.238 11.266 1.00 44.12 812 GLU A C 1
ATOM 6338 O O . GLU A 1 812 ? 77.114 4.163 10.787 1.00 44.12 812 GLU A O 1
ATOM 6343 N N . MET A 1 813 ? 77.657 6.244 11.312 1.00 34.03 813 MET A N 1
ATOM 6344 C CA . MET A 1 813 ? 79.105 5.998 11.214 1.00 34.03 813 MET A CA 1
ATOM 6345 C C . MET A 1 813 ? 79.874 6.827 12.247 1.00 34.03 813 MET A C 1
ATOM 6347 O O . MET A 1 813 ? 80.312 7.946 11.996 1.00 34.03 813 MET A O 1
ATOM 6351 N N . SER A 1 814 ? 80.089 6.244 13.428 1.00 31.92 814 SER A N 1
ATOM 6352 C CA . SER A 1 814 ? 81.219 6.617 14.276 1.00 31.92 814 SER A CA 1
ATOM 6353 C C . SER A 1 814 ? 81.789 5.382 14.976 1.00 31.92 814 SER A C 1
ATOM 6355 O O . SER A 1 814 ? 81.072 4.672 15.680 1.00 31.92 814 SER A O 1
ATOM 6357 N N . SER A 1 815 ? 83.106 5.196 14.812 1.00 33.00 815 SER A N 1
ATOM 6358 C CA . SER A 1 815 ? 84.005 4.178 15.396 1.00 33.00 815 SER A CA 1
ATOM 6359 C C . SER A 1 815 ? 83.837 2.741 14.850 1.00 33.00 815 SER A C 1
ATOM 6361 O O . SER A 1 815 ? 82.752 2.187 14.898 1.00 33.00 815 SER A O 1
ATOM 6363 N N . MET A 1 816 ? 84.854 2.058 14.303 1.00 33.69 816 MET A N 1
ATOM 6364 C CA . MET A 1 816 ? 86.247 1.946 14.774 1.00 33.69 816 MET A CA 1
ATOM 6365 C C . MET A 1 816 ? 87.305 1.636 13.677 1.00 33.69 816 MET A C 1
ATOM 6367 O O . MET A 1 816 ? 87.169 0.670 12.938 1.00 33.69 816 MET A O 1
ATOM 6371 N N . ALA A 1 817 ? 88.404 2.409 13.714 1.00 30.53 817 ALA A N 1
ATOM 6372 C CA . ALA A 1 817 ? 89.828 2.009 13.770 1.00 30.53 817 ALA A CA 1
ATOM 6373 C C . ALA A 1 817 ? 90.528 1.164 12.668 1.00 30.53 817 ALA A C 1
ATOM 6375 O O . ALA A 1 817 ? 90.281 -0.029 12.526 1.00 30.53 817 ALA A O 1
ATOM 6376 N N . GLY A 1 818 ? 91.611 1.747 12.108 1.00 28.17 818 GLY A N 1
ATOM 6377 C CA . GLY A 1 818 ? 92.867 1.024 11.832 1.00 28.17 818 GLY A CA 1
ATOM 6378 C C . GLY A 1 818 ? 93.848 1.646 10.816 1.00 28.17 818 GLY A C 1
ATOM 6379 O O . GLY A 1 818 ? 93.905 1.154 9.697 1.00 28.17 818 GLY A O 1
ATOM 6380 N N . GLY A 1 819 ? 94.687 2.630 11.205 1.00 26.36 819 GLY A N 1
ATOM 6381 C CA . GLY A 1 819 ? 95.981 2.879 10.521 1.00 26.36 819 GLY A CA 1
ATOM 6382 C C . GLY A 1 819 ? 96.517 4.322 10.410 1.00 26.36 819 GLY A C 1
ATOM 6383 O O . GLY A 1 819 ? 96.254 4.984 9.421 1.00 26.36 819 GLY A O 1
ATOM 6384 N N . HIS A 1 820 ? 97.337 4.732 11.394 1.00 26.55 820 HIS A N 1
ATOM 6385 C CA . HIS A 1 820 ? 98.470 5.697 11.363 1.00 26.55 820 HIS A CA 1
ATOM 6386 C C . HIS A 1 820 ? 98.330 7.084 10.688 1.00 26.55 820 HIS A C 1
ATOM 6388 O O . HIS A 1 820 ? 98.357 7.163 9.472 1.00 26.55 820 HIS A O 1
ATOM 6394 N N . VAL A 1 821 ? 98.410 8.174 11.479 1.00 27.08 821 VAL A N 1
ATOM 6395 C CA . VAL A 1 821 ? 99.540 9.145 11.527 1.00 27.08 821 VAL A CA 1
ATOM 6396 C C . VAL A 1 821 ? 99.507 9.872 12.892 1.00 27.08 821 VAL A C 1
ATOM 6398 O O . VAL A 1 821 ? 98.460 10.083 13.494 1.00 27.08 821 VAL A O 1
ATOM 6401 N N . GLN A 1 822 ? 100.702 10.152 13.396 1.00 29.20 822 GLN A N 1
ATOM 6402 C CA . GLN A 1 822 ? 101.139 10.617 14.713 1.00 29.20 822 GLN A CA 1
ATOM 6403 C C . GLN A 1 822 ? 100.751 12.084 15.030 1.00 29.20 822 GLN A C 1
ATOM 6405 O O . GLN A 1 822 ? 100.958 12.958 14.194 1.00 29.20 822 GLN A O 1
ATOM 6410 N N . GLY A 1 823 ? 100.273 12.366 16.256 1.00 29.00 823 GLY A N 1
ATOM 6411 C CA . GLY A 1 823 ? 100.159 13.729 16.818 1.00 29.00 823 GLY A CA 1
ATOM 6412 C C . GLY A 1 823 ? 99.057 13.902 17.883 1.00 29.00 823 GLY A C 1
ATOM 6413 O O . GLY A 1 823 ? 97.879 13.784 17.576 1.00 29.00 823 GLY A O 1
ATOM 6414 N N . ALA A 1 824 ? 99.436 14.173 19.136 1.00 30.80 824 ALA A N 1
ATOM 6415 C CA . ALA A 1 824 ? 98.575 14.382 20.319 1.00 30.80 824 ALA A CA 1
ATOM 6416 C C . ALA A 1 824 ? 98.367 15.898 20.626 1.00 30.80 824 ALA A C 1
ATOM 6418 O O . ALA A 1 824 ? 99.048 16.706 19.998 1.00 30.80 824 ALA A O 1
ATOM 6419 N N . PRO A 1 825 ? 97.668 16.322 21.710 1.00 46.84 825 PRO A N 1
ATOM 6420 C CA . PRO A 1 825 ? 96.287 16.037 22.156 1.00 46.84 825 PRO A CA 1
ATOM 6421 C C . PRO A 1 825 ? 95.500 17.325 22.564 1.00 46.84 825 PRO A C 1
ATOM 6423 O O . PRO A 1 825 ? 96.103 18.375 22.756 1.00 46.84 825 PRO A O 1
ATOM 6426 N N . SER A 1 826 ? 94.179 17.245 22.822 1.00 27.73 826 SER A N 1
ATOM 6427 C CA . SER A 1 826 ? 93.510 18.046 23.884 1.00 27.73 826 SER A CA 1
ATOM 6428 C C . SER A 1 826 ? 92.096 17.535 24.248 1.00 27.73 826 SER A C 1
ATOM 6430 O O . SER A 1 826 ? 91.453 16.839 23.470 1.00 27.73 826 SER A O 1
ATOM 6432 N N . GLN A 1 827 ? 91.677 17.853 25.476 1.00 31.55 827 GLN A N 1
ATOM 6433 C CA . GLN A 1 827 ? 90.734 17.206 26.406 1.00 31.55 827 GLN A CA 1
ATOM 6434 C C . GLN A 1 827 ? 89.237 17.593 26.270 1.00 31.55 827 GLN A C 1
ATOM 6436 O O . GLN A 1 827 ? 88.945 18.746 25.974 1.00 31.55 827 GLN A O 1
ATOM 6441 N N . ASN A 1 828 ? 88.300 16.683 26.623 1.00 30.27 828 ASN A N 1
ATOM 6442 C CA . ASN A 1 828 ? 87.398 16.746 27.812 1.00 30.27 828 ASN A CA 1
ATOM 6443 C C . ASN A 1 828 ? 86.046 15.974 27.690 1.00 30.27 828 ASN A C 1
ATOM 6445 O O . ASN A 1 828 ? 85.211 16.288 26.855 1.00 30.27 828 ASN A O 1
ATOM 6449 N N . ILE A 1 829 ? 85.862 15.013 28.618 1.00 31.52 829 ILE A N 1
ATOM 6450 C CA . ILE A 1 829 ? 84.717 14.705 29.527 1.00 31.52 829 ILE A CA 1
ATOM 6451 C C . ILE A 1 829 ? 83.304 14.271 28.995 1.00 31.52 829 ILE A C 1
ATOM 6453 O O . ILE A 1 829 ? 82.581 15.019 28.357 1.00 31.52 829 ILE A O 1
ATOM 6457 N N . THR A 1 830 ? 82.941 13.038 29.422 1.00 35.53 830 THR A N 1
ATOM 6458 C CA . THR A 1 830 ? 81.693 12.218 29.642 1.00 35.53 830 THR A CA 1
ATOM 6459 C C . THR A 1 830 ? 80.355 12.916 30.035 1.00 35.53 830 THR A C 1
ATOM 6461 O O . THR A 1 830 ? 80.423 14.107 30.312 1.00 35.53 830 THR A O 1
ATOM 6464 N N . PRO A 1 831 ? 79.176 12.234 30.265 1.00 43.12 831 PRO A N 1
ATOM 6465 C CA . PRO A 1 831 ? 78.748 10.809 30.113 1.00 43.12 831 PRO A CA 1
ATOM 6466 C C . PRO A 1 831 ? 77.294 10.559 29.573 1.00 43.12 831 PRO A C 1
ATOM 6468 O O . PRO A 1 831 ? 76.476 11.464 29.510 1.00 43.12 831 PRO A O 1
ATOM 6471 N N . GLY A 1 832 ? 76.921 9.290 29.287 1.00 33.38 832 GLY A N 1
ATOM 6472 C CA . GLY A 1 832 ? 75.499 8.858 29.257 1.00 33.38 832 GLY A CA 1
ATOM 6473 C C . GLY A 1 832 ? 75.079 7.810 28.207 1.00 33.38 832 GLY A C 1
ATOM 6474 O O . GLY A 1 832 ? 74.269 8.100 27.335 1.00 33.38 832 GLY A O 1
ATOM 6475 N N . LYS A 1 833 ? 75.582 6.566 28.277 1.00 39.97 833 LYS A N 1
ATOM 6476 C CA . LYS A 1 833 ? 75.161 5.439 27.407 1.00 39.97 833 LYS A CA 1
ATOM 6477 C C . LYS A 1 833 ? 74.609 4.267 28.230 1.00 39.97 833 LYS A C 1
ATOM 6479 O O . LYS A 1 833 ? 75.311 3.270 28.377 1.00 39.97 833 LYS A O 1
ATOM 6484 N N . ARG A 1 834 ? 73.377 4.340 28.756 1.00 38.72 834 ARG A N 1
ATOM 6485 C CA . ARG A 1 834 ? 72.669 3.128 29.243 1.00 38.72 834 ARG A CA 1
ATOM 6486 C C . ARG A 1 834 ? 71.165 3.033 28.926 1.00 38.72 834 ARG A C 1
ATOM 6488 O O . ARG A 1 834 ? 70.710 1.906 28.771 1.00 38.72 834 ARG A O 1
ATOM 6495 N N . ASP A 1 835 ? 70.443 4.120 28.637 1.00 41.97 835 ASP A N 1
ATOM 6496 C CA . ASP A 1 835 ? 68.975 4.026 28.444 1.00 41.97 835 ASP A CA 1
ATOM 6497 C C . ASP A 1 835 ? 68.488 3.754 27.004 1.00 41.97 835 ASP A C 1
ATOM 6499 O O . ASP A 1 835 ? 67.375 3.276 26.799 1.00 41.97 835 ASP A O 1
ATOM 6503 N N . LYS A 1 836 ? 69.320 3.937 25.969 1.00 45.12 836 LYS A N 1
ATOM 6504 C CA . LYS A 1 836 ? 68.882 3.766 24.561 1.00 45.12 836 LYS A CA 1
ATOM 6505 C C . LYS A 1 836 ? 68.707 2.309 24.088 1.00 45.12 836 LYS A C 1
ATOM 6507 O O . LYS A 1 836 ? 68.157 2.084 23.012 1.00 45.12 836 LYS A O 1
ATOM 6512 N N . LYS A 1 837 ? 69.173 1.301 24.840 1.00 43.41 837 LYS A N 1
ATOM 6513 C CA . LYS A 1 837 ? 69.242 -0.097 24.349 1.00 43.41 837 LYS A CA 1
ATOM 6514 C C . LYS A 1 837 ? 67.977 -0.935 24.602 1.00 43.41 837 LYS A C 1
ATOM 6516 O O . LYS A 1 837 ? 67.784 -1.926 23.903 1.00 43.41 837 LYS A O 1
ATOM 6521 N N . MET A 1 838 ? 67.118 -0.542 25.549 1.00 37.16 838 MET A N 1
ATOM 6522 C CA . MET A 1 838 ? 65.867 -1.256 25.871 1.00 37.16 838 MET A CA 1
ATOM 6523 C C . MET A 1 838 ? 64.697 -0.870 24.945 1.00 37.16 838 MET A C 1
ATOM 6525 O O . MET A 1 838 ? 63.989 -1.760 24.477 1.00 37.16 838 MET A O 1
ATOM 6529 N N . ASN A 1 839 ? 64.560 0.409 24.567 1.00 50.94 839 ASN A N 1
ATOM 6530 C CA . ASN A 1 839 ? 63.479 0.874 23.677 1.00 50.94 839 ASN A CA 1
ATOM 6531 C C . ASN A 1 839 ? 63.582 0.334 22.239 1.00 50.94 839 ASN A C 1
ATOM 6533 O O . ASN A 1 839 ? 62.574 0.032 21.607 1.00 50.94 839 ASN A O 1
ATOM 6537 N N . ASN A 1 840 ? 64.797 0.118 21.733 1.00 54.50 840 ASN A N 1
ATOM 6538 C CA . ASN A 1 840 ? 65.018 -0.202 20.318 1.00 54.50 840 ASN A CA 1
ATOM 6539 C C . ASN A 1 840 ? 64.587 -1.643 19.939 1.00 54.50 840 ASN A C 1
ATOM 6541 O O . ASN A 1 840 ? 64.304 -1.954 18.781 1.00 54.50 840 ASN A O 1
ATOM 6545 N N . LYS A 1 841 ? 64.505 -2.558 20.919 1.00 54.22 841 LYS A N 1
ATOM 6546 C CA . LYS A 1 841 ? 64.074 -3.952 20.690 1.00 54.22 841 LYS A CA 1
ATOM 6547 C C . LYS A 1 841 ? 62.547 -4.083 20.672 1.00 54.22 841 LYS A C 1
ATOM 6549 O O . LYS A 1 841 ? 62.013 -4.846 19.868 1.00 54.22 841 LYS A O 1
ATOM 6554 N N . GLN A 1 842 ? 61.860 -3.315 21.519 1.00 53.62 842 GLN A N 1
ATOM 6555 C CA . GLN A 1 842 ? 60.398 -3.217 21.533 1.00 53.62 842 GLN A CA 1
ATOM 6556 C C . GLN A 1 842 ? 59.886 -2.472 20.298 1.00 53.62 842 GLN A C 1
ATOM 6558 O O . GLN A 1 842 ? 58.945 -2.933 19.658 1.00 53.62 842 GLN A O 1
ATOM 6563 N N . GLU A 1 843 ? 60.573 -1.407 19.884 1.00 53.44 843 GLU A N 1
ATOM 6564 C CA . GLU A 1 843 ? 60.241 -0.668 18.667 1.00 53.44 843 GLU A CA 1
ATOM 6565 C C . GLU A 1 843 ? 60.396 -1.530 17.401 1.00 53.44 843 GLU A C 1
ATOM 6567 O O . GLU A 1 843 ? 59.505 -1.555 16.550 1.00 53.44 843 GLU A O 1
ATOM 6572 N N . LYS A 1 844 ? 61.469 -2.331 17.296 1.00 53.59 844 LYS A N 1
ATOM 6573 C CA . LYS A 1 844 ? 61.639 -3.288 16.186 1.00 53.59 844 LYS A CA 1
ATOM 6574 C C . LYS A 1 844 ? 60.554 -4.367 16.160 1.00 53.59 844 LYS A C 1
ATOM 6576 O O . LYS A 1 844 ? 60.093 -4.732 15.079 1.00 53.59 844 LYS A O 1
ATOM 6581 N N . ALA A 1 845 ? 60.121 -4.861 17.320 1.00 54.66 845 ALA A N 1
ATOM 6582 C CA . ALA A 1 845 ? 59.025 -5.825 17.404 1.00 54.66 845 ALA A CA 1
ATOM 6583 C C . ALA A 1 845 ? 57.677 -5.201 16.995 1.00 54.66 845 ALA A C 1
ATOM 6585 O O . ALA A 1 845 ? 56.905 -5.830 16.268 1.00 54.66 845 ALA A O 1
ATOM 6586 N N . LEU A 1 846 ? 57.425 -3.949 17.394 1.00 54.66 846 LEU A N 1
ATOM 6587 C CA . LEU A 1 846 ? 56.217 -3.204 17.039 1.00 54.66 846 LEU A CA 1
ATOM 6588 C C . LEU A 1 846 ? 56.163 -2.908 15.533 1.00 54.66 846 LEU A C 1
ATOM 6590 O O . LEU A 1 846 ? 55.163 -3.203 14.884 1.00 54.66 846 LEU A O 1
ATOM 6594 N N . ARG A 1 847 ? 57.270 -2.440 14.942 1.00 53.84 847 ARG A N 1
ATOM 6595 C CA . ARG A 1 847 ? 57.388 -2.197 13.492 1.00 53.84 847 ARG A CA 1
ATOM 6596 C C . ARG A 1 847 ? 57.211 -3.478 12.671 1.00 53.84 847 ARG A C 1
ATOM 6598 O O . ARG A 1 847 ? 56.642 -3.433 11.584 1.00 53.84 847 ARG A O 1
ATOM 6605 N N . MET A 1 848 ? 57.655 -4.631 13.182 1.00 55.16 848 MET A N 1
ATOM 6606 C CA . MET A 1 848 ? 57.449 -5.920 12.512 1.00 55.16 848 MET A CA 1
ATOM 6607 C C . MET A 1 848 ? 55.983 -6.380 12.581 1.00 55.16 848 MET A C 1
ATOM 6609 O O . MET A 1 848 ? 55.463 -6.885 11.586 1.00 55.16 848 MET A O 1
ATOM 6613 N N . LYS A 1 849 ? 55.298 -6.155 13.714 1.00 60.22 849 LYS A N 1
ATOM 6614 C CA . LYS A 1 849 ? 53.848 -6.384 13.846 1.00 60.22 849 LYS A CA 1
ATOM 6615 C C . LYS A 1 849 ? 53.040 -5.473 12.923 1.00 60.22 849 LYS A C 1
ATOM 6617 O O . LYS A 1 849 ? 52.180 -5.970 12.209 1.00 60.22 849 LYS A O 1
ATOM 6622 N N . ILE A 1 850 ? 53.366 -4.182 12.874 1.00 61.53 850 ILE A N 1
ATOM 6623 C CA . ILE A 1 850 ? 52.698 -3.206 12.002 1.00 61.53 850 ILE A CA 1
ATOM 6624 C C . ILE A 1 850 ? 52.917 -3.557 10.525 1.00 61.53 850 ILE A C 1
ATOM 6626 O O . ILE A 1 850 ? 51.971 -3.528 9.750 1.00 61.53 850 ILE A O 1
ATOM 6630 N N . ARG A 1 851 ? 54.126 -3.977 10.123 1.00 55.59 851 ARG A N 1
ATOM 6631 C CA . ARG A 1 851 ? 54.386 -4.428 8.742 1.00 55.59 851 ARG A CA 1
ATOM 6632 C C . ARG A 1 851 ? 53.636 -5.705 8.371 1.00 55.59 851 ARG A C 1
ATOM 6634 O O . ARG A 1 851 ? 53.197 -5.815 7.232 1.00 55.59 851 ARG A O 1
ATOM 6641 N N . LYS A 1 852 ? 53.486 -6.661 9.295 1.00 63.00 852 LYS A N 1
ATOM 6642 C CA . LYS A 1 852 ? 52.635 -7.839 9.060 1.00 63.00 852 LYS A CA 1
ATOM 6643 C C . LYS A 1 852 ? 51.166 -7.445 8.936 1.00 63.00 852 LYS A C 1
ATOM 6645 O O . LYS A 1 852 ? 50.554 -7.829 7.952 1.00 63.00 852 LYS A O 1
ATOM 6650 N N . GLY A 1 853 ? 50.663 -6.612 9.848 1.00 54.53 853 GLY A N 1
ATOM 6651 C CA . GLY A 1 853 ? 49.285 -6.117 9.815 1.00 54.53 853 GLY A CA 1
ATOM 6652 C C . GLY A 1 853 ? 48.969 -5.307 8.557 1.00 54.53 853 GLY A C 1
ATOM 6653 O O . GLY A 1 853 ? 47.942 -5.534 7.940 1.00 54.53 853 GLY A O 1
ATOM 6654 N N . LEU A 1 854 ? 49.878 -4.438 8.101 1.00 61.19 854 LEU A N 1
ATOM 6655 C CA . LEU A 1 854 ? 49.724 -3.706 6.837 1.00 61.19 854 LEU A CA 1
ATOM 6656 C C . LEU A 1 854 ? 49.765 -4.635 5.625 1.00 61.19 854 LEU A C 1
ATOM 6658 O O . LEU A 1 854 ? 49.016 -4.442 4.676 1.00 61.19 854 LEU A O 1
ATOM 6662 N N . LYS A 1 855 ? 50.627 -5.657 5.639 1.00 57.16 855 LYS A N 1
ATOM 6663 C CA . LYS A 1 855 ? 50.698 -6.625 4.542 1.00 57.16 855 LYS A CA 1
ATOM 6664 C C . LYS A 1 855 ? 49.438 -7.489 4.479 1.00 57.16 855 LYS A C 1
ATOM 6666 O O . LYS A 1 855 ? 48.932 -7.719 3.390 1.00 57.16 855 LYS A O 1
ATOM 6671 N N . GLU A 1 856 ? 48.922 -7.924 5.624 1.00 62.31 856 GLU A N 1
ATOM 6672 C CA . GLU A 1 856 ? 47.630 -8.608 5.725 1.00 62.31 856 GLU A CA 1
ATOM 6673 C C . GLU A 1 856 ? 46.486 -7.681 5.303 1.00 62.31 856 GLU A C 1
ATOM 6675 O O . GLU A 1 856 ? 45.655 -8.093 4.508 1.00 62.31 856 GLU A O 1
ATOM 6680 N N . PHE A 1 857 ? 46.502 -6.410 5.710 1.00 66.12 857 PHE A N 1
ATOM 6681 C CA . PHE A 1 857 ? 45.526 -5.402 5.294 1.00 66.12 857 PHE A CA 1
ATOM 6682 C C . PHE A 1 857 ? 45.510 -5.194 3.777 1.00 66.12 857 PHE A C 1
ATOM 6684 O O . PHE A 1 857 ? 44.440 -5.205 3.184 1.00 66.12 857 PHE A O 1
ATOM 6691 N N . PHE A 1 858 ? 46.671 -5.065 3.126 1.00 56.88 858 PHE A N 1
ATOM 6692 C CA . PHE A 1 858 ? 46.736 -4.911 1.669 1.00 56.88 858 PHE A CA 1
ATOM 6693 C C . PHE A 1 858 ? 46.347 -6.185 0.917 1.00 56.88 858 PHE A C 1
ATOM 6695 O O . PHE A 1 858 ? 45.753 -6.079 -0.147 1.00 56.88 858 PHE A O 1
ATOM 6702 N N . ILE A 1 859 ? 46.633 -7.371 1.463 1.00 68.94 859 ILE A N 1
ATOM 6703 C CA . ILE A 1 859 ? 46.179 -8.644 0.880 1.00 68.94 859 ILE A CA 1
ATOM 6704 C C . ILE A 1 859 ? 44.661 -8.788 1.029 1.00 68.94 859 ILE A C 1
ATOM 6706 O O . ILE A 1 859 ? 43.989 -9.192 0.088 1.00 68.94 859 ILE A O 1
ATOM 6710 N N . ILE A 1 860 ? 44.102 -8.430 2.187 1.00 71.88 860 ILE A N 1
ATOM 6711 C CA . ILE A 1 860 ? 42.653 -8.440 2.414 1.00 71.88 860 ILE A CA 1
ATOM 6712 C C . ILE A 1 860 ? 41.982 -7.401 1.517 1.00 71.88 860 ILE A C 1
ATOM 6714 O O . ILE A 1 860 ? 40.984 -7.719 0.888 1.00 71.88 860 ILE A O 1
ATOM 6718 N N . LYS A 1 861 ? 42.549 -6.197 1.383 1.00 64.44 861 LYS A N 1
ATOM 6719 C CA . LYS A 1 861 ? 42.020 -5.155 0.496 1.00 64.44 861 LYS A CA 1
ATOM 6720 C C . LYS A 1 861 ? 42.146 -5.505 -0.979 1.00 64.44 861 LYS A C 1
ATOM 6722 O O . LYS A 1 861 ? 41.225 -5.201 -1.723 1.00 64.44 861 LYS A O 1
ATOM 6727 N N . SER A 1 862 ? 43.227 -6.159 -1.408 1.00 61.25 862 SER A N 1
ATOM 6728 C CA . SER A 1 862 ? 43.336 -6.628 -2.793 1.00 61.25 862 SER A CA 1
ATOM 6729 C C . SER A 1 862 ? 42.3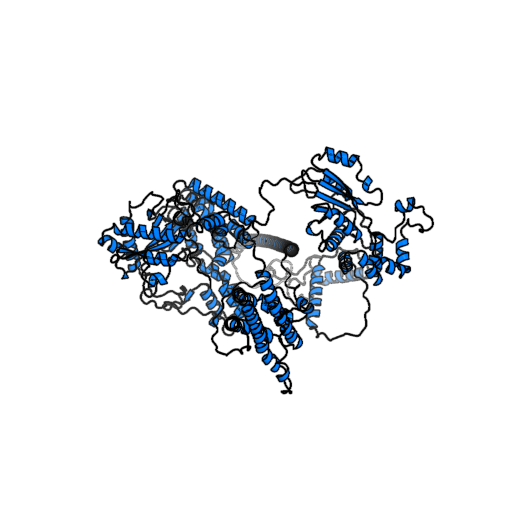28 -7.733 -3.076 1.00 61.25 862 SER A C 1
ATOM 6731 O O . SER A 1 862 ? 41.739 -7.745 -4.145 1.00 61.25 862 SER A O 1
ATOM 6733 N N . LYS A 1 863 ? 42.094 -8.623 -2.105 1.00 70.12 863 LYS A N 1
ATOM 6734 C CA . LYS A 1 863 ? 41.115 -9.700 -2.230 1.00 70.12 863 LYS A CA 1
ATOM 6735 C C . LYS A 1 863 ? 39.675 -9.176 -2.202 1.00 70.12 863 LYS A C 1
ATOM 6737 O O . LYS A 1 863 ? 38.882 -9.600 -3.024 1.00 70.12 863 LYS A O 1
ATOM 6742 N N . GLN A 1 864 ? 39.372 -8.205 -1.337 1.00 64.94 864 GLN A N 1
ATOM 6743 C CA . GLN A 1 864 ? 38.101 -7.471 -1.346 1.00 64.94 864 GLN A CA 1
ATOM 6744 C C . GLN A 1 864 ? 37.899 -6.755 -2.679 1.00 64.94 864 GLN A C 1
ATOM 6746 O O . GLN A 1 864 ? 36.839 -6.862 -3.262 1.00 64.94 864 GLN A O 1
ATOM 6751 N N . HIS A 1 865 ? 38.931 -6.095 -3.209 1.00 57.50 865 HIS A N 1
ATOM 6752 C CA . HIS A 1 865 ? 38.843 -5.431 -4.505 1.00 57.50 865 HIS A CA 1
ATOM 6753 C C . HIS A 1 865 ? 38.651 -6.422 -5.664 1.00 57.50 865 HIS A C 1
ATOM 6755 O O . HIS A 1 865 ? 37.883 -6.138 -6.573 1.00 57.50 865 HIS A O 1
ATOM 6761 N N . GLU A 1 866 ? 39.296 -7.593 -5.631 1.00 62.72 866 GLU A N 1
ATOM 6762 C CA . GLU A 1 866 ? 39.046 -8.676 -6.595 1.00 62.72 866 GLU A CA 1
ATOM 6763 C C . GLU A 1 866 ? 37.624 -9.242 -6.467 1.00 62.72 866 GLU A C 1
ATOM 6765 O O . GLU A 1 866 ? 36.993 -9.492 -7.490 1.00 62.72 866 GLU A O 1
ATOM 6770 N N . GLU A 1 867 ? 37.108 -9.399 -5.244 1.00 68.56 867 GLU A N 1
ATOM 6771 C CA . GLU A 1 867 ? 35.733 -9.841 -4.967 1.00 68.56 867 GLU A CA 1
ATOM 6772 C C . GLU A 1 867 ? 34.693 -8.783 -5.385 1.00 68.56 867 GLU A C 1
ATOM 6774 O O . GLU A 1 867 ? 33.644 -9.121 -5.931 1.00 68.56 867 GLU A O 1
ATOM 6779 N N . ASP A 1 868 ? 34.988 -7.498 -5.201 1.00 60.47 868 ASP A N 1
ATOM 6780 C CA . ASP A 1 868 ? 34.148 -6.384 -5.644 1.00 60.47 868 ASP A CA 1
ATOM 6781 C C . ASP A 1 868 ? 34.162 -6.272 -7.173 1.00 60.47 868 ASP A C 1
ATOM 6783 O O . ASP A 1 868 ? 33.113 -6.116 -7.787 1.00 60.47 868 ASP A O 1
ATOM 6787 N N . ILE A 1 869 ? 35.322 -6.444 -7.819 1.00 60.53 869 ILE A N 1
ATOM 6788 C CA . ILE A 1 869 ? 35.420 -6.509 -9.285 1.00 60.53 869 ILE A CA 1
ATOM 6789 C C . ILE A 1 869 ? 34.674 -7.732 -9.815 1.00 60.53 869 ILE A C 1
ATOM 6791 O O . ILE A 1 869 ? 33.988 -7.623 -10.829 1.00 60.53 869 ILE A O 1
ATOM 6795 N N . SER A 1 870 ? 34.772 -8.888 -9.151 1.00 66.06 870 SER A N 1
ATOM 6796 C CA . SER A 1 870 ? 34.028 -10.076 -9.566 1.00 66.06 870 SER A CA 1
ATOM 6797 C C . SER A 1 870 ? 32.527 -9.879 -9.402 1.00 66.06 870 SER A C 1
ATOM 6799 O O . SER A 1 870 ? 31.792 -10.266 -10.299 1.00 66.06 870 SER A O 1
ATOM 6801 N N . LYS A 1 871 ? 32.080 -9.207 -8.333 1.00 67.19 871 LYS A N 1
ATOM 6802 C CA . LYS A 1 871 ? 30.674 -8.826 -8.142 1.00 67.19 871 LYS A CA 1
ATOM 6803 C C . LYS A 1 871 ? 30.205 -7.822 -9.185 1.00 67.19 871 LYS A C 1
ATOM 6805 O O . LYS A 1 871 ? 29.110 -7.981 -9.691 1.00 67.19 871 LYS A O 1
ATOM 6810 N N . ILE A 1 872 ? 31.025 -6.838 -9.554 1.00 63.50 872 ILE A N 1
ATOM 6811 C CA . ILE A 1 872 ? 30.709 -5.871 -10.618 1.00 63.50 872 ILE A CA 1
ATOM 6812 C C . ILE A 1 872 ? 30.658 -6.566 -11.983 1.00 63.50 872 ILE A C 1
ATOM 6814 O O . ILE A 1 872 ? 29.802 -6.253 -12.801 1.00 63.50 872 ILE A O 1
ATOM 6818 N N . LEU A 1 873 ? 31.550 -7.522 -12.251 1.00 60.69 873 LEU A N 1
ATOM 6819 C CA . LEU A 1 873 ? 31.523 -8.322 -13.478 1.00 60.69 873 LEU A CA 1
ATOM 6820 C C . LEU A 1 873 ? 30.319 -9.263 -13.510 1.00 60.69 873 LEU A C 1
ATOM 6822 O O . LEU A 1 873 ? 29.713 -9.430 -14.566 1.00 60.69 873 LEU A O 1
ATOM 6826 N N . GLU A 1 874 ? 29.961 -9.851 -12.372 1.00 67.81 874 GLU A N 1
ATOM 6827 C CA . GLU A 1 874 ? 28.776 -10.687 -12.214 1.00 67.81 874 GLU A CA 1
ATOM 6828 C C . GLU A 1 874 ? 27.509 -9.843 -12.368 1.00 67.81 874 GLU A C 1
ATOM 6830 O O . GLU A 1 874 ? 26.666 -10.189 -13.183 1.00 67.81 874 GLU A O 1
ATOM 6835 N N . GLU A 1 875 ? 27.429 -8.674 -11.732 1.00 67.56 875 GLU A N 1
ATOM 6836 C CA . GLU A 1 875 ? 26.364 -7.685 -11.903 1.00 67.56 875 GLU A CA 1
ATOM 6837 C C . GLU A 1 875 ? 26.275 -7.208 -13.353 1.00 67.56 875 GLU A C 1
ATOM 6839 O O . GLU A 1 875 ? 25.188 -7.146 -13.907 1.00 67.56 875 GLU A O 1
ATOM 6844 N N . HIS A 1 876 ? 27.393 -6.921 -14.016 1.00 54.94 876 HIS A N 1
ATOM 6845 C CA . HIS A 1 876 ? 27.405 -6.540 -15.425 1.00 54.94 876 HIS A CA 1
ATOM 6846 C C . HIS A 1 876 ? 26.968 -7.705 -16.325 1.00 54.94 876 HIS A C 1
ATOM 6848 O O . HIS A 1 876 ? 26.262 -7.499 -17.308 1.00 54.94 876 HIS A O 1
ATOM 6854 N N . SER A 1 877 ? 27.340 -8.944 -15.988 1.00 55.56 877 SER A N 1
ATOM 6855 C CA . SER A 1 877 ? 26.883 -10.143 -16.696 1.00 55.56 877 SER A CA 1
ATOM 6856 C C . SER A 1 877 ? 25.394 -10.404 -16.477 1.00 55.56 877 SER A C 1
ATOM 6858 O O . SER A 1 877 ? 24.705 -10.776 -17.422 1.00 55.56 877 SER A O 1
ATOM 6860 N N . LEU A 1 878 ? 24.893 -10.129 -15.269 1.00 66.50 878 LEU A N 1
ATOM 6861 C CA . LEU A 1 878 ? 23.492 -10.204 -14.890 1.00 66.50 878 LEU A CA 1
ATOM 6862 C C . LEU A 1 878 ? 22.707 -9.077 -15.538 1.00 66.50 878 LEU A C 1
ATOM 6864 O O . LEU A 1 878 ? 21.626 -9.353 -16.013 1.00 66.50 878 LEU A O 1
ATOM 6868 N N . ARG A 1 879 ? 23.252 -7.861 -15.659 1.00 59.06 879 ARG A N 1
ATOM 6869 C CA . ARG A 1 879 ? 22.677 -6.734 -16.412 1.00 59.06 879 ARG A CA 1
ATOM 6870 C C . ARG A 1 879 ? 22.664 -7.005 -17.908 1.00 59.06 879 ARG A C 1
ATOM 6872 O O . ARG A 1 879 ? 21.721 -6.600 -18.563 1.00 59.06 879 ARG A O 1
ATOM 6879 N N . LEU A 1 880 ? 23.659 -7.700 -18.459 1.00 56.84 880 LEU A N 1
ATOM 6880 C CA . LEU A 1 880 ? 23.630 -8.170 -19.848 1.00 56.84 880 LEU A CA 1
ATOM 6881 C C . LEU A 1 880 ? 22.617 -9.301 -20.033 1.00 56.84 880 LEU A C 1
ATOM 6883 O O . LEU A 1 880 ? 21.909 -9.306 -21.029 1.00 56.84 880 LEU A O 1
ATOM 6887 N N . HIS A 1 881 ? 22.499 -10.219 -19.072 1.00 59.59 881 HIS A N 1
ATOM 6888 C CA . HIS A 1 881 ? 21.450 -11.239 -19.070 1.00 59.59 881 HIS A CA 1
ATOM 6889 C C . HIS A 1 881 ? 20.062 -10.635 -18.869 1.00 59.59 881 HIS A C 1
ATOM 6891 O O . HIS A 1 881 ? 19.132 -11.101 -19.503 1.00 59.59 881 HIS A O 1
ATOM 6897 N N . LEU A 1 882 ? 19.922 -9.595 -18.046 1.00 52.25 882 LEU A N 1
ATOM 6898 C CA . LEU A 1 882 ? 18.694 -8.830 -17.853 1.00 52.25 882 LEU A CA 1
ATOM 6899 C C . LEU A 1 882 ? 18.392 -8.018 -19.096 1.00 52.25 882 LEU A C 1
ATOM 6901 O O . LEU A 1 882 ? 17.252 -7.977 -19.495 1.00 52.25 882 LEU A O 1
ATOM 6905 N N . ARG A 1 883 ? 19.387 -7.413 -19.746 1.00 46.12 883 ARG A N 1
ATOM 6906 C CA . ARG A 1 883 ? 19.205 -6.691 -21.007 1.00 46.12 883 ARG A CA 1
ATOM 6907 C C . ARG A 1 883 ? 18.822 -7.644 -22.130 1.00 46.12 883 ARG A C 1
ATOM 6909 O O . ARG A 1 883 ? 17.969 -7.290 -22.921 1.00 46.12 883 ARG A O 1
ATOM 6916 N N . ASN A 1 884 ? 19.397 -8.843 -22.165 1.00 46.28 884 ASN A N 1
ATOM 6917 C CA . ASN A 1 884 ? 19.011 -9.890 -23.105 1.00 46.28 884 ASN A CA 1
ATOM 6918 C C . ASN A 1 884 ? 17.644 -10.486 -22.755 1.00 46.28 884 ASN A C 1
ATOM 6920 O O . ASN A 1 884 ? 16.874 -10.727 -23.662 1.00 46.28 884 ASN A O 1
ATOM 6924 N N . MET A 1 885 ? 17.298 -10.650 -21.475 1.00 49.16 885 MET A N 1
ATOM 6925 C CA . MET A 1 885 ? 15.953 -11.056 -21.052 1.00 49.16 885 MET A CA 1
ATOM 6926 C C . MET A 1 885 ? 14.923 -9.959 -21.288 1.00 49.16 885 MET A C 1
ATOM 6928 O O . MET A 1 885 ? 13.806 -10.294 -21.624 1.00 49.16 885 MET A O 1
ATOM 6932 N N . ILE A 1 886 ? 15.280 -8.681 -21.151 1.00 48.38 886 ILE A N 1
ATOM 6933 C CA . ILE A 1 886 ? 14.434 -7.528 -21.470 1.00 48.38 886 ILE A CA 1
ATOM 6934 C C . ILE A 1 886 ? 14.297 -7.406 -22.984 1.00 48.38 886 ILE A C 1
ATOM 6936 O O . ILE A 1 886 ? 13.202 -7.123 -23.425 1.00 48.38 886 ILE A O 1
ATOM 6940 N N . LEU A 1 887 ? 15.348 -7.660 -23.773 1.00 37.22 887 LEU A N 1
ATOM 6941 C CA . LEU A 1 887 ? 15.283 -7.714 -25.240 1.00 37.22 887 LEU A CA 1
ATOM 6942 C C . LEU A 1 887 ? 14.467 -8.923 -25.729 1.00 37.22 887 LEU A C 1
ATOM 6944 O O . LEU A 1 887 ? 13.677 -8.793 -26.656 1.00 37.22 887 LEU A O 1
ATOM 6948 N N . ASP A 1 888 ? 14.597 -10.080 -25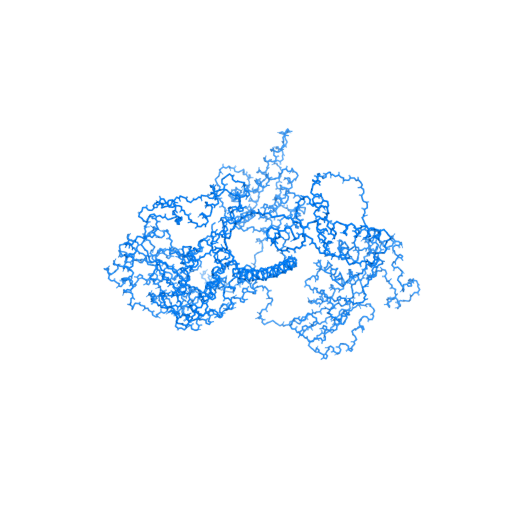.078 1.00 42.09 888 ASP A N 1
ATOM 6949 C CA . ASP A 1 888 ? 13.808 -11.281 -25.375 1.00 42.09 888 ASP A CA 1
ATOM 6950 C C . ASP A 1 888 ? 12.361 -11.153 -24.847 1.00 42.09 888 ASP A C 1
ATOM 6952 O O . ASP A 1 888 ? 11.434 -11.665 -25.471 1.00 42.09 888 ASP A O 1
ATOM 6956 N N . GLN A 1 889 ? 12.126 -10.435 -23.739 1.00 39.44 889 GLN A N 1
ATOM 6957 C CA . GLN A 1 889 ? 10.791 -10.094 -23.222 1.00 39.44 889 GLN A CA 1
ATOM 6958 C C . GLN A 1 889 ? 10.146 -8.938 -23.990 1.00 39.44 889 GLN A C 1
ATOM 6960 O O . GLN A 1 889 ? 8.931 -8.953 -24.139 1.00 39.44 889 GLN A O 1
ATOM 6965 N N . SER A 1 890 ? 10.903 -7.983 -24.535 1.00 35.75 890 SER A N 1
ATOM 6966 C CA . SER A 1 890 ? 10.380 -6.913 -25.399 1.00 35.75 890 SER A CA 1
ATOM 6967 C C . SER A 1 890 ? 9.995 -7.427 -26.784 1.00 35.75 890 SER A C 1
ATOM 6969 O O . SER A 1 890 ? 9.249 -6.769 -27.489 1.00 35.75 890 SER A O 1
ATOM 6971 N N . VAL A 1 891 ? 10.474 -8.613 -27.172 1.00 37.19 891 VAL A N 1
ATOM 6972 C CA . VAL A 1 891 ? 9.997 -9.343 -28.359 1.00 37.19 891 VAL A CA 1
ATOM 6973 C C . VAL A 1 891 ? 8.765 -10.216 -28.036 1.00 37.19 891 VAL A C 1
ATOM 6975 O O . VAL A 1 891 ? 8.052 -10.630 -28.949 1.00 37.19 891 VAL A O 1
ATOM 6978 N N . LEU A 1 892 ? 8.482 -10.495 -26.754 1.00 33.22 892 LEU A N 1
ATOM 6979 C CA . LEU A 1 892 ? 7.370 -11.355 -26.302 1.00 33.22 892 LEU A CA 1
ATOM 6980 C C . LEU A 1 892 ? 6.189 -10.600 -25.675 1.00 33.22 892 LEU A C 1
ATOM 6982 O O . LEU A 1 892 ? 5.093 -11.155 -25.595 1.00 33.22 892 LEU A O 1
ATOM 6986 N N . LEU A 1 893 ? 6.394 -9.365 -25.233 1.00 34.41 893 LEU A N 1
ATOM 6987 C CA . LEU A 1 893 ? 5.334 -8.425 -24.914 1.00 34.41 893 LEU A CA 1
ATOM 6988 C C . LEU A 1 893 ? 5.048 -7.638 -26.190 1.00 34.41 893 LEU A C 1
ATOM 6990 O O . LEU A 1 893 ? 5.944 -6.987 -26.718 1.00 34.41 893 LEU A O 1
ATOM 6994 N N . GLU A 1 894 ? 3.808 -7.667 -26.666 1.00 36.03 894 GLU A N 1
ATOM 6995 C CA . GLU A 1 894 ? 3.274 -6.651 -27.578 1.00 36.03 894 GLU A CA 1
ATOM 6996 C C . GLU A 1 894 ? 3.206 -5.303 -26.831 1.00 36.03 894 GLU A C 1
ATOM 6998 O O . GLU A 1 894 ? 2.139 -4.772 -26.545 1.00 36.03 894 GLU A O 1
ATOM 7003 N N . VAL A 1 895 ? 4.360 -4.770 -26.428 1.00 37.75 895 VAL A N 1
ATOM 7004 C CA . VAL A 1 895 ? 4.520 -3.337 -26.228 1.00 37.75 895 VAL A CA 1
ATOM 7005 C C . VAL A 1 895 ? 4.828 -2.825 -27.619 1.00 37.75 895 VAL A C 1
ATOM 7007 O O . VAL A 1 895 ? 5.913 -3.072 -28.141 1.00 37.75 895 VAL A O 1
ATOM 7010 N N . GLU A 1 896 ? 3.830 -2.202 -28.238 1.00 34.78 896 GLU A N 1
ATOM 7011 C CA . GLU A 1 896 ? 4.010 -1.426 -29.458 1.00 34.78 896 GLU A CA 1
ATOM 7012 C C . GLU A 1 896 ? 5.245 -0.539 -29.283 1.00 34.78 896 GLU A C 1
ATOM 7014 O O . GLU A 1 896 ? 5.322 0.294 -28.376 1.00 34.78 896 GLU A O 1
ATOM 7019 N N . ASP A 1 897 ? 6.253 -0.804 -30.107 1.00 27.44 897 ASP A N 1
ATOM 7020 C CA . ASP A 1 897 ? 7.476 -0.029 -30.169 1.00 27.44 897 ASP A CA 1
ATOM 7021 C C . ASP A 1 897 ? 7.083 1.430 -30.489 1.00 27.44 897 ASP A C 1
ATOM 7023 O O . ASP A 1 897 ? 6.476 1.681 -31.538 1.00 27.44 897 ASP A O 1
ATOM 7027 N N . PRO A 1 898 ? 7.376 2.411 -29.610 1.00 41.44 898 PRO A N 1
ATOM 7028 C CA . PRO A 1 898 ? 6.962 3.800 -29.803 1.00 41.44 898 PRO A CA 1
ATOM 7029 C C . PRO A 1 898 ? 7.654 4.469 -31.000 1.00 41.44 898 PRO A C 1
ATOM 7031 O O . PRO A 1 898 ? 7.397 5.637 -31.276 1.00 41.44 898 PRO A O 1
ATOM 7034 N N . THR A 1 899 ? 8.521 3.748 -31.719 1.00 41.78 899 THR A N 1
ATOM 7035 C CA . THR A 1 899 ? 9.212 4.237 -32.915 1.00 41.78 899 THR A CA 1
ATOM 7036 C C . THR A 1 899 ? 8.667 3.682 -34.236 1.00 41.78 899 THR A C 1
ATOM 7038 O O . THR A 1 899 ? 8.998 4.222 -35.287 1.00 41.78 899 THR A O 1
ATOM 7041 N N . THR A 1 900 ? 7.782 2.675 -34.229 1.00 43.97 900 THR A N 1
ATOM 7042 C CA . THR A 1 900 ? 7.207 2.093 -35.470 1.00 43.97 900 THR A CA 1
ATOM 7043 C C . THR A 1 900 ? 5.985 2.825 -36.027 1.00 43.97 900 THR A C 1
ATOM 7045 O O . THR A 1 900 ? 5.372 2.369 -36.987 1.00 43.97 900 THR A O 1
ATOM 7048 N N . ASP A 1 901 ? 5.635 3.958 -35.430 1.00 47.78 901 ASP A N 1
ATOM 7049 C CA . ASP A 1 901 ? 4.334 4.600 -35.598 1.00 47.78 901 ASP A CA 1
ATOM 7050 C C . ASP A 1 901 ? 4.463 6.078 -36.027 1.00 47.78 901 ASP A C 1
ATOM 7052 O O . ASP A 1 901 ? 3.510 6.850 -35.890 1.00 47.78 901 ASP A O 1
ATOM 7056 N N . LEU A 1 902 ? 5.654 6.467 -36.500 1.00 48.41 902 LEU A N 1
ATOM 7057 C CA . LEU A 1 902 ? 5.982 7.798 -37.010 1.00 48.41 902 LEU A CA 1
ATOM 7058 C C . LEU A 1 902 ? 5.665 7.855 -38.508 1.00 48.41 902 LEU A C 1
ATOM 7060 O O . LEU A 1 902 ? 6.213 7.089 -39.296 1.00 48.41 902 LEU A O 1
ATOM 7064 N N . HIS A 1 903 ? 4.758 8.749 -38.887 1.00 53.97 903 HIS A N 1
ATOM 7065 C CA . HIS A 1 903 ? 4.494 9.100 -40.276 1.00 53.97 903 HIS A CA 1
ATOM 7066 C C . HIS A 1 903 ? 5.606 10.023 -40.794 1.00 53.97 903 HIS A C 1
ATOM 7068 O O . HIS A 1 903 ? 6.162 10.807 -40.029 1.00 53.97 903 HIS A O 1
ATOM 7074 N N . ASP A 1 904 ? 5.879 10.016 -42.098 1.00 60.81 904 ASP A N 1
ATOM 7075 C CA . ASP A 1 904 ? 6.899 10.887 -42.710 1.00 60.81 904 ASP A CA 1
ATOM 7076 C C . ASP A 1 904 ? 6.551 12.393 -42.642 1.00 60.81 904 ASP A C 1
ATOM 7078 O O . ASP A 1 904 ? 7.392 13.235 -42.936 1.00 60.81 904 ASP A O 1
ATOM 7082 N N . SER A 1 905 ? 5.320 12.745 -42.242 1.00 70.94 905 SER A N 1
ATOM 7083 C CA . SER A 1 905 ? 4.871 14.134 -42.091 1.00 70.94 905 SER A CA 1
ATOM 7084 C C . SER A 1 905 ? 4.807 14.490 -40.617 1.00 70.94 905 SER A C 1
ATOM 7086 O O . SER A 1 905 ? 4.121 13.829 -39.827 1.00 70.94 905 SER A O 1
ATOM 7088 N N . THR A 1 906 ? 5.480 15.584 -40.270 1.00 75.69 906 THR A N 1
ATOM 7089 C CA . THR A 1 906 ? 5.456 16.165 -38.928 1.00 75.69 906 THR A CA 1
ATOM 7090 C C . THR A 1 906 ? 4.027 16.543 -38.549 1.00 75.69 906 THR A C 1
ATOM 7092 O O . THR A 1 906 ? 3.600 16.228 -37.445 1.00 75.69 906 THR A O 1
ATOM 7095 N N . GLY A 1 907 ? 3.243 17.085 -39.489 1.00 74.62 907 GLY A N 1
ATOM 7096 C CA . GLY A 1 907 ? 1.834 17.425 -39.268 1.00 74.62 907 GLY A CA 1
ATOM 7097 C C . GLY A 1 907 ? 0.972 16.232 -38.841 1.00 74.62 907 GLY A C 1
ATOM 7098 O O . GLY A 1 907 ? 0.184 16.327 -37.901 1.00 74.62 907 GLY A O 1
ATOM 7099 N N . ILE A 1 908 ? 1.153 15.065 -39.463 1.00 76.69 908 ILE A N 1
ATOM 7100 C CA . ILE A 1 908 ? 0.372 13.859 -39.126 1.00 76.69 908 ILE A CA 1
ATOM 7101 C C . ILE A 1 908 ? 0.794 13.284 -37.765 1.00 76.69 908 ILE A C 1
ATOM 7103 O O . ILE A 1 908 ? -0.054 12.807 -37.004 1.00 76.69 908 ILE A O 1
ATOM 7107 N N . ASN A 1 909 ? 2.077 13.381 -37.412 1.00 78.12 909 ASN A N 1
ATOM 7108 C CA . ASN A 1 909 ? 2.562 12.987 -36.088 1.00 78.12 909 ASN A CA 1
ATOM 7109 C C . ASN A 1 909 ? 2.019 13.906 -34.987 1.00 78.12 909 ASN A C 1
ATOM 7111 O O . ASN A 1 909 ? 1.518 13.409 -33.981 1.00 78.12 909 ASN A O 1
ATOM 7115 N N . THR A 1 910 ? 2.007 15.222 -35.210 1.00 78.81 910 THR A N 1
ATOM 7116 C CA . THR A 1 910 ? 1.438 16.196 -34.267 1.00 78.81 910 THR A CA 1
ATOM 7117 C C . THR A 1 910 ? -0.070 15.989 -34.085 1.00 78.81 910 THR A C 1
ATOM 7119 O O . THR A 1 910 ? -0.586 16.096 -32.972 1.00 78.81 910 THR A O 1
ATOM 7122 N N . LEU A 1 911 ? -0.796 15.597 -35.141 1.00 80.06 911 LEU A N 1
ATOM 7123 C CA . LEU A 1 911 ? -2.211 15.213 -35.048 1.00 80.06 911 LEU A CA 1
ATOM 7124 C C . LEU A 1 911 ? -2.416 13.917 -34.245 1.00 80.06 911 LEU A C 1
ATOM 7126 O O . LEU A 1 911 ? -3.360 13.792 -33.460 1.00 80.06 911 LEU A O 1
ATOM 7130 N N . LYS A 1 912 ? -1.527 12.938 -34.417 1.00 77.12 912 LYS A N 1
ATOM 7131 C CA . LYS A 1 912 ? -1.544 11.694 -33.641 1.00 77.12 912 LYS A CA 1
ATOM 7132 C C . LYS A 1 912 ? -1.290 11.964 -32.160 1.00 77.12 912 LYS A C 1
ATOM 7134 O O . LYS A 1 912 ? -1.974 11.391 -31.310 1.00 77.12 912 LYS A O 1
ATOM 7139 N N . ASP A 1 913 ? -0.379 12.881 -31.860 1.00 77.19 913 ASP A N 1
ATOM 7140 C CA . ASP A 1 913 ? -0.122 13.354 -30.504 1.00 77.19 913 ASP A CA 1
ATOM 7141 C C . ASP A 1 913 ? -1.315 14.120 -29.933 1.00 77.19 913 ASP A C 1
ATOM 7143 O O . ASP A 1 913 ? -1.666 13.891 -28.774 1.00 77.19 913 ASP A O 1
ATOM 7147 N N . LEU A 1 914 ? -2.015 14.931 -30.737 1.00 80.88 914 LEU A N 1
ATOM 7148 C CA . LEU A 1 914 ? -3.264 15.572 -30.325 1.00 80.88 914 LEU A CA 1
ATOM 7149 C C . LEU A 1 914 ? -4.280 14.519 -29.857 1.00 80.88 914 LEU A C 1
ATOM 7151 O O . LEU A 1 914 ? -4.790 14.619 -28.742 1.00 80.88 914 LEU A O 1
ATOM 7155 N N . PHE A 1 915 ? -4.551 13.475 -30.647 1.00 79.44 915 PHE A N 1
ATOM 7156 C CA . PHE A 1 915 ? -5.526 12.443 -30.265 1.00 79.44 915 PHE A CA 1
ATOM 7157 C C . PHE A 1 915 ? -5.071 11.548 -29.104 1.00 79.44 915 PHE A C 1
ATOM 7159 O O . PHE A 1 915 ? -5.916 11.122 -28.317 1.00 79.44 915 PHE A O 1
ATOM 7166 N N . LYS A 1 916 ? -3.766 11.277 -28.961 1.00 75.00 916 LYS A N 1
ATOM 7167 C CA . LYS A 1 916 ? -3.226 10.457 -27.859 1.00 75.00 916 LYS A CA 1
ATOM 7168 C C . LYS A 1 916 ? -3.146 11.223 -26.534 1.00 75.00 916 LYS A C 1
ATOM 7170 O O . LYS A 1 916 ? -3.421 10.657 -25.476 1.00 75.00 916 LYS A O 1
ATOM 7175 N N . ASN A 1 917 ? -2.765 12.500 -26.576 1.00 69.69 917 ASN A N 1
ATOM 7176 C CA . ASN A 1 917 ? -2.453 13.285 -25.379 1.00 69.69 917 ASN A CA 1
ATOM 7177 C C . ASN A 1 917 ? -3.625 14.145 -24.884 1.00 69.69 917 ASN A C 1
ATOM 7179 O O . ASN A 1 917 ? -3.600 14.595 -23.733 1.00 69.69 917 ASN A O 1
ATOM 7183 N N . THR A 1 918 ? -4.658 14.360 -25.706 1.00 71.94 918 THR A N 1
ATOM 7184 C CA . THR A 1 918 ? -5.848 15.144 -25.338 1.00 71.94 918 THR A CA 1
ATOM 7185 C C . THR A 1 918 ? -7.117 14.289 -25.265 1.00 71.94 918 THR A C 1
ATOM 7187 O O . THR A 1 918 ? -7.213 13.212 -25.842 1.00 71.94 918 THR A O 1
ATOM 7190 N N . ASN A 1 919 ? -8.130 14.766 -24.537 1.00 77.88 919 ASN A N 1
ATOM 7191 C CA . ASN A 1 919 ? -9.425 14.093 -24.376 1.00 77.88 919 ASN A CA 1
ATOM 7192 C C . ASN A 1 919 ? -10.470 14.544 -25.417 1.00 77.88 919 ASN A C 1
ATOM 7194 O O . ASN A 1 919 ? -11.674 14.497 -25.148 1.00 77.88 919 ASN A O 1
ATOM 7198 N N . ILE A 1 920 ? -10.038 15.010 -26.594 1.00 79.81 920 ILE A N 1
ATOM 7199 C CA . ILE A 1 920 ? -10.932 15.580 -27.616 1.00 79.81 920 ILE A CA 1
ATOM 7200 C C . ILE A 1 920 ? -11.944 14.534 -28.103 1.00 79.81 920 ILE A C 1
ATOM 7202 O O . ILE A 1 920 ? -13.150 14.786 -28.079 1.00 79.81 920 ILE A O 1
ATOM 7206 N N . LEU A 1 921 ? -11.477 13.332 -28.463 1.00 79.69 921 LEU A N 1
ATOM 7207 C CA . LEU A 1 921 ? -12.337 12.269 -28.995 1.00 79.69 921 LEU A CA 1
ATOM 7208 C C . LEU A 1 921 ? -13.368 11.786 -27.966 1.00 79.69 921 LEU A C 1
ATOM 7210 O O . LEU A 1 921 ? -14.547 11.665 -28.294 1.00 79.69 921 LEU A O 1
ATOM 7214 N N . SER A 1 922 ? -12.967 11.592 -26.706 1.00 78.81 922 SER A N 1
ATOM 7215 C CA . SER A 1 922 ? -13.884 11.157 -25.644 1.00 78.81 922 SER A CA 1
ATOM 7216 C C . SER A 1 922 ? -14.907 12.237 -25.274 1.00 78.81 922 SER A C 1
ATOM 7218 O O . SER A 1 922 ? -16.082 11.926 -25.067 1.00 78.81 922 SER A O 1
ATOM 7220 N N . THR A 1 923 ? -14.511 13.514 -25.277 1.00 80.62 923 THR A N 1
ATOM 7221 C CA . THR A 1 923 ? -15.416 14.645 -25.006 1.00 80.62 923 THR A CA 1
ATOM 7222 C C . THR A 1 923 ? -16.495 14.771 -26.088 1.00 80.62 923 THR A C 1
ATOM 7224 O O . THR A 1 923 ? -17.680 14.897 -25.763 1.00 80.62 923 THR A O 1
ATOM 7227 N N . ILE A 1 924 ? -16.115 14.663 -27.368 1.00 83.81 924 ILE A N 1
ATOM 7228 C CA . ILE A 1 924 ? -17.063 14.693 -28.492 1.00 83.81 924 ILE A CA 1
ATOM 7229 C C . ILE A 1 924 ? -17.958 13.442 -28.472 1.00 83.81 924 ILE A C 1
ATOM 7231 O O . ILE A 1 924 ? -19.182 13.569 -28.557 1.00 83.81 924 ILE A O 1
ATOM 7235 N N . ARG A 1 925 ? -17.381 12.243 -28.290 1.00 80.75 925 ARG A N 1
ATOM 7236 C CA . ARG A 1 925 ? -18.107 10.958 -28.266 1.00 80.75 925 ARG A CA 1
ATOM 7237 C C . ARG A 1 925 ? -19.187 10.926 -27.193 1.00 80.75 925 ARG A C 1
ATOM 7239 O O . ARG A 1 925 ? -20.309 10.504 -27.471 1.00 80.75 925 ARG A O 1
ATOM 7246 N N . ASN A 1 926 ? -18.865 11.381 -25.981 1.00 81.50 926 ASN A N 1
ATOM 7247 C CA . ASN A 1 926 ? -19.792 11.374 -24.852 1.00 81.50 926 ASN A CA 1
ATOM 7248 C C . ASN A 1 926 ? -21.047 12.192 -25.156 1.00 81.50 926 ASN A C 1
ATOM 7250 O O . ASN A 1 926 ? -22.157 11.723 -24.915 1.00 81.50 926 ASN A O 1
ATOM 7254 N N . VAL A 1 927 ? -20.893 13.386 -25.735 1.00 80.44 927 VAL A N 1
ATOM 7255 C CA . VAL A 1 927 ? -22.041 14.234 -26.079 1.00 80.44 927 VAL A CA 1
ATOM 7256 C C . VAL A 1 927 ? -22.769 13.715 -27.315 1.00 80.44 927 VAL A C 1
ATOM 7258 O O . VAL A 1 927 ? -24.002 13.669 -27.300 1.00 80.44 927 VAL A O 1
ATOM 7261 N N . TYR A 1 928 ? -22.042 13.227 -28.321 1.00 81.12 928 TYR A N 1
ATOM 7262 C CA . TYR A 1 928 ? -22.617 12.632 -29.527 1.00 81.12 928 TYR A CA 1
ATOM 7263 C C . TYR A 1 928 ? -23.503 11.416 -29.212 1.00 81.12 928 TYR A C 1
ATOM 7265 O O . TYR A 1 928 ? -24.641 11.347 -29.669 1.00 81.12 928 TYR A O 1
ATOM 7273 N N . LYS A 1 929 ? -23.060 10.514 -28.324 1.00 80.12 929 LYS A N 1
ATOM 7274 C CA . LYS A 1 929 ? -23.846 9.342 -27.889 1.00 80.12 929 LYS A CA 1
ATOM 7275 C C . LYS A 1 929 ? -25.108 9.695 -27.095 1.00 80.12 929 LYS A C 1
ATOM 7277 O O . LYS A 1 929 ? -26.005 8.864 -26.988 1.00 80.12 929 LYS A O 1
ATOM 7282 N N . THR A 1 930 ? -25.221 10.914 -26.560 1.00 78.81 930 THR A N 1
ATOM 7283 C CA . THR A 1 930 ? -26.464 11.377 -25.913 1.00 78.81 930 THR A CA 1
ATOM 7284 C C . THR A 1 930 ? -27.528 11.879 -26.896 1.00 78.81 930 THR A C 1
ATOM 7286 O O . THR A 1 930 ? -28.632 12.217 -26.465 1.00 78.81 930 THR A O 1
ATOM 7289 N N . LEU A 1 931 ? -27.214 12.002 -28.191 1.00 78.50 931 LEU A N 1
ATOM 7290 C CA . LEU A 1 931 ? -28.158 12.379 -29.246 1.00 78.50 931 LEU A CA 1
ATOM 7291 C C . LEU A 1 931 ? -28.777 11.109 -29.847 1.00 78.50 931 LEU A C 1
ATOM 7293 O O . LEU A 1 931 ? -28.244 10.527 -30.786 1.00 78.50 931 LEU A O 1
ATOM 7297 N N . THR A 1 932 ? -29.882 10.646 -29.261 1.00 71.88 932 THR A N 1
ATOM 7298 C CA . THR A 1 932 ? -30.533 9.365 -29.610 1.00 71.88 932 THR A CA 1
ATOM 7299 C C . THR A 1 932 ? -31.923 9.525 -30.224 1.00 71.88 932 THR A C 1
ATOM 7301 O O . THR A 1 932 ? -32.494 8.551 -30.705 1.00 71.88 932 THR A O 1
ATOM 7304 N N . THR A 1 933 ? -32.481 10.737 -30.181 1.00 64.94 933 THR A N 1
ATOM 7305 C CA . THR A 1 933 ? -33.896 11.013 -30.457 1.00 64.94 933 THR A CA 1
ATOM 7306 C C . THR A 1 933 ? -34.225 11.273 -31.925 1.00 64.94 933 THR A C 1
ATOM 7308 O O . THR A 1 933 ? -35.293 10.856 -32.362 1.00 64.94 933 THR A O 1
ATOM 7311 N N . ASP A 1 934 ? -33.349 11.934 -32.683 1.00 72.25 934 ASP A N 1
ATOM 7312 C CA . ASP A 1 934 ? -33.556 12.205 -34.111 1.00 72.25 934 ASP A CA 1
ATOM 7313 C C . ASP A 1 934 ? -32.212 12.217 -34.856 1.00 72.25 934 ASP A C 1
ATOM 7315 O O . ASP A 1 934 ? -31.213 12.748 -34.365 1.00 72.25 934 ASP A O 1
ATOM 7319 N N . GLU A 1 935 ? -32.189 11.637 -36.053 1.00 73.50 935 GLU A N 1
ATOM 7320 C CA . GLU A 1 935 ? -31.021 11.600 -36.937 1.00 73.50 935 GLU A CA 1
ATOM 7321 C C . GLU A 1 935 ? -30.662 13.004 -37.452 1.00 73.50 935 GLU A C 1
ATOM 7323 O O . GLU A 1 935 ? -29.487 13.308 -37.673 1.00 73.50 935 GLU A O 1
ATOM 7328 N N . GLU A 1 936 ? -31.641 13.911 -37.558 1.00 71.62 936 GLU A N 1
ATOM 7329 C CA . GLU A 1 936 ? -31.392 15.319 -37.899 1.00 71.62 936 GLU A CA 1
ATOM 7330 C C . GLU A 1 936 ? -30.563 16.042 -36.817 1.00 71.62 936 GLU A C 1
ATOM 7332 O O . GLU A 1 936 ? -29.733 16.896 -37.134 1.00 71.62 936 GLU A O 1
ATOM 7337 N N . GLN A 1 937 ? -30.672 15.636 -35.543 1.00 76.69 937 GLN A N 1
ATOM 7338 C CA . GLN A 1 937 ? -29.893 16.218 -34.438 1.00 76.69 937 GLN A CA 1
ATOM 7339 C C . GLN A 1 937 ? -28.414 15.829 -34.503 1.00 76.69 937 GLN A C 1
ATOM 7341 O O . GLN A 1 937 ? -27.541 16.652 -34.217 1.00 76.69 937 GLN A O 1
ATOM 7346 N N . LYS A 1 938 ? -28.120 14.581 -34.889 1.00 80.44 938 LYS A N 1
ATOM 7347 C CA . LYS A 1 938 ? -26.744 14.100 -35.083 1.00 80.44 938 LYS A CA 1
ATOM 7348 C C . LYS A 1 938 ? -26.087 14.753 -36.294 1.00 80.44 938 LYS A C 1
ATOM 7350 O O . LYS A 1 938 ? -24.915 15.124 -36.217 1.00 80.44 938 LYS A O 1
ATOM 7355 N N . LYS A 1 939 ? -26.839 14.925 -37.388 1.00 77.00 939 LYS A N 1
ATOM 7356 C CA . LYS A 1 939 ? -26.367 15.621 -38.596 1.00 77.00 939 LYS A CA 1
ATOM 7357 C C . LYS A 1 939 ? -26.062 17.089 -38.315 1.00 77.00 939 LYS A C 1
ATOM 7359 O O . LYS A 1 939 ? -24.962 17.533 -38.636 1.00 77.00 939 LYS A O 1
ATOM 7364 N N . SER A 1 940 ? -26.957 17.781 -37.608 1.00 77.31 940 SER A N 1
ATOM 7365 C CA . SER A 1 940 ? -26.738 19.160 -37.156 1.00 77.31 940 SER A CA 1
ATOM 7366 C C . SER A 1 940 ? -25.504 19.273 -36.248 1.00 77.31 940 SER A C 1
ATOM 7368 O O . SER A 1 940 ? -24.662 20.145 -36.460 1.00 77.31 940 SER A O 1
ATOM 7370 N N . PHE A 1 941 ? -25.323 18.358 -35.286 1.00 81.69 941 PHE A N 1
ATOM 7371 C CA . PHE A 1 941 ? -24.144 18.344 -34.407 1.00 81.69 941 PHE A CA 1
ATOM 7372 C C . PHE A 1 941 ? -22.829 18.131 -35.180 1.00 81.69 941 PHE A C 1
ATOM 7374 O O . PHE A 1 941 ? -21.854 18.837 -34.928 1.00 81.69 941 PHE A O 1
ATOM 7381 N N . ARG A 1 942 ? -22.806 17.204 -36.153 1.00 81.88 942 ARG A N 1
ATOM 7382 C CA . ARG A 1 942 ? -21.645 16.948 -37.028 1.00 81.88 942 ARG A CA 1
ATOM 7383 C C . ARG A 1 942 ? -21.301 18.165 -37.889 1.00 81.88 942 ARG A C 1
ATOM 7385 O O . ARG A 1 942 ? -20.129 18.514 -37.988 1.00 81.88 942 ARG A O 1
ATOM 7392 N N . ALA A 1 943 ? -22.306 18.800 -38.493 1.00 76.94 943 ALA A N 1
ATOM 7393 C CA . ALA A 1 943 ? -22.115 19.947 -39.378 1.00 76.94 943 ALA A CA 1
ATOM 7394 C C . ALA A 1 943 ? -21.520 21.155 -38.638 1.00 76.94 943 ALA A C 1
ATOM 7396 O O . ALA A 1 943 ? -20.538 21.726 -39.105 1.00 76.94 943 ALA A O 1
ATOM 7397 N N . HIS A 1 944 ? -22.049 21.492 -37.456 1.00 79.12 944 HIS A N 1
ATOM 7398 C CA . HIS A 1 944 ? -21.555 22.625 -36.668 1.00 79.12 944 HIS A CA 1
ATOM 7399 C C . HIS A 1 944 ? -20.127 22.409 -36.148 1.00 79.12 944 HIS A C 1
ATOM 7401 O O . HIS A 1 944 ? -19.312 23.318 -36.232 1.00 79.12 944 HIS A O 1
ATOM 7407 N N . LEU A 1 945 ? -19.791 21.203 -35.673 1.00 81.50 945 LEU A N 1
ATOM 7408 C CA . LEU A 1 945 ? -18.436 20.897 -35.195 1.00 81.50 945 LEU A CA 1
ATOM 7409 C C . LEU A 1 945 ? -17.387 20.993 -36.304 1.00 81.50 945 LEU A C 1
ATOM 7411 O O . LEU A 1 945 ? -16.337 21.588 -36.091 1.00 81.50 945 LEU A O 1
ATOM 7415 N N . VAL A 1 946 ? -17.674 20.436 -37.483 1.00 80.56 946 VAL A N 1
ATOM 7416 C CA . VAL A 1 946 ? -16.750 20.503 -38.624 1.00 80.56 946 VAL A CA 1
ATOM 7417 C C . VAL A 1 946 ? -16.604 21.943 -39.114 1.00 80.56 946 VAL A C 1
ATOM 7419 O O . VAL A 1 946 ? -15.480 22.388 -39.322 1.00 80.56 946 VAL A O 1
ATOM 7422 N N . GLN A 1 947 ? -17.709 22.683 -39.243 1.00 77.75 947 GLN A N 1
ATOM 7423 C CA . GLN A 1 947 ? -17.678 24.071 -39.705 1.00 77.75 947 GLN A CA 1
ATOM 7424 C C . GLN A 1 947 ? -16.882 24.969 -38.754 1.00 77.75 947 GLN A C 1
ATOM 7426 O O . GLN A 1 947 ? -16.007 25.703 -39.199 1.00 77.75 947 GLN A O 1
ATOM 7431 N N . TRP A 1 948 ? -17.109 24.872 -37.442 1.00 82.00 948 TRP A N 1
ATOM 7432 C CA . TRP A 1 948 ? -16.380 25.702 -36.484 1.00 82.00 948 TRP A CA 1
ATOM 7433 C C . TRP A 1 948 ? -14.891 25.365 -36.428 1.00 82.00 948 TRP A C 1
ATOM 7435 O O . TRP A 1 948 ? -14.084 26.278 -36.312 1.00 82.00 948 TRP A O 1
ATOM 7445 N N . THR A 1 949 ? -14.493 24.099 -36.611 1.00 80.44 949 THR A N 1
ATOM 7446 C CA . THR A 1 949 ? -13.066 23.743 -36.763 1.00 80.44 949 THR A CA 1
ATOM 7447 C C . THR A 1 949 ? -12.440 24.383 -37.997 1.00 80.44 949 THR A C 1
ATOM 7449 O O . THR A 1 949 ? -11.302 24.848 -37.939 1.00 80.44 949 THR A O 1
ATOM 7452 N N . GLN A 1 950 ? -13.179 24.463 -39.104 1.00 78.69 950 GLN A N 1
ATOM 7453 C CA . GLN A 1 950 ? -12.713 25.161 -40.301 1.00 78.69 950 GLN A CA 1
ATOM 7454 C C . GLN A 1 950 ? -12.607 26.674 -40.065 1.00 78.69 950 GLN A C 1
ATOM 7456 O O . GLN A 1 950 ? -11.600 27.272 -40.442 1.00 78.69 950 GLN A O 1
ATOM 7461 N N . ASP A 1 951 ? -13.594 27.267 -39.392 1.00 75.06 951 ASP A N 1
ATOM 7462 C CA . ASP A 1 951 ? -13.650 28.702 -39.106 1.00 75.06 951 ASP A CA 1
ATOM 7463 C C . ASP A 1 951 ? -12.586 29.141 -38.084 1.00 75.06 951 ASP A C 1
ATOM 7465 O O . ASP A 1 951 ? -12.007 30.210 -38.247 1.00 75.06 951 ASP A O 1
ATOM 7469 N N . THR A 1 952 ? -12.267 28.327 -37.069 1.00 78.94 952 THR A N 1
ATOM 7470 C CA . THR A 1 952 ? -11.194 28.613 -36.095 1.00 78.94 952 THR A CA 1
ATOM 7471 C C . THR A 1 952 ? -9.811 28.589 -36.761 1.00 78.94 952 THR A C 1
ATOM 7473 O O . THR A 1 952 ? -8.947 29.399 -36.427 1.00 78.94 952 THR A O 1
ATOM 7476 N N . LEU A 1 953 ? -9.582 27.683 -37.719 1.00 76.19 953 LEU A N 1
ATOM 7477 C CA . LEU A 1 953 ? -8.277 27.525 -38.376 1.00 76.19 953 LEU A CA 1
ATOM 7478 C C . LEU A 1 953 ? -8.088 28.453 -39.593 1.00 76.19 953 LEU A C 1
ATOM 7480 O O . LEU A 1 953 ? -6.955 28.730 -39.988 1.00 76.19 953 LEU A O 1
ATOM 7484 N N . ALA A 1 954 ? -9.167 28.988 -40.174 1.00 68.88 954 ALA A N 1
ATOM 7485 C CA . ALA A 1 954 ? -9.103 29.869 -41.344 1.00 68.88 954 ALA A CA 1
ATOM 7486 C C . ALA A 1 954 ? -8.362 31.215 -41.115 1.00 68.88 954 ALA A C 1
ATOM 7488 O O . ALA A 1 954 ? -7.579 31.602 -41.984 1.00 68.88 954 ALA A O 1
ATOM 7489 N N . PRO A 1 955 ? -8.528 31.935 -39.983 1.00 56.28 955 PRO A N 1
ATOM 7490 C CA . PRO A 1 955 ? -7.770 33.153 -39.686 1.00 56.28 955 PRO A CA 1
ATOM 7491 C C . PRO A 1 955 ? -6.282 32.885 -39.455 1.00 56.28 955 PRO A C 1
ATOM 7493 O O . PRO A 1 955 ? -5.451 33.724 -39.793 1.00 56.28 955 PRO A O 1
ATOM 7496 N N . VAL A 1 956 ? -5.945 31.720 -38.892 1.00 54.69 956 VAL A N 1
ATOM 7497 C CA . VAL A 1 956 ? -4.558 31.324 -38.614 1.00 54.69 956 VAL A CA 1
ATOM 7498 C C . VAL A 1 956 ? -3.795 31.116 -39.927 1.00 54.69 956 VAL A C 1
ATOM 7500 O O . VAL A 1 956 ? -2.688 31.626 -40.059 1.00 54.69 956 VAL A O 1
ATOM 7503 N N . LYS A 1 957 ? -4.438 30.541 -40.958 1.00 53.47 957 LYS A N 1
ATOM 7504 C CA . LYS A 1 957 ? -3.878 30.441 -42.324 1.00 53.47 957 LYS A CA 1
ATOM 7505 C C . LYS A 1 957 ? -3.562 31.795 -42.979 1.00 53.47 957 LYS A C 1
ATOM 7507 O O . LYS A 1 957 ? -2.695 31.862 -43.842 1.00 53.47 957 LYS A O 1
ATOM 7512 N N . LEU A 1 958 ? -4.264 32.872 -42.610 1.00 48.03 958 LEU A N 1
ATOM 7513 C CA . LEU A 1 958 ? -4.089 34.201 -43.215 1.00 48.03 958 LEU A CA 1
ATOM 7514 C C . LEU A 1 958 ? -2.955 35.025 -42.581 1.00 48.03 958 LEU A C 1
ATOM 7516 O O . LEU A 1 958 ? -2.511 35.992 -43.199 1.00 48.03 958 LEU A O 1
ATOM 7520 N N . ASN A 1 959 ? -2.495 34.672 -41.376 1.00 46.94 959 ASN A N 1
ATOM 7521 C CA . ASN A 1 959 ? -1.461 35.428 -40.658 1.00 46.94 959 ASN A CA 1
ATOM 7522 C C . ASN A 1 959 ? -0.017 35.017 -41.017 1.00 46.94 959 ASN A C 1
ATOM 7524 O O . ASN A 1 959 ? 0.890 35.801 -40.746 1.00 46.94 959 ASN A O 1
ATOM 7528 N N . ASP A 1 960 ? 0.193 33.866 -41.670 1.00 45.03 960 ASP A N 1
ATOM 7529 C CA . ASP A 1 960 ? 1.528 33.372 -42.066 1.00 45.03 960 ASP A CA 1
ATOM 7530 C C . ASP A 1 960 ? 1.939 33.750 -43.504 1.00 45.03 960 ASP A C 1
ATOM 7532 O O . ASP A 1 960 ? 3.110 33.650 -43.876 1.00 45.03 960 ASP A O 1
ATOM 7536 N N . THR A 1 961 ? 1.016 34.260 -44.326 1.00 38.44 961 THR A N 1
ATOM 7537 C CA . THR A 1 961 ? 1.323 34.760 -45.676 1.00 38.44 961 THR A CA 1
ATOM 7538 C C . THR A 1 961 ? 1.269 36.282 -45.722 1.00 38.44 961 THR A C 1
ATOM 7540 O O . THR A 1 961 ? 0.207 36.880 -45.904 1.00 38.44 961 THR A O 1
ATOM 7543 N N . ASP A 1 962 ? 2.425 36.931 -45.595 1.00 36.53 962 ASP A N 1
ATOM 7544 C CA . ASP A 1 962 ? 2.525 38.371 -45.804 1.00 36.53 962 ASP A CA 1
ATOM 7545 C C . ASP A 1 962 ? 2.503 38.696 -47.315 1.00 36.53 962 ASP A C 1
ATOM 7547 O O . ASP A 1 962 ? 3.313 38.195 -48.097 1.00 36.53 962 ASP A O 1
ATOM 7551 N N . SER A 1 963 ? 1.606 39.617 -47.683 1.00 34.50 963 SER A N 1
ATOM 7552 C CA . SER A 1 963 ? 1.430 40.337 -48.960 1.00 34.50 963 SER A CA 1
ATOM 7553 C C . SER A 1 963 ? 0.462 39.799 -50.047 1.00 34.50 963 SER A C 1
ATOM 7555 O O . SER A 1 963 ? 0.777 38.938 -50.856 1.00 34.50 963 SER A O 1
ATOM 7557 N N . LEU A 1 964 ? -0.660 40.538 -50.144 1.00 36.19 964 LEU A N 1
ATOM 7558 C CA . LEU A 1 964 ? -1.432 40.913 -51.346 1.00 36.19 964 LEU A CA 1
ATOM 7559 C C . LEU A 1 964 ? -2.206 39.812 -52.100 1.00 36.19 964 LEU A C 1
ATOM 7561 O O . LEU A 1 964 ? -1.732 39.321 -53.113 1.00 36.19 964 LEU A O 1
ATOM 7565 N N . ASP A 1 965 ? -3.463 39.570 -51.698 1.00 34.12 965 ASP A N 1
ATOM 7566 C CA . ASP A 1 965 ? -4.639 39.674 -52.594 1.00 34.12 965 ASP A CA 1
ATOM 7567 C C . ASP A 1 965 ? -5.968 39.481 -51.823 1.00 34.12 965 ASP A C 1
ATOM 7569 O O . ASP A 1 965 ? -6.510 38.390 -51.670 1.00 34.12 965 ASP A O 1
ATOM 7573 N N . GLN A 1 966 ? -6.544 40.590 -51.343 1.00 32.03 966 GLN A N 1
ATOM 7574 C CA . GLN A 1 966 ? -7.793 40.643 -50.558 1.00 32.03 966 GLN A CA 1
ATOM 7575 C C . GLN A 1 966 ? -9.092 40.500 -51.387 1.00 32.03 966 GLN A C 1
ATOM 7577 O O . GLN A 1 966 ? -10.121 41.060 -51.014 1.00 32.03 966 GLN A O 1
ATOM 7582 N N . ALA A 1 967 ? -9.096 39.791 -52.520 1.00 32.59 967 ALA A N 1
ATOM 7583 C CA . ALA A 1 967 ? -10.252 39.833 -53.431 1.00 32.59 967 ALA A CA 1
ATOM 7584 C C . ALA A 1 967 ? -10.798 38.488 -53.937 1.00 32.59 967 ALA A C 1
ATOM 7586 O O . ALA A 1 967 ? -11.768 38.516 -54.687 1.00 32.59 967 ALA A O 1
ATOM 7587 N N . GLN A 1 968 ? -10.252 37.331 -53.542 1.00 31.23 968 GLN A N 1
ATOM 7588 C CA . GLN A 1 968 ? -10.709 36.039 -54.097 1.00 31.23 968 GLN A CA 1
ATOM 7589 C C . GLN A 1 968 ? -11.268 35.017 -53.097 1.00 31.23 968 GLN A C 1
ATOM 7591 O O . GLN A 1 968 ? -11.875 34.043 -53.525 1.00 31.23 968 GLN A O 1
ATOM 7596 N N . VAL A 1 969 ? -11.177 35.240 -51.784 1.00 29.23 969 VAL A N 1
ATOM 7597 C CA . VAL A 1 969 ? -11.641 34.236 -50.798 1.00 29.23 969 VAL A CA 1
ATOM 7598 C C . VAL A 1 969 ? -13.150 34.338 -50.497 1.00 29.23 969 VAL A C 1
ATOM 7600 O O . VAL A 1 969 ? -13.752 33.404 -49.981 1.00 29.23 969 VAL A O 1
ATOM 7603 N N . ALA A 1 970 ? -13.813 35.428 -50.896 1.00 28.05 970 ALA A N 1
ATOM 7604 C CA . ALA A 1 970 ? -15.249 35.625 -50.661 1.00 28.05 970 ALA A CA 1
ATOM 7605 C C . ALA A 1 970 ? -16.183 34.844 -51.618 1.00 28.05 970 ALA A C 1
ATOM 7607 O O . ALA A 1 970 ? -17.397 34.955 -51.482 1.00 28.05 970 ALA A O 1
ATOM 7608 N N . GLU A 1 971 ? -15.651 34.070 -52.574 1.00 28.97 971 GLU A N 1
ATOM 7609 C CA . GLU A 1 971 ? -16.450 33.301 -53.552 1.00 28.97 971 GLU A CA 1
ATOM 7610 C C . GLU A 1 971 ? -16.411 31.771 -53.361 1.00 28.97 971 GLU A C 1
ATOM 7612 O O . GLU A 1 971 ? -17.058 31.055 -54.121 1.00 28.97 971 GLU A O 1
ATOM 7617 N N . GLN A 1 972 ? -15.720 31.242 -52.344 1.00 27.62 972 GLN A N 1
ATOM 7618 C CA . GLN A 1 972 ? -15.691 29.790 -52.074 1.00 27.62 972 GLN A CA 1
ATOM 7619 C C . GLN A 1 972 ? -16.592 29.326 -50.918 1.00 27.62 972 GLN A C 1
ATOM 7621 O O . GLN A 1 972 ? -16.706 28.127 -50.683 1.00 27.62 972 GLN A O 1
ATOM 7626 N N . SER A 1 973 ? -17.302 30.235 -50.246 1.00 24.88 973 SER A N 1
ATOM 7627 C CA . SER A 1 973 ? -18.221 29.917 -49.142 1.00 24.88 973 SER A CA 1
ATOM 7628 C C . SER A 1 973 ? -19.594 29.372 -49.574 1.00 24.88 973 SER A C 1
ATOM 7630 O O . SER A 1 973 ? -20.475 29.229 -48.732 1.00 24.88 973 SER A O 1
ATOM 7632 N N . ASP A 1 974 ? -19.782 29.037 -50.857 1.00 27.98 974 ASP A N 1
ATOM 7633 C CA . ASP A 1 974 ? -21.034 28.465 -51.385 1.00 27.98 974 ASP A CA 1
ATOM 7634 C C . ASP A 1 974 ? -20.816 27.110 -52.091 1.00 27.98 974 ASP A C 1
ATOM 7636 O O . ASP A 1 974 ? -21.470 26.766 -53.078 1.00 27.98 974 ASP A O 1
ATOM 7640 N N . VAL A 1 975 ? -19.858 26.316 -51.596 1.00 25.80 975 VAL A N 1
ATOM 7641 C CA . VAL A 1 975 ? -19.683 24.917 -52.008 1.00 25.80 975 VAL A CA 1
ATOM 7642 C C . VAL A 1 975 ? -20.414 24.036 -51.002 1.00 25.80 975 VAL A C 1
ATOM 7644 O O . VAL A 1 975 ? -20.010 23.930 -49.847 1.00 25.80 975 VAL A O 1
ATOM 7647 N N . GLY A 1 976 ? -21.520 23.429 -51.442 1.00 29.08 976 GLY A N 1
ATOM 7648 C CA . GLY A 1 976 ? -22.339 22.536 -50.626 1.00 29.08 976 GLY A CA 1
ATOM 7649 C C . GLY A 1 976 ? -21.488 21.515 -49.872 1.00 29.08 976 GLY A C 1
ATOM 7650 O O . GLY A 1 976 ? -20.744 20.745 -50.478 1.00 29.08 976 GLY A O 1
ATOM 7651 N N . ILE A 1 977 ? -21.602 21.532 -48.544 1.00 31.58 977 ILE A N 1
ATOM 7652 C CA . ILE A 1 977 ? -20.918 20.593 -47.662 1.00 31.58 977 ILE A CA 1
ATOM 7653 C C . ILE A 1 977 ? -21.536 19.217 -47.911 1.00 31.58 977 ILE A C 1
ATOM 7655 O O . ILE A 1 977 ? -22.660 18.945 -47.486 1.00 31.58 977 ILE A O 1
ATOM 7659 N N . ASP A 1 978 ? -20.820 18.339 -48.611 1.00 38.31 978 ASP A N 1
ATOM 7660 C CA . ASP A 1 978 ? -21.212 16.935 -48.686 1.00 38.31 978 ASP A CA 1
ATOM 7661 C C . ASP A 1 978 ? -20.856 16.264 -47.348 1.00 38.31 978 ASP A C 1
ATOM 7663 O O . ASP A 1 978 ? -19.717 15.870 -47.078 1.00 38.31 978 ASP A O 1
ATOM 7667 N N . VAL A 1 979 ? -21.832 16.253 -46.436 1.00 42.81 979 VAL A N 1
ATOM 7668 C CA . VAL A 1 979 ? -21.730 15.643 -45.098 1.00 42.81 979 VAL A CA 1
ATOM 7669 C C . VAL A 1 979 ? -22.014 14.131 -45.162 1.00 42.81 979 VAL A C 1
ATOM 7671 O O . VAL A 1 979 ? -21.912 13.445 -44.146 1.00 42.81 979 VAL A O 1
ATOM 7674 N N . LEU A 1 980 ? -22.362 13.581 -46.334 1.00 35.00 980 LEU A N 1
ATOM 7675 C CA . LEU A 1 980 ? -22.793 12.191 -46.487 1.00 35.00 980 LEU A CA 1
ATOM 7676 C C . LEU A 1 980 ? -21.938 11.431 -47.503 1.00 35.00 980 LEU A C 1
ATOM 7678 O O . LEU A 1 980 ? -22.339 11.202 -48.638 1.00 35.00 980 LEU A O 1
ATOM 7682 N N . GLY A 1 981 ? -20.799 10.933 -47.034 1.00 41.62 981 GLY A N 1
ATOM 7683 C CA . GLY A 1 981 ? -19.996 9.967 -47.776 1.00 41.62 981 GLY A CA 1
ATOM 7684 C C . GLY A 1 981 ? -18.507 10.172 -47.555 1.00 41.62 981 GLY A C 1
ATOM 7685 O O . GLY A 1 981 ? -18.000 11.283 -47.658 1.00 41.62 981 GLY A O 1
ATOM 7686 N N . VAL A 1 982 ? -17.812 9.084 -47.241 1.00 42.41 982 VAL A N 1
ATOM 7687 C CA . VAL A 1 982 ? -16.349 9.027 -47.196 1.00 42.41 982 VAL A CA 1
ATOM 7688 C C . VAL A 1 982 ? -15.898 8.396 -48.510 1.00 42.41 982 VAL A C 1
ATOM 7690 O O . VAL A 1 982 ? -16.301 7.265 -48.800 1.00 42.41 982 VAL A O 1
ATOM 7693 N N . ASN A 1 983 ? -15.099 9.112 -49.303 1.00 48.12 983 ASN A N 1
ATOM 7694 C CA . ASN A 1 983 ? -14.478 8.550 -50.504 1.00 48.12 983 ASN A CA 1
ATOM 7695 C C . ASN A 1 983 ? -13.427 7.499 -50.106 1.00 48.12 983 ASN A C 1
ATOM 7697 O O . ASN A 1 983 ? -12.852 7.578 -49.022 1.00 48.12 983 ASN A O 1
ATOM 7701 N N . ASP A 1 984 ? -13.154 6.513 -50.966 1.00 44.97 984 ASP A N 1
ATOM 7702 C CA . ASP A 1 984 ? -12.203 5.433 -50.641 1.00 44.97 984 ASP A CA 1
ATOM 7703 C C . ASP A 1 984 ? -10.785 5.961 -50.318 1.00 44.97 984 ASP A C 1
ATOM 7705 O O . ASP A 1 984 ? -10.105 5.375 -49.482 1.00 44.97 984 ASP A O 1
ATOM 7709 N N . GLU A 1 985 ? -10.393 7.119 -50.866 1.00 47.03 985 GLU A N 1
ATOM 7710 C CA . GLU A 1 985 ? -9.128 7.816 -50.559 1.00 47.03 985 GLU A CA 1
ATOM 7711 C C . GLU A 1 985 ? -9.072 8.411 -49.136 1.00 47.03 985 GLU A C 1
ATOM 7713 O O . GLU A 1 985 ? -7.997 8.540 -48.556 1.00 47.03 985 GLU A O 1
ATOM 7718 N N . ASP A 1 986 ? -10.213 8.753 -48.529 1.00 45.34 986 ASP A N 1
ATOM 7719 C CA . ASP A 1 986 ? -10.247 9.314 -47.171 1.00 45.34 986 ASP A CA 1
ATOM 7720 C C . ASP A 1 986 ? -10.192 8.221 -46.094 1.00 45.34 986 ASP A C 1
ATOM 7722 O O . ASP A 1 986 ? -9.785 8.487 -44.965 1.00 45.34 986 ASP A O 1
ATOM 7726 N N . ARG A 1 987 ? -10.537 6.969 -46.434 1.00 50.97 987 ARG A N 1
ATOM 7727 C CA . ARG A 1 987 ? -10.429 5.824 -45.509 1.00 50.97 987 ARG A CA 1
ATOM 7728 C C . ARG A 1 987 ? -8.981 5.469 -45.176 1.00 50.97 987 ARG A C 1
ATOM 7730 O O . ARG A 1 987 ? -8.733 4.949 -44.092 1.00 50.97 987 ARG A O 1
ATOM 7737 N N . GLU A 1 988 ? -8.043 5.763 -46.076 1.00 50.00 988 GLU A N 1
ATOM 7738 C CA . GLU A 1 988 ? -6.605 5.542 -45.866 1.00 50.00 988 GLU A CA 1
ATOM 7739 C C . GLU A 1 988 ? -5.989 6.558 -44.886 1.00 50.00 988 GLU A C 1
ATOM 7741 O O . GLU A 1 988 ? -4.920 6.308 -44.338 1.00 50.00 988 GLU A O 1
ATOM 7746 N N . LYS A 1 989 ? -6.695 7.662 -44.590 1.00 56.81 989 LYS A N 1
ATOM 7747 C CA . LYS A 1 989 ? -6.253 8.738 -43.682 1.00 56.81 989 LYS A CA 1
ATOM 7748 C C . LYS A 1 989 ? -6.671 8.526 -42.219 1.00 56.81 989 LYS A C 1
ATOM 7750 O O . LYS A 1 989 ? -6.463 9.412 -41.387 1.00 56.81 989 LYS A O 1
ATOM 7755 N N . PHE A 1 990 ? -7.305 7.395 -41.893 1.00 62.25 990 PHE A N 1
ATOM 7756 C CA . PHE A 1 990 ? -7.841 7.134 -40.555 1.00 62.25 990 PHE A CA 1
ATOM 7757 C C . PHE A 1 990 ? -6.738 6.812 -39.535 1.00 62.25 990 PHE A C 1
ATOM 7759 O O . PHE A 1 990 ? -5.988 5.853 -39.699 1.00 62.25 990 PHE A O 1
ATOM 7766 N N . ILE A 1 991 ? -6.692 7.569 -38.441 1.00 67.38 991 ILE A N 1
ATOM 7767 C CA . ILE A 1 991 ? -5.795 7.367 -37.302 1.00 67.38 991 ILE A CA 1
ATOM 7768 C C . ILE A 1 991 ? -6.623 6.780 -36.159 1.00 67.38 991 ILE A C 1
ATOM 7770 O O . ILE A 1 991 ? -7.390 7.507 -35.531 1.00 67.38 991 ILE A O 1
ATOM 7774 N N . ASP A 1 992 ? -6.469 5.483 -35.875 1.00 58.72 992 ASP A N 1
ATOM 7775 C CA . ASP A 1 992 ? -7.167 4.808 -34.770 1.00 58.72 992 ASP A CA 1
ATOM 7776 C C . ASP A 1 992 ? -6.423 5.047 -33.444 1.00 58.72 992 ASP A C 1
ATOM 7778 O O . ASP A 1 992 ? -5.365 4.474 -33.190 1.00 58.72 992 ASP A O 1
ATOM 7782 N N . ALA A 1 993 ? -6.950 5.940 -32.609 1.00 58.72 993 ALA A N 1
ATOM 7783 C CA . ALA A 1 993 ? -6.402 6.285 -31.302 1.00 58.72 993 ALA A CA 1
ATOM 7784 C C . ALA A 1 993 ? -7.273 5.676 -30.192 1.00 58.72 993 ALA A C 1
ATOM 7786 O O . ALA A 1 993 ? -8.502 5.640 -30.296 1.00 58.72 993 ALA A O 1
ATOM 7787 N N . SER A 1 994 ? -6.644 5.189 -29.116 1.00 49.81 994 SER A N 1
ATOM 7788 C CA . SER A 1 994 ? -7.379 4.700 -27.948 1.00 49.81 994 SER A CA 1
ATOM 7789 C C . SER A 1 994 ? -8.051 5.871 -27.230 1.00 49.81 994 SER A C 1
ATOM 7791 O O . SER A 1 994 ? -7.449 6.929 -27.051 1.00 49.81 994 SER A O 1
ATOM 7793 N N . ASP A 1 995 ? -9.315 5.696 -26.832 1.00 44.00 995 ASP A N 1
ATOM 7794 C CA . ASP A 1 995 ? -10.056 6.720 -26.094 1.00 44.00 995 ASP A CA 1
ATOM 7795 C C . ASP A 1 995 ? -9.306 7.039 -24.792 1.00 44.00 995 ASP A C 1
ATOM 7797 O O . ASP A 1 995 ? -9.303 6.244 -23.848 1.00 44.00 995 ASP A O 1
ATOM 7801 N N . GLY A 1 996 ? -8.627 8.187 -24.755 1.00 38.56 996 GLY A N 1
ATOM 7802 C CA . GLY A 1 996 ? -7.795 8.587 -23.626 1.00 38.56 996 GLY A CA 1
ATOM 7803 C C . GLY A 1 996 ? -8.555 8.573 -22.294 1.00 38.56 996 GLY A C 1
ATOM 7804 O O . GLY A 1 996 ? -9.742 8.896 -22.218 1.00 38.56 996 GLY A O 1
ATOM 7805 N N . SER A 1 997 ? -7.853 8.217 -21.213 1.00 37.12 997 SER A N 1
ATOM 7806 C CA . SER A 1 997 ? -8.389 8.205 -19.846 1.00 37.12 997 SER A CA 1
ATOM 7807 C C . SER A 1 997 ? -8.864 9.597 -19.408 1.00 37.12 997 SER A C 1
ATOM 7809 O O . SER A 1 997 ? -8.107 10.564 -19.534 1.00 37.12 997 SER A O 1
ATOM 7811 N N . GLU A 1 998 ? -10.068 9.691 -18.833 1.00 33.19 998 GLU A N 1
ATOM 7812 C CA . GLU A 1 998 ? -10.661 10.945 -18.347 1.00 33.19 998 GLU A CA 1
ATOM 7813 C C . GLU A 1 998 ? -9.721 11.699 -17.386 1.00 33.19 998 GLU A C 1
ATOM 7815 O O . GLU A 1 998 ? -9.358 11.206 -16.314 1.00 33.19 998 GLU A O 1
ATOM 7820 N N . LYS A 1 999 ? -9.346 12.931 -17.754 1.00 33.59 999 LYS A N 1
ATOM 7821 C CA . LYS A 1 999 ? -8.715 13.908 -16.858 1.00 33.59 999 LYS A CA 1
ATOM 7822 C C . LYS A 1 999 ? -9.543 15.193 -16.810 1.00 33.59 999 LYS A C 1
ATOM 7824 O O . LYS A 1 999 ? -10.052 15.654 -17.825 1.00 33.59 999 LYS A O 1
ATOM 7829 N N . ASP A 1 1000 ? -9.645 15.721 -15.590 1.00 29.30 1000 ASP A N 1
ATOM 7830 C CA . ASP A 1 1000 ? -10.416 16.881 -15.125 1.00 29.30 1000 ASP A CA 1
ATOM 7831 C C . ASP A 1 1000 ? -10.547 18.034 -16.155 1.00 29.30 1000 ASP A C 1
ATOM 7833 O O . ASP A 1 1000 ? -9.569 18.717 -16.468 1.00 29.30 1000 ASP A O 1
ATOM 7837 N N . ALA A 1 1001 ? -11.778 18.310 -16.606 1.00 29.31 1001 ALA A N 1
ATOM 7838 C CA . ALA A 1 1001 ? -12.127 19.529 -17.338 1.00 29.31 1001 ALA A CA 1
ATOM 7839 C C . ALA A 1 1001 ? -12.066 20.755 -16.405 1.00 29.31 1001 ALA A C 1
ATOM 7841 O O . ALA A 1 1001 ? -12.577 20.727 -15.282 1.00 29.31 1001 ALA A O 1
ATOM 7842 N N . LYS A 1 1002 ? -11.453 21.850 -16.866 1.00 28.97 1002 LYS A N 1
ATOM 7843 C CA . LYS A 1 1002 ? -11.509 23.158 -16.191 1.00 28.97 1002 LYS A CA 1
ATOM 7844 C C . LYS A 1 1002 ? -12.693 23.967 -16.737 1.00 28.97 1002 LYS A C 1
ATOM 7846 O O . LYS A 1 1002 ? -12.978 23.846 -17.925 1.00 28.97 1002 LYS A O 1
ATOM 7851 N N . PRO A 1 1003 ? -13.355 24.809 -15.925 1.00 28.20 1003 PRO A N 1
ATOM 7852 C CA . PRO A 1 1003 ? -14.340 25.749 -16.446 1.00 28.20 1003 PRO A CA 1
ATOM 7853 C C . PRO A 1 1003 ? -13.633 26.831 -17.273 1.00 28.20 1003 PRO A C 1
ATOM 7855 O O . PRO A 1 1003 ? -12.597 27.348 -16.847 1.00 28.20 1003 PRO A O 1
ATOM 7858 N N . VAL A 1 1004 ? -14.193 27.152 -18.438 1.00 33.22 1004 VAL A N 1
ATOM 7859 C CA . VAL A 1 1004 ? -13.783 28.280 -19.283 1.00 33.22 1004 VAL A CA 1
ATOM 7860 C C . VAL A 1 1004 ? -14.885 29.338 -19.202 1.00 33.22 1004 VAL A C 1
ATOM 7862 O O . VAL A 1 1004 ? -16.056 29.020 -19.396 1.00 33.22 1004 VAL A O 1
ATOM 7865 N N . GLU A 1 1005 ? -14.498 30.563 -18.852 1.00 37.94 1005 GLU A N 1
ATOM 7866 C CA . GLU A 1 1005 ? -15.250 31.792 -19.118 1.00 37.94 1005 GLU A CA 1
ATOM 7867 C C . GLU A 1 1005 ? -14.628 32.418 -20.373 1.00 37.94 1005 GLU A C 1
ATOM 7869 O O . GLU A 1 1005 ? -13.410 32.578 -20.396 1.00 37.94 1005 GLU A O 1
ATOM 7874 N N . ASP A 1 1006 ? -15.435 32.679 -21.402 1.00 34.94 1006 ASP A N 1
ATOM 7875 C CA . ASP A 1 1006 ? -15.476 33.926 -22.185 1.00 34.94 1006 ASP A CA 1
ATOM 7876 C C . ASP A 1 1006 ? -16.559 33.802 -23.282 1.00 34.94 1006 ASP A C 1
ATOM 7878 O O . ASP A 1 1006 ? -16.736 32.743 -23.886 1.00 34.94 1006 ASP A O 1
ATOM 7882 N N . ASP A 1 1007 ? -17.334 34.878 -23.454 1.00 40.53 1007 ASP A N 1
ATOM 7883 C CA . ASP A 1 1007 ? -18.425 35.040 -24.423 1.00 40.53 1007 ASP A CA 1
ATOM 7884 C C . ASP A 1 1007 ? -17.856 35.500 -25.780 1.00 40.53 1007 ASP A C 1
ATOM 7886 O O . ASP A 1 1007 ? -17.559 36.683 -25.939 1.00 40.53 1007 ASP A O 1
ATOM 7890 N N . ASP A 1 1008 ? -17.783 34.606 -26.767 1.00 43.50 1008 ASP A N 1
ATOM 7891 C CA . ASP A 1 1008 ? -17.779 34.970 -28.190 1.00 43.50 1008 ASP A CA 1
ATOM 7892 C C . ASP A 1 1008 ? -18.877 34.153 -28.899 1.00 43.50 1008 ASP A C 1
ATOM 7894 O O . ASP A 1 1008 ? -18.890 32.922 -28.858 1.00 43.50 1008 ASP A O 1
ATOM 7898 N N . GLU A 1 1009 ? -19.857 34.834 -29.506 1.00 51.41 1009 GLU A N 1
ATOM 7899 C CA . GLU A 1 1009 ? -20.970 34.188 -30.220 1.00 51.41 1009 GLU A CA 1
ATOM 7900 C C . GLU A 1 1009 ? -20.446 33.440 -31.466 1.00 51.41 1009 GLU A C 1
ATOM 7902 O O . GLU A 1 1009 ? -20.089 34.058 -32.472 1.00 51.41 1009 GLU A O 1
ATOM 7907 N N . LEU A 1 1010 ? -20.429 32.100 -31.418 1.00 64.00 1010 LEU A N 1
ATOM 7908 C CA . LEU A 1 1010 ? -20.084 31.232 -32.553 1.00 64.00 1010 LEU A CA 1
ATOM 7909 C C . LEU A 1 1010 ? -21.132 31.354 -33.681 1.00 64.00 1010 LEU A C 1
ATOM 7911 O O . LEU A 1 1010 ? -22.343 31.354 -33.442 1.00 64.00 1010 LEU A O 1
ATOM 7915 N N . ALA A 1 1011 ? -20.680 31.435 -34.936 1.00 58.50 1011 ALA A N 1
ATOM 7916 C CA . ALA A 1 1011 ? -21.558 31.621 -36.094 1.00 58.50 1011 ALA A CA 1
ATOM 7917 C C . ALA A 1 1011 ? -22.504 30.421 -36.305 1.00 58.50 1011 ALA A C 1
ATOM 7919 O O . ALA A 1 1011 ? -22.095 29.263 -36.245 1.00 58.50 1011 ALA A O 1
ATOM 7920 N N . THR A 1 1012 ? -23.788 30.679 -36.575 1.00 56.78 1012 THR A N 1
ATOM 7921 C CA . THR A 1 1012 ? -24.810 29.621 -36.702 1.00 56.78 1012 THR A CA 1
ATOM 7922 C C . THR A 1 1012 ? -25.093 29.256 -38.161 1.00 56.78 1012 THR A C 1
ATOM 7924 O O . THR A 1 1012 ? -25.225 30.136 -39.013 1.00 56.78 1012 THR A O 1
ATOM 7927 N N . ILE A 1 1013 ? -25.235 27.956 -38.452 1.00 64.62 1013 ILE A N 1
ATOM 7928 C CA . ILE A 1 1013 ? -25.595 27.457 -39.788 1.00 64.62 1013 ILE A CA 1
ATOM 7929 C C . ILE A 1 1013 ? -27.119 27.581 -39.965 1.00 64.62 1013 ILE A C 1
ATOM 7931 O O . ILE A 1 1013 ? -27.902 27.088 -39.149 1.00 64.62 1013 ILE A O 1
ATOM 7935 N N . SER A 1 1014 ? -27.570 28.281 -41.012 1.00 49.03 1014 SER A N 1
ATOM 7936 C CA . SER A 1 1014 ? -28.998 28.545 -41.249 1.00 49.03 1014 SER A CA 1
ATOM 7937 C C . SER A 1 1014 ? -29.717 27.305 -41.801 1.00 49.03 1014 SER A C 1
ATOM 7939 O O . SER A 1 1014 ? -29.390 26.847 -42.890 1.00 49.03 1014 SER A O 1
ATOM 7941 N N . GLY A 1 1015 ? -30.720 26.790 -41.077 1.00 55.72 1015 GLY A N 1
ATOM 7942 C CA . GLY A 1 1015 ? -31.580 25.678 -41.524 1.00 55.72 1015 GLY A CA 1
ATOM 7943 C C . GLY A 1 1015 ? -31.424 24.353 -40.764 1.00 55.72 1015 GLY A C 1
ATOM 7944 O O . GLY A 1 1015 ? -32.184 23.429 -41.033 1.00 55.72 1015 GLY A O 1
ATOM 7945 N N . GLU A 1 1016 ? -30.498 24.275 -39.806 1.00 65.31 1016 GLU A N 1
ATOM 7946 C CA . GLU A 1 1016 ? -30.168 23.062 -39.039 1.00 65.31 1016 GLU A CA 1
ATOM 7947 C C . GLU A 1 1016 ? -30.873 22.984 -37.664 1.00 65.31 1016 GLU A C 1
ATOM 7949 O O . GLU A 1 1016 ? -31.311 23.996 -37.106 1.00 65.31 1016 GLU A O 1
ATOM 7954 N N . ASP A 1 1017 ? -30.977 21.775 -37.091 1.00 75.50 1017 ASP A N 1
ATOM 7955 C CA . ASP A 1 1017 ? -31.687 21.537 -35.823 1.00 75.50 1017 ASP A CA 1
ATOM 7956 C C . ASP A 1 1017 ? -31.052 22.260 -34.615 1.00 75.50 1017 ASP A C 1
ATOM 7958 O O . ASP A 1 1017 ? -29.837 22.230 -34.389 1.00 75.50 1017 ASP A O 1
ATOM 7962 N N . THR A 1 1018 ? -31.913 22.854 -33.783 1.00 73.44 1018 THR A N 1
ATOM 7963 C CA . THR A 1 1018 ? -31.530 23.676 -32.622 1.00 73.44 1018 THR A CA 1
ATOM 7964 C C . THR A 1 1018 ? -30.909 22.886 -31.467 1.00 73.44 1018 THR A C 1
ATOM 7966 O O . THR A 1 1018 ? -30.098 23.433 -30.723 1.00 73.44 1018 THR A O 1
ATOM 7969 N N . THR A 1 1019 ? -31.252 21.606 -31.302 1.00 73.75 1019 THR A N 1
ATOM 7970 C CA . THR A 1 1019 ? -30.747 20.759 -30.209 1.00 73.75 1019 THR A CA 1
ATOM 7971 C C . THR A 1 1019 ? -29.338 20.266 -30.512 1.00 73.75 1019 THR A C 1
ATOM 7973 O O . THR A 1 1019 ? -28.472 20.332 -29.636 1.00 73.75 1019 THR A O 1
ATOM 7976 N N . GLY A 1 1020 ? -29.094 19.820 -31.750 1.00 75.94 1020 GLY A N 1
ATOM 7977 C CA . GLY A 1 1020 ? -27.756 19.463 -32.233 1.00 75.94 1020 GLY A CA 1
ATOM 7978 C C . GLY A 1 1020 ? -26.782 20.635 -32.103 1.00 75.94 1020 GLY A C 1
ATOM 7979 O O . GLY A 1 1020 ? -25.726 20.498 -31.484 1.00 75.94 1020 GLY A O 1
ATOM 7980 N N . ARG A 1 1021 ? -27.201 21.822 -32.559 1.00 78.19 1021 ARG A N 1
ATOM 7981 C CA . ARG A 1 1021 ? -26.437 23.072 -32.446 1.00 78.19 1021 ARG A CA 1
ATOM 7982 C C . ARG A 1 1021 ? -26.081 23.433 -31.001 1.00 78.19 1021 ARG A C 1
ATOM 7984 O O . ARG A 1 1021 ? -24.909 23.613 -30.694 1.00 78.19 1021 ARG A O 1
ATOM 7991 N N . ASN A 1 1022 ? -27.064 23.494 -30.097 1.00 77.25 1022 ASN A N 1
ATOM 7992 C CA . ASN A 1 1022 ? -26.823 23.915 -28.709 1.00 77.25 1022 ASN A CA 1
ATOM 7993 C C . ASN A 1 1022 ? -25.886 22.942 -27.960 1.00 77.25 1022 ASN A C 1
ATOM 7995 O O . ASN A 1 1022 ? -25.152 23.340 -27.056 1.00 77.25 1022 ASN A O 1
ATOM 7999 N N . LYS A 1 1023 ? -25.910 21.644 -28.306 1.00 79.38 1023 LYS A N 1
ATOM 8000 C CA . LYS A 1 1023 ? -24.967 20.672 -27.735 1.00 79.38 1023 LYS A CA 1
ATOM 8001 C C . LYS A 1 1023 ? -23.560 20.828 -28.303 1.00 79.38 1023 LYS A C 1
ATOM 8003 O O . LYS A 1 1023 ? -22.613 20.649 -27.543 1.00 79.38 1023 LYS A O 1
ATOM 8008 N N . ALA A 1 1024 ? -23.421 21.156 -29.587 1.00 80.44 1024 ALA A N 1
ATOM 8009 C CA . ALA A 1 1024 ? -22.122 21.451 -30.183 1.00 80.44 1024 ALA A CA 1
ATOM 8010 C C . ALA A 1 1024 ? -21.510 22.707 -29.542 1.00 80.44 1024 ALA A C 1
ATOM 8012 O O . ALA A 1 1024 ? -20.355 22.675 -29.125 1.00 80.44 1024 ALA A O 1
ATOM 8013 N N . GLU A 1 1025 ? -22.302 23.774 -29.385 1.00 77.44 1025 GLU A N 1
ATOM 8014 C CA . GLU A 1 1025 ? -21.886 25.069 -28.817 1.00 77.44 1025 GLU A CA 1
ATOM 8015 C C . GLU A 1 1025 ? -21.336 24.927 -27.392 1.00 77.44 1025 GLU A C 1
ATOM 8017 O O . GLU A 1 1025 ? -20.356 25.559 -27.015 1.00 77.44 1025 GLU A O 1
ATOM 8022 N N . ARG A 1 1026 ? -21.910 24.012 -26.605 1.00 77.81 1026 ARG A N 1
ATOM 8023 C CA . ARG A 1 1026 ? -21.420 23.705 -25.258 1.00 77.81 1026 ARG A CA 1
ATOM 8024 C C . ARG A 1 1026 ? -20.060 22.993 -25.247 1.00 77.81 1026 ARG A C 1
ATOM 8026 O O . ARG A 1 1026 ? -19.330 23.101 -24.265 1.00 77.81 1026 ARG A O 1
ATOM 8033 N N . VAL A 1 1027 ? -19.761 22.188 -26.266 1.00 81.94 1027 VAL A N 1
ATOM 8034 C CA . VAL A 1 1027 ? -18.599 21.280 -26.274 1.00 81.94 1027 VAL A CA 1
ATOM 8035 C C . VAL A 1 1027 ? -17.393 21.907 -26.958 1.00 81.94 1027 VAL A C 1
ATOM 8037 O O . VAL A 1 1027 ? -16.272 21.747 -26.474 1.00 81.94 1027 VAL A O 1
ATOM 8040 N N . TYR A 1 1028 ? -17.622 22.629 -28.053 1.00 82.69 1028 TYR A N 1
ATOM 8041 C CA . TYR A 1 1028 ? -16.569 23.146 -28.919 1.00 82.69 1028 TYR A CA 1
ATOM 8042 C C . TYR A 1 1028 ? -15.516 24.016 -28.194 1.00 82.69 1028 TYR A C 1
ATOM 8044 O O . TYR A 1 1028 ? -14.329 23.712 -28.331 1.00 82.69 1028 TYR A O 1
ATOM 8052 N N . PRO A 1 1029 ? -15.880 24.962 -27.301 1.00 82.00 1029 PRO A N 1
ATOM 8053 C CA . PRO A 1 1029 ? -14.894 25.795 -26.598 1.00 82.00 1029 PRO A CA 1
ATOM 8054 C C . PRO A 1 1029 ? -13.922 25.004 -25.704 1.00 82.00 1029 PRO A C 1
ATOM 8056 O O . PRO A 1 1029 ? -12.828 25.465 -25.387 1.00 82.00 1029 PRO A O 1
ATOM 8059 N N . THR A 1 1030 ? -14.303 23.791 -25.280 1.00 76.94 1030 THR A N 1
ATOM 8060 C CA . THR A 1 1030 ? -13.451 22.939 -24.429 1.00 76.94 1030 THR A CA 1
ATOM 8061 C C . THR A 1 1030 ? -12.334 22.266 -25.232 1.00 76.94 1030 THR A C 1
ATOM 8063 O O . THR A 1 1030 ? -11.291 21.943 -24.666 1.00 76.94 1030 THR A O 1
ATOM 8066 N N . ILE A 1 1031 ? -12.546 22.052 -26.535 1.00 82.12 1031 ILE A N 1
ATOM 8067 C CA . ILE A 1 1031 ? -11.595 21.375 -27.431 1.00 82.12 1031 ILE A CA 1
ATOM 8068 C C . ILE A 1 1031 ? -10.842 22.352 -28.344 1.00 82.12 1031 ILE A C 1
ATOM 8070 O O . ILE A 1 1031 ? -9.724 22.051 -28.753 1.00 82.12 1031 ILE A O 1
ATOM 8074 N N . GLU A 1 1032 ? -11.418 23.527 -28.615 1.00 81.81 1032 GLU A N 1
ATOM 8075 C CA . GLU A 1 1032 ? -10.884 24.546 -29.525 1.00 81.81 1032 GLU A CA 1
ATOM 8076 C C . GLU A 1 1032 ? -9.438 24.928 -29.196 1.00 81.81 1032 GLU A C 1
ATOM 8078 O O . GLU A 1 1032 ? -8.558 24.853 -30.053 1.00 81.81 1032 GLU A O 1
ATOM 8083 N N . ARG A 1 1033 ? -9.167 25.259 -27.928 1.00 79.81 1033 ARG A N 1
ATOM 8084 C CA . ARG A 1 1033 ? -7.834 25.674 -27.480 1.00 79.81 1033 ARG A CA 1
ATOM 8085 C C . ARG A 1 1033 ? -6.762 24.626 -27.779 1.00 79.81 1033 ARG A C 1
ATOM 8087 O O . ARG A 1 1033 ? -5.670 24.977 -28.199 1.00 79.81 1033 ARG A O 1
ATOM 8094 N N . SER A 1 1034 ? -7.074 23.347 -27.582 1.00 81.25 1034 SER A N 1
ATOM 8095 C CA . SER A 1 1034 ? -6.126 22.263 -27.845 1.00 81.25 1034 SER A CA 1
ATOM 8096 C C . SER A 1 1034 ? -5.864 22.064 -29.337 1.00 81.25 1034 SER A C 1
ATOM 8098 O O . SER A 1 1034 ? -4.743 21.738 -29.702 1.00 81.25 1034 SER A O 1
ATOM 8100 N N . ILE A 1 1035 ? -6.862 22.290 -30.196 1.00 83.38 1035 ILE A N 1
ATOM 8101 C CA . ILE A 1 1035 ? -6.681 22.229 -31.654 1.00 83.38 1035 ILE A CA 1
ATOM 8102 C C . ILE A 1 1035 ? -5.782 23.382 -32.124 1.00 83.38 1035 ILE A C 1
ATOM 8104 O O . ILE A 1 1035 ? -4.866 23.154 -32.909 1.00 83.38 1035 ILE A O 1
ATOM 8108 N N . VAL A 1 1036 ? -6.003 24.598 -31.611 1.00 83.06 1036 VAL A N 1
ATOM 8109 C CA . VAL A 1 1036 ? -5.199 25.781 -31.962 1.00 83.06 1036 VAL A CA 1
ATOM 8110 C C . VAL A 1 1036 ? -3.761 25.658 -31.461 1.00 83.06 1036 VAL A C 1
ATOM 8112 O O . VAL A 1 1036 ? -2.842 25.925 -32.228 1.00 83.06 1036 VAL A O 1
ATOM 8115 N N . ASP A 1 1037 ? -3.562 25.225 -30.211 1.00 79.12 1037 ASP A N 1
ATOM 8116 C CA . ASP A 1 1037 ? -2.229 25.092 -29.613 1.00 79.12 1037 ASP A CA 1
ATOM 8117 C C . ASP A 1 1037 ? -1.352 24.113 -30.427 1.00 79.12 1037 ASP A C 1
ATOM 8119 O O . ASP A 1 1037 ? -0.219 24.449 -30.751 1.00 79.12 1037 ASP A O 1
ATOM 8123 N N . TYR A 1 1038 ? -1.888 22.954 -30.839 1.00 81.56 1038 TYR A N 1
ATOM 8124 C CA . TYR A 1 1038 ? -1.142 21.955 -31.627 1.00 81.56 1038 TYR A CA 1
ATOM 8125 C C . TYR A 1 1038 ? -0.975 22.343 -33.104 1.00 81.56 1038 TYR A C 1
ATOM 8127 O O . TYR A 1 1038 ? 0.022 21.980 -33.721 1.00 81.56 1038 TYR A O 1
ATOM 8135 N N . TYR A 1 1039 ? -1.926 23.082 -33.686 1.00 80.75 1039 TYR A N 1
ATOM 8136 C CA . TYR A 1 1039 ? -1.770 23.616 -35.043 1.00 80.75 1039 TYR A CA 1
ATOM 8137 C C . TYR A 1 1039 ? -0.675 24.693 -35.096 1.00 80.75 1039 TYR A C 1
ATOM 8139 O O . TYR A 1 1039 ? 0.100 24.736 -36.045 1.00 80.75 1039 TYR A O 1
ATOM 8147 N N . ALA A 1 1040 ? -0.578 25.533 -34.060 1.00 79.19 1040 ALA A N 1
ATOM 8148 C CA . ALA A 1 1040 ? 0.416 26.602 -33.962 1.00 79.19 1040 ALA A CA 1
ATOM 8149 C C . ALA A 1 1040 ? 1.849 26.110 -33.678 1.00 79.19 1040 ALA A C 1
ATOM 8151 O O . ALA A 1 1040 ? 2.787 26.890 -33.805 1.00 79.19 1040 ALA A O 1
ATOM 8152 N N . GLU A 1 1041 ? 2.035 24.844 -33.291 1.00 79.06 1041 GLU A N 1
ATOM 8153 C CA . GLU A 1 1041 ? 3.360 24.217 -33.147 1.00 79.06 1041 GLU A CA 1
ATOM 8154 C C . GLU A 1 1041 ? 4.004 23.860 -34.502 1.00 79.06 1041 GLU A C 1
ATOM 8156 O O . GLU A 1 1041 ? 5.191 23.536 -34.554 1.00 79.06 1041 GLU A O 1
ATOM 8161 N N . LEU A 1 1042 ? 3.239 23.903 -35.599 1.00 78.62 1042 LEU A N 1
ATOM 8162 C CA . LEU A 1 1042 ? 3.712 23.584 -36.944 1.00 78.62 1042 LEU A CA 1
ATOM 8163 C C . LEU A 1 1042 ? 4.136 24.860 -37.682 1.00 78.62 1042 LEU A C 1
ATOM 8165 O O . LEU A 1 1042 ? 3.293 25.691 -38.000 1.00 78.62 1042 LEU A O 1
ATOM 8169 N N . ASP A 1 1043 ? 5.422 24.981 -38.024 1.00 67.50 1043 ASP A N 1
ATOM 8170 C CA . ASP A 1 1043 ? 5.963 26.141 -38.762 1.00 67.50 1043 ASP A CA 1
ATOM 8171 C C . ASP A 1 1043 ? 5.965 25.952 -40.300 1.00 67.50 1043 ASP A C 1
ATOM 8173 O O . ASP A 1 1043 ? 6.111 26.916 -41.053 1.00 67.50 1043 ASP A O 1
ATOM 8177 N N . ASN A 1 1044 ? 5.835 24.712 -40.797 1.00 75.00 1044 ASN A N 1
ATOM 8178 C CA . ASN A 1 1044 ? 5.852 24.393 -42.233 1.00 75.00 1044 ASN A CA 1
ATOM 8179 C C . ASN A 1 1044 ? 4.430 24.383 -42.824 1.00 75.00 1044 ASN A C 1
ATOM 8181 O O . ASN A 1 1044 ? 3.561 23.655 -42.346 1.00 75.00 1044 ASN A O 1
ATOM 8185 N N . ALA A 1 1045 ? 4.218 25.130 -43.913 1.00 70.38 1045 ALA A N 1
ATOM 8186 C CA . ALA A 1 1045 ? 2.929 25.249 -44.594 1.00 70.38 1045 ALA A CA 1
ATOM 8187 C C . ALA A 1 1045 ? 2.379 23.904 -45.113 1.00 70.38 1045 ALA A C 1
ATOM 8189 O O . ALA A 1 1045 ? 1.175 23.672 -45.030 1.00 70.38 1045 ALA A O 1
ATOM 8190 N N . GLU A 1 1046 ? 3.240 22.999 -45.594 1.00 69.56 1046 GLU A N 1
ATOM 8191 C CA . GLU A 1 1046 ? 2.813 21.675 -46.085 1.00 69.56 1046 GLU A CA 1
ATOM 8192 C C . GLU A 1 1046 ? 2.348 20.761 -44.937 1.00 69.56 1046 GLU A C 1
ATOM 8194 O O . GLU A 1 1046 ? 1.361 20.036 -45.066 1.00 69.56 1046 GLU A O 1
ATOM 8199 N N . ASP A 1 1047 ? 3.009 20.830 -43.777 1.00 74.81 1047 ASP A N 1
ATOM 8200 C CA . ASP A 1 1047 ? 2.623 20.065 -42.586 1.00 74.81 1047 ASP A CA 1
ATOM 8201 C C . ASP A 1 1047 ? 1.354 20.625 -41.929 1.00 74.81 1047 ASP A C 1
ATOM 8203 O O . ASP A 1 1047 ? 0.513 19.855 -41.463 1.00 74.81 1047 ASP A O 1
ATOM 8207 N N . GLN A 1 1048 ? 1.177 21.950 -41.935 1.00 76.12 1048 GLN A N 1
ATOM 8208 C CA . GLN A 1 1048 ? -0.062 22.602 -41.507 1.00 76.12 1048 GLN A CA 1
ATOM 8209 C C . GLN A 1 1048 ? -1.254 22.196 -42.396 1.00 76.12 1048 GLN A C 1
ATOM 8211 O O . GLN A 1 1048 ? -2.350 21.935 -41.888 1.00 76.12 1048 GLN A O 1
ATOM 8216 N N . GLU A 1 1049 ? -1.055 22.109 -43.716 1.00 74.44 1049 GLU A N 1
ATOM 8217 C CA . GLU A 1 1049 ? -2.082 21.656 -44.661 1.00 74.44 1049 GLU A CA 1
ATOM 8218 C C . GLU A 1 1049 ? -2.437 20.180 -44.435 1.00 74.44 1049 GLU A C 1
ATOM 8220 O O . GLU A 1 1049 ? -3.617 19.844 -44.301 1.00 74.44 1049 GLU A O 1
ATOM 8225 N N . MET A 1 1050 ? -1.433 19.313 -44.261 1.00 73.56 1050 MET A N 1
ATOM 8226 C CA . MET A 1 1050 ? -1.655 17.901 -43.938 1.00 73.56 1050 MET A CA 1
ATOM 8227 C C . MET A 1 1050 ? -2.360 17.707 -42.589 1.00 73.56 1050 MET A C 1
ATOM 8229 O O . MET A 1 1050 ? -3.288 16.902 -42.500 1.00 73.56 1050 MET A O 1
ATOM 8233 N N . PHE A 1 1051 ? -1.990 18.461 -41.550 1.00 78.62 1051 PHE A N 1
ATOM 8234 C CA . PHE A 1 1051 ? -2.675 18.427 -40.254 1.00 78.62 1051 PHE A CA 1
ATOM 8235 C C . PHE A 1 1051 ? -4.152 18.819 -40.395 1.00 78.62 1051 PHE A C 1
ATOM 8237 O O . PHE A 1 1051 ? -5.029 18.137 -39.862 1.00 78.62 1051 PHE A O 1
ATOM 8244 N N . TYR A 1 1052 ? -4.438 19.892 -41.139 1.00 77.56 1052 TYR A N 1
ATOM 8245 C CA . TYR A 1 1052 ? -5.797 20.383 -41.376 1.00 77.56 1052 TYR A CA 1
ATOM 8246 C C . TYR A 1 1052 ? -6.664 19.341 -42.100 1.00 77.56 1052 TYR A C 1
ATOM 8248 O O . TYR A 1 1052 ? -7.750 18.997 -41.623 1.00 77.56 1052 TYR A O 1
ATOM 8256 N N . ASP A 1 1053 ? -6.173 18.791 -43.210 1.00 72.56 1053 ASP A N 1
ATOM 8257 C CA . ASP A 1 1053 ? -6.925 17.833 -44.024 1.00 72.56 1053 ASP A CA 1
ATOM 8258 C C . ASP A 1 1053 ? -7.180 16.520 -43.277 1.00 72.56 1053 ASP A C 1
ATOM 8260 O O . ASP A 1 1053 ? -8.300 15.990 -43.287 1.00 72.56 1053 ASP A O 1
ATOM 8264 N N . TYR A 1 1054 ? -6.167 16.006 -42.572 1.00 76.94 1054 TYR A N 1
ATOM 8265 C CA . TYR A 1 1054 ? -6.302 14.774 -41.800 1.00 76.94 1054 TYR A CA 1
ATOM 8266 C C . TYR A 1 1054 ? -7.198 14.959 -40.575 1.00 76.94 1054 TYR A C 1
ATOM 8268 O O . TYR A 1 1054 ? -7.957 14.042 -40.256 1.00 76.94 1054 TYR A O 1
ATOM 8276 N N . LEU A 1 1055 ? -7.181 16.118 -39.907 1.00 81.19 1055 LEU A N 1
ATOM 8277 C CA . LEU A 1 1055 ? -8.063 16.389 -38.769 1.00 81.19 1055 LEU A CA 1
ATOM 8278 C C . LEU A 1 1055 ? -9.540 16.336 -39.189 1.00 81.19 1055 LEU A C 1
ATOM 8280 O O . LEU A 1 1055 ? -10.337 15.633 -38.563 1.00 81.19 1055 LEU A O 1
ATOM 8284 N N . ILE A 1 1056 ? -9.901 17.013 -40.284 1.00 77.69 1056 ILE A N 1
ATOM 8285 C CA . ILE A 1 1056 ? -11.283 17.039 -40.785 1.00 77.69 1056 ILE A CA 1
ATOM 8286 C C . ILE A 1 1056 ? -11.730 15.650 -41.266 1.00 77.69 1056 ILE A C 1
ATOM 8288 O O . ILE A 1 1056 ? -12.852 15.224 -40.965 1.00 77.69 1056 ILE A O 1
ATOM 8292 N N . ALA A 1 1057 ? -10.862 14.916 -41.971 1.00 73.25 1057 ALA A N 1
ATOM 8293 C CA . ALA A 1 1057 ? -11.149 13.551 -42.415 1.00 73.25 1057 ALA A CA 1
ATOM 8294 C C . ALA A 1 1057 ? -11.374 12.603 -41.225 1.00 73.25 1057 ALA A C 1
ATOM 8296 O O . ALA A 1 1057 ? -12.374 11.881 -41.179 1.00 73.25 1057 ALA A O 1
ATOM 8297 N N . ASN A 1 1058 ? -10.502 12.661 -40.215 1.00 78.88 1058 ASN A N 1
ATOM 8298 C CA . ASN A 1 1058 ? -10.610 11.824 -39.024 1.00 78.88 1058 ASN A CA 1
ATOM 8299 C C . ASN A 1 1058 ? -11.862 12.137 -38.205 1.00 78.88 1058 ASN A C 1
ATOM 8301 O O . ASN A 1 1058 ? -12.553 11.206 -37.797 1.00 78.88 1058 ASN A O 1
ATOM 8305 N N . MET A 1 1059 ? -12.230 13.411 -38.024 1.00 78.50 1059 MET A N 1
ATOM 8306 C CA . MET A 1 1059 ? -13.480 13.764 -37.337 1.00 78.50 1059 MET A CA 1
ATOM 8307 C C . MET A 1 1059 ? -14.699 13.124 -38.014 1.00 78.50 1059 MET A C 1
ATOM 8309 O O . MET A 1 1059 ? -15.538 12.531 -37.336 1.00 78.50 1059 MET A O 1
ATOM 8313 N N . LYS A 1 1060 ? -14.779 13.174 -39.351 1.00 77.19 1060 LYS A N 1
ATOM 8314 C CA . LYS A 1 1060 ? -15.858 12.527 -40.118 1.00 77.19 1060 LYS A CA 1
ATOM 8315 C C . LYS A 1 1060 ? -15.877 11.006 -39.912 1.00 77.19 1060 LYS A C 1
ATOM 8317 O O . LYS A 1 1060 ? -16.940 10.448 -39.650 1.00 77.19 1060 LYS A O 1
ATOM 8322 N N . LEU A 1 1061 ? -14.712 10.362 -39.972 1.00 76.44 1061 LEU A N 1
ATOM 8323 C CA . LEU A 1 1061 ? -14.557 8.912 -39.810 1.00 76.44 1061 LEU A CA 1
ATOM 8324 C C . LEU A 1 1061 ? -14.891 8.425 -38.392 1.00 76.44 1061 LEU A C 1
ATOM 8326 O O . LEU A 1 1061 ? -15.490 7.361 -38.238 1.00 76.44 1061 LEU A O 1
ATOM 8330 N N . TYR A 1 1062 ? -14.558 9.200 -37.356 1.00 78.62 1062 TYR A N 1
ATOM 8331 C CA . TYR A 1 1062 ? -14.914 8.879 -35.971 1.00 78.62 1062 TYR A CA 1
ATOM 8332 C C . TYR A 1 1062 ? -16.425 8.947 -35.727 1.00 78.62 1062 TYR A C 1
ATOM 8334 O O . TYR A 1 1062 ? -16.963 8.058 -35.065 1.00 78.62 1062 TYR A O 1
ATOM 8342 N N . PHE A 1 1063 ? -17.130 9.928 -36.305 1.00 79.94 1063 PHE A N 1
ATOM 8343 C CA . PHE A 1 1063 ? -18.597 9.956 -36.251 1.00 79.94 1063 PHE A CA 1
ATOM 8344 C C . PHE A 1 1063 ? -19.207 8.714 -36.916 1.00 79.94 1063 PHE A C 1
ATOM 8346 O O . PHE A 1 1063 ? -20.043 8.045 -36.306 1.00 79.94 1063 PHE A O 1
ATOM 8353 N N . ASP A 1 1064 ? -18.715 8.334 -38.100 1.00 76.69 1064 ASP A N 1
ATOM 8354 C CA . ASP A 1 1064 ? -19.183 7.136 -38.805 1.00 76.69 1064 ASP A CA 1
ATOM 8355 C C . ASP A 1 1064 ? -18.856 5.844 -38.021 1.00 76.69 1064 ASP A C 1
ATOM 8357 O O . ASP A 1 1064 ? -19.653 4.901 -37.983 1.00 76.69 1064 ASP A O 1
ATOM 8361 N N . LYS A 1 1065 ? -17.704 5.786 -37.334 1.00 77.56 1065 LYS A N 1
ATOM 8362 C CA . LYS A 1 1065 ? -17.340 4.686 -36.422 1.00 77.56 1065 LYS A CA 1
ATOM 8363 C C . LYS A 1 1065 ? -18.335 4.581 -35.262 1.00 77.56 1065 LYS A C 1
ATOM 8365 O O . LYS A 1 1065 ? -18.810 3.484 -34.968 1.00 77.56 1065 LYS A O 1
ATOM 8370 N N . TRP A 1 1066 ? -18.700 5.695 -34.628 1.00 80.69 1066 TRP A N 1
ATOM 8371 C CA . TRP A 1 1066 ? -19.630 5.700 -33.492 1.00 80.69 1066 TRP A CA 1
ATOM 8372 C C . TRP A 1 1066 ? -21.079 5.374 -33.878 1.00 80.69 1066 TRP A C 1
ATOM 8374 O O . TRP A 1 1066 ? -21.783 4.732 -33.090 1.00 80.69 1066 TRP A O 1
ATOM 8384 N N . ASP A 1 1067 ? -21.523 5.743 -35.080 1.00 74.75 1067 ASP A N 1
ATOM 8385 C CA . ASP A 1 1067 ? -22.829 5.319 -35.598 1.00 74.75 1067 ASP A CA 1
ATOM 8386 C C . ASP A 1 1067 ? -22.873 3.800 -35.837 1.00 74.75 1067 ASP A C 1
ATOM 8388 O O . ASP A 1 1067 ? -23.832 3.132 -35.439 1.00 74.75 1067 ASP A O 1
ATOM 8392 N N . ASN A 1 1068 ? -21.794 3.216 -36.370 1.00 68.75 1068 ASN A N 1
ATOM 8393 C CA . ASN A 1 1068 ? -21.678 1.765 -36.557 1.00 68.75 1068 ASN A CA 1
ATOM 8394 C C . ASN A 1 1068 ? -21.606 0.982 -35.231 1.00 68.75 1068 ASN A C 1
ATOM 8396 O O . ASN A 1 1068 ? -22.126 -0.132 -35.142 1.00 68.75 1068 ASN A O 1
ATOM 8400 N N . GLU A 1 1069 ? -20.989 1.550 -34.190 1.00 66.50 1069 GLU A N 1
ATOM 8401 C CA . GLU A 1 1069 ? -21.001 0.981 -32.833 1.00 66.50 1069 GLU A CA 1
ATOM 8402 C C . GLU A 1 1069 ? -22.405 0.987 -32.217 1.00 66.50 1069 GLU A C 1
ATOM 8404 O O . GLU A 1 1069 ? -22.791 0.031 -31.545 1.00 66.50 1069 GLU A O 1
ATOM 8409 N N . SER A 1 1070 ? -23.179 2.047 -32.461 1.00 58.50 1070 SER A N 1
ATOM 8410 C CA . SER A 1 1070 ? -24.528 2.215 -31.906 1.00 58.50 1070 SER A CA 1
ATOM 8411 C C . SER A 1 1070 ? -25.568 1.307 -32.580 1.00 58.50 1070 SER A C 1
ATOM 8413 O O . SER A 1 1070 ? -26.596 1.009 -31.980 1.00 58.50 1070 SER A O 1
ATOM 8415 N N . ALA A 1 1071 ? -25.293 0.816 -33.795 1.00 49.94 1071 ALA A N 1
ATOM 8416 C CA . ALA A 1 1071 ? -26.156 -0.109 -34.536 1.00 49.94 1071 ALA A CA 1
ATOM 8417 C C . ALA A 1 1071 ? -26.045 -1.586 -34.087 1.00 49.94 1071 ALA A C 1
ATOM 8419 O O . ALA A 1 1071 ? -26.844 -2.421 -34.513 1.00 49.94 1071 ALA A O 1
ATOM 8420 N N . LYS A 1 1072 ? -25.074 -1.940 -33.229 1.00 46.09 1072 LYS A N 1
ATOM 8421 C CA . LYS A 1 1072 ? -24.903 -3.296 -32.673 1.00 46.09 1072 LYS A CA 1
ATOM 8422 C C . LYS A 1 1072 ? -25.417 -3.377 -31.227 1.00 46.09 1072 LYS A C 1
ATOM 8424 O O . LYS A 1 1072 ? -24.626 -3.443 -30.290 1.00 46.09 1072 LYS A O 1
ATOM 8429 N N . SER A 1 1073 ? -26.734 -3.463 -31.034 1.00 29.77 1073 SER A N 1
ATOM 8430 C CA . SER A 1 1073 ? -27.331 -3.927 -29.770 1.00 29.77 1073 SER A CA 1
ATOM 8431 C C . SER A 1 1073 ? -28.393 -5.022 -29.997 1.00 29.77 1073 SER A C 1
ATOM 8433 O O . SER A 1 1073 ? -29.469 -4.788 -30.526 1.00 29.77 1073 SER A O 1
ATOM 8435 N N . ILE A 1 1074 ? -27.979 -6.248 -29.652 1.00 33.31 1074 ILE A N 1
ATOM 8436 C CA . ILE A 1 1074 ? -28.680 -7.430 -29.100 1.00 33.31 1074 ILE A CA 1
ATOM 8437 C C . ILE A 1 1074 ? -30.219 -7.529 -29.279 1.00 33.31 1074 ILE A C 1
ATOM 8439 O O . ILE A 1 1074 ? -30.967 -6.723 -28.735 1.00 33.31 1074 ILE A O 1
ATOM 8443 N N . GLU A 1 1075 ? -30.678 -8.619 -29.921 1.00 36.34 1075 GLU A N 1
ATOM 8444 C CA . GLU A 1 1075 ? -32.053 -9.153 -29.823 1.00 36.34 1075 GLU A CA 1
ATOM 8445 C C . GLU A 1 1075 ? -32.383 -9.551 -28.369 1.00 36.34 1075 GLU A C 1
ATOM 8447 O O . GLU A 1 1075 ? -31.652 -10.328 -27.748 1.00 36.34 1075 GLU A O 1
ATOM 8452 N N . GLU A 1 1076 ? -33.489 -9.038 -27.823 1.00 26.17 1076 GLU A N 1
ATOM 8453 C CA . GLU A 1 1076 ? -33.989 -9.404 -26.490 1.00 26.17 1076 GLU A CA 1
ATOM 8454 C C . GLU A 1 1076 ? -34.443 -10.878 -26.429 1.00 26.17 1076 GLU A C 1
ATOM 8456 O O . GLU A 1 1076 ? -35.132 -11.350 -27.337 1.00 26.17 1076 GLU A O 1
ATOM 8461 N N . PRO A 1 1077 ? -34.151 -11.622 -25.342 1.00 35.22 1077 PRO A N 1
ATOM 8462 C CA . PRO A 1 1077 ? -34.788 -12.908 -25.102 1.00 35.22 1077 PRO A CA 1
ATOM 8463 C C . PRO A 1 1077 ? -36.225 -12.692 -24.602 1.00 35.22 1077 PRO A C 1
ATOM 8465 O O . PRO A 1 1077 ? -36.450 -12.114 -23.537 1.00 35.22 1077 PRO A O 1
ATOM 8468 N N . GLU A 1 1078 ? -37.206 -13.196 -25.352 1.00 34.84 1078 GLU A N 1
ATOM 8469 C CA . GLU A 1 1078 ? -38.609 -13.225 -24.934 1.00 34.84 1078 GLU A CA 1
ATOM 8470 C C . GLU A 1 1078 ? -38.767 -14.005 -23.616 1.00 34.84 1078 GLU A C 1
ATOM 8472 O O . GLU A 1 1078 ? -38.476 -15.201 -23.541 1.00 34.84 1078 GLU A O 1
ATOM 8477 N N . SER A 1 1079 ? -39.262 -13.344 -22.562 1.00 34.16 1079 SER A N 1
ATOM 8478 C CA . SER A 1 1079 ? -39.701 -14.030 -21.340 1.00 34.16 1079 SER A CA 1
ATOM 8479 C C . SER A 1 1079 ? -41.194 -14.369 -21.434 1.00 34.16 1079 SER A C 1
ATOM 8481 O O . SER A 1 1079 ? -42.044 -13.488 -21.581 1.00 34.16 1079 SER A O 1
ATOM 8483 N N . GLU A 1 1080 ? -41.540 -15.656 -21.314 1.00 40.56 1080 GLU A N 1
ATOM 8484 C CA . GLU A 1 1080 ? -42.931 -16.152 -21.330 1.00 40.56 1080 GLU A CA 1
ATOM 8485 C C . GLU A 1 1080 ? -43.811 -15.520 -20.229 1.00 40.56 1080 GLU A C 1
ATOM 8487 O O . GLU A 1 1080 ? -45.039 -15.484 -20.336 1.00 40.56 1080 GLU A O 1
ATOM 8492 N N . THR A 1 1081 ? -43.194 -14.954 -19.189 1.00 43.34 1081 THR A N 1
ATOM 8493 C CA . THR A 1 1081 ? -43.859 -14.249 -18.088 1.00 43.34 1081 THR A CA 1
ATOM 8494 C C . THR A 1 1081 ? -44.433 -12.885 -18.489 1.00 43.34 1081 THR A C 1
ATOM 8496 O O . THR A 1 1081 ? -45.444 -12.473 -17.919 1.00 43.34 1081 THR A O 1
ATOM 8499 N N . TYR A 1 1082 ? -43.872 -12.205 -19.497 1.00 43.34 1082 TYR A N 1
ATOM 8500 C CA . TYR A 1 1082 ? -44.386 -10.913 -19.982 1.00 43.34 1082 TYR A CA 1
ATOM 8501 C C . TYR A 1 1082 ? -45.674 -11.070 -20.819 1.00 43.34 1082 TYR A C 1
ATOM 8503 O O . TYR A 1 1082 ? -46.616 -10.287 -20.679 1.00 43.34 1082 TYR A O 1
ATOM 8511 N N . ASN A 1 1083 ? -45.775 -12.152 -21.601 1.00 45.62 1083 ASN A N 1
ATOM 8512 C CA . ASN A 1 1083 ? -46.950 -12.462 -22.433 1.00 45.62 1083 ASN A CA 1
ATOM 8513 C C . ASN A 1 1083 ? -48.138 -13.036 -21.625 1.00 45.62 1083 ASN A C 1
ATOM 8515 O O . ASN A 1 1083 ? -49.302 -12.907 -22.018 1.00 45.62 1083 ASN A O 1
ATOM 8519 N N . GLN A 1 1084 ? -47.886 -13.629 -20.451 1.00 46.50 1084 GLN A N 1
ATOM 8520 C CA . GLN A 1 1084 ? -48.957 -14.052 -19.534 1.00 46.50 1084 GLN A CA 1
ATOM 8521 C C . GLN A 1 1084 ? -49.548 -12.886 -18.720 1.00 46.50 1084 GLN A C 1
ATOM 8523 O O . GLN A 1 1084 ? -50.736 -12.907 -18.390 1.00 46.50 1084 GLN A O 1
ATOM 8528 N N . ALA A 1 1085 ? -48.768 -11.834 -18.452 1.00 42.16 1085 ALA A N 1
ATOM 8529 C CA . ALA A 1 1085 ? -49.244 -10.652 -17.729 1.00 42.16 1085 ALA A CA 1
ATOM 8530 C C . ALA A 1 1085 ? -50.120 -9.718 -18.591 1.00 42.16 1085 ALA A C 1
ATOM 8532 O O . ALA A 1 1085 ? -51.028 -9.073 -18.069 1.00 42.16 1085 ALA A O 1
ATOM 8533 N N . THR A 1 1086 ? -49.913 -9.686 -19.910 1.00 42.59 1086 THR A N 1
ATOM 8534 C CA . THR A 1 1086 ? -50.680 -8.846 -20.854 1.00 42.59 1086 THR A CA 1
ATOM 8535 C C . THR A 1 1086 ? -51.983 -9.493 -21.341 1.00 42.59 1086 THR A C 1
ATOM 8537 O O . THR A 1 1086 ? -52.964 -8.790 -21.566 1.00 42.59 1086 THR A O 1
ATOM 8540 N N . SER A 1 1087 ? -52.076 -10.827 -21.386 1.00 39.62 1087 SER A N 1
ATOM 8541 C CA . SER A 1 1087 ? -53.317 -11.536 -21.768 1.00 39.62 1087 SER A CA 1
ATOM 8542 C C . SER A 1 1087 ? -54.429 -11.516 -20.703 1.00 39.62 1087 SER A C 1
ATOM 8544 O O . SER A 1 1087 ? -55.574 -11.857 -20.996 1.00 39.62 1087 SER A O 1
ATOM 8546 N N . SER A 1 1088 ? -54.127 -11.070 -19.478 1.00 41.09 1088 SER A N 1
ATOM 8547 C CA . SER A 1 1088 ? -55.077 -11.034 -18.352 1.00 41.09 1088 SER A CA 1
ATOM 8548 C C . SER A 1 1088 ? -55.795 -9.684 -18.173 1.00 41.09 1088 SER A C 1
ATOM 8550 O O . SER A 1 1088 ? -56.683 -9.580 -17.327 1.00 41.09 1088 SER A O 1
ATOM 8552 N N . GLN A 1 1089 ? -55.438 -8.648 -18.946 1.00 40.03 1089 GLN A N 1
ATOM 8553 C CA . GLN A 1 1089 ? -56.051 -7.311 -18.853 1.00 40.03 1089 GLN A CA 1
ATOM 8554 C C . GLN A 1 1089 ? -56.996 -6.947 -20.013 1.00 40.03 1089 GLN A C 1
ATOM 8556 O O . GLN A 1 1089 ? -57.736 -5.975 -19.890 1.00 40.03 1089 GLN A O 1
ATOM 8561 N N . GLU A 1 1090 ? -57.085 -7.748 -21.081 1.00 37.50 1090 GLU A N 1
ATOM 8562 C CA . GLU A 1 1090 ? -58.026 -7.498 -22.193 1.00 37.50 1090 GLU A CA 1
ATOM 8563 C C . GLU A 1 1090 ? -59.373 -8.240 -22.084 1.00 37.50 1090 GLU A C 1
ATOM 8565 O O . GLU A 1 1090 ? -60.277 -7.998 -22.880 1.00 37.50 1090 GLU A O 1
ATOM 8570 N N . SER A 1 1091 ? -59.592 -9.078 -21.062 1.00 42.00 1091 SER A N 1
ATOM 8571 C CA . SER A 1 1091 ? -60.881 -9.762 -20.838 1.00 42.00 1091 SER A CA 1
ATOM 8572 C C . SER A 1 1091 ? -61.777 -9.094 -19.782 1.00 42.00 1091 SER A C 1
ATOM 8574 O O . SER A 1 1091 ? -62.554 -9.772 -19.108 1.00 42.00 1091 SER A O 1
ATOM 8576 N N . ALA A 1 1092 ? -61.671 -7.774 -19.613 1.00 43.62 1092 ALA A N 1
ATOM 8577 C CA . ALA A 1 1092 ? -62.547 -6.985 -18.745 1.00 43.62 1092 ALA A CA 1
ATOM 8578 C C . ALA A 1 1092 ? -62.888 -5.617 -19.365 1.00 43.62 1092 ALA A C 1
ATOM 8580 O O . ALA A 1 1092 ? -62.703 -4.581 -18.734 1.00 43.62 1092 ALA A O 1
ATOM 8581 N N . SER A 1 1093 ? -63.366 -5.611 -20.614 1.00 41.31 1093 SER A N 1
ATOM 8582 C CA . SER A 1 1093 ? -64.178 -4.532 -21.210 1.00 41.31 1093 SER A CA 1
ATOM 8583 C C . SER A 1 1093 ? -64.865 -5.007 -22.502 1.00 41.31 1093 SER A C 1
ATOM 8585 O O . SER A 1 1093 ? -64.535 -4.542 -23.588 1.00 41.31 1093 SER A O 1
ATOM 8587 N N . ILE A 1 1094 ? -65.830 -5.928 -22.363 1.00 38.84 1094 ILE A N 1
ATOM 8588 C CA . ILE A 1 1094 ? -67.120 -5.940 -23.087 1.00 38.84 1094 ILE A CA 1
ATOM 8589 C C . ILE A 1 1094 ? -68.195 -6.323 -22.072 1.00 38.84 1094 ILE A C 1
ATOM 8591 O O . ILE A 1 1094 ? -67.965 -7.312 -21.338 1.00 38.84 1094 ILE A O 1
#